Protein 6NKH (pdb70)

B-factor: mean 32.53, std 14.28, range [8.98, 106.98]

Organism: Malbranchea aurantiaca (NCBI:txid78605)

InterPro domains:
  IPR002347 Short-chain dehydrogenase/reductase SDR [PR00081] (15-32)
  IPR002347 Short-chain dehydrogenase/reductase SDR [PR00081] (171-190)
  IPR002347 Short-chain dehydrogenase/reductase SDR [PR00081] (190-207)
  IPR002347 Short-chain dehydrogenase/reductase SDR [PR00081] (227-247)
  IPR036291 NAD(P)-binding domain superfamily [SSF51735] (11-263)
  IPR051122 SDR DHRS6-like [PTHR43477] (4-263)
  IPR057571 SDR PhqE-like [PF23441] (14-263)

Sequence (1033 aa):
TRRSRDLLRGKNVLIIGGTSGIGFAVAQLVIEHGAMACIAGSNPTKLGKALDALKQHPDRDPIAIVQSATCDLFDVPNLEQNLDNLLKLAAGDSKIHHIVFTAADMVQPPPLASVTIEQIQRVGTIRFTAPMLVAKLLPKYMELCPENSYTLTSGSHAKQPDPGWSLVTGYCGGVEGLMRGLAVDMMPLRVNVVSPGAVLTPVLRDILGDSLEIALDAARKKSTTGRIARPEDVAEAYLYIMKDQNITGTVLETSAGMLLRTRRSRDLLRGKNVLIIGGTSGIGFAVAQLVIEHGAMACIAGSNPTKLGKALDALKQHPDRDPIAIVQSATCDLFDVPNLEQNLDNLLKLAAGDSKIHHIVFTAADMVQPPPLASVTIEQIQRVGTIRFTAPMLVAKLLPKYMELCPENSYTLTSGSHAKQPDPGWSLVTGYCGGVEGLMRGLAVDMMPLRVNVVSPGAVLTPVLRGDSLEIALDAARKKSTTGRIARPEDVAEAYLYIMKDQNITGTVLETSAGMLLRRSRDLLRGKNVLIIGGTSGIGFAVAQLVIEHGAMACIAGSNPTKLGKALDALKQHPDRDPIAIVQSATCDLFDVPNLEQNLDNLLKLAAGDSKIHHIVFTAADMVQPPPLASVTIEQIQRVGTIRFTAPMLVAKLLPKYMELCPENSYTLTSGSHAKQPDPGWSLVTGYCGGVEGLMRGLAVDMMPLRVNVVSPGAVLTPVLRDILGDSLEIALDAARKKSTTGRIARPEDVAEAYLYIMKDQNITGTVLETSAGMLLRPTRRSRDLLRGKNVLIIGGTSGIGFAVAQLVIEHGAMACIAGSNPTKLGKALDALKQHPDRDPIAIVQSATCDLFDVPNLEQNLDNLLKLAAGDSKIHHIVFTAADMVQPPPLASVTIEQIQRVGTIRFTAPMLVAKLLPKYMELCPENSYTLTSGSHAKQPDPGWSLVTGYCGGVEGLMRGLAVDMMPLRVNVVSPGAVLTPVLREIALDAARKKSTTGRIARPEDVAEAYLYIMKDQNITGTVLETSAGMLLR

Nearest PDB structures (foldseek):
  6nkh-assembly1_C  TM=9.990E-01  e=1.284E-48  Malbranchea aurantiaca
  6nkh-assembly1_B  TM=9.994E-01  e=1.441E-46  Malbranchea aurantiaca
  6nkh-assembly1_D  TM=9.987E-01  e=3.546E-45  Malbranchea aurantiaca
  6nkm-assembly2_E  TM=9.600E-01  e=2.060E-32  Penicillium fellutanum
  6nkk-assembly1_C  TM=9.544E-01  e=2.060E-32  Penicillium fellutanum

Secondary structure (DSSP, 8-state):
-HHHHHHHTT-EEEEET-SSHHHHHHHHHHHHTT-EEEEEES-HHHHHHHHHHHHT-TTS-TT--EEEEE--SS-HHHHHHHHHHHHHHHHTTS-B-EEEE------PPPPGGG--HHHHHHHHIIIIIHHHHHHHHGGGTB--STTSEEEEE--GGGTSPPTT-HHHHHHHHHHHHHHHHHHHHTTTSEEEEEEE--B--HHHHHHHGGGHHHHHHHHHHH-SS-SPBPHHHHHHHHHHHHH-TT--S-EEEESTTGGG-/-HHHHHHHTT-EEEEETTTSTHHHHHHHHHHHTT-EEEEEES-HHHHHHHHHHHHT-TT--TT--EEEEE--SS-HHHHHHHHHHHHHHHHTTS-B-EEEE----------GGG--HHHHHHHHIIIIIHHHHHHHHGGGTB--STT-EEEEE--GGGTSPPTT-HHHHHHHHHHHHHHHHHHHHTTTSEEEEEEE-SB--TTT---SHHHHHHHHHHHSSS-SPBPHHHHHHHHHHHHH-TT--S-EEEESTTGGG-/-GGGSSTT-EEEEET-SSHHHHHHHHHHHHTT-EEEEEES-HHHHHHHHHHHHT-TTS-TT--EEEEE--SS-HHHHHHHHHHHHHHHHTTS-B-EEEE----PPPPPPGGG--HHHHHHHHIIIIIHHHHHHHHGGGTB--STT-EEEEE--GGGTSPPTT-HHHHHHHHHHHHHHHHHHHHTTTSEEEEEEE--B--HHHHHHHGGGHHHHHHHHHHHSSS-SPBPHHHHHHHHHHHHH-TT--S-EEEESTTGGG-/--HHHHHHHTT-EEEEETTTSHHHHHHHHHHHHTT-EEEEEBS-HHHHHHHHHHHHT-TT--TT--EE--B--SS-STTHHHHHHHHHHHHHTTS-B-EEEEPPP-------GGG--HHHHHHHHIIIIIHHHHHHHHGGGTB--STT-EEEEE--GGGTSPPTT-HHHHHHHHHHHHHHHHHHHHTTTSEEEEEEE-SB--TTT--HHHHHHHHHSSS-SPBPHHHHHHHHHHHHH-TT--S-EEEESTTGGG-

Structure (mmCIF, N/CA/C/O backbone):
data_6NKH
#
_entry.id   6NKH
#
_cell.length_a   79.368
_cell.length_b   79.368
_cell.length_c   133.586
_cell.angle_alpha   90.000
_cell.angle_beta   90.000
_cell.angle_gamma   90.000
#
_symmetry.space_group_name_H-M   'P 42'
#
loop_
_entity.id
_entity.type
_entity.pdbx_description
1 polymer 'Short chain dehydrogenase'
2 water water
#
loop_
_atom_site.group_PDB
_atom_site.id
_atom_site.type_symbol
_atom_site.label_atom_id
_atom_site.label_alt_id
_atom_site.label_comp_id
_atom_site.label_asym_id
_atom_site.label_entity_id
_atom_site.label_seq_id
_atom_site.pdbx_PDB_ins_code
_atom_site.Cartn_x
_atom_site.Cartn_y
_atom_site.Cartn_z
_atom_site.occupancy
_atom_site.B_iso_or_equiv
_atom_site.auth_seq_id
_atom_site.auth_comp_id
_atom_site.auth_asym_id
_atom_site.auth_atom_id
_atom_site.pdbx_PDB_model_num
ATOM 1 N N . THR A 1 4 ? 21.79200 60.48300 34.74300 1.000 48.48319 4 THR A N 1
ATOM 2 C CA . THR A 1 4 ? 22.69700 61.48600 35.27900 1.000 55.82319 4 THR A CA 1
ATOM 3 C C . THR A 1 4 ? 21.90700 62.77900 35.42300 1.000 58.01319 4 THR A C 1
ATOM 4 O O . THR A 1 4 ? 20.80700 62.88800 34.88900 1.000 55.62319 4 THR A O 1
ATOM 14 N N . ARG A 1 5 ? 22.46600 63.77000 36.12500 1.000 60.22319 5 ARG A N 1
ATOM 15 C CA . ARG A 1 5 ? 21.66800 64.94200 36.46000 1.000 57.37319 5 ARG A CA 1
ATOM 16 C C . ARG A 1 5 ? 21.35400 65.78500 35.22500 1.000 57.14319 5 ARG A C 1
ATOM 17 O O . ARG A 1 5 ? 20.26400 66.36000 35.13900 1.000 59.82319 5 ARG A O 1
ATOM 38 N N . ARG A 1 6 ? 22.27200 65.88100 34.25100 1.000 55.35319 6 ARG A N 1
ATOM 39 C CA . ARG A 1 6 ? 21.97900 66.75300 33.11300 1.000 56.01319 6 ARG A CA 1
ATOM 40 C C . ARG A 1 6 ? 20.92100 66.14500 32.19500 1.000 55.05319 6 ARG A C 1
ATOM 41 O O . ARG A 1 6 ? 20.02100 66.85700 31.73800 1.000 54.21319 6 ARG A O 1
ATOM 62 N N . SER A 1 7 ? 20.98200 64.83800 31.92600 1.000 54.87319 7 SER A N 1
ATOM 63 C CA . SER A 1 7 ? 19.85200 64.19600 31.25600 1.000 49.92319 7 SER A CA 1
ATOM 64 C C . SER A 1 7 ? 18.57400 64.40500 32.05800 1.000 51.37319 7 SER A C 1
ATOM 65 O O . SER A 1 7 ? 17.50400 64.66700 31.49300 1.000 42.23319 7 SER A O 1
ATOM 73 N N . ARG A 1 8 ? 18.68800 64.31900 33.39100 1.000 58.08319 8 ARG A N 1
ATOM 74 C CA . ARG A 1 8 ? 17.54600 64.46400 34.28800 1.000 51.88319 8 ARG A CA 1
ATOM 75 C C . ARG A 1 8 ? 16.98200 65.87400 34.20000 1.000 50.15319 8 ARG A C 1
ATOM 76 O O . ARG A 1 8 ? 15.76200 66.06700 34.18500 1.000 46.79319 8 ARG A O 1
ATOM 97 N N . ASP A 1 9 ? 17.86700 66.87100 34.09800 1.000 50.92319 9 ASP A N 1
ATOM 98 C CA . ASP A 1 9 ? 17.45500 68.26500 34.00400 1.000 51.70319 9 ASP A CA 1
ATOM 99 C C . ASP A 1 9 ? 16.95300 68.60500 32.61000 1.000 49.79319 9 ASP A C 1
ATOM 100 O O . ASP A 1 9 ? 16.07500 69.46100 32.46700 1.000 52.92319 9 ASP A O 1
ATOM 109 N N . LEU A 1 10 ? 17.47900 67.94500 31.57500 1.000 47.55319 10 LEU A N 1
ATOM 110 C CA . LEU A 1 10 ? 16.90600 68.09900 30.24200 1.000 44.64319 10 LEU A CA 1
ATOM 111 C C . LEU A 1 10 ? 15.42400 67.72900 30.23800 1.000 42.08319 10 LEU A C 1
ATOM 112 O O . LEU A 1 10 ? 14.61700 68.40000 29.58500 1.000 39.73319 10 LEU A O 1
ATOM 128 N N . LEU A 1 11 ? 15.02900 66.71300 31.01800 1.000 40.67319 11 LEU A N 1
ATOM 129 C CA . LEU A 1 11 ? 13.67800 66.18000 30.91800 1.000 34.41319 11 LEU A CA 1
ATOM 130 C C . LEU A 1 11 ? 12.85600 66.14000 32.20500 1.000 36.34319 11 LEU A C 1
ATOM 131 O O . LEU A 1 11 ? 11.67600 65.79100 32.11800 1.000 34.02319 11 LEU A O 1
ATOM 147 N N . ARG A 1 12 ? 13.40400 66.47900 33.38500 1.000 38.94319 12 ARG A N 1
ATOM 148 C CA . ARG A 1 12 ? 12.56200 66.48500 34.58700 1.000 39.73319 12 ARG A CA 1
ATOM 149 C C . ARG A 1 12 ? 11.44800 67.51400 34.44800 1.000 40.38319 12 ARG A C 1
ATOM 150 O O . ARG A 1 12 ? 11.67500 68.63300 33.98100 1.000 40.19319 12 ARG A O 1
ATOM 171 N N . GLY A 1 13 ? 10.24200 67.12500 34.86800 1.000 36.79319 13 GLY A N 1
ATOM 172 C CA . GLY A 1 13 ? 9.07700 67.98300 34.85000 1.000 37.77319 13 GLY A CA 1
ATOM 173 C C . GLY A 1 13 ? 8.48800 68.24900 33.48700 1.000 37.73319 13 GLY A C 1
ATOM 174 O O . GLY A 1 13 ? 7.44000 68.90100 33.40100 1.000 40.90319 13 GLY A O 1
ATOM 178 N N . LYS A 1 14 ? 9.11200 67.75600 32.42400 1.000 34.04319 14 LYS A N 1
ATOM 179 C CA . LYS A 1 14 ? 8.63800 67.99100 31.06900 1.000 33.56319 14 LYS A CA 1
ATOM 180 C C . LYS A 1 14 ? 7.52100 67.01800 30.71300 1.000 32.79319 14 LYS A C 1
ATOM 181 O O . LYS A 1 14 ? 7.58500 65.83600 31.05400 1.000 33.45319 14 LYS A O 1
ATOM 200 N N . ASN A 1 15 ? 6.47900 67.52700 30.04200 1.000 31.44319 15 ASN A N 1
ATOM 201 C CA . ASN A 1 15 ? 5.39300 66.67500 29.57300 1.000 30.23319 15 ASN A CA 1
ATOM 202 C C . ASN A 1 15 ? 5.77700 65.96000 28.28500 1.000 29.14319 15 ASN A C 1
ATOM 203 O O . ASN A 1 15 ? 6.25200 66.58900 27.33400 1.000 29.34319 15 ASN A O 1
ATOM 214 N N . VAL A 1 16 ? 5.51300 64.65600 28.23800 1.000 30.58319 16 VAL A N 1
ATOM 215 C CA . VAL A 1 16 ? 5.75600 63.83000 27.06100 1.000 23.00319 16 VAL A CA 1
ATOM 216 C C . VAL A 1 16 ? 4.47000 63.08700 26.73200 1.000 23.00319 16 VAL A C 1
ATOM 217 O O . VAL A 1 16 ? 3.94900 62.34200 27.56700 1.000 26.96319 16 VAL A O 1
ATOM 230 N N . LEU A 1 17 ? 3.96100 63.29300 25.52900 1.000 22.05319 17 LEU A N 1
ATOM 231 C CA . LEU A 1 17 ? 2.86000 62.50500 24.99800 1.000 21.65319 17 LEU A CA 1
ATOM 232 C C . LEU A 1 17 ? 3.42800 61.40800 24.11200 1.000 23.65319 17 LEU A C 1
ATOM 233 O O . LEU A 1 17 ? 4.27800 61.67500 23.25700 1.000 22.23319 17 LEU A O 1
ATOM 249 N N . ILE A 1 18 ? 2.96500 60.18000 24.32200 1.000 23.08319 18 ILE A N 1
ATOM 250 C CA . ILE A 1 18 ? 3.42500 59.02400 23.55900 1.000 24.44319 18 ILE A CA 1
ATOM 251 C C . ILE A 1 18 ? 2.18800 58.37800 22.95200 1.000 22.68319 18 ILE A C 1
ATOM 252 O O . ILE A 1 18 ? 1.48200 57.62400 23.62800 1.000 24.69319 18 ILE A O 1
ATOM 268 N N . ILE A 1 19 ? 1.91300 58.67000 21.68300 1.000 22.30319 19 ILE A N 1
ATOM 269 C CA . ILE A 1 19 ? 0.82000 58.02100 20.96500 1.000 23.74319 19 ILE A CA 1
ATOM 270 C C . ILE A 1 19 ? 1.29400 56.64100 20.52600 1.000 24.44319 19 ILE A C 1
ATOM 271 O O . ILE A 1 19 ? 2.23100 56.52400 19.72900 1.000 24.03319 19 ILE A O 1
ATOM 287 N N . GLY A 1 20 ? 0.64600 55.59600 21.03600 1.000 26.41319 20 GLY A N 1
ATOM 288 C CA . GLY A 1 20 ? 1.11300 54.24600 20.81600 1.000 27.70319 20 GLY A CA 1
ATOM 289 C C . GLY A 1 20 ? 2.02600 53.73800 21.90100 1.000 28.25319 20 GLY A C 1
ATOM 290 O O . GLY A 1 20 ? 2.94700 52.96400 21.61300 1.000 31.46319 20 GLY A O 1
ATOM 294 N N . GLY A 1 21 ? 1.80200 54.15100 23.14500 1.000 30.01319 21 GLY A N 1
ATOM 295 C CA . GLY A 1 21 ? 2.63700 53.79000 24.26700 1.000 31.80319 21 GLY A CA 1
ATOM 296 C C . GLY A 1 21 ? 2.20900 52.55100 25.01400 1.000 34.67319 21 GLY A C 1
ATOM 297 O O . GLY A 1 21 ? 2.80300 52.24000 26.05200 1.000 33.39319 21 GLY A O 1
ATOM 301 N N . THR A 1 22 ? 1.20300 51.82400 24.51600 1.000 36.86319 22 THR A N 1
ATOM 302 C CA . THR A 1 22 ? 0.69100 50.67000 25.24800 1.000 42.02319 22 THR A CA 1
ATOM 303 C C . THR A 1 22 ? 1.72700 49.55600 25.33900 1.000 45.25319 22 THR A C 1
ATOM 304 O O . THR A 1 22 ? 1.88800 48.93600 26.40000 1.000 44.60319 22 THR A O 1
ATOM 315 N N . SER A 1 23 ? 2.43200 49.28000 24.24700 1.000 42.44319 23 SER A N 1
ATOM 316 C CA . SER A 1 23 ? 3.44500 48.23400 24.26400 1.000 44.84319 23 SER A CA 1
ATOM 317 C C . SER A 1 23 ? 4.46600 48.51000 23.16600 1.000 39.45319 23 SER A C 1
ATOM 318 O O . SER A 1 23 ? 4.41200 49.53600 22.47600 1.000 34.72319 23 SER A O 1
ATOM 326 N N . GLY A 1 24 ? 5.39300 47.57500 22.99900 1.000 36.85319 24 GLY A N 1
ATOM 327 C CA . GLY A 1 24 ? 6.39600 47.71600 21.96900 1.000 33.85319 24 GLY A CA 1
ATOM 328 C C . GLY A 1 24 ? 7.27500 48.91800 22.22700 1.000 26.78319 24 GLY A C 1
ATOM 329 O O . GLY A 1 24 ? 7.66200 49.21500 23.36400 1.000 26.38319 24 GLY A O 1
ATOM 333 N N . ILE A 1 25 ? 7.58400 49.63500 21.15200 1.000 28.41319 25 ILE A N 1
ATOM 334 C CA . ILE A 1 25 ? 8.53900 50.73400 21.24800 1.000 28.33319 25 ILE A CA 1
ATOM 335 C C . ILE A 1 25 ? 7.98000 51.85200 22.12200 1.000 25.77319 25 ILE A C 1
ATOM 336 O O . ILE A 1 25 ? 8.68300 52.39000 22.98600 1.000 22.77319 25 ILE A O 1
ATOM 352 N N . GLY A 1 26 ? 6.70300 52.19400 21.94300 1.000 23.56319 26 GLY A N 1
ATOM 353 C CA . GLY A 1 26 ? 6.13100 53.28800 22.70400 1.000 24.01319 26 GLY A CA 1
ATOM 354 C C . GLY A 1 26 ? 6.22000 53.07000 24.20200 1.000 25.32319 26 GLY A C 1
ATOM 355 O O . GLY A 1 26 ? 6.57800 53.97600 24.95800 1.000 24.37319 26 GLY A O 1
ATOM 359 N N . PHE A 1 27 ? 5.88200 51.86400 24.65200 1.000 25.38319 27 PHE A N 1
ATOM 360 C CA . PHE A 1 27 ? 5.94200 51.56500 26.07600 1.000 26.84319 27 PHE A CA 1
ATOM 361 C C . PHE A 1 27 ? 7.35400 51.74600 26.62100 1.000 25.94319 27 PHE A C 1
ATOM 362 O O . PHE A 1 27 ? 7.54100 52.30400 27.70900 1.000 24.60319 27 PHE A O 1
ATOM 379 N N . ALA A 1 28 ? 8.36200 51.28000 25.88000 1.000 23.68319 28 ALA A N 1
ATOM 380 C CA . ALA A 1 28 ? 9.74000 51.41000 26.34200 1.000 25.92319 28 ALA A CA 1
ATOM 381 C C . ALA A 1 28 ? 10.16800 52.86900 26.38300 1.000 23.05319 28 ALA A C 1
ATOM 382 O O . ALA A 1 28 ? 10.91900 53.27800 27.27300 1.000 25.32319 28 ALA A O 1
ATOM 389 N N . VAL A 1 29 ? 9.72700 53.66200 25.40600 1.000 25.86319 29 VAL A N 1
ATOM 390 C CA . VAL A 1 29 ? 9.93500 55.10500 25.47200 1.000 26.78319 29 VAL A CA 1
ATOM 391 C C . VAL A 1 29 ? 9.33400 55.64900 26.75900 1.000 24.20319 29 VAL A C 1
ATOM 392 O O . VAL A 1 29 ? 9.96500 56.42700 27.48300 1.000 22.62319 29 VAL A O 1
ATOM 405 N N . ALA A 1 30 ? 8.10300 55.23400 27.06500 1.000 24.74319 30 ALA A N 1
ATOM 406 C CA . ALA A 1 30 ? 7.44900 55.68400 28.28900 1.000 26.42319 30 ALA A CA 1
ATOM 407 C C . ALA A 1 30 ? 8.27200 55.32100 29.51900 1.000 26.31319 30 ALA A C 1
ATOM 408 O O . ALA A 1 30 ? 8.41600 56.13700 30.43600 1.000 26.92319 30 ALA A O 1
ATOM 415 N N . GLN A 1 31 ? 8.83200 54.10700 29.55500 1.000 28.80319 31 GLN A N 1
ATOM 416 C CA . GLN A 1 31 ? 9.72100 53.72500 30.65200 1.000 27.55319 31 GLN A CA 1
ATOM 417 C C . GLN A 1 31 ? 10.91700 54.66400 30.76300 1.000 27.21319 31 GLN A C 1
ATOM 418 O O . GLN A 1 31 ? 11.24000 55.13900 31.85600 1.000 27.19319 31 GLN A O 1
ATOM 432 N N . LEU A 1 32 ? 11.61800 54.91400 29.64900 1.000 26.81319 32 LEU A N 1
ATOM 433 C CA . LEU A 1 32 ? 12.78700 55.78900 29.71500 1.000 27.38319 32 LEU A CA 1
ATOM 434 C C . LEU A 1 32 ? 12.39500 57.19300 30.14400 1.000 25.33319 32 LEU A C 1
ATOM 435 O O . LEU A 1 32 ? 13.11200 57.84200 30.91100 1.000 25.92319 32 LEU A O 1
ATOM 451 N N . VAL A 1 33 ? 11.25800 57.67600 29.65300 1.000 27.66319 33 VAL A N 1
ATOM 452 C CA . VAL A 1 33 ? 10.81900 59.03200 29.96200 1.000 27.59319 33 VAL A CA 1
ATOM 453 C C . VAL A 1 33 ? 10.68000 59.21700 31.46900 1.000 28.75319 33 VAL A C 1
ATOM 454 O O . VAL A 1 33 ? 11.20900 60.17600 32.04500 1.000 29.48319 33 VAL A O 1
ATOM 467 N N . ILE A 1 34 ? 9.99600 58.29000 32.13700 1.000 28.15319 34 ILE A N 1
ATOM 468 C CA . ILE A 1 34 ? 9.78300 58.42600 33.57400 1.000 27.89319 34 ILE A CA 1
ATOM 469 C C . ILE A 1 34 ? 11.03600 58.11300 34.38200 1.000 28.15319 34 ILE A C 1
ATOM 470 O O . ILE A 1 34 ? 11.17700 58.61300 35.50400 1.000 29.34319 34 ILE A O 1
ATOM 486 N N . GLU A 1 35 ? 11.96600 57.32000 33.84500 1.000 28.20319 35 GLU A N 1
ATOM 487 C CA . GLU A 1 35 ? 13.25600 57.14200 34.50600 1.000 26.99319 35 GLU A CA 1
ATOM 488 C C . GLU A 1 35 ? 14.05700 58.43700 34.55800 1.000 30.20319 35 GLU A C 1
ATOM 489 O O . GLU A 1 35 ? 14.90900 58.59200 35.44000 1.000 30.63319 35 GLU A O 1
ATOM 501 N N . HIS A 1 36 ? 13.80000 59.36800 33.63500 1.000 34.26319 36 HIS A N 1
ATOM 502 C CA . HIS A 1 36 ? 14.47800 60.65900 33.57700 1.000 36.20319 36 HIS A CA 1
ATOM 503 C C . HIS A 1 36 ? 13.71000 61.77000 34.28400 1.000 33.62319 36 HIS A C 1
ATOM 504 O O . HIS A 1 36 ? 14.09600 62.93800 34.17700 1.000 34.34319 36 HIS A O 1
ATOM 518 N N . GLY A 1 37 ? 12.63200 61.43700 34.99300 1.000 33.40319 37 GLY A N 1
ATOM 519 C CA . GLY A 1 37 ? 11.90100 62.42300 35.76200 1.000 35.31319 37 GLY A CA 1
ATOM 520 C C . GLY A 1 37 ? 10.87200 63.19300 34.97700 1.000 33.75319 37 GLY A C 1
ATOM 521 O O . GLY A 1 37 ? 10.41400 64.24300 35.43700 1.000 32.81319 37 GLY A O 1
ATOM 525 N N . ALA A 1 38 ? 10.48900 62.70000 33.80800 1.000 31.94319 38 ALA A N 1
ATOM 526 C CA . ALA A 1 38 ? 9.51800 63.37300 32.96300 1.000 31.95319 38 ALA A CA 1
ATOM 527 C C . ALA A 1 38 ? 8.11900 62.83000 33.20800 1.000 31.03319 38 ALA A C 1
ATOM 528 O O . ALA A 1 38 ? 7.93100 61.69900 33.65800 1.000 34.12319 38 ALA A O 1
ATOM 535 N N . MET A 1 39 ? 7.12800 63.66300 32.91100 1.000 32.56319 39 MET A N 1
ATOM 536 C CA . MET A 1 39 ? 5.73200 63.26400 32.97700 1.000 34.76319 39 MET A CA 1
ATOM 537 C C . MET A 1 39 ? 5.35500 62.61200 31.65200 1.000 34.93319 39 MET A C 1
ATOM 538 O O . MET A 1 39 ? 5.67300 63.14300 30.58700 1.000 32.76319 39 MET A O 1
ATOM 552 N N . ALA A 1 40 ? 4.69400 61.46200 31.71600 1.000 33.65319 40 ALA A N 1
ATOM 553 C CA . ALA A 1 40 ? 4.42400 60.66000 30.53100 1.000 30.24319 40 ALA A CA 1
ATOM 554 C C . ALA A 1 40 ? 2.92900 60.42800 30.38900 1.000 31.04319 40 ALA A C 1
ATOM 555 O O . ALA A 1 40 ? 2.27700 59.95200 31.32500 1.000 34.98319 40 ALA A O 1
ATOM 562 N N . CYS A 1 41 ? 2.39400 60.76100 29.22000 1.000 27.32319 41 CYS A N 1
ATOM 563 C CA . CYS A 1 41 ? 1.00700 60.48500 28.87600 1.000 28.33319 41 CYS A CA 1
ATOM 564 C C . CYS A 1 41 ? 1.00200 59.51400 27.70800 1.000 27.01319 41 CYS A C 1
ATOM 565 O O . CYS A 1 41 ? 1.47000 59.85400 26.61800 1.000 25.75319 41 CYS A O 1
ATOM 573 N N . ILE A 1 42 ? 0.49100 58.31100 27.93500 1.000 26.74319 42 ILE A N 1
ATOM 574 C CA . ILE A 1 42 ? 0.42800 57.29600 26.89200 1.000 28.48319 42 ILE A CA 1
ATOM 575 C C . ILE A 1 42 ? -0.98500 57.24500 26.33200 1.000 27.70319 42 ILE A C 1
ATOM 576 O O . ILE A 1 42 ? -1.97300 57.47600 27.03800 1.000 31.96319 42 ILE A O 1
ATOM 592 N N . ALA A 1 43 ? -1.07500 56.94600 25.04200 1.000 26.50319 43 ALA A N 1
ATOM 593 C CA . ALA A 1 43 ? -2.34000 56.89300 24.33300 1.000 28.33319 43 ALA A CA 1
ATOM 594 C C . ALA A 1 43 ? -2.37300 55.64500 23.46500 1.000 31.43319 43 ALA A C 1
ATOM 595 O O . ALA A 1 43 ? -1.34900 55.20800 22.93700 1.000 30.20319 43 ALA A O 1
ATOM 602 N N . GLY A 1 44 ? -3.56400 55.07400 23.32000 1.000 34.60319 44 GLY A N 1
ATOM 603 C CA . GLY A 1 44 ? -3.70300 53.85500 22.55200 1.000 33.83319 44 GLY A CA 1
ATOM 604 C C . GLY A 1 44 ? -5.14100 53.61400 22.14900 1.000 38.53319 44 GLY A C 1
ATOM 605 O O . GLY A 1 44 ? -6.05200 54.35900 22.51500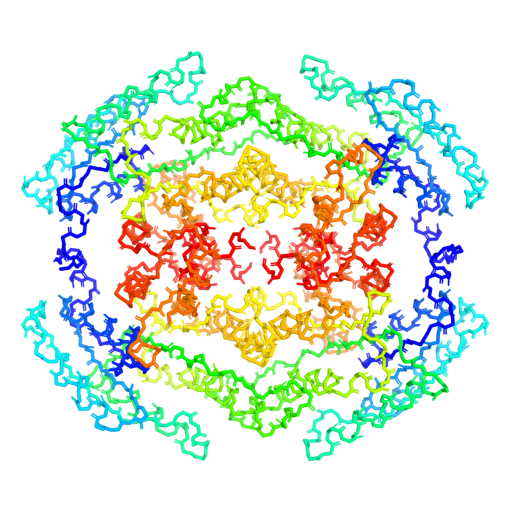 1.000 38.77319 44 GLY A O 1
ATOM 609 N N . SER A 1 45 ? -5.33000 52.53900 21.38500 1.000 39.30319 45 SER A N 1
ATOM 610 C CA . SER A 1 45 ? -6.64100 52.15800 20.88300 1.000 37.32319 45 SER A CA 1
ATOM 611 C C . SER A 1 45 ? -7.37100 51.17600 21.78700 1.000 38.76319 45 SER A C 1
ATOM 612 O O . SER A 1 45 ? -8.58900 51.01800 21.64600 1.000 44.86319 45 SER A O 1
ATOM 620 N N . ASN A 1 46 ? -6.67100 50.51800 22.69900 1.000 38.98319 46 ASN A N 1
ATOM 621 C CA . ASN A 1 46 ? -7.25500 49.45600 23.52000 1.000 40.09319 46 ASN A CA 1
ATOM 622 C C . ASN A 1 46 ? -7.26000 49.82300 24.99300 1.000 37.03319 46 ASN A C 1
ATOM 623 O O . ASN A 1 46 ? -6.18300 49.90400 25.61300 1.000 40.74319 46 ASN A O 1
ATOM 634 N N . PRO A 1 47 ? -8.42700 50.01400 25.61100 1.000 39.08319 47 PRO A N 1
ATOM 635 C CA . PRO A 1 47 ? -8.43200 50.41900 27.02500 1.000 40.66319 47 PRO A CA 1
ATOM 636 C C . PRO A 1 47 ? -7.93100 49.33100 27.94800 1.000 39.16319 47 PRO A C 1
ATOM 637 O O . PRO A 1 47 ? -7.32300 49.64000 28.98100 1.000 40.70319 47 PRO A O 1
ATOM 648 N N . THR A 1 48 ? -8.17100 48.06500 27.61000 1.000 40.02319 48 THR A N 1
ATOM 649 C CA . THR A 1 48 ? -7.63200 46.97400 28.41000 1.000 41.37319 48 THR A CA 1
ATOM 650 C C . THR A 1 48 ? -6.11500 46.98600 28.37100 1.000 38.60319 48 THR A C 1
ATOM 651 O O . THR A 1 48 ? -5.44600 46.93300 29.40900 1.000 35.84319 48 THR A O 1
ATOM 662 N N . LYS A 1 49 ? -5.55400 47.05000 27.16800 1.000 40.65319 49 LYS A N 1
ATOM 663 C CA . LYS A 1 49 ? -4.11000 47.14500 27.03700 1.000 39.59319 49 LYS A CA 1
ATOM 664 C C . LYS A 1 49 ? -3.59000 48.39400 27.72900 1.000 36.42319 49 LYS A C 1
ATOM 665 O O . LYS A 1 49 ? -2.55400 48.36100 28.39900 1.000 38.38319 49 LYS A O 1
ATOM 684 N N . LEU A 1 50 ? -4.30400 49.50900 27.57200 1.000 36.76319 50 LEU A N 1
ATOM 685 C CA . LEU A 1 50 ? -3.85900 50.77400 28.13800 1.000 35.11319 50 LEU A CA 1
ATOM 686 C C . LEU A 1 50 ? -3.83000 50.71100 29.65600 1.000 34.77319 50 LEU A C 1
ATOM 687 O O . LEU A 1 50 ? -2.92900 51.27000 30.29300 1.000 31.31319 50 LEU A O 1
ATOM 703 N N . GLY A 1 51 ? -4.80800 50.03100 30.25600 1.000 40.73319 51 GLY A N 1
ATOM 704 C CA . GLY A 1 51 ? -4.85600 49.94700 31.70300 1.000 37.95319 51 GLY A CA 1
ATOM 705 C C . GLY A 1 51 ? -3.70500 49.14600 32.27200 1.000 37.75319 51 GLY A C 1
ATOM 706 O O . GLY A 1 51 ? -3.14500 49.49800 33.31200 1.000 39.76319 51 GLY A O 1
ATOM 710 N N . LYS A 1 52 ? -3.33400 48.05800 31.59700 1.000 39.94319 52 LYS A N 1
ATOM 711 C CA . LYS A 1 52 ? -2.24800 47.22900 32.09900 1.000 40.01319 52 LYS A CA 1
ATOM 712 C C . LYS A 1 52 ? -0.90700 47.90900 31.89600 1.000 40.55319 52 LYS A C 1
ATOM 713 O O . LYS A 1 52 ? -0.04200 47.86000 32.77600 1.000 44.49319 52 LYS A O 1
ATOM 732 N N . ALA A 1 53 ? -0.72700 48.58700 30.76400 1.000 37.16319 53 ALA A N 1
ATOM 733 C CA . ALA A 1 53 ? 0.49400 49.35300 30.57600 1.000 38.24319 53 ALA A CA 1
ATOM 734 C C . ALA A 1 53 ? 0.61000 50.44700 31.62200 1.000 37.02319 53 ALA A C 1
ATOM 735 O O . ALA A 1 53 ? 1.71100 50.74200 32.09000 1.000 38.14319 53 ALA A O 1
ATOM 742 N N . LEU A 1 54 ? -0.51200 51.03800 32.02900 1.000 39.34319 54 LEU A N 1
ATOM 743 C CA . LEU A 1 54 ? -0.44400 52.18700 32.92400 1.000 40.47319 54 LEU A CA 1
ATOM 744 C C . LEU A 1 54 ? 0.02600 51.78500 34.31700 1.000 40.02319 54 LEU A C 1
ATOM 745 O O . LEU A 1 54 ? 0.85000 52.48100 34.91800 1.000 40.52319 54 LEU A O 1
ATOM 761 N N . ASP A 1 55 ? -0.48700 50.67400 34.85600 1.000 41.07319 55 ASP A N 1
ATOM 762 C CA . ASP A 1 55 ? 0.01600 50.18900 36.14000 1.000 47.90319 55 ASP A CA 1
ATOM 763 C C . ASP A 1 55 ? 1.46900 49.74300 36.03400 1.000 42.99319 55 ASP A C 1
ATOM 764 O O . ASP A 1 55 ? 2.26200 49.97500 36.95600 1.000 40.19319 55 ASP A O 1
ATOM 773 N N . ALA A 1 56 ? 1.83700 49.10200 34.92200 1.000 42.37319 56 ALA A N 1
ATOM 774 C CA . ALA A 1 56 ? 3.22200 48.68100 34.73000 1.000 40.71319 56 ALA A CA 1
ATOM 775 C C . ALA A 1 56 ? 4.17700 49.85700 34.88200 1.000 41.59319 56 ALA A C 1
ATOM 776 O O . ALA A 1 56 ? 5.28300 49.71100 35.42000 1.000 42.09319 56 ALA A O 1
ATOM 783 N N . LEU A 1 57 ? 3.76100 51.03700 34.42000 1.000 41.95319 57 LEU A N 1
ATOM 784 C CA . LEU A 1 57 ? 4.61000 52.22000 34.49600 1.000 38.36319 57 LEU A CA 1
ATOM 785 C C . LEU A 1 57 ? 4.59500 52.83200 35.89200 1.000 36.95319 57 LEU A C 1
ATOM 786 O O . LEU A 1 57 ? 5.62700 53.31900 36.36500 1.000 40.47319 57 LEU A O 1
ATOM 802 N N . LYS A 1 58 ? 3.44500 52.79500 36.57400 1.000 41.38319 58 LYS A N 1
ATOM 803 C CA . LYS A 1 58 ? 3.32900 53.42900 37.88800 1.000 44.09319 58 LYS A CA 1
ATOM 804 C C . LYS A 1 58 ? 4.26100 52.77800 38.90800 1.000 40.43319 58 LYS A C 1
ATOM 805 O O . LYS A 1 58 ? 4.80600 53.45800 39.78400 1.000 39.04319 58 LYS A O 1
ATOM 824 N N . GLN A 1 59 ? 4.45800 51.46100 38.80900 1.000 42.01319 59 GLN A N 1
ATOM 825 C CA . GLN A 1 59 ? 5.35000 50.72900 39.70200 1.000 48.01319 59 GLN A CA 1
ATOM 826 C C . GLN A 1 59 ? 6.59800 50.20200 39.00000 1.000 45.70319 59 GLN A C 1
ATOM 827 O O . GLN A 1 59 ? 7.19000 49.21000 39.43000 1.000 47.14319 59 GLN A O 1
ATOM 841 N N . HIS A 1 60 ? 7.00900 50.84800 37.92900 1.000 43.65319 60 HIS A N 1
ATOM 842 C CA . HIS A 1 60 ? 8.34900 50.62300 37.42900 1.000 39.31319 60 HIS A CA 1
ATOM 843 C C . HIS A 1 60 ? 9.30500 51.02500 38.54700 1.000 40.20319 60 HIS A C 1
ATOM 844 O O . HIS A 1 60 ? 9.20800 52.15400 39.05400 1.000 38.42319 60 HIS A O 1
ATOM 858 N N . PRO A 1 61 ? 10.19500 50.14000 39.00300 1.000 38.39319 61 PRO A N 1
ATOM 859 C CA . PRO A 1 61 ? 11.01300 50.49600 40.17100 1.000 36.04319 61 PRO A CA 1
ATOM 860 C C . PRO A 1 61 ? 12.00600 51.61000 39.89000 1.000 36.63319 61 PRO A C 1
ATOM 861 O O . PRO A 1 61 ? 12.36000 52.35500 40.81300 1.000 34.52319 61 PRO A O 1
ATOM 872 N N . ASP A 1 62 ? 12.45500 51.75900 38.64600 1.000 37.28319 62 ASP A N 1
ATOM 873 C CA . ASP A 1 62 ? 13.37800 52.82300 38.27600 1.000 35.30319 62 ASP A CA 1
ATOM 874 C C . ASP A 1 62 ? 12.67600 54.12300 37.92800 1.000 32.54319 62 ASP A C 1
ATOM 875 O O . ASP A 1 62 ? 13.34300 55.08200 37.53400 1.000 31.95319 62 ASP A O 1
ATOM 884 N N . ARG A 1 63 ? 11.35700 54.18300 38.05900 1.000 34.85319 63 ARG A N 1
ATOM 885 C CA . ARG A 1 63 ? 10.65500 55.44500 37.88100 1.000 34.48319 63 ARG A CA 1
ATOM 886 C C . ARG A 1 63 ? 11.14300 56.46900 38.89900 1.000 39.58319 63 ARG A C 1
ATOM 887 O O . ARG A 1 63 ? 11.18900 56.19900 40.10400 1.000 38.95319 63 ARG A O 1
ATOM 908 N N . ASP A 1 64 ? 11.52100 57.63900 38.41200 1.000 36.34319 64 ASP A N 1
ATOM 909 C CA . ASP A 1 64 ? 11.72400 58.77900 39.28900 1.000 37.93319 64 ASP A CA 1
ATOM 910 C C . ASP A 1 64 ? 10.42400 59.06400 40.02800 1.000 36.98319 64 ASP A C 1
ATOM 911 O O . ASP A 1 64 ? 9.38800 59.27600 39.38000 1.000 39.22319 64 ASP A O 1
ATOM 920 N N . PRO A 1 65 ? 10.42000 59.06200 41.36300 1.000 40.33319 65 PRO A N 1
ATOM 921 C CA . PRO A 1 65 ? 9.16800 59.33600 42.09200 1.000 44.90319 65 PRO A CA 1
ATOM 922 C C . PRO A 1 65 ? 8.40100 60.52400 41.55600 1.000 40.77319 65 PRO A C 1
ATOM 923 O O . PRO A 1 65 ? 7.16500 60.54500 41.62300 1.000 43.13319 65 PRO A O 1
ATOM 934 N N . ILE A 1 66 ? 9.11000 61.51800 41.01700 1.000 40.52319 66 ILE A N 1
ATOM 935 C CA . ILE A 1 66 ? 8.47100 62.72600 40.52400 1.000 42.49319 66 ILE A CA 1
ATOM 936 C C . ILE A 1 66 ? 7.58100 62.44900 39.32600 1.000 42.37319 66 ILE A C 1
ATOM 937 O O . ILE A 1 66 ? 6.65500 63.22000 39.05700 1.000 44.61319 66 ILE A O 1
ATOM 953 N N . ALA A 1 67 ? 7.83800 61.37200 38.59400 1.000 39.64319 67 ALA A N 1
ATOM 954 C CA . ALA A 1 67 ? 7.16000 61.14900 37.32600 1.000 39.34319 67 ALA A CA 1
ATOM 955 C C . ALA A 1 67 ? 5.72100 60.70300 37.56000 1.000 41.36319 67 ALA A C 1
ATOM 956 O O . ALA A 1 67 ? 5.47500 59.68800 38.22200 1.000 42.75319 67 ALA A O 1
ATOM 963 N N . ILE A 1 68 ? 4.77100 61.46800 37.01900 1.000 40.17319 68 ILE A N 1
ATOM 964 C CA . ILE A 1 68 ? 3.36700 61.07900 36.98800 1.000 39.54319 68 ILE A CA 1
ATOM 965 C C . ILE A 1 68 ? 3.09300 60.41800 35.65000 1.000 38.45319 68 ILE A C 1
ATOM 966 O O . ILE A 1 68 ? 3.56200 60.88000 34.60400 1.000 37.69319 68 ILE A O 1
ATOM 982 N N . VAL A 1 69 ? 2.32600 59.33600 35.67800 1.000 42.18319 69 VAL A N 1
ATOM 983 C CA . VAL A 1 69 ? 1.93600 58.61800 34.47500 1.000 38.83319 69 VAL A CA 1
ATOM 984 C C . VAL A 1 69 ? 0.43100 58.75600 34.32800 1.000 38.15319 69 VAL A C 1
ATOM 985 O O . VAL A 1 69 ? -0.30700 58.64400 35.31200 1.000 43.72319 69 VAL A O 1
ATOM 998 N N . GLN A 1 70 ? -0.02100 59.00800 33.10700 1.000 37.31319 70 GLN A N 1
ATOM 999 C CA . GLN A 1 70 ? -1.44400 59.06000 32.82000 1.000 36.85319 70 GLN A CA 1
ATOM 1000 C C . GLN A 1 70 ? -1.69000 58.43000 31.46500 1.000 34.30319 70 GLN A C 1
ATOM 1001 O O . GLN A 1 70 ? -0.75800 58.14300 30.71000 1.000 36.49319 70 GLN A O 1
ATOM 1015 N N . SER A 1 71 ? -2.96500 58.21200 31.16100 1.000 33.95319 71 SER A N 1
ATOM 1016 C CA . SER A 1 71 ? -3.34800 57.51900 29.94600 1.000 33.68319 71 SER A CA 1
ATOM 1017 C C . SER A 1 71 ? -4.58000 58.17400 29.35300 1.000 31.35319 71 SER A C 1
ATOM 1018 O O . SER A 1 71 ? -5.31500 58.90100 30.02300 1.000 36.11319 71 SER A O 1
ATOM 1026 N N . ALA A 1 72 ? -4.79000 57.90000 28.07400 1.000 31.20319 72 ALA A N 1
ATOM 1027 C CA . ALA A 1 72 ? -5.99100 58.32900 27.38200 1.000 33.39319 72 ALA A CA 1
ATOM 1028 C C . ALA A 1 72 ? -6.21300 57.38100 26.21900 1.000 34.94319 72 ALA A C 1
ATOM 1029 O O . ALA A 1 72 ? -5.26500 56.79800 25.68800 1.000 33.12319 72 ALA A O 1
ATOM 1036 N N . THR A 1 73 ? -7.47400 57.22100 25.84200 1.000 37.88319 73 THR A N 1
ATOM 1037 C CA . THR A 1 73 ? -7.85300 56.38600 24.71100 1.000 36.24319 73 THR A CA 1
ATOM 1038 C C . THR A 1 73 ? -8.21000 57.29500 23.54100 1.000 36.16319 73 THR A C 1
ATOM 1039 O O . THR A 1 73 ? -8.98400 58.24400 23.69900 1.000 39.04319 73 THR A O 1
ATOM 1050 N N . CYS A 1 74 ? -7.63300 57.01500 22.37600 1.000 34.82319 74 CYS A N 1
ATOM 1051 C CA . CYS A 1 74 ? -7.82800 57.84600 21.19700 1.000 39.61319 74 CYS A CA 1
ATOM 1052 C C . CYS A 1 74 ? -7.94100 56.95700 19.96800 1.000 37.06319 74 CYS A C 1
ATOM 1053 O O . CYS A 1 74 ? -7.06100 56.13300 19.71300 1.000 37.29319 74 CYS A O 1
ATOM 1061 N N . ASP A 1 75 ? -9.02100 57.13200 19.20700 1.000 39.87319 75 ASP A N 1
ATOM 1062 C CA . ASP A 1 75 ? -9.30300 56.30200 18.03900 1.000 42.27319 75 ASP A CA 1
ATOM 1063 C C . ASP A 1 75 ? -8.82100 57.05000 16.80100 1.000 40.62319 75 ASP A C 1
ATOM 1064 O O . ASP A 1 75 ? -9.35700 58.10900 16.46100 1.000 40.37319 75 ASP A O 1
ATOM 1073 N N . LEU A 1 76 ? -7.81500 56.49700 16.13000 1.000 38.95319 76 LEU A N 1
ATOM 1074 C CA . LEU A 1 76 ? -7.13100 57.17700 15.04000 1.000 37.93319 76 LEU A CA 1
ATOM 1075 C C . LEU A 1 76 ? -7.66700 56.81500 13.65800 1.000 39.43319 76 LEU A C 1
ATOM 1076 O O . LEU A 1 76 ? -7.16300 57.34300 12.66200 1.000 38.59319 76 LEU A O 1
ATOM 1092 N N . PHE A 1 77 ? -8.66900 55.93800 13.56300 1.000 39.97319 77 PHE A N 1
ATOM 1093 C CA . PHE A 1 77 ? -9.29600 55.61500 12.28600 1.000 38.98319 77 PHE A CA 1
ATOM 1094 C C . PHE A 1 77 ? -10.67000 56.24400 12.08800 1.000 38.18319 77 PHE A C 1
ATOM 1095 O O . PHE A 1 77 ? -11.26300 56.06700 11.01800 1.000 37.59319 77 PHE A O 1
ATOM 1112 N N . ASP A 1 78 ? -11.18600 56.97200 13.07200 1.000 36.71319 78 ASP A N 1
ATOM 1113 C CA . ASP A 1 78 ? -12.52800 57.55100 12.98900 1.000 33.83319 78 ASP A CA 1
ATOM 1114 C C . ASP A 1 78 ? -12.41000 58.94200 12.38000 1.000 33.11319 78 ASP A C 1
ATOM 1115 O O . ASP A 1 78 ? -12.23700 59.94100 13.08300 1.000 35.32319 78 ASP A O 1
ATOM 1124 N N . VAL A 1 79 ? -12.53400 59.01200 11.04900 1.000 33.59319 79 VAL A N 1
ATOM 1125 C CA . VAL A 1 79 ? -12.23800 60.25200 10.31800 1.000 31.46319 79 VAL A CA 1
ATOM 1126 C C . VAL A 1 79 ? -13.11600 61.41000 10.81000 1.000 31.53319 79 VAL A C 1
ATOM 1127 O O . VAL A 1 79 ? -12.57000 62.48700 11.10500 1.000 29.77319 79 VAL A O 1
ATOM 1140 N N . PRO A 1 80 ? -14.43900 61.26700 10.91900 1.000 33.99319 80 PRO A N 1
ATOM 1141 C CA . PRO A 1 80 ? -15.26800 62.43400 11.27300 1.000 33.79319 80 PRO A CA 1
ATOM 1142 C C . PRO A 1 80 ? -14.89900 63.08600 12.59500 1.000 29.49319 80 PRO A C 1
ATOM 1143 O O . PRO A 1 80 ? -15.11000 64.29200 12.75300 1.000 30.57319 80 PRO A O 1
ATOM 1154 N N . ASN A 1 81 ? -14.37000 62.32500 13.55500 1.000 30.74319 81 ASN A N 1
ATOM 1155 C CA . ASN A 1 81 ? -14.08300 62.81500 14.89900 1.000 33.30319 81 ASN A CA 1
ATOM 1156 C C . ASN A 1 81 ? -12.58800 62.85500 15.18900 1.000 30.98319 81 ASN A C 1
ATOM 1157 O O . ASN A 1 81 ? -12.18700 63.06500 16.34000 1.000 28.69319 81 ASN A O 1
ATOM 1168 N N . LEU A 1 82 ? -11.75700 62.68300 14.15700 1.000 32.80319 82 LEU A N 1
ATOM 1169 C CA . LEU A 1 82 ? -10.31900 62.53700 14.35400 1.000 30.59319 82 LEU A CA 1
ATOM 1170 C C . LEU A 1 82 ? -9.69500 63.82400 14.86400 1.000 27.66319 82 LEU A C 1
ATOM 1171 O O . LEU A 1 82 ? -8.86600 63.80500 15.78400 1.000 27.04319 82 LEU A O 1
ATOM 1187 N N . GLU A 1 83 ? -10.07500 64.95200 14.27900 1.000 28.46319 83 GLU A N 1
ATOM 1188 C CA . GLU A 1 83 ? -9.46900 66.21300 14.67700 1.000 27.25319 83 GLU A CA 1
ATOM 1189 C C . GLU A 1 83 ? -9.83600 66.56900 16.10900 1.000 26.67319 83 GLU A C 1
ATOM 1190 O O . GLU A 1 83 ? -8.98400 67.03300 16.87800 1.000 23.88319 83 GLU A O 1
ATOM 1202 N N . GLN A 1 84 ? -11.08900 66.32300 16.50100 1.000 27.08319 84 GLN A N 1
ATOM 1203 C CA . GLN A 1 84 ? -11.50300 66.65900 17.85700 1.000 31.39319 84 GLN A CA 1
ATOM 1204 C C . GLN A 1 84 ? -10.98100 65.65000 18.86900 1.000 27.20319 84 GLN A C 1
ATOM 1205 O O . GLN A 1 84 ? -10.62600 66.02800 19.98800 1.000 31.74319 84 GLN A O 1
ATOM 1219 N N . ASN A 1 85 ? -10.91600 64.37000 18.50000 1.000 27.63319 85 ASN A N 1
ATOM 1220 C CA . ASN A 1 85 ? -10.28000 63.39400 19.37900 1.000 29.33319 85 ASN A CA 1
ATOM 1221 C C . ASN A 1 85 ? -8.82100 63.76300 19.61700 1.000 27.34319 85 ASN A C 1
ATOM 1222 O O . ASN A 1 85 ? -8.34600 63.78300 20.75700 1.000 26.77319 85 ASN A O 1
ATOM 1233 N N . LEU A 1 86 ? -8.09700 64.07700 18.54300 1.000 27.22319 86 LEU A N 1
ATOM 1234 C CA . LEU A 1 86 ? -6.71300 64.50800 18.68900 1.000 27.71319 86 LEU A CA 1
ATOM 1235 C C . LEU A 1 86 ? -6.61900 65.80900 19.47500 1.000 25.93319 86 LEU A C 1
ATOM 1236 O O . LEU A 1 86 ? -5.70700 65.99100 20.28600 1.000 24.59319 86 LEU A O 1
ATOM 1252 N N . ASP A 1 87 ? -7.55300 66.72900 19.25700 1.000 27.59319 87 ASP A N 1
ATOM 1253 C CA . ASP A 1 87 ? -7.52400 67.95900 20.03700 1.000 27.95319 87 ASP A CA 1
ATOM 1254 C C . ASP A 1 87 ? -7.71400 67.66200 21.52100 1.000 27.07319 87 ASP A C 1
ATOM 1255 O O . ASP A 1 87 ? -7.02300 68.23600 22.37100 1.000 27.76319 87 ASP A O 1
ATOM 1264 N N . ASN A 1 88 ? -8.62500 66.74400 21.85000 1.000 26.84319 88 ASN A N 1
ATOM 1265 C CA . ASN A 1 88 ? -8.85100 66.39600 23.24700 1.000 27.18319 88 ASN A CA 1
ATOM 1266 C C . ASN A 1 88 ? -7.63000 65.72400 23.86000 1.000 27.78319 88 ASN A C 1
ATOM 1267 O O . ASN A 1 88 ? -7.27400 66.00200 25.01100 1.000 26.73319 88 ASN A O 1
ATOM 1278 N N . LEU A 1 89 ? -6.99000 64.81700 23.11500 1.000 31.23319 89 LEU A N 1
ATOM 1279 C CA . LEU A 1 89 ? -5.78600 64.16000 23.61800 1.000 26.86319 89 LEU A CA 1
ATOM 1280 C C . LEU A 1 89 ? -4.71000 65.17600 23.98000 1.000 26.66319 89 LEU A C 1
ATOM 1281 O O . LEU A 1 89 ? -4.06500 65.06300 25.03000 1.000 28.02319 89 LEU A O 1
ATOM 1297 N N . LEU A 1 90 ? -4.49900 66.17500 23.11800 1.000 27.40319 90 LEU A N 1
ATOM 1298 C CA . LEU A 1 90 ? -3.45800 67.16100 23.37300 1.000 25.99319 90 LEU A CA 1
ATOM 1299 C C . LEU A 1 90 ? -3.81600 68.03800 24.56600 1.000 28.19319 90 LEU A C 1
ATOM 1300 O O . LEU A 1 90 ? -2.95400 68.34800 25.39900 1.000 29.41319 90 LEU A O 1
ATOM 1316 N N . LYS A 1 91 ? -5.08200 68.44300 24.67200 1.000 28.48319 91 LYS A N 1
ATOM 1317 C CA . LYS A 1 91 ? -5.54100 69.12300 25.87700 1.000 30.62319 91 LYS A CA 1
ATOM 1318 C C . LYS A 1 91 ? -5.15500 68.33900 27.11800 1.000 26.45319 91 LYS A C 1
ATOM 1319 O O . LYS A 1 91 ? -4.52700 68.86200 28.04400 1.000 31.84319 91 LYS A O 1
ATOM 1338 N N . LEU A 1 92 ? -5.57500 67.07800 27.15800 1.000 29.80319 92 LEU A N 1
ATOM 1339 C CA . LEU A 1 92 ? -5.26500 66.20700 28.28100 1.000 27.27319 92 LEU A CA 1
ATOM 1340 C C . LEU A 1 92 ? -3.76500 66.16300 28.52600 1.000 29.96319 92 LEU A C 1
ATOM 1341 O O . LEU A 1 92 ? -3.29800 66.33800 29.65700 1.000 32.49319 92 LEU A O 1
ATOM 1357 N N . ALA A 1 93 ? -2.98700 65.95800 27.46200 1.000 28.32319 93 ALA A N 1
ATOM 1358 C CA . ALA A 1 93 ? -1.54200 65.85400 27.60800 1.000 28.69319 93 ALA A CA 1
ATOM 1359 C C . ALA A 1 93 ? -0.93800 67.15100 28.13200 1.000 29.56319 93 ALA A C 1
ATOM 1360 O O . ALA A 1 93 ? -0.01800 67.12900 28.95700 1.000 29.91319 93 ALA A O 1
ATOM 1367 N N . ALA A 1 94 ? -1.43400 68.29400 27.65600 1.000 31.53319 94 ALA A N 1
ATOM 1368 C CA . ALA A 1 94 ? -0.93800 69.57500 28.14800 1.000 30.80319 94 ALA A CA 1
ATOM 1369 C C . ALA A 1 94 ? -1.28300 69.75700 29.61600 1.000 34.28319 94 ALA A C 1
ATOM 1370 O O . ALA A 1 94 ? -0.48800 70.31000 30.38400 1.000 34.53319 94 ALA A O 1
ATOM 1377 N N . GLY A 1 95 ? -2.45700 69.29400 30.02000 1.000 33.23319 95 GLY A N 1
ATOM 1378 C CA . GLY A 1 95 ? -2.82900 69.35100 31.42000 1.000 38.76319 95 GLY A CA 1
ATOM 1379 C C . GLY A 1 95 ? -2.84200 70.78100 31.90600 1.000 46.38319 95 GLY A C 1
ATOM 1380 O O . GLY A 1 95 ? -3.58200 71.63200 31.38900 1.000 44.86319 95 GLY A O 1
ATOM 1384 N N . ASP A 1 96 ? -1.99700 71.06000 32.89900 1.000 52.56319 96 ASP A N 1
ATOM 1385 C CA . ASP A 1 96 ? -1.95900 72.36200 33.55000 1.000 56.33319 96 ASP A CA 1
ATOM 1386 C C . ASP A 1 96 ? -1.00400 73.33700 32.87200 1.000 53.31319 96 ASP A C 1
ATOM 1387 O O . ASP A 1 96 ? -1.08000 74.53900 33.14300 1.000 59.64319 96 ASP A O 1
ATOM 1396 N N . SER A 1 97 ? -0.11200 72.85700 32.00100 1.000 48.95319 97 SER A N 1
ATOM 1397 C CA . SER A 1 97 ? 0.79600 73.74400 31.28300 1.000 44.59319 97 SER A CA 1
ATOM 1398 C C . SER A 1 97 ? 0.80500 73.41600 29.79600 1.000 39.01319 97 SER A C 1
ATOM 1399 O O . SER A 1 97 ? -0.22600 73.52000 29.11900 1.000 36.83319 97 SER A O 1
ATOM 1407 N N . LYS A 1 98 ? 1.96500 73.01500 29.28600 1.000 35.82319 98 LYS A N 1
ATOM 1408 C CA . LYS A 1 98 ? 2.13300 72.74100 27.87200 1.000 31.72319 98 LYS A CA 1
ATOM 1409 C C . LYS A 1 98 ? 2.79600 71.38700 27.69600 1.000 28.76319 98 LYS A C 1
ATOM 1410 O O . LYS A 1 98 ? 3.43800 70.85700 28.60600 1.000 27.17319 98 LYS A O 1
ATOM 1429 N N . ILE A 1 99 ? 2.61000 70.83200 26.51500 1.000 28.31319 99 ILE A N 1
ATOM 1430 C CA . ILE A 1 99 ? 3.35400 69.65100 26.11600 1.000 27.28319 99 ILE A CA 1
ATOM 1431 C C . ILE A 1 99 ? 4.75700 70.10000 25.74000 1.000 24.44319 99 ILE A C 1
ATOM 1432 O O . ILE A 1 99 ? 4.96000 71.21600 25.25500 1.000 24.02319 99 ILE A O 1
ATOM 1448 N N . HIS A 1 100 ? 5.73400 69.23900 25.97700 1.000 24.60319 100 HIS A N 1
ATOM 1449 C CA . HIS A 1 100 ? 7.11000 69.52800 25.60400 1.000 24.26319 100 HIS A CA 1
ATOM 1450 C C . HIS A 1 100 ? 7.65600 68.59300 24.54700 1.000 21.17319 100 HIS A C 1
ATOM 1451 O O . HIS A 1 100 ? 8.48600 69.01600 23.74300 1.000 22.72319 100 HIS A O 1
ATOM 1465 N N . HIS A 1 101 ? 7.20200 67.34500 24.51200 1.000 23.02319 101 HIS A N 1
ATOM 1466 C CA . HIS A 1 101 ? 7.69500 66.37400 23.55200 1.000 18.71319 101 HIS A CA 1
ATOM 1467 C C . HIS A 1 101 ? 6.55100 65.46000 23.16100 1.000 18.03319 101 HIS A C 1
ATOM 1468 O O . HIS A 1 101 ? 5.85300 64.94000 24.03200 1.000 19.87319 101 HIS A O 1
ATOM 1482 N N . ILE A 1 102 ? 6.36600 65.26700 21.86100 1.000 18.97319 102 ILE A N 1
ATOM 1483 C CA . ILE A 1 102 ? 5.42300 64.28900 21.34100 1.000 19.72319 102 ILE A CA 1
ATOM 1484 C C . ILE A 1 102 ? 6.20000 63.21000 20.61100 1.000 19.84319 10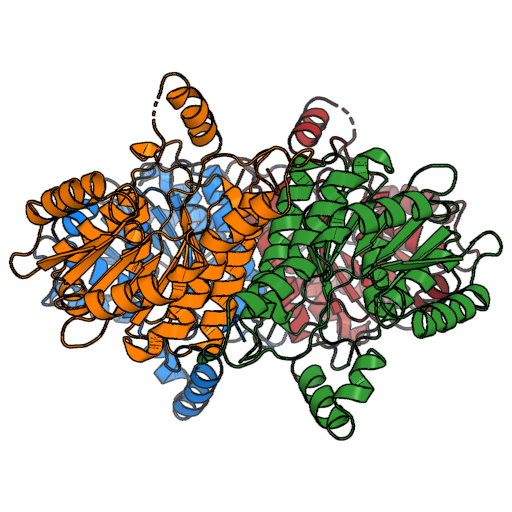2 ILE A C 1
ATOM 1485 O O . ILE A 1 102 ? 7.12400 63.50500 19.84100 1.000 16.14319 102 ILE A O 1
ATOM 1501 N N . VAL A 1 103 ? 5.82500 61.95900 20.87100 1.000 19.04319 103 VAL A N 1
ATOM 1502 C CA . VAL A 1 103 ? 6.28300 60.80000 20.12000 1.000 20.39319 103 VAL A CA 1
ATOM 1503 C C . VAL A 1 103 ? 5.06300 60.17200 19.46400 1.000 21.43319 103 VAL A C 1
ATOM 1504 O O . VAL A 1 103 ? 4.06100 59.91100 20.13500 1.000 21.28319 103 VAL A O 1
ATOM 1517 N N . PHE A 1 104 ? 5.14300 59.94500 18.16600 1.000 18.65319 104 PHE A N 1
ATOM 1518 C CA . PHE A 1 104 ? 4.08800 59.26700 17.42800 1.000 18.99319 104 PHE A CA 1
ATOM 1519 C C . PHE A 1 104 ? 4.70700 57.93200 17.00500 1.000 21.14319 104 PHE A C 1
ATOM 1520 O O . PHE A 1 104 ? 5.46100 57.87900 16.03100 1.000 19.22319 104 PHE A O 1
ATOM 1537 N N . THR A 1 105 ? 4.42500 56.86400 17.74500 1.000 23.10319 105 THR A N 1
ATOM 1538 C CA . THR A 1 105 ? 4.96500 55.56600 17.37700 1.000 22.15319 105 THR A CA 1
ATOM 1539 C C . THR A 1 105 ? 4.08500 54.90300 16.33100 1.000 26.64319 105 THR A C 1
ATOM 1540 O O . THR A 1 105 ? 2.87100 55.11100 16.27600 1.000 29.98319 105 THR A O 1
ATOM 1551 N N . ALA A 1 106 ? 4.71700 54.09100 15.49700 1.000 30.31319 106 ALA A N 1
ATOM 1552 C CA . ALA A 1 106 ? 4.03500 53.24800 14.52000 1.000 37.03319 106 ALA A CA 1
ATOM 1553 C C . ALA A 1 106 ? 4.64400 51.85800 14.69300 1.000 47.03319 106 ALA A C 1
ATOM 1554 O O . ALA A 1 106 ? 5.78400 51.61600 14.28500 1.000 43.16319 106 ALA A O 1
ATOM 1561 N N . ALA A 1 107 ? 3.91000 50.96000 15.34200 1.000 56.55319 107 ALA A N 1
ATOM 1562 C CA . ALA A 1 107 ? 4.38100 49.60100 15.56500 1.000 64.33319 107 ALA A CA 1
ATOM 1563 C C . ALA A 1 107 ? 3.64400 48.58900 14.69900 1.000 66.29319 107 ALA A C 1
ATOM 1564 O O . ALA A 1 107 ? 3.80200 47.37900 14.90300 1.000 69.77319 107 ALA A O 1
ATOM 1571 N N . ASP A 1 108 ? 2.87500 49.05600 13.71800 1.000 62.69319 108 ASP A N 1
ATOM 1572 C CA . ASP A 1 108 ? 1.96700 48.18900 12.98900 1.000 67.04319 108 ASP A CA 1
ATOM 1573 C C . ASP A 1 108 ? 2.61600 47.67500 11.70900 1.000 63.55319 108 ASP A C 1
ATOM 1574 O O . ASP A 1 108 ? 3.17100 48.45300 10.92600 1.000 56.64319 108 ASP A O 1
ATOM 1583 N N . MET A 1 109 ? 2.53900 46.35700 11.50500 1.000 57.84319 109 MET A N 1
ATOM 1584 C CA . MET A 1 109 ? 2.79100 45.76500 10.19400 1.000 48.73319 109 MET A CA 1
ATOM 1585 C C . MET A 1 109 ? 1.84100 44.57100 10.07200 1.000 45.37319 109 MET A C 1
ATOM 1586 O O . MET A 1 109 ? 2.09200 43.50800 10.64100 1.000 40.61319 109 MET A O 1
ATOM 1600 N N . VAL A 1 110 ? 0.71900 44.79900 9.39300 1.000 44.28319 110 VAL A N 1
ATOM 1601 C CA . VAL A 1 110 ? -0.17000 43.75900 8.88700 1.000 38.05319 110 VAL A CA 1
ATOM 1602 C C . VAL A 1 110 ? -0.14800 43.90800 7.37700 1.000 29.20319 110 VAL A C 1
ATOM 1603 O O . VAL A 1 110 ? -0.48700 44.97700 6.85600 1.000 28.48319 110 VAL A O 1
ATOM 1616 N N . GLN A 1 111 ? 0.27800 42.86000 6.68200 1.000 27.83319 111 GLN A N 1
ATOM 1617 C CA . GLN A 1 111 ? 0.43700 42.94600 5.24400 1.000 24.94319 111 GLN A CA 1
ATOM 1618 C C . GLN A 1 111 ? -0.87400 43.38200 4.61000 1.000 26.49319 111 GLN A C 1
ATOM 1619 O O . GLN A 1 111 ? -1.93500 42.85500 4.96400 1.000 28.39319 111 GLN A O 1
ATOM 1633 N N . PRO A 1 112 ? -0.85200 44.34600 3.70200 1.000 27.05319 112 PRO A N 1
ATOM 1634 C CA . PRO A 1 112 ? -2.07900 44.77200 3.05300 1.000 31.02319 112 PRO A CA 1
ATOM 1635 C C . PRO A 1 112 ? -2.47800 43.79800 1.96200 1.000 29.58319 112 PRO A C 1
ATOM 1636 O O . PRO A 1 112 ? -1.70300 42.89600 1.60600 1.000 30.17319 112 PRO A O 1
ATOM 1647 N N . PRO A 1 113 ? -3.67100 43.94900 1.40000 1.000 32.01319 113 PRO A N 1
ATOM 1648 C CA . PRO A 1 113 ? -4.13600 43.00800 0.38000 1.000 30.06319 113 PRO A CA 1
ATOM 1649 C C . PRO A 1 113 ? -3.21300 43.01700 -0.82300 1.000 29.49319 113 PRO A C 1
ATOM 1650 O O . PRO A 1 113 ? -2.38300 43.92800 -0.97400 1.000 32.33319 113 PRO A O 1
ATOM 1661 N N . PRO A 1 114 ? -3.32800 42.03700 -1.71200 1.000 27.30319 114 PRO A N 1
ATOM 1662 C CA . PRO A 1 114 ? -2.50400 42.06600 -2.92000 1.000 28.57319 114 PRO A CA 1
ATOM 1663 C C . PRO A 1 114 ? -2.78400 43.32200 -3.72500 1.000 29.13319 114 PRO A C 1
ATOM 1664 O O . PRO A 1 114 ? -3.91000 43.82500 -3.77300 1.000 28.26319 114 PRO A O 1
ATOM 1675 N N . LEU A 1 115 ? -1.72700 43.83000 -4.35600 1.000 28.81319 115 LEU A N 1
ATOM 1676 C CA . LEU A 1 115 ? -1.84200 45.03800 -5.15800 1.000 24.27319 115 LEU A CA 1
ATOM 1677 C C . LEU A 1 115 ? -3.01500 44.95500 -6.11300 1.000 22.37319 115 LEU A C 1
ATOM 1678 O O . LEU A 1 115 ? -3.72100 45.94300 -6.33200 1.000 22.90319 115 LEU A O 1
ATOM 1694 N N . ALA A 1 116 ? -3.25500 43.77400 -6.67800 1.000 27.97319 116 ALA A N 1
ATOM 1695 C CA . ALA A 1 116 ? -4.30200 43.62600 -7.67900 1.000 24.67319 116 ALA A CA 1
ATOM 1696 C C . ALA A 1 116 ? -5.69600 43.79900 -7.09700 1.000 23.71319 116 ALA A C 1
ATOM 1697 O O . ALA A 1 116 ? -6.64000 44.01600 -7.86000 1.000 25.29319 116 ALA A O 1
ATOM 1704 N N . SER A 1 117 ? -5.84500 43.71800 -5.77700 1.000 23.23319 117 SER A N 1
ATOM 1705 C CA . SER A 1 117 ? -7.14900 43.81200 -5.14100 1.000 26.17319 117 SER A CA 1
ATOM 1706 C C . SER A 1 117 ? -7.30700 45.03100 -4.25000 1.000 27.38319 117 SER A C 1
ATOM 1707 O O . SER A 1 117 ? -8.37300 45.21100 -3.65100 1.000 27.74319 117 SER A O 1
ATOM 1715 N N . VAL A 1 118 ? -6.27600 45.86300 -4.12200 1.000 27.47319 118 VAL A N 1
ATOM 1716 C CA . VAL A 1 118 ? -6.36600 47.00800 -3.23300 1.000 25.51319 118 VAL A CA 1
ATOM 1717 C C . VAL A 1 118 ? -7.50700 47.92000 -3.67400 1.000 21.49319 118 VAL A C 1
ATOM 1718 O O . VAL A 1 118 ? -7.83100 48.01900 -4.85900 1.000 23.29319 118 VAL A O 1
ATOM 1731 N N . THR A 1 119 ? -8.12200 48.59800 -2.70500 1.000 23.50319 119 THR A N 1
ATOM 1732 C CA . THR A 1 119 ? -9.25600 49.47300 -2.96100 1.000 26.13319 119 THR A CA 1
ATOM 1733 C C . THR A 1 119 ? -8.96700 50.86800 -2.42900 1.000 21.94319 119 THR A C 1
ATOM 1734 O O . THR A 1 119 ? -8.17100 51.04300 -1.50800 1.000 22.86319 119 THR A O 1
ATOM 1745 N N . ILE A 1 120 ? -9.65400 51.86400 -3.00000 1.000 23.89319 120 ILE A N 1
ATOM 1746 C CA . ILE A 1 120 ? -9.47200 53.24200 -2.54900 1.000 23.47319 120 ILE A CA 1
ATOM 1747 C C . ILE A 1 120 ? -9.72800 53.35100 -1.05000 1.000 24.32319 120 ILE A C 1
ATOM 1748 O O . ILE A 1 120 ? -8.98800 54.02500 -0.32300 1.000 24.40319 120 ILE A O 1
ATOM 1764 N N . GLU A 1 121 ? -10.78500 52.70400 -0.56600 1.000 24.55319 121 GLU A N 1
ATOM 1765 C CA . GLU A 1 121 ? -11.07800 52.70500 0.86200 1.000 24.62319 121 GLU A CA 1
ATOM 1766 C C . GLU A 1 121 ? -9.88100 52.21700 1.66500 1.000 23.34319 121 GLU A C 1
ATOM 1767 O O . GLU A 1 121 ? -9.50700 52.82300 2.67200 1.000 23.34319 121 GLU A O 1
ATOM 1779 N N . GLN A 1 122 ? -9.23800 51.14400 1.20500 1.000 24.58319 122 GLN A N 1
ATOM 1780 C CA . GLN A 1 122 ? -8.07600 50.59600 1.90100 1.000 24.58319 122 GLN A CA 1
ATOM 1781 C C . GLN A 1 122 ? -6.91900 51.57800 1.90100 1.000 20.22319 122 GLN A C 1
ATOM 1782 O O . GLN A 1 122 ? -6.27400 51.78900 2.92800 1.000 23.36319 122 GLN A O 1
ATOM 1796 N N . ILE A 1 123 ? -6.65700 52.19400 0.75700 1.000 21.12319 123 ILE A N 1
ATOM 1797 C CA . ILE A 1 123 ? -5.57700 53.16600 0.66300 1.000 21.65319 123 ILE A CA 1
ATOM 1798 C C . ILE A 1 123 ? -5.78900 54.28200 1.67300 1.000 20.87319 123 ILE A C 1
ATOM 1799 O O . ILE A 1 123 ? -4.88600 54.62900 2.44000 1.000 21.22319 123 ILE A O 1
ATOM 1815 N N . GLN A 1 124 ? -6.99800 54.83400 1.71900 1.000 20.41319 124 GLN A N 1
ATOM 1816 C CA . GLN A 1 124 ? -7.22000 56.00100 2.55700 1.000 22.69319 124 GLN A CA 1
ATOM 1817 C C . GLN A 1 124 ? -7.17900 55.65100 4.03300 1.000 22.14319 124 GLN A C 1
ATOM 1818 O O . GLN A 1 124 ? -6.87600 56.51200 4.86400 1.000 23.91319 124 GLN A O 1
ATOM 1832 N N . ARG A 1 125 ? -7.47000 54.40300 4.38400 1.000 21.71319 125 ARG A N 1
ATOM 1833 C CA . ARG A 1 125 ? -7.39700 54.01000 5.78600 1.000 25.05319 125 ARG A CA 1
ATOM 1834 C C . ARG A 1 125 ? -5.96600 54.05800 6.28300 1.000 25.57319 125 ARG A C 1
ATOM 1835 O O . ARG A 1 125 ? -5.69500 54.59200 7.36500 1.000 25.98319 125 ARG A O 1
ATOM 1856 N N . VAL A 1 126 ? -5.03000 53.52000 5.49800 1.000 23.62319 126 VAL A N 1
ATOM 1857 C CA . VAL A 1 126 ? -3.62800 53.57000 5.88900 1.000 24.30319 126 VAL A CA 1
ATOM 1858 C C . VAL A 1 126 ? -3.16100 55.01300 5.96000 1.000 21.34319 126 VAL A C 1
ATOM 1859 O O . VAL A 1 126 ? -2.43800 55.40500 6.88000 1.000 21.31319 126 VAL A O 1
ATOM 1872 N N . GLY A 1 127 ? -3.58300 55.83000 4.99700 1.000 22.05319 127 GLY A N 1
ATOM 1873 C CA . GLY A 1 127 ? -3.21900 57.23200 5.02600 1.000 23.42319 127 GLY A CA 1
ATOM 1874 C C . GLY A 1 127 ? -3.78900 57.96100 6.22600 1.000 23.17319 127 GLY A C 1
ATOM 1875 O O . GLY A 1 127 ? -3.10800 58.77700 6.85000 1.000 22.83319 127 GLY A O 1
ATOM 1879 N N . THR A 1 128 ? -5.04800 57.68300 6.56000 1.000 22.61319 128 THR A N 1
ATOM 1880 C CA . THR A 1 128 ? -5.65300 58.31000 7.72800 1.000 21.37319 128 THR A CA 1
ATOM 1881 C C . THR A 1 128 ? -4.78900 58.09300 8.96500 1.000 22.77319 128 THR A C 1
ATOM 1882 O O . THR A 1 128 ? -4.48400 59.03700 9.70400 1.000 21.33319 128 THR A O 1
ATOM 1893 N N . ILE A 1 129 ? -4.36200 56.85200 9.18800 1.000 22.08319 129 ILE A N 1
ATOM 1894 C CA . ILE A 1 129 ? -3.55100 56.53700 10.35600 1.000 27.97319 129 ILE A CA 1
ATOM 1895 C C . ILE A 1 129 ? -2.11200 57.00500 10.17200 1.000 23.37319 129 ILE A C 1
ATOM 1896 O O . ILE A 1 129 ? -1.49900 57.52700 11.11000 1.000 25.28319 129 ILE A O 1
ATOM 1912 N N . ARG A 1 130 ? -1.54100 56.81900 8.98400 1.000 23.16319 130 ARG A N 1
ATOM 1913 C CA . ARG A 1 130 ? -0.12200 57.09600 8.83000 1.000 23.23319 130 ARG A CA 1
ATOM 1914 C C . ARG A 1 130 ? 0.16300 58.55300 8.50200 1.000 23.37319 130 ARG A C 1
ATOM 1915 O O . ARG A 1 130 ? 1.19900 59.07300 8.92700 1.000 25.08319 130 ARG A O 1
ATOM 1936 N N . PHE A 1 131 ? -0.72200 59.22900 7.76800 1.000 21.67319 131 PHE A N 1
ATOM 1937 C CA . PHE A 1 131 ? -0.44800 60.56400 7.26100 1.000 21.25319 131 PHE A CA 1
ATOM 1938 C C . PHE A 1 131 ? -1.35700 61.61700 7.87300 1.000 22.56319 131 PHE A C 1
ATOM 1939 O O . PHE A 1 131 ? -0.87600 62.60500 8.43300 1.000 21.01319 131 PHE A O 1
ATOM 1956 N N . THR A 1 132 ? -2.67800 61.42200 7.77900 1.000 23.09319 132 THR A N 1
ATOM 1957 C CA . THR A 1 132 ? -3.62700 62.45000 8.20000 1.000 21.50319 132 THR A CA 1
ATOM 1958 C C . THR A 1 132 ? -3.49500 62.75400 9.68500 1.000 19.99319 132 THR A C 1
ATOM 1959 O O . THR A 1 132 ? -3.45100 63.92000 10.09000 1.000 22.50319 132 THR A O 1
ATOM 1970 N N . ALA A 1 133 ? -3.42900 61.72300 10.51500 1.000 19.85319 133 ALA A N 1
ATOM 1971 C CA . ALA A 1 133 ? -3.34700 61.95400 11.95400 1.000 21.94319 133 ALA A CA 1
ATOM 1972 C C . ALA A 1 133 ? -2.10000 62.73300 12.35400 1.000 22.36319 133 ALA A C 1
ATOM 1973 O O . ALA A 1 133 ? -2.22500 63.70700 13.11700 1.000 21.50319 133 ALA A O 1
ATOM 1980 N N . PRO A 1 134 ? -0.89100 62.37800 11.90400 1.000 23.72319 134 PRO A N 1
ATOM 1981 C CA . PRO A 1 134 ? 0.27800 63.19800 12.27400 1.000 22.52319 134 PRO A CA 1
ATOM 1982 C C . PRO A 1 134 ? 0.19800 64.62500 11.77100 1.000 19.78319 134 PRO A C 1
ATOM 1983 O O . PRO A 1 134 ? 0.65200 65.54400 12.46100 1.000 20.26319 134 PRO A O 1
ATOM 1994 N N . MET A 1 135 ? -0.34000 64.82700 10.56900 1.000 17.34319 135 MET A N 1
ATOM 1995 C CA . MET A 1 135 ? -0.59800 66.17400 10.07500 1.000 19.04319 135 MET A CA 1
ATOM 1996 C C . MET A 1 135 ? -1.49400 66.94600 11.03800 1.000 22.91319 135 MET A C 1
ATOM 1997 O O . MET A 1 135 ? -1.22300 68.10500 11.37000 1.000 23.29319 135 MET A O 1
ATOM 2011 N N . LEU A 1 136 ? -2.58200 66.32200 11.48700 1.000 21.68319 136 LEU A N 1
ATOM 2012 C CA . LEU A 1 136 ? -3.53000 67.03400 12.33600 1.000 21.81319 136 LEU A CA 1
ATOM 2013 C C . LEU A 1 136 ? -2.93500 67.34100 13.70200 1.000 19.84319 136 LEU A C 1
ATOM 2014 O O . LEU A 1 136 ? -3.17300 68.41800 14.25200 1.000 23.04319 136 LEU A O 1
ATOM 2030 N N . VAL A 1 137 ? -2.15700 66.42200 14.27400 1.000 21.05319 137 VAL A N 1
ATOM 2031 C CA . VAL A 1 137 ? -1.47000 66.74100 15.52000 1.000 18.91319 137 VAL A CA 1
ATOM 2032 C C . VAL A 1 137 ? -0.60400 67.97700 15.33600 1.000 22.50319 137 VAL A C 1
ATOM 2033 O O . VAL A 1 137 ? -0.50300 68.82500 16.23000 1.000 22.68319 137 VAL A O 1
ATOM 2046 N N . ALA A 1 138 ? 0.03200 68.09900 14.17100 1.000 22.34319 138 ALA A N 1
ATOM 2047 C CA . ALA A 1 138 ? 0.83600 69.28000 13.87800 1.000 23.85319 138 ALA A CA 1
ATOM 2048 C C . ALA A 1 138 ? -0.03000 70.53300 13.82000 1.000 26.36319 138 ALA A C 1
ATOM 2049 O O . ALA A 1 138 ? 0.33000 71.57800 14.37500 1.000 25.77319 138 ALA A O 1
ATOM 2056 N N . LYS A 1 139 ? -1.17200 70.44500 13.13600 1.000 23.46319 139 LYS A N 1
ATOM 2057 C CA . LYS A 1 139 ? -2.11100 71.56000 13.06200 1.000 23.79319 139 LYS A CA 1
ATOM 2058 C C . LYS A 1 139 ? -2.50900 72.07900 14.44300 1.000 25.10319 139 LYS A C 1
ATOM 2059 O O . LYS A 1 139 ? -2.50800 73.29000 14.69000 1.000 27.62319 139 LYS A O 1
ATOM 2078 N N . LEU A 1 140 ? -2.88400 71.17200 15.34600 1.000 22.80319 140 LEU A N 1
ATOM 2079 C CA . LEU A 1 140 ? -3.39900 71.53400 16.65800 1.000 23.15319 140 LEU A CA 1
ATOM 2080 C C . LEU A 1 140 ? -2.29100 71.84200 17.65100 1.000 25.50319 140 LEU A C 1
ATOM 2081 O O . LEU A 1 140 ? -2.53200 72.50800 18.66300 1.000 28.40319 140 LEU A O 1
ATOM 2097 N N . LEU A 1 141 ? -1.08800 71.36400 17.37000 1.000 25.53319 141 LEU A N 1
ATOM 2098 C CA . LEU A 1 141 ? 0.00000 71.40000 18.33800 1.000 28.47319 141 LEU A CA 1
ATOM 2099 C C . LEU A 1 141 ? 0.33800 72.78300 18.88000 1.000 28.29319 141 LEU A C 1
ATOM 2100 O O . LEU A 1 141 ? 0.69700 72.87600 20.06800 1.000 27.01319 141 LEU A O 1
ATOM 2116 N N . PRO A 1 142 ? 0.28500 73.86300 18.10400 1.000 27.63319 142 PRO A N 1
ATOM 2117 C CA . PRO A 1 142 ? 0.69900 75.16900 18.64600 1.000 31.59319 142 PRO A CA 1
ATOM 2118 C C . PRO A 1 142 ? -0.16100 75.64800 19.79900 1.000 31.61319 142 PRO A C 1
ATOM 2119 O O . PRO A 1 142 ? 0.28600 76.50300 20.57600 1.000 30.76319 142 PRO A O 1
ATOM 2130 N N . LYS A 1 143 ? -1.38600 75.13300 19.92900 1.000 31.83319 143 LYS A N 1
ATOM 2131 C CA . LYS A 1 143 ? -2.22900 75.49600 21.05700 1.000 30.89319 143 LYS A CA 1
ATOM 2132 C C . LYS A 1 143 ? -1.68600 74.95100 22.36700 1.000 31.68319 143 LYS A C 1
ATOM 2133 O O . LYS A 1 143 ? -1.89300 75.55800 23.42400 1.000 34.82319 143 LYS A O 1
ATOM 2152 N N . TYR A 1 144 ? -0.99100 73.81900 22.32400 1.000 30.68319 144 TYR A N 1
ATOM 2153 C CA . TYR A 1 144 ? -0.63800 73.09100 23.53100 1.000 29.70319 144 TYR A CA 1
ATOM 2154 C C . TYR A 1 144 ? 0.85900 72.91700 23.69900 1.000 28.47319 144 TYR A C 1
ATOM 2155 O O . TYR A 1 144 ? 1.29300 72.33700 24.70200 1.000 28.20319 144 TYR A O 1
ATOM 2173 N N . MET A 1 145 ? 1.65500 73.40000 22.75000 1.000 30.01319 145 MET A N 1
ATOM 2174 C CA . MET A 1 145 ? 3.10000 73.26300 22.78300 1.000 27.12319 145 MET A CA 1
ATOM 2175 C C . MET A 1 145 ? 3.74200 74.50900 22.21000 1.000 24.71319 145 MET A C 1
ATOM 2176 O O . MET A 1 145 ? 3.28500 75.04900 21.19800 1.000 26.81319 145 MET A O 1
ATOM 2190 N N . GLU A 1 146 ? 4.80900 74.95200 22.85800 1.000 23.97319 146 GLU A N 1
ATOM 2191 C CA . GLU A 1 146 ? 5.59100 76.07200 22.36500 1.000 28.02319 146 GLU A CA 1
ATOM 2192 C C . GLU A 1 146 ? 6.48900 75.60000 21.22900 1.000 26.26319 146 GLU A C 1
ATOM 2193 O O . GLU A 1 146 ? 7.13900 74.55500 21.33100 1.000 24.65319 146 GLU A O 1
ATOM 2205 N N . LEU A 1 147 ? 6.50900 76.36500 20.14200 1.000 25.15319 147 LEU A N 1
ATOM 2206 C CA . LEU A 1 147 ? 7.33500 76.04000 18.98300 1.000 21.92319 147 LEU A CA 1
ATOM 2207 C C . LEU A 1 147 ? 8.73600 76.56300 19.25400 1.000 23.09319 147 LEU A C 1
ATOM 2208 O O . LEU A 1 147 ? 9.07800 77.69700 18.91500 1.000 25.85319 147 LEU A O 1
ATOM 2224 N N . CYS A 1 148 ? 9.55600 75.73800 19.88100 1.000 22.40319 148 CYS A N 1
ATOM 2225 C CA . CYS A 1 148 ? 10.91700 76.11900 20.21100 1.000 22.82319 148 CYS A CA 1
ATOM 2226 C C . CYS A 1 148 ? 11.80200 74.89100 20.08300 1.000 24.47319 148 CYS A C 1
ATOM 2227 O O . CYS A 1 148 ? 11.30600 73.76300 20.09200 1.000 23.65319 148 CYS A O 1
ATOM 2235 N N . PRO A 1 149 ? 13.12200 75.08400 19.94300 1.000 23.48319 149 PRO A N 1
ATOM 2236 C CA . PRO A 1 149 ? 14.01700 73.92800 19.75900 1.000 22.29319 149 PRO A CA 1
ATOM 2237 C C . PRO A 1 149 ? 14.27100 73.11700 21.01700 1.000 22.59319 149 PRO A C 1
ATOM 2238 O O . PRO A 1 149 ? 14.89400 72.05500 20.91600 1.000 21.82319 149 PRO A O 1
ATOM 2249 N N . GLU A 1 150 ? 13.84500 73.58400 22.19500 1.000 25.21319 150 GLU A N 1
ATOM 2250 C CA . GLU A 1 150 ? 13.86600 72.73600 23.37900 1.000 24.05319 150 GLU A CA 1
ATOM 2251 C C . GLU A 1 150 ? 12.80200 71.65000 23.31500 1.000 24.34319 150 GLU A C 1
ATOM 2252 O O . GLU A 1 150 ? 12.90900 70.65400 24.03800 1.000 24.77319 150 GLU A O 1
ATOM 2264 N N . ASN A 1 151 ? 11.78600 71.82200 22.47600 1.000 21.35319 151 ASN A N 1
ATOM 2265 C CA . ASN A 1 151 ? 10.71600 70.85200 22.31400 1.000 19.89319 151 ASN A CA 1
ATOM 2266 C C . ASN A 1 151 ? 10.92400 70.06100 21.02400 1.000 20.55319 151 ASN A C 1
ATOM 2267 O O . ASN A 1 151 ? 11.70300 70.45100 20.15300 1.000 20.75319 151 ASN A O 1
ATOM 2278 N N . SER A 1 152 ? 10.21700 68.93300 20.91000 1.000 19.25319 152 SER A N 1
ATOM 2279 C CA . SER A 1 152 ? 10.38100 68.06100 19.75500 1.000 17.33319 152 SER A CA 1
ATOM 2280 C C . SER A 1 152 ? 9.09100 67.30900 19.47400 1.000 17.52319 152 SER A C 1
ATOM 2281 O O . SER A 1 152 ? 8.29900 67.03000 20.37500 1.000 18.90319 152 SER A O 1
ATOM 2289 N N . TYR A 1 153 ? 8.89900 66.98800 18.20400 1.000 16.39319 153 TYR A N 1
ATOM 2290 C CA . TYR A 1 153 ? 7.80400 66.14300 17.73700 1.000 17.35319 153 TYR A CA 1
ATOM 2291 C C . TYR A 1 153 ? 8.40500 65.09600 16.81500 1.000 15.92319 153 TYR A C 1
ATOM 2292 O O . TYR A 1 153 ? 9.03500 65.43400 15.81200 1.000 16.77319 153 TYR A O 1
ATOM 2310 N N . THR A 1 154 ? 8.26500 63.83100 17.19400 1.000 17.42319 154 THR A N 1
ATOM 2311 C CA . THR A 1 154 ? 8.97100 62.74100 16.54100 1.000 17.76319 154 THR A CA 1
ATOM 2312 C C . THR A 1 154 ? 7.97200 61.73100 15.99700 1.000 17.26319 154 THR A C 1
ATOM 2313 O O . THR A 1 154 ? 7.07100 61.29100 16.71700 1.000 19.04319 154 THR A O 1
ATOM 2324 N N . LEU A 1 155 ? 8.13900 61.37900 14.72800 1.000 17.44319 155 LEU A N 1
ATOM 2325 C CA . LEU A 1 155 ? 7.30900 60.41800 14.02400 1.000 17.30319 155 LEU A CA 1
ATOM 2326 C C . LEU A 1 155 ? 8.08300 59.11500 13.84100 1.000 17.03319 155 LEU A C 1
ATOM 2327 O O . LEU A 1 155 ? 9.26000 59.01300 14.18300 1.000 18.45319 155 LEU A O 1
ATOM 2343 N N . THR A 1 156 ? 7.41700 58.11700 13.27100 1.000 18.60319 156 THR A N 1
ATOM 2344 C CA . THR A 1 156 ? 8.01600 56.79500 13.11700 1.000 20.27319 156 THR A CA 1
ATOM 2345 C C . THR A 1 156 ? 7.73100 56.27100 11.71800 1.000 18.94319 156 THR A C 1
ATOM 2346 O O . THR A 1 156 ? 6.58300 56.27800 11.26900 1.000 18.96319 156 THR A O 1
ATOM 2357 N N . SER A 1 157 ? 8.78500 55.83200 11.02400 1.000 17.52319 157 SER A N 1
ATOM 2358 C CA . SER A 1 157 ? 8.63600 55.20700 9.71400 1.000 19.38319 157 SER A CA 1
ATOM 2359 C C . SER A 1 157 ? 9.06000 53.74200 9.78800 1.000 20.71319 157 SER A C 1
ATOM 2360 O O . SER A 1 157 ? 8.36000 52.92000 10.38200 1.000 21.96319 157 SER A O 1
ATOM 2368 N N . GLY A 1 158 ? 10.19100 53.39900 9.19400 1.000 20.20319 158 GLY A N 1
ATOM 2369 C CA . GLY A 1 158 ? 10.65900 52.03200 9.23500 1.000 19.62319 158 GLY A CA 1
ATOM 2370 C C . GLY A 1 158 ? 11.66000 51.75100 8.14400 1.000 18.48319 158 GLY A C 1
ATOM 2371 O O . GLY A 1 158 ? 11.61100 52.36500 7.07800 1.000 20.03319 158 GLY A O 1
ATOM 2375 N N . SER A 1 159 ? 12.58200 50.82400 8.40100 1.000 19.56319 159 SER A N 1
ATOM 2376 C CA . SER A 1 159 ? 13.57600 50.48600 7.39500 1.000 18.75319 159 SER A CA 1
ATOM 2377 C C . SER A 1 159 ? 12.92400 49.95600 6.13200 1.000 20.04319 159 SER A C 1
ATOM 2378 O O . SER A 1 159 ? 13.50100 50.05800 5.04900 1.000 21.35319 159 SER A O 1
ATOM 2386 N N . HIS A 1 160 ? 11.72600 49.38200 6.24500 1.000 19.18319 160 HIS A N 1
ATOM 2387 C CA . HIS A 1 160 ? 11.03700 48.87000 5.07300 1.000 20.72319 160 HIS A CA 1
ATOM 2388 C C . HIS A 1 160 ? 10.59000 49.96500 4.11600 1.000 18.46319 160 HIS A C 1
ATOM 2389 O O . HIS A 1 160 ? 10.18700 49.65100 2.99900 1.000 21.44319 160 HIS A O 1
ATOM 2403 N N . ALA A 1 161 ? 10.67900 51.23600 4.50100 1.000 20.30319 161 ALA A N 1
ATOM 2404 C CA . ALA A 1 161 ? 10.47100 52.31200 3.54000 1.000 20.93319 161 ALA A CA 1
ATOM 2405 C C . ALA A 1 161 ? 11.53900 52.29700 2.45300 1.000 22.18319 161 ALA A C 1
ATOM 2406 O O . ALA A 1 161 ? 11.27000 52.68300 1.30800 1.000 18.46319 161 ALA A O 1
ATOM 2413 N N . LYS A 1 162 ? 12.75700 51.88400 2.80800 1.000 19.50319 162 LYS A N 1
ATOM 2414 C CA . LYS A 1 162 ? 13.90900 51.81100 1.92100 1.000 20.36319 162 LYS A CA 1
ATOM 2415 C C . LYS A 1 162 ? 14.11400 50.42800 1.32700 1.000 17.03319 162 LYS A C 1
ATOM 2416 O O . LYS A 1 162 ? 14.50700 50.31400 0.16200 1.000 18.32319 162 LYS A O 1
ATOM 2435 N N . GLN A 1 163 ? 13.83500 49.37900 2.10800 1.000 17.23319 163 GLN A N 1
ATOM 2436 C CA . GLN A 1 163 ? 13.96400 47.98900 1.69000 1.000 19.50319 163 GLN A CA 1
ATOM 2437 C C . GLN A 1 163 ? 12.60500 47.31200 1.77000 1.000 18.37319 163 GLN A C 1
ATOM 2438 O O . GLN A 1 163 ? 12.31000 46.62300 2.75600 1.000 18.09319 163 GLN A O 1
ATOM 2452 N N . PRO A 1 164 ? 11.77400 47.45100 0.74100 1.000 17.39319 164 PRO A N 1
ATOM 2453 C CA . PRO A 1 164 ? 10.41300 46.92800 0.82900 1.000 20.97319 164 PRO A CA 1
ATOM 2454 C C . PRO A 1 164 ? 10.39100 45.41500 0.74100 1.000 23.23319 164 PRO A C 1
ATOM 2455 O O . PRO A 1 164 ? 11.17200 44.80100 0.01800 1.000 21.24319 164 PRO A O 1
ATOM 2466 N N . ASP A 1 165 ? 9.46500 44.82600 1.46800 1.000 24.71319 165 ASP A N 1
ATOM 2467 C CA . ASP A 1 165 ? 9.08900 43.43500 1.29500 1.000 26.12319 165 ASP A CA 1
ATOM 2468 C C . ASP A 1 165 ? 8.02300 43.32200 0.21000 1.000 24.05319 165 ASP A C 1
ATOM 2469 O O . ASP A 1 165 ? 7.16400 44.20400 0.09000 1.000 24.41319 165 ASP A O 1
ATOM 2478 N N . PRO A 1 166 ? 8.02900 42.26300 -0.59100 1.000 23.62319 166 PRO A N 1
ATOM 2479 C CA . PRO A 1 166 ? 6.96600 42.11100 -1.58500 1.000 24.75319 166 PRO A CA 1
ATOM 2480 C C . PRO A 1 166 ? 5.60800 41.96900 -0.91200 1.000 21.88319 166 PRO A C 1
ATOM 2481 O O . PRO A 1 166 ? 5.46300 41.28900 0.10600 1.000 21.21319 166 PRO A O 1
ATOM 2492 N N . GLY A 1 167 ? 4.61800 42.64400 -1.48500 1.000 21.66319 167 GLY A N 1
ATOM 2493 C CA . GLY A 1 167 ? 3.28400 42.67800 -0.94400 1.000 21.88319 167 GLY A CA 1
ATOM 2494 C C . GLY A 1 167 ? 2.97800 43.85100 -0.04300 1.000 23.08319 167 GLY A C 1
ATOM 2495 O O . GLY A 1 167 ? 1.84700 43.95700 0.43600 1.000 24.92319 167 GLY A O 1
ATOM 2499 N N . TRP A 1 168 ? 3.93600 44.75000 0.18900 1.000 20.98319 168 TRP A N 1
ATOM 2500 C CA . TRP A 1 168 ? 3.78600 45.79400 1.19300 1.000 22.98319 168 TRP A CA 1
ATOM 2501 C C . TRP A 1 168 ? 3.80500 47.19500 0.59200 1.000 23.52319 168 TRP A C 1
ATOM 2502 O O . TRP A 1 168 ? 4.07600 48.15900 1.30800 1.000 24.02319 168 TRP A O 1
ATOM 2523 N N . SER A 1 169 ? 3.51400 47.34200 -0.69900 1.000 22.09319 169 SER A N 1
ATOM 2524 C CA . SER A 1 169 ? 3.74000 48.62800 -1.35100 1.000 23.63319 169 SER A CA 1
ATOM 2525 C C . SER A 1 169 ? 2.89700 49.74900 -0.74100 1.000 24.85319 169 SER A C 1
ATOM 2526 O O . SER A 1 169 ? 3.38600 50.87100 -0.58600 1.000 20.22319 169 SER A O 1
ATOM 2534 N N . LEU A 1 170 ? 1.64700 49.47700 -0.36600 1.000 25.86319 170 LEU A N 1
ATOM 2535 C CA . LEU A 1 170 ? 0.84400 50.51900 0.27300 1.000 22.96319 170 LEU A CA 1
ATOM 2536 C C . LEU A 1 170 ? 1.51200 51.03500 1.54100 1.000 20.99319 170 LEU A C 1
ATOM 2537 O O . LEU A 1 170 ? 1.59900 52.24800 1.75900 1.000 19.99319 170 LEU A O 1
ATOM 2553 N N . VAL A 1 171 ? 1.99200 50.12500 2.38900 1.000 22.04319 171 VAL A N 1
ATOM 2554 C CA . VAL A 1 171 ? 2.63000 50.52000 3.64000 1.000 19.57319 171 VAL A CA 1
ATOM 2555 C C . VAL A 1 171 ? 3.97000 51.19900 3.37100 1.000 20.19319 171 VAL A C 1
ATOM 2556 O O . VAL A 1 171 ? 4.28700 52.23400 3.96400 1.000 20.27319 171 VAL A O 1
ATOM 2569 N N . THR A 1 172 ? 4.78300 50.61600 2.48700 1.000 19.45319 172 THR A N 1
ATOM 2570 C CA . THR A 1 172 ? 6.02400 51.26300 2.08000 1.000 20.91319 172 THR A CA 1
ATOM 2571 C C . THR A 1 172 ? 5.76000 52.67600 1.58800 1.000 19.84319 172 THR A C 1
ATOM 2572 O O . THR A 1 172 ? 6.52800 53.60200 1.87900 1.000 18.74319 172 THR A O 1
ATOM 2583 N N . GLY A 1 173 ? 4.72500 52.86700 0.79700 1.000 17.40319 173 GLY A N 1
ATOM 2584 C CA . GLY A 1 173 ? 4.39700 54.20000 0.27400 1.000 19.32319 173 GLY A CA 1
ATOM 2585 C C . GLY A 1 173 ? 4.10300 55.19800 1.38300 1.000 18.20319 173 GLY A C 1
ATOM 2586 O O . GLY A 1 173 ? 4.74300 56.20800 1.42600 1.000 17.14319 173 GLY A O 1
ATOM 2590 N N . TYR A 1 174 ? 3.25100 54.86000 2.33300 1.000 17.95319 174 TYR A N 1
ATOM 2591 C CA . TYR A 1 174 ? 2.92300 55.79300 3.44100 1.000 17.62319 174 TYR A CA 1
ATOM 2592 C C . TYR A 1 174 ? 4.11800 55.97800 4.37500 1.000 18.49319 174 TYR A C 1
ATOM 2593 O O . TYR A 1 174 ? 4.17500 56.98000 5.02100 1.000 19.67319 174 TYR A O 1
ATOM 2611 N N . CYS A 1 175 ? 5.01200 55.00700 4.47900 1.000 19.25319 175 CYS A N 1
ATOM 2612 C CA . CYS A 1 175 ? 6.24500 55.16400 5.27200 1.000 22.31319 175 CYS A CA 1
ATOM 2613 C C . CYS A 1 175 ? 7.10600 56.25800 4.65300 1.000 18.42319 175 CYS A C 1
ATOM 2614 O O . CYS A 1 175 ? 7.60500 57.03900 5.36900 1.000 20.53319 175 CYS A O 1
ATOM 2622 N N . GLY A 1 176 ? 7.21100 56.29300 3.34300 1.000 17.79319 176 GLY A N 1
ATOM 2623 C CA . GLY A 1 176 ? 7.94000 57.35900 2.65200 1.000 17.98319 176 GLY A CA 1
ATOM 2624 C C . GLY A 1 176 ? 7.26700 58.70300 2.89000 1.000 19.04319 176 GLY A C 1
ATOM 2625 O O . GLY A 1 176 ? 7.93800 59.67100 3.07500 1.000 18.77319 176 GLY A O 1
ATOM 2629 N N . GLY A 1 177 ? 5.94000 58.69700 2.90000 1.000 20.15319 177 GLY A N 1
ATOM 2630 C CA . GLY A 1 177 ? 5.09600 59.85800 3.19700 1.000 18.05319 177 GLY A CA 1
ATOM 2631 C C . GLY A 1 177 ? 5.34800 60.38600 4.58900 1.000 15.89319 177 GLY A C 1
ATOM 2632 O O . GLY A 1 177 ? 5.34200 61.54900 4.74300 1.000 18.80319 177 GLY A O 1
ATOM 2636 N N . VAL A 1 178 ? 5.55800 59.52900 5.57200 1.000 18.31319 178 VAL A N 1
ATOM 2637 C CA . VAL A 1 178 ? 5.84400 59.99100 6.92700 1.000 16.78319 178 VAL A CA 1
ATOM 2638 C C . VAL A 1 178 ? 7.16500 60.74500 6.95700 1.000 18.91319 178 VAL A C 1
ATOM 2639 O O . VAL A 1 178 ? 7.29500 61.77700 7.62100 1.000 18.61319 178 VAL A O 1
ATOM 2652 N N . GLU A 1 179 ? 8.16600 60.23700 6.23900 1.000 18.65319 179 GLU A N 1
ATOM 2653 C CA . GLU A 1 179 ? 9.46200 60.89500 6.20700 1.000 18.51319 179 GLU A CA 1
ATOM 2654 C C . GLU A 1 179 ? 9.38600 62.20700 5.43500 1.000 16.47319 179 GLU A C 1
ATOM 2655 O O . GLU A 1 179 ? 9.99900 63.20000 5.83500 1.000 20.63319 179 GLU A O 1
ATOM 2667 N N . GLY A 1 180 ? 8.62700 62.23900 4.34000 1.000 18.17319 180 GLY A N 1
ATOM 2668 C CA . GLY A 1 180 ? 8.40200 63.50000 3.65100 1.000 19.30319 180 GLY A CA 1
ATOM 2669 C C . GLY A 1 180 ? 7.62800 64.49500 4.49400 1.000 18.49319 180 GLY A C 1
ATOM 2670 O O . GLY A 1 180 ? 7.96100 65.68100 4.53900 1.000 19.66319 180 GLY A O 1
ATOM 2674 N N . LEU A 1 181 ? 6.58900 64.02500 5.18100 1.000 16.40319 181 LEU A N 1
ATOM 2675 C CA . LEU A 1 181 ? 5.80900 64.89800 6.04700 1.000 18.19319 181 LEU A CA 1
ATOM 2676 C C . LEU A 1 181 ? 6.68900 65.53200 7.11600 1.000 17.57319 181 LEU A C 1
ATOM 2677 O O . LEU A 1 181 ? 6.61800 66.74000 7.36000 1.000 16.73319 181 LEU A O 1
ATOM 2693 N N . MET A 1 182 ? 7.53000 64.72300 7.75700 1.000 15.22319 182 MET A N 1
ATOM 2694 C CA . MET A 1 182 ? 8.47200 65.22600 8.74500 1.000 16.39319 182 MET A CA 1
ATOM 2695 C C . MET A 1 182 ? 9.26900 66.40400 8.20400 1.000 16.56319 182 MET A C 1
ATOM 2696 O O . MET A 1 182 ? 9.43000 67.42700 8.88100 1.000 17.74319 182 MET A O 1
ATOM 2710 N N . ARG A 1 183 ? 9.78200 66.27700 6.98900 1.000 15.92319 183 ARG A N 1
ATOM 2711 C CA . ARG A 1 183 ? 10.59700 67.35100 6.44100 1.000 18.97319 183 ARG A CA 1
ATOM 2712 C C . ARG A 1 183 ? 9.77000 68.60900 6.22000 1.000 18.43319 183 ARG A C 1
ATOM 2713 O O . ARG A 1 183 ? 10.21500 69.71500 6.55400 1.000 18.49319 183 ARG A O 1
ATOM 2734 N N . GLY A 1 184 ? 8.56200 68.46300 5.67600 1.000 18.21319 184 GLY A N 1
ATOM 2735 C CA . GLY A 1 184 ? 7.69300 69.61900 5.51000 1.000 18.98319 184 GLY A CA 1
ATOM 2736 C C . GLY A 1 184 ? 7.35100 70.27800 6.83100 1.000 18.99319 184 GLY A C 1
ATOM 2737 O O . GLY A 1 184 ? 7.33300 71.50500 6.93900 1.000 17.99319 184 GLY A O 1
ATOM 2741 N N . LEU A 1 185 ? 7.09100 69.47200 7.85900 1.000 16.35319 185 LEU A N 1
ATOM 2742 C CA . LEU A 1 185 ? 6.72900 70.02200 9.15500 1.000 17.99319 185 LEU A CA 1
ATOM 2743 C C . LEU A 1 185 ? 7.92300 70.65800 9.84700 1.000 18.43319 185 LEU A C 1
ATOM 2744 O O . LEU A 1 185 ? 7.75600 71.61600 10.60700 1.000 19.26319 185 LEU A O 1
ATOM 2760 N N . ALA A 1 186 ? 9.13000 70.14000 9.62100 1.000 15.90319 186 ALA A N 1
ATOM 2761 C CA . ALA A 1 186 ? 10.30800 70.75200 10.22300 1.000 18.72319 186 ALA A CA 1
ATOM 2762 C C . ALA A 1 186 ? 10.46400 72.19200 9.77200 1.000 17.20319 186 ALA A C 1
ATOM 2763 O O . ALA A 1 186 ? 11.02600 73.01400 10.50100 1.000 20.01319 186 ALA A O 1
ATOM 2770 N N . VAL A 1 187 ? 9.96900 72.50900 8.58700 1.000 16.69319 187 VAL A N 1
ATOM 2771 C CA . VAL A 1 187 ? 9.99300 73.87400 8.08900 1.000 20.37319 187 VAL A CA 1
ATOM 2772 C C . VAL A 1 187 ? 8.76100 74.64900 8.53300 1.000 20.12319 187 VAL A C 1
ATOM 2773 O O . VAL A 1 187 ? 8.87100 75.77500 9.01800 1.000 20.71319 187 VAL A O 1
ATOM 2786 N N . ASP A 1 188 ? 7.56700 74.07100 8.39200 1.000 20.17319 188 ASP A N 1
ATOM 2787 C CA . ASP A 1 188 ? 6.36700 74.82600 8.71800 1.000 20.30319 188 ASP A CA 1
ATOM 2788 C C . ASP A 1 188 ? 6.17900 75.05000 10.21300 1.000 19.68319 188 ASP A C 1
ATOM 2789 O O . ASP A 1 188 ? 5.41800 75.94400 10.59200 1.000 22.66319 188 ASP A O 1
ATOM 2798 N N . MET A 1 189 ? 6.82000 74.26600 11.07000 1.000 17.04319 189 MET A N 1
ATOM 2799 C CA . MET A 1 189 ? 6.65500 74.43300 12.50600 1.000 19.28319 189 MET A CA 1
ATOM 2800 C C . MET A 1 189 ? 7.91000 74.96500 13.18100 1.000 19.81319 189 MET A C 1
ATOM 2801 O O . MET A 1 189 ? 8.00300 74.93200 14.41200 1.000 20.77319 189 MET A O 1
ATOM 2815 N N . MET A 1 190 ? 8.88100 75.44100 12.41400 1.000 18.18319 190 MET A N 1
ATOM 2816 C CA . MET A 1 190 ? 10.10400 75.92900 13.02400 1.000 21.98319 190 MET A CA 1
ATOM 2817 C C . MET A 1 190 ? 9.76300 77.07100 13.98200 1.000 24.36319 190 MET A C 1
ATOM 2818 O O . MET A 1 190 ? 8.79900 77.81300 13.75500 1.000 21.75319 190 MET A O 1
ATOM 2832 N N . PRO A 1 191 ? 10.54100 77.24600 15.06500 1.000 22.13319 191 PRO A N 1
ATOM 2833 C CA . PRO A 1 191 ? 11.76300 76.50900 15.40000 1.000 20.77319 191 PRO A CA 1
ATOM 2834 C C . PRO A 1 191 ? 11.54100 75.25700 16.24900 1.000 16.47319 191 PRO A C 1
ATOM 2835 O O . PRO A 1 191 ? 12.47300 74.80200 16.90100 1.000 18.92319 191 PRO A O 1
ATOM 2846 N N . LEU A 1 192 ? 10.32900 74.71800 16.25400 1.000 18.92319 192 LEU A N 1
ATOM 2847 C CA . LEU A 1 192 ? 10.12700 73.37600 16.78100 1.000 18.90319 192 LEU A CA 1
ATOM 2848 C C . LEU A 1 192 ? 10.94400 72.37900 15.96700 1.000 19.65319 192 LEU A C 1
ATOM 2849 O O . LEU A 1 192 ? 11.13200 72.53700 14.75700 1.000 20.61319 192 LEU A O 1
ATOM 2865 N N . ARG A 1 193 ? 11.42300 71.34000 16.64400 1.000 20.09319 193 ARG A N 1
ATOM 2866 C CA . ARG A 1 193 ? 12.22300 70.29000 16.02000 1.000 18.48319 193 ARG A CA 1
ATOM 2867 C C . ARG A 1 193 ? 11.32500 69.10300 15.70400 1.000 16.31319 193 ARG A C 1
ATOM 2868 O O . ARG A 1 193 ? 10.57400 68.64500 16.56700 1.000 18.76319 193 ARG A O 1
ATOM 2889 N N . VAL A 1 194 ? 11.40700 68.61700 14.46900 1.000 14.28319 194 VAL A N 1
ATOM 2890 C CA . VAL A 1 194 ? 10.58600 67.51900 13.98100 1.000 16.65319 194 VAL A CA 1
ATOM 2891 C C . VAL A 1 194 ? 11.50500 66.50600 13.30400 1.000 19.77319 194 VAL A C 1
ATOM 2892 O O . VAL A 1 194 ? 12.33200 66.87800 12.46700 1.000 17.34319 194 VAL A O 1
ATOM 2905 N N . ASN A 1 195 ? 11.35600 65.23100 13.66700 1.000 18.13319 195 ASN A N 1
ATOM 2906 C CA . ASN A 1 195 ? 12.25900 64.17600 13.22700 1.000 15.85319 195 ASN A CA 1
ATOM 2907 C C . ASN A 1 195 ? 11.47100 62.88500 13.04000 1.000 16.73319 195 ASN A C 1
ATOM 2908 O O . ASN A 1 195 ? 10.29700 62.79000 13.40300 1.000 14.78319 195 ASN A O 1
ATOM 2919 N N . VAL A 1 196 ? 12.14500 61.88100 12.47000 1.000 17.00319 196 VAL A N 1
ATOM 2920 C CA . VAL A 1 196 ? 11.60600 60.53300 12.30400 1.000 16.14319 196 VAL A CA 1
ATOM 2921 C C . VAL A 1 196 ? 12.61000 59.52900 12.84300 1.000 16.70319 196 VAL A C 1
ATOM 2922 O O . VAL A 1 196 ? 13.81700 59.66700 12.61500 1.000 16.97319 196 VAL A O 1
ATOM 2935 N N . VAL A 1 197 ? 12.11400 58.53100 13.57100 1.000 15.25319 197 VAL A N 1
ATOM 2936 C CA . VAL A 1 197 ? 12.88000 57.33300 13.89200 1.000 16.93319 197 VAL A CA 1
ATOM 2937 C C . VAL A 1 197 ? 12.43200 56.23300 12.94600 1.000 16.23319 197 VAL A C 1
ATOM 2938 O O . VAL A 1 197 ? 11.23000 56.02900 12.74700 1.000 14.40319 197 VAL A O 1
ATOM 2951 N N . SER A 1 198 ? 13.39900 55.53400 12.35400 1.000 16.62319 198 SER A N 1
ATOM 2952 C CA . SER A 1 198 ? 13.13500 54.48800 11.37100 1.000 16.04319 198 SER A CA 1
ATOM 2953 C C . SER A 1 198 ? 13.70700 53.18700 11.91900 1.000 16.02319 198 SER A C 1
ATOM 2954 O O . SER A 1 198 ? 14.89000 52.88300 11.71500 1.000 16.44319 198 SER A O 1
ATOM 2962 N N . PRO A 1 199 ? 12.91100 52.40500 12.63900 1.000 17.01319 199 PRO A N 1
ATOM 2963 C CA . PRO A 1 199 ? 13.42300 51.16600 13.23200 1.000 18.92319 199 PRO A CA 1
ATOM 2964 C C . PRO A 1 199 ? 13.39200 49.99100 12.26700 1.000 18.43319 199 PRO A C 1
ATOM 2965 O O . PRO A 1 199 ? 12.64600 49.96800 11.28400 1.000 16.34319 199 PRO A O 1
ATOM 2976 N N . GLY A 1 200 ? 14.22500 49.00600 12.57200 1.000 22.96319 200 GLY A N 1
ATOM 2977 C CA . GLY A 1 200 ? 14.28000 47.76300 11.81200 1.000 26.39319 200 GLY A CA 1
ATOM 2978 C C . GLY A 1 200 ? 13.44100 46.70000 12.48100 1.000 37.10319 200 GLY A C 1
ATOM 2979 O O . GLY A 1 200 ? 12.36900 46.97900 13.00600 1.000 40.39319 200 GLY A O 1
ATOM 2983 N N . ALA A 1 201 ? 13.93500 45.44700 12.44700 1.000 32.04319 201 ALA A N 1
ATOM 2984 C CA . ALA A 1 201 ? 13.26300 44.35500 13.15000 1.000 36.33319 201 ALA A CA 1
ATOM 2985 C C . ALA A 1 201 ? 13.44300 44.53300 14.64900 1.000 33.16319 201 ALA A C 1
ATOM 2986 O O . ALA A 1 201 ? 14.57500 44.58000 15.13600 1.000 34.42319 201 ALA A O 1
ATOM 2993 N N . VAL A 1 202 ? 12.33500 44.64000 15.37400 1.000 35.06319 202 VAL A N 1
ATOM 2994 C CA . VAL A 1 202 ? 12.34200 44.77400 16.82300 1.000 31.04319 202 VAL A CA 1
ATOM 2995 C C . VAL A 1 202 ? 11.53700 43.62100 17.38800 1.000 32.70319 202 VAL A C 1
ATOM 2996 O O . VAL A 1 202 ? 10.44800 43.32500 16.88500 1.000 37.51319 202 VAL A O 1
ATOM 3009 N N . LEU A 1 203 ? 12.06100 42.97300 18.42500 1.000 31.07319 203 LEU A N 1
ATOM 3010 C CA . LEU A 1 203 ? 11.40100 41.79200 18.98200 1.000 38.15319 203 LEU A CA 1
ATOM 3011 C C . LEU A 1 203 ? 10.41400 42.30000 20.02500 1.000 34.06319 203 LEU A C 1
ATOM 3012 O O . LEU A 1 203 ? 10.76000 42.48200 21.18700 1.000 33.83319 203 LEU A O 1
ATOM 3028 N N . THR A 1 204 ? 9.18900 42.58400 19.59500 1.000 37.83319 204 THR A N 1
ATOM 3029 C CA . THR A 1 204 ? 8.12500 43.02700 20.48000 1.000 40.27319 204 THR A CA 1
ATOM 3030 C C . THR A 1 204 ? 7.25300 41.84400 20.85500 1.000 42.46319 204 THR A C 1
ATOM 3031 O O . THR A 1 204 ? 7.28300 40.80600 20.18700 1.000 42.08319 204 THR A O 1
ATOM 3042 N N . PRO A 1 205 ? 6.45700 41.95800 21.92300 1.000 47.11319 205 PRO A N 1
ATOM 3043 C CA . PRO A 1 205 ? 5.59200 40.82500 22.29200 1.000 49.00319 205 PRO A CA 1
ATOM 3044 C C . PRO A 1 205 ? 4.60000 40.47100 21.20600 1.000 45.01319 205 PRO A C 1
ATOM 3045 O O . PRO A 1 205 ? 4.35300 39.28100 20.96900 1.000 42.92319 205 PRO A O 1
ATOM 3056 N N . VAL A 1 206 ? 4.02100 41.47000 20.53100 1.000 45.35319 206 VAL A N 1
ATOM 3057 C CA . VAL A 1 206 ? 3.07500 41.15900 19.46600 1.000 46.38319 206 VAL A CA 1
ATOM 3058 C C . VAL A 1 206 ? 3.78900 40.50100 18.29000 1.000 48.09319 206 VAL A C 1
ATOM 3059 O O . VAL A 1 206 ? 3.23500 39.61000 17.64500 1.000 48.26319 206 VAL A O 1
ATOM 3072 N N . LEU A 1 207 ? 5.01800 40.92600 17.97800 1.000 46.00319 207 LEU A N 1
ATOM 3073 C CA . LEU A 1 207 ? 5.75000 40.25600 16.90900 1.000 45.33319 207 LEU A CA 1
ATOM 3074 C C . LEU A 1 207 ? 5.88100 38.77000 17.21000 1.000 47.83319 207 LEU A C 1
ATOM 3075 O O . LEU A 1 207 ? 5.60200 37.91900 16.35900 1.000 49.94319 207 LEU A O 1
ATOM 3091 N N . ARG A 1 208 ? 6.30600 38.44700 18.43100 1.000 44.91319 208 ARG A N 1
ATOM 3092 C CA . ARG A 1 208 ? 6.31800 37.07100 18.90500 1.000 47.77319 208 ARG A CA 1
ATOM 3093 C C . ARG A 1 208 ? 5.00100 36.36900 18.60800 1.000 49.41319 208 ARG A C 1
ATOM 3094 O O . ARG A 1 208 ? 4.97800 35.27600 18.02700 1.000 46.27319 208 ARG A O 1
ATOM 3115 N N . ASP A 1 209 ? 3.89000 36.99400 19.02300 1.000 50.47319 209 ASP A N 1
ATOM 3116 C CA . ASP A 1 209 ? 2.58000 36.35500 18.96900 1.000 50.09319 209 ASP A CA 1
ATOM 3117 C C . ASP A 1 209 ? 2.14400 36.12500 17.53000 1.000 49.66319 209 ASP A C 1
ATOM 3118 O O . ASP A 1 209 ? 1.62000 35.05700 17.20100 1.000 55.14319 209 ASP A O 1
ATOM 3127 N N . ILE A 1 210 ? 2.36700 37.10400 16.65800 1.000 48.67319 210 ILE A N 1
ATOM 3128 C CA . ILE A 1 210 ? 2.02000 36.94400 15.25000 1.000 49.23319 210 ILE A CA 1
ATOM 3129 C C . ILE A 1 210 ? 2.71000 35.72200 14.66200 1.000 48.07319 210 ILE A C 1
ATOM 3130 O O . ILE A 1 210 ? 2.06800 34.82400 14.10400 1.000 49.68319 210 ILE A O 1
ATOM 3146 N N . LEU A 1 211 ? 4.03500 35.67200 14.80100 1.000 46.48319 211 LEU A N 1
ATOM 3147 C CA . LEU A 1 211 ? 4.86200 34.66000 14.15000 1.000 47.57319 211 LEU A CA 1
ATOM 3148 C C . LEU A 1 211 ? 4.59300 33.27200 14.70700 1.000 45.69319 211 LEU A C 1
ATOM 3149 O O . LEU A 1 211 ? 4.69400 32.28100 13.97300 1.000 46.97319 211 LEU A O 1
ATOM 3165 N N . GLY A 1 212 ? 4.24700 33.18600 15.98800 1.000 43.64319 212 GLY A N 1
ATOM 3166 C CA . GLY A 1 212 ? 3.96800 31.90300 16.60400 1.000 42.29319 212 GLY A CA 1
ATOM 3167 C C . GLY A 1 212 ? 5.09200 30.93300 16.35000 1.000 44.82319 212 GLY A C 1
ATOM 3168 O O . GLY A 1 212 ? 6.26700 31.22400 16.60000 1.000 45.09319 212 GLY A O 1
ATOM 3172 N N . ASP A 1 213 ? 4.73600 29.76800 15.81300 1.000 45.34319 213 ASP A N 1
ATOM 3173 C CA . ASP A 1 213 ? 5.73700 28.76600 15.47600 1.000 48.52319 213 ASP A CA 1
ATOM 3174 C C . ASP A 1 213 ? 6.73500 29.30100 14.45900 1.000 46.89319 213 ASP A C 1
ATOM 3175 O O . ASP A 1 213 ? 7.87300 28.82200 14.39200 1.000 44.25319 213 ASP A O 1
ATOM 3184 N N . SER A 1 214 ? 6.33100 30.28900 13.66300 1.000 44.41319 214 SER A N 1
ATOM 3185 C CA . SER A 1 214 ? 7.18300 30.83600 12.61900 1.000 44.55319 214 SER A CA 1
ATOM 3186 C C . SER A 1 214 ? 8.17400 31.86300 13.14200 1.000 46.50319 214 SER A C 1
ATOM 3187 O O . SER A 1 214 ? 8.90100 32.45900 12.34300 1.000 46.33319 214 SER A O 1
ATOM 3195 N N . LEU A 1 215 ? 8.21600 32.09000 14.45300 1.000 44.18319 215 LEU A N 1
ATOM 3196 C CA . LEU A 1 215 ? 9.08800 33.11800 15.00200 1.000 44.00319 215 LEU A CA 1
ATOM 3197 C C . LEU A 1 215 ? 10.54300 32.88300 14.61200 1.000 48.24319 215 LEU A C 1
ATOM 3198 O O . LEU A 1 215 ? 11.15900 33.71600 13.93800 1.000 51.39319 215 LEU A O 1
ATOM 3214 N N . GLU A 1 216 ? 11.11300 31.75400 15.03700 1.000 45.01319 216 GLU A N 1
ATOM 3215 C CA . GLU A 1 216 ? 12.56600 31.60800 15.00700 1.000 46.52319 216 GLU A CA 1
ATOM 3216 C C . GLU A 1 216 ? 13.10900 31.58000 13.58400 1.000 46.23319 216 GLU A C 1
ATOM 3217 O O . GLU A 1 216 ? 14.26900 31.94100 13.35700 1.000 45.69319 216 GLU A O 1
ATOM 3229 N N . ILE A 1 217 ? 12.30100 31.14300 12.61800 1.000 45.68319 217 ILE A N 1
ATOM 3230 C CA . ILE A 1 217 ? 12.68300 31.27800 11.21400 1.000 49.14319 217 ILE A CA 1
ATOM 3231 C C . ILE A 1 217 ? 12.86800 32.75000 10.85800 1.000 45.55319 217 ILE A C 1
ATOM 3232 O O . ILE A 1 217 ? 13.91200 33.15700 10.33300 1.000 41.87319 217 ILE A O 1
ATOM 3248 N N . ALA A 1 218 ? 11.84800 33.57100 11.13900 1.000 44.61319 218 ALA A N 1
ATOM 3249 C CA . ALA A 1 218 ? 11.90100 34.99200 10.81200 1.000 44.16319 218 ALA A CA 1
ATOM 3250 C C . ALA A 1 218 ? 13.07200 35.69100 11.49200 1.000 41.98319 218 ALA A C 1
ATOM 3251 O O . ALA A 1 218 ? 13.63800 36.63800 10.93300 1.000 36.62319 218 ALA A O 1
ATOM 3258 N N . LEU A 1 219 ? 13.44400 35.24700 12.69600 1.000 43.70319 219 LEU A N 1
ATOM 3259 C CA . LEU A 1 219 ? 14.53700 35.88900 13.41300 1.000 40.76319 219 LEU A CA 1
ATOM 3260 C C . LEU A 1 219 ? 15.89100 35.46700 12.85600 1.000 40.62319 219 LEU A C 1
ATOM 3261 O O . LEU A 1 219 ? 16.83700 36.25900 12.88000 1.000 40.80319 219 LEU A O 1
ATOM 3277 N N . ASP A 1 220 ? 16.00800 34.23800 12.34200 1.000 40.93319 220 ASP A N 1
ATOM 3278 C CA . ASP A 1 220 ? 17.22300 33.85600 11.62800 1.000 38.01319 220 ASP A CA 1
ATOM 3279 C C . ASP A 1 220 ? 17.38600 34.67900 10.36300 1.000 35.92319 220 ASP A C 1
ATOM 3280 O O . ASP A 1 220 ? 18.51200 34.99900 9.96500 1.000 34.92319 220 ASP A O 1
ATOM 3289 N N . ALA A 1 221 ? 16.27300 35.01700 9.71400 1.000 34.72319 221 ALA A N 1
ATOM 3290 C CA . ALA A 1 221 ? 16.31800 35.89300 8.55200 1.000 33.86319 221 ALA A CA 1
ATOM 3291 C C . ALA A 1 221 ? 16.82300 37.27200 8.94200 1.000 33.38319 221 ALA A C 1
ATOM 3292 O O . ALA A 1 221 ? 17.72300 37.82500 8.30200 1.000 34.33319 221 ALA A O 1
ATOM 3299 N N . ALA A 1 222 ? 16.25800 37.83800 10.00600 1.000 37.00319 222 ALA A N 1
ATOM 3300 C CA . ALA A 1 222 ? 16.62400 39.18600 10.41200 1.000 33.72319 222 ALA A CA 1
ATOM 3301 C C . ALA A 1 222 ? 18.07000 39.25000 10.88200 1.000 31.40319 222 ALA A C 1
ATOM 3302 O O . ALA A 1 222 ? 18.75000 40.25700 10.65700 1.000 33.81319 222 ALA A O 1
ATOM 3309 N N . ARG A 1 223 ? 18.55700 38.19500 11.52900 1.000 28.29319 223 ARG A N 1
ATOM 3310 C CA . ARG A 1 223 ? 19.94900 38.18200 11.96200 1.000 28.32319 223 ARG A CA 1
ATOM 3311 C C . ARG A 1 223 ? 20.89100 38.03200 10.77600 1.000 29.77319 223 ARG A C 1
ATOM 3312 O O . ARG A 1 223 ? 21.93100 38.70100 10.70200 1.000 26.72319 223 ARG A O 1
ATOM 3333 N N . LYS A 1 224 ? 20.56500 37.11700 9.86900 1.000 29.87319 224 LYS A N 1
ATOM 3334 C CA . LYS A 1 224 ? 21.27500 36.99700 8.60200 1.000 31.73319 224 LYS A CA 1
ATOM 3335 C C . LYS A 1 224 ? 21.31100 38.31700 7.84300 1.000 27.65319 224 LYS A C 1
ATOM 3336 O O . LYS A 1 224 ? 22.31400 38.64600 7.20000 1.000 25.70319 224 LYS A O 1
ATOM 3355 N N . LYS A 1 225 ? 20.22700 39.08500 7.90100 1.000 29.30319 225 LYS A N 1
ATOM 3356 C CA . LYS A 1 225 ? 20.15600 40.34200 7.16500 1.000 27.94319 225 LYS A CA 1
ATOM 3357 C C . LYS A 1 225 ? 20.87900 41.48100 7.87400 1.000 24.47319 225 LYS A C 1
ATOM 3358 O O . LYS A 1 225 ? 21.31700 42.43100 7.21800 1.000 26.66319 225 LYS A O 1
ATOM 3377 N N . SER A 1 226 ? 21.01100 41.41300 9.18700 1.000 22.09319 226 SER A N 1
ATOM 3378 C CA . SER A 1 226 ? 21.65400 42.46900 9.94100 1.000 19.48319 226 SER A CA 1
ATOM 3379 C C . SER A 1 226 ? 23.17200 42.33700 9.85800 1.000 19.79319 226 SER A C 1
ATOM 3380 O O . SER A 1 226 ? 23.71400 41.36100 9.33300 1.000 19.66319 226 SER A O 1
ATOM 3388 N N . THR A 1 227 ? 23.86500 43.34200 10.38900 1.000 15.96319 227 THR A N 1
ATOM 3389 C CA . THR A 1 227 ? 25.28300 43.20000 10.69800 1.000 17.07319 227 THR A CA 1
ATOM 3390 C C . THR A 1 227 ? 25.54800 43.04400 12.19100 1.000 15.95319 227 THR A C 1
ATOM 3391 O O . THR A 1 227 ? 26.61800 42.56000 12.56000 1.000 17.09319 227 THR A O 1
ATOM 3402 N N . THR A 1 228 ? 24.60700 43.43100 13.05300 1.000 13.92319 228 THR A N 1
ATOM 3403 C CA . THR A 1 228 ? 24.75900 43.17100 14.47900 1.000 16.54319 228 THR A CA 1
ATOM 3404 C C . THR A 1 228 ? 24.60500 41.69100 14.79700 1.000 19.16319 228 THR A C 1
ATOM 3405 O O . THR A 1 228 ? 25.12800 41.21800 15.81200 1.000 16.70319 228 THR A O 1
ATOM 3416 N N . GLY A 1 229 ? 23.87000 40.96400 13.96000 1.000 19.82319 229 GLY A N 1
ATOM 3417 C CA . GLY A 1 229 ? 23.61200 39.56200 14.18100 1.000 20.05319 229 GLY A CA 1
ATOM 3418 C C . GLY A 1 229 ? 22.59900 39.26900 15.25200 1.000 21.93319 229 GLY A C 1
ATOM 3419 O O . GLY A 1 229 ? 22.51600 38.12400 15.70500 1.000 25.20319 229 GLY A O 1
ATOM 3423 N N . ARG A 1 230 ? 21.82800 40.25700 15.68800 1.000 22.27319 230 ARG A N 1
ATOM 3424 C CA . ARG A 1 230 ? 20.84700 40.00700 16.72600 1.000 25.32319 230 ARG A CA 1
ATOM 3425 C C . ARG A 1 230 ? 19.64200 40.90500 16.52300 1.000 26.53319 230 ARG A C 1
ATOM 3426 O O . ARG A 1 230 ? 19.71700 41.94600 15.86300 1.000 26.58319 230 ARG A O 1
ATOM 3447 N N . ILE A 1 231 ? 18.52000 40.47400 17.09900 1.000 28.48319 231 ILE A N 1
ATOM 3448 C CA . ILE A 1 231 ? 17.25400 41.18500 16.96600 1.000 27.70319 231 ILE A CA 1
ATOM 3449 C C . ILE A 1 231 ? 17.22200 42.32900 17.96400 1.000 24.53319 231 ILE A C 1
ATOM 3450 O O . ILE A 1 231 ? 17.66900 42.19100 19.10600 1.000 27.38319 231 ILE A O 1
ATOM 3466 N N . ALA A 1 232 ? 16.64700 43.44800 17.54100 1.000 26.09319 232 ALA A N 1
ATOM 3467 C CA . ALA A 1 232 ? 16.63100 44.64000 18.36900 1.000 26.12319 232 ALA A CA 1
ATOM 3468 C C . ALA A 1 232 ? 15.67700 44.47000 19.53900 1.000 29.41319 232 ALA A C 1
ATOM 3469 O O . ALA A 1 232 ? 14.57600 43.92600 19.39900 1.000 28.70319 232 ALA A O 1
ATOM 3476 N N . ARG A 1 233 ? 16.11600 44.91900 20.69500 1.000 30.12319 233 ARG A N 1
ATOM 3477 C CA . ARG A 1 233 ? 15.26300 45.10700 21.85500 1.000 27.00319 233 ARG A CA 1
ATOM 3478 C C . ARG A 1 233 ? 14.46800 46.40100 21.69200 1.000 27.76319 233 ARG A C 1
ATOM 3479 O O . ARG A 1 233 ? 14.99600 47.38600 21.17200 1.000 27.45319 233 ARG A O 1
ATOM 3500 N N . PRO A 1 234 ? 13.20700 46.44000 22.12200 1.000 26.99319 234 PRO A N 1
ATOM 3501 C CA . PRO A 1 234 ? 12.50300 47.73100 22.13500 1.000 27.30319 234 PRO A CA 1
ATOM 3502 C C . PRO A 1 234 ? 13.22800 48.78000 22.96600 1.000 26.01319 234 PRO A C 1
ATOM 3503 O O . PRO A 1 234 ? 13.13700 49.97400 22.66400 1.000 24.03319 234 PRO A O 1
ATOM 3514 N N . GLU A 1 235 ? 13.96700 48.36000 23.99200 1.000 27.10319 235 GLU A N 1
ATOM 3515 C CA . GLU A 1 235 ? 14.72100 49.29500 24.81400 1.000 26.14319 235 GLU A CA 1
ATOM 3516 C C . GLU A 1 235 ? 15.83700 49.95800 24.02100 1.000 25.34319 235 GLU A C 1
ATOM 3517 O O . GLU A 1 235 ? 16.16800 51.12500 24.27400 1.000 24.27319 235 GLU A O 1
ATOM 3529 N N . ASP A 1 236 ? 16.43900 49.23200 23.07400 1.000 25.87319 236 ASP A N 1
ATOM 3530 C CA . ASP A 1 236 ? 17.46600 49.81700 22.21500 1.000 24.05319 236 ASP A CA 1
ATOM 3531 C C . ASP A 1 236 ? 16.88800 50.94700 21.37600 1.000 22.29319 236 ASP A C 1
ATOM 3532 O O . ASP A 1 236 ? 17.44900 52.04800 21.31500 1.000 24.00319 236 ASP A O 1
ATOM 3541 N N . VAL A 1 237 ? 15.76300 50.68200 20.71200 1.000 22.20319 237 VAL A N 1
ATOM 3542 C CA . VAL A 1 237 ? 15.15800 51.65600 19.81000 1.000 21.86319 237 VAL A CA 1
ATOM 3543 C C . VAL A 1 237 ? 14.65400 52.86400 20.58400 1.000 20.10319 237 VAL A C 1
ATOM 3544 O O . VAL A 1 237 ? 14.71900 53.99900 20.10000 1.000 20.03319 237 VAL A O 1
ATOM 3557 N N . ALA A 1 238 ? 14.15200 52.64300 21.79800 1.000 20.66319 238 ALA A N 1
ATOM 3558 C CA . ALA A 1 238 ? 13.59800 53.73700 22.58300 1.000 19.80319 238 ALA A CA 1
ATOM 3559 C C . ALA A 1 238 ? 14.64900 54.78600 22.90900 1.000 20.23319 238 ALA A C 1
ATOM 3560 O O . ALA A 1 238 ? 14.31800 55.96700 23.04700 1.000 19.81319 238 ALA A O 1
ATOM 3567 N N . GLU A 1 239 ? 15.91500 54.38200 23.05000 1.000 19.01319 239 GLU A N 1
ATOM 3568 C CA . GLU A 1 239 ? 16.96700 55.36100 23.29500 1.000 20.07319 239 GLU A CA 1
ATOM 3569 C C . GLU A 1 239 ? 17.02100 56.41200 22.19100 1.000 18.80319 239 GLU A C 1
ATOM 3570 O O . GLU A 1 239 ? 17.40600 57.55500 22.44900 1.000 18.86319 239 GLU A O 1
ATOM 3582 N N . ALA A 1 240 ? 16.63800 56.05100 20.96200 1.000 17.15319 240 ALA A N 1
ATOM 3583 C CA . ALA A 1 240 ? 16.69100 56.99900 19.85500 1.000 18.17319 240 ALA A CA 1
ATOM 3584 C C . ALA A 1 240 ? 15.69700 58.14100 20.04100 1.000 17.56319 240 ALA A C 1
ATOM 3585 O O . ALA A 1 240 ? 16.02100 59.30100 19.76300 1.000 18.51319 240 ALA A O 1
ATOM 3592 N N . TYR A 1 241 ? 14.47700 57.82800 20.48600 1.000 19.35319 241 TYR A N 1
ATOM 3593 C CA . TYR A 1 241 ? 13.49000 58.87000 20.76600 1.000 20.06319 241 TYR A CA 1
ATOM 3594 C C . TYR A 1 241 ? 13.95800 59.77800 21.89900 1.000 19.57319 241 TYR A C 1
ATOM 3595 O O . TYR A 1 241 ? 13.75100 60.99600 21.85300 1.000 19.69319 241 TYR A O 1
ATOM 3613 N N . LEU A 1 242 ? 14.58400 59.19800 22.92900 1.000 19.71319 242 LEU A N 1
ATOM 3614 C CA . LEU A 1 242 ? 15.09200 59.98200 24.05400 1.000 20.74319 242 LEU A CA 1
ATOM 3615 C C . LEU A 1 242 ? 16.23600 60.89200 23.63000 1.000 19.16319 242 LEU A C 1
ATOM 3616 O O . LEU A 1 242 ? 16.30200 62.05000 24.05700 1.000 18.47319 242 LEU A O 1
ATOM 3632 N N . TYR A 1 243 ? 17.16700 60.37000 22.83100 1.000 19.27319 243 TYR A N 1
ATOM 3633 C CA . TYR A 1 243 ? 18.21100 61.20500 22.25000 1.000 19.16319 243 TYR A CA 1
ATOM 3634 C C . TYR A 1 243 ? 17.63200 62.44300 21.57100 1.000 19.15319 243 TYR A C 1
ATOM 3635 O O . TYR A 1 243 ? 18.10600 63.56500 21.78200 1.000 18.59319 243 TYR A O 1
ATOM 3653 N N . ILE A 1 244 ? 16.60900 62.25100 20.74100 1.000 19.17319 244 ILE A N 1
ATOM 3654 C CA . ILE A 1 244 ? 16.02500 63.36400 19.99600 1.000 19.58319 244 ILE A CA 1
ATOM 3655 C C . ILE A 1 244 ? 15.47200 64.41800 20.94600 1.000 19.58319 244 ILE A C 1
ATOM 3656 O O . ILE A 1 244 ? 15.54000 65.62200 20.66700 1.000 19.99319 244 ILE A O 1
ATOM 3672 N N . MET A 1 245 ? 14.92100 63.99000 22.08100 1.000 18.24319 245 MET A N 1
ATOM 3673 C CA . MET A 1 245 ? 14.45100 64.94200 23.08200 1.000 19.43319 245 MET A CA 1
ATOM 3674 C C . MET A 1 245 ? 15.60500 65.74400 23.67100 1.000 19.80319 245 MET A C 1
ATOM 3675 O O . MET A 1 245 ? 15.44000 66.92700 23.98400 1.000 20.82319 245 MET A O 1
ATOM 3689 N N . LYS A 1 246 ? 16.77700 65.12400 23.81400 1.000 18.82319 246 LYS A N 1
ATOM 3690 C CA . LYS A 1 246 ? 17.90300 65.74700 24.50100 1.000 21.13319 246 LYS A CA 1
ATOM 3691 C C . LYS A 1 246 ? 18.69600 66.68800 23.59400 1.000 22.67319 246 LYS A C 1
ATOM 3692 O O . LYS A 1 246 ? 19.18100 67.73000 24.05300 1.000 21.12319 246 LYS A O 1
ATOM 3711 N N . ASP A 1 247 ? 18.86600 66.32300 22.32100 1.000 20.85319 247 ASP A N 1
ATOM 3712 C CA . ASP A 1 247 ? 19.67200 67.09200 21.37800 1.000 19.96319 247 ASP A CA 1
ATOM 3713 C C . ASP A 1 247 ? 18.81600 68.20300 20.78800 1.000 21.91319 247 ASP A C 1
ATOM 3714 O O . ASP A 1 247 ? 17.97800 67.96600 19.92100 1.000 20.04319 247 ASP A O 1
ATOM 3723 N N . GLN A 1 248 ? 19.04100 69.43000 21.24600 1.000 22.71319 248 GLN A N 1
ATOM 3724 C CA . GLN A 1 248 ? 18.25900 70.56400 20.78200 1.000 23.38319 248 GLN A CA 1
ATOM 3725 C C . GLN A 1 248 ? 18.74800 71.09800 19.44700 1.000 20.93319 248 GLN A C 1
ATOM 3726 O O . GLN A 1 248 ? 18.26400 72.14200 18.99400 1.000 21.99319 248 GLN A O 1
ATOM 3740 N N . ASN A 1 249 ? 19.67400 70.38500 18.80400 1.000 19.64319 249 ASN A N 1
ATOM 3741 C CA . ASN A 1 249 ? 20.19100 70.75400 17.49800 1.000 18.28319 249 ASN A CA 1
ATOM 3742 C C . ASN A 1 249 ? 19.61500 69.91500 16.36300 1.000 16.31319 249 ASN A C 1
ATOM 3743 O O . ASN A 1 249 ? 19.79800 70.27800 15.20300 1.000 18.65319 249 ASN A O 1
ATOM 3754 N N . ILE A 1 250 ? 18.97800 68.78300 16.66200 1.000 18.86319 250 ILE A N 1
ATOM 3755 C CA . ILE A 1 250 ? 18.61600 67.81100 15.63100 1.000 17.80319 250 ILE A CA 1
ATOM 3756 C C . ILE A 1 250 ? 17.18700 68.05800 15.17600 1.000 16.09319 250 ILE A C 1
ATOM 3757 O O . ILE A 1 250 ? 16.25000 68.00000 15.97700 1.000 17.66319 250 ILE A O 1
ATOM 3773 N N . THR A 1 251 ? 17.02100 68.30400 13.87700 1.000 16.12319 251 THR A N 1
ATOM 3774 C CA . THR A 1 251 ? 15.70100 68.44300 13.28600 1.000 16.56319 251 THR A CA 1
ATOM 3775 C C . THR A 1 251 ? 15.77900 68.13700 11.79800 1.000 17.03319 251 THR A C 1
ATOM 3776 O O . THR A 1 251 ? 16.81100 68.34800 11.15600 1.000 19.50319 251 THR A O 1
ATOM 3787 N N . GLY A 1 252 ? 14.67300 67.62400 11.26500 1.000 14.81319 252 GLY A N 1
ATOM 3788 C CA . GLY A 1 252 ? 14.53800 67.37400 9.85000 1.000 17.91319 252 GLY A CA 1
ATOM 3789 C C . GLY A 1 252 ? 15.16100 66.09300 9.35100 1.000 18.37319 252 GLY A C 1
ATOM 3790 O O . GLY A 1 252 ? 15.28700 65.92100 8.13100 1.000 18.29319 252 GLY A O 1
ATOM 3794 N N . THR A 1 253 ? 15.54900 65.18400 10.23400 1.000 18.17319 253 THR A N 1
ATOM 3795 C CA . THR A 1 253 ? 16.27500 64.00900 9.78500 1.000 19.32319 253 THR A CA 1
ATOM 3796 C C . THR A 1 253 ? 15.55600 62.71700 10.15100 1.000 17.40319 253 THR A C 1
ATOM 3797 O O . THR A 1 253 ? 14.65000 62.67900 10.99000 1.000 16.42319 253 THR A O 1
ATOM 3808 N N . VAL A 1 254 ? 15.96400 61.66200 9.46100 1.000 16.27319 254 VAL A N 1
ATOM 3809 C CA . VAL A 1 254 ? 15.44800 60.31900 9.65400 1.000 14.72319 254 VAL A CA 1
ATOM 3810 C C . VAL A 1 254 ? 16.55200 59.53300 10.34000 1.000 16.76319 254 VAL A C 1
ATOM 3811 O O . VAL A 1 254 ? 17.60700 59.27700 9.74300 1.000 17.89319 254 VAL A O 1
ATOM 3824 N N . LEU A 1 255 ? 16.32700 59.17100 11.59800 1.000 16.72319 255 LEU A N 1
ATOM 3825 C CA . LEU A 1 255 ? 17.30000 58.42600 12.38400 1.000 16.63319 255 LEU A CA 1
ATOM 3826 C C . LEU A 1 255 ? 17.04200 56.93300 12.20300 1.000 15.14319 255 LEU A C 1
ATOM 3827 O O . LEU A 1 255 ? 15.96700 56.43900 12.54900 1.000 16.47319 255 LEU A O 1
ATOM 3843 N N . GLU A 1 256 ? 18.03700 56.22900 11.67000 1.000 17.91319 256 GLU A N 1
ATOM 3844 C CA . GLU A 1 256 ? 17.91500 54.83100 11.26000 1.000 17.25319 256 GLU A CA 1
ATOM 3845 C C . GLU A 1 256 ? 18.57700 53.94100 12.30800 1.000 16.43319 256 GLU A C 1
ATOM 3846 O O . GLU A 1 256 ? 19.80000 53.96800 12.47200 1.000 17.59319 256 GLU A O 1
ATOM 3858 N N . THR A 1 257 ? 17.77400 53.15200 13.01000 1.000 16.56319 257 THR A N 1
ATOM 3859 C CA . THR A 1 257 ? 18.26100 52.17300 13.97700 1.000 15.72319 257 THR A CA 1
ATOM 3860 C C . THR A 1 257 ? 17.68300 50.81400 13.56600 1.000 17.31319 257 THR A C 1
ATOM 3861 O O . THR A 1 257 ? 16.60000 50.41500 13.99800 1.000 15.60319 257 THR A O 1
ATOM 3872 N N . SER A 1 258 ? 18.42100 50.10800 12.69500 1.000 15.85319 258 SER A N 1
ATOM 3873 C CA . SER A 1 258 ? 17.88400 48.93900 12.00500 1.000 18.11319 258 SER A CA 1
ATOM 3874 C C . SER A 1 258 ? 18.92400 47.83900 11.81200 1.000 14.47319 258 SER A C 1
ATOM 3875 O O . SER A 1 258 ? 18.87300 47.10200 10.82600 1.000 16.57319 258 SER A O 1
ATOM 3883 N N . ALA A 1 259 ? 19.88900 47.75300 12.71600 1.000 15.40319 259 ALA A N 1
ATOM 3884 C CA . ALA A 1 259 ? 20.78200 46.60600 12.88300 1.000 12.98319 259 ALA A CA 1
ATOM 3885 C C . ALA A 1 259 ? 21.73800 46.38200 11.72600 1.000 15.23319 259 ALA A C 1
ATOM 3886 O O . ALA A 1 259 ? 22.39200 45.33500 11.67400 1.000 14.46319 259 ALA A O 1
ATOM 3893 N N . GLY A 1 260 ? 21.85200 47.33100 10.80000 1.000 14.62319 260 GLY A N 1
ATOM 3894 C CA . GLY A 1 260 ? 22.70000 47.18400 9.64200 1.000 15.20319 260 GLY A CA 1
ATOM 3895 C C . GLY A 1 260 ? 22.04000 46.52600 8.45900 1.000 13.27319 260 GLY A C 1
ATOM 3896 O O . GLY A 1 260 ? 22.70800 46.30100 7.45200 1.000 15.73319 260 GLY A O 1
ATOM 3900 N N . MET A 1 261 ? 20.74600 46.21200 8.54300 1.000 15.93319 261 MET A N 1
ATOM 3901 C CA . MET A 1 261 ? 20.07400 45.58500 7.41600 1.000 17.94319 261 MET A CA 1
ATOM 3902 C C . MET A 1 261 ? 20.17000 46.43700 6.16500 1.000 17.07319 261 MET A C 1
ATOM 3903 O O . MET A 1 261 ? 20.22000 45.90400 5.05300 1.000 18.17319 261 MET A O 1
ATOM 3917 N N . LEU A 1 262 ? 20.18700 47.75800 6.32000 1.000 16.64319 262 LEU A N 1
ATOM 3918 C CA . LEU A 1 262 ? 20.23500 48.65100 5.17000 1.000 16.55319 262 LEU A CA 1
ATOM 3919 C C . LEU A 1 262 ? 21.56900 48.60100 4.45000 1.000 17.81319 262 LEU A C 1
ATOM 3920 O O . LEU A 1 262 ? 21.66000 49.08900 3.32100 1.000 19.57319 262 LEU A O 1
ATOM 3936 N N . LEU A 1 263 ? 22.59700 48.03500 5.07500 1.000 16.15319 263 LEU A N 1
ATOM 3937 C CA . LEU A 1 263 ? 23.88200 47.80500 4.43500 1.000 19.24319 263 LEU A CA 1
ATOM 3938 C C . LEU A 1 263 ? 23.86200 46.59700 3.51800 1.000 19.36319 263 LEU A C 1
ATOM 3939 O O . LEU A 1 263 ? 24.81300 46.39700 2.75900 1.000 19.84319 263 LEU A O 1
ATOM 3955 N N . ARG A 1 264 ? 22.80900 45.79400 3.57400 1.000 19.45319 264 ARG A N 1
ATOM 3956 C CA . ARG A 1 264 ? 22.76500 44.55600 2.82800 1.000 24.34319 264 ARG A CA 1
ATOM 3957 C C . ARG A 1 264 ? 21.62800 44.54400 1.82700 1.000 26.65319 264 ARG A C 1
ATOM 3958 O O . ARG A 1 264 ? 20.74400 45.39200 1.84800 1.000 27.33319 264 ARG A O 1
ATOM 3980 N N . THR B 1 4 ? 20.58800 58.19500 34.73300 1.000 40.36319 4 THR B N 1
ATOM 3981 C CA . THR B 1 4 ? 19.71400 57.14700 35.23000 1.000 40.11319 4 THR B CA 1
ATOM 3982 C C . THR B 1 4 ? 20.52000 55.86200 35.41400 1.000 39.52319 4 THR B C 1
ATOM 3983 O O . THR B 1 4 ? 21.60400 55.71300 34.84900 1.000 36.59319 4 THR B O 1
ATOM 3993 N N . ARG B 1 5 ? 19.97800 54.93500 36.20800 1.000 39.59319 5 ARG B N 1
ATOM 3994 C CA . ARG B 1 5 ? 20.67500 53.67900 36.47200 1.000 44.20319 5 ARG B CA 1
ATOM 3995 C C . ARG B 1 5 ? 20.90400 52.89500 35.18400 1.000 38.57319 5 ARG B C 1
ATOM 3996 O O . ARG B 1 5 ? 21.97300 52.30600 34.98700 1.000 37.54319 5 ARG B O 1
ATOM 4017 N N . ARG B 1 6 ? 19.91500 52.89000 34.28900 1.000 38.16319 6 ARG B N 1
ATOM 4018 C CA . ARG B 1 6 ? 20.04300 52.17200 33.02400 1.000 38.37319 6 ARG B CA 1
ATOM 4019 C C . ARG B 1 6 ? 21.26400 52.64200 32.24400 1.000 35.36319 6 ARG B C 1
ATOM 4020 O O . ARG B 1 6 ? 22.06800 51.82500 31.79000 1.000 34.36319 6 ARG B O 1
ATOM 4041 N N . SER B 1 7 ? 21.42600 53.96200 32.09700 1.000 36.73319 7 SER B N 1
ATOM 4042 C CA . SER B 1 7 ? 22.52400 54.52000 31.31100 1.000 34.79319 7 SER B CA 1
ATOM 4043 C C . SER B 1 7 ? 23.87100 54.29300 31.99200 1.000 34.61319 7 SER B C 1
ATOM 4044 O O . SER B 1 7 ? 24.86000 53.97600 31.32000 1.000 29.31319 7 SER B O 1
ATOM 4052 N N . ARG B 1 8 ? 23.92900 54.46000 33.32400 1.000 35.01319 8 ARG B N 1
ATOM 4053 C CA . ARG B 1 8 ? 25.15500 54.16300 34.06300 1.000 35.90319 8 ARG B CA 1
ATOM 4054 C C . ARG B 1 8 ? 25.54300 52.70600 33.87900 1.000 35.36319 8 ARG B C 1
ATOM 4055 O O . ARG B 1 8 ? 26.72300 52.38400 33.69600 1.000 34.70319 8 ARG B O 1
ATOM 4076 N N . ASP B 1 9 ? 24.55200 51.81000 33.90300 1.000 35.75319 9 ASP B N 1
ATOM 4077 C CA . ASP B 1 9 ? 24.82600 50.38900 33.75700 1.000 33.05319 9 ASP B CA 1
ATOM 4078 C C . ASP B 1 9 ? 25.42300 50.08300 32.39300 1.000 33.77319 9 ASP B C 1
ATOM 4079 O O . ASP B 1 9 ? 26.28900 49.21400 32.27500 1.000 39.11319 9 ASP B O 1
ATOM 4088 N N . LEU B 1 10 ? 24.99900 50.80300 31.35200 1.000 32.57319 10 LEU B N 1
ATOM 4089 C CA . LEU B 1 10 ? 25.54100 50.55500 30.02100 1.000 32.34319 10 LEU B CA 1
ATOM 4090 C C . LEU B 1 10 ? 27.00100 50.96800 29.92100 1.000 33.87319 10 LEU B C 1
ATOM 4091 O O . LEU B 1 10 ? 27.78500 50.29800 29.24200 1.000 31.92319 10 LEU B O 1
ATOM 4107 N N . LEU B 1 11 ? 27.39700 52.04400 30.60200 1.000 30.19319 11 LEU B N 1
ATOM 4108 C CA . LEU B 1 11 ? 28.70700 52.62400 30.37200 1.000 30.10319 11 LEU B CA 1
ATOM 4109 C C . LEU B 1 11 ? 29.64200 52.61400 31.57200 1.000 27.64319 11 LEU B C 1
ATOM 4110 O O . LEU B 1 11 ? 30.82800 52.92400 31.39900 1.000 26.28319 11 LEU B O 1
ATOM 4126 N N . ARG B 1 12 ? 29.17100 52.26400 32.76800 1.000 27.96319 12 ARG B N 1
ATOM 4127 C CA . ARG B 1 12 ? 30.05100 52.26900 33.93100 1.000 29.44319 12 ARG B CA 1
ATOM 4128 C C . ARG B 1 12 ? 31.22500 51.32900 33.69600 1.000 27.66319 12 ARG B C 1
ATOM 4129 O O . ARG B 1 12 ? 31.03500 50.18000 33.29600 1.000 29.41319 12 ARG B O 1
ATOM 4150 N N . GLY B 1 13 ? 32.43900 51.82500 33.93400 1.000 27.19319 13 GLY B N 1
ATOM 4151 C CA . GLY B 1 13 ? 33.66200 51.05100 33.81200 1.000 28.45319 13 GLY B CA 1
ATOM 4152 C C . GLY B 1 13 ? 34.13800 50.78800 32.39800 1.000 26.58319 13 GLY B C 1
ATOM 4153 O O . GLY B 1 13 ? 35.17300 50.13300 32.22300 1.000 27.70319 13 GLY B O 1
ATOM 4157 N N . LYS B 1 14 ? 33.43600 51.28600 31.38700 1.000 27.58319 14 LYS B N 1
ATOM 4158 C CA . LYS B 1 14 ? 33.82000 51.04300 30.00300 1.000 23.83319 14 LYS B CA 1
ATOM 4159 C C . LYS B 1 14 ? 34.95500 51.97200 29.60400 1.000 21.57319 14 LYS B C 1
ATOM 4160 O O . LYS B 1 14 ? 34.98700 53.12900 30.01500 1.000 22.57319 14 LYS B O 1
ATOM 4179 N N . ASN B 1 15 ? 35.88100 51.46500 28.79600 1.000 23.21319 15 ASN B N 1
ATOM 4180 C CA . ASN B 1 15 ? 36.98400 52.26600 28.27600 1.000 20.67319 15 ASN B CA 1
ATOM 4181 C C . ASN B 1 15 ? 36.53300 52.96700 27.00300 1.000 20.98319 15 ASN B C 1
ATOM 4182 O O . ASN B 1 15 ? 36.11300 52.30500 26.04500 1.000 18.77319 15 ASN B O 1
ATOM 4193 N N . VAL B 1 16 ? 36.62000 54.29600 26.99500 1.000 19.03319 16 VAL B N 1
ATOM 4194 C CA . VAL B 1 16 ? 36.22100 55.11500 25.85500 1.000 14.71319 16 VAL B CA 1
ATOM 4195 C C . VAL B 1 16 ? 37.41900 55.94500 25.41700 1.000 17.41319 16 VAL B C 1
ATOM 4196 O O . VAL B 1 16 ? 38.01400 56.66300 26.22700 1.000 19.75319 16 VAL B O 1
ATOM 4209 N N . LEU B 1 17 ? 37.76700 55.84100 24.14200 1.000 13.97319 17 LEU B N 1
ATOM 4210 C CA . LEU B 1 17 ? 38.81700 56.63500 23.52400 1.000 15.89319 17 LEU B CA 1
ATOM 4211 C C . LEU B 1 17 ? 38.17600 57.72900 22.68200 1.000 16.89319 17 LEU B C 1
ATOM 4212 O O . LEU B 1 17 ? 37.42000 57.43500 21.75400 1.000 16.02319 17 LEU B O 1
ATOM 4228 N N . ILE B 1 18 ? 38.47700 58.98500 23.01100 1.000 20.35319 18 ILE B N 1
ATOM 4229 C CA . ILE B 1 18 ? 38.03600 60.13400 22.22800 1.000 16.46319 18 ILE B CA 1
ATOM 4230 C C . ILE B 1 18 ? 39.26300 60.70200 21.52800 1.000 19.88319 18 ILE B C 1
ATOM 4231 O O . ILE B 1 18 ? 40.13700 61.29900 22.17000 1.000 22.13319 18 ILE B O 1
ATOM 4247 N N . ILE B 1 19 ? 39.33500 60.52800 20.21700 1.000 19.03319 19 ILE B N 1
ATOM 4248 C CA . ILE B 1 19 ? 40.40300 61.10500 19.41300 1.000 19.91319 19 ILE B CA 1
ATOM 4249 C C . ILE B 1 19 ? 39.96800 62.51100 19.01900 1.000 22.57319 19 ILE B C 1
ATOM 4250 O O . ILE B 1 19 ? 39.02600 62.68200 18.24300 1.000 25.13319 19 ILE B O 1
ATOM 4266 N N . GLY B 1 20 ? 40.66100 63.51700 19.54400 1.000 23.49319 20 GLY B N 1
ATOM 4267 C CA . GLY B 1 20 ? 40.18600 64.87900 19.46100 1.000 26.88319 20 GLY B CA 1
ATOM 4268 C C . GLY B 1 20 ? 39.40300 65.31600 20.67500 1.000 25.06319 20 GLY B C 1
ATOM 4269 O O . GLY B 1 20 ? 38.48100 66.12700 20.54700 1.000 29.86319 20 GLY B O 1
ATOM 4273 N N . GLY B 1 21 ? 39.73100 64.79600 21.85200 1.000 23.54319 21 GLY B N 1
ATOM 4274 C CA . GLY B 1 21 ? 39.02200 65.11700 23.06800 1.000 25.76319 21 GLY B CA 1
ATOM 4275 C C . GLY B 1 21 ? 39.52800 66.32500 23.82400 1.000 28.20319 21 GLY B C 1
ATOM 4276 O O . GLY B 1 21 ? 39.03800 66.59500 24.92500 1.000 29.47319 21 GLY B O 1
ATOM 4280 N N . THR B 1 22 ? 40.49300 67.07200 23.27700 1.000 33.16319 22 THR B N 1
ATOM 4281 C CA . THR B 1 22 ? 41.03800 68.21000 24.01100 1.000 37.21319 22 THR B CA 1
ATOM 4282 C C . THR B 1 22 ? 40.09900 69.40700 23.98100 1.000 37.44319 22 THR B C 1
ATOM 4283 O O . THR B 1 22 ? 40.14200 70.24700 24.88600 1.000 41.29319 22 THR B O 1
ATOM 4294 N N . SER B 1 23 ? 39.25100 69.50500 22.96300 1.000 33.96319 23 SER B N 1
ATOM 4295 C CA . SER B 1 23 ? 38.40400 70.67400 22.82500 1.000 34.77319 23 SER B CA 1
ATOM 4296 C C . SER B 1 23 ? 37.21200 70.33000 21.94700 1.000 32.88319 23 SER B C 1
ATOM 4297 O O . SER B 1 23 ? 37.21600 69.33600 21.22200 1.000 32.50319 23 SER B O 1
ATOM 4305 N N . GLY B 1 24 ? 36.20100 71.18400 22.04600 1.000 36.26319 24 GLY B N 1
ATOM 4306 C CA . GLY B 1 24 ? 35.05500 71.12300 21.15300 1.000 31.19319 24 GLY B CA 1
ATOM 4307 C C . GLY B 1 24 ? 34.09100 70.00100 21.46300 1.000 25.86319 24 GLY B C 1
ATOM 4308 O O . GLY B 1 24 ? 33.71100 69.76700 22.61200 1.000 24.77319 24 GLY B O 1
ATOM 4312 N N . ILE B 1 25 ? 33.67300 69.30600 20.41200 1.000 26.92319 25 ILE B N 1
ATOM 4313 C CA . ILE B 1 25 ? 32.71700 68.22300 20.59700 1.000 27.01319 25 ILE B CA 1
ATOM 4314 C C . ILE B 1 25 ? 33.36500 67.07400 21.35600 1.000 22.84319 25 ILE B C 1
ATOM 4315 O O . ILE B 1 25 ? 32.76800 66.50800 22.27800 1.000 21.26319 25 ILE B O 1
ATOM 4331 N N . GLY B 1 26 ? 34.60800 66.73900 21.01100 1.000 24.54319 26 GLY B N 1
ATOM 4332 C CA . GLY B 1 26 ? 35.28200 65.64800 21.69200 1.000 24.47319 26 GLY B CA 1
ATOM 4333 C C . GLY B 1 26 ? 35.39300 65.87200 23.18500 1.000 23.07319 26 GLY B C 1
ATOM 4334 O O . GLY B 1 26 ? 35.27300 64.93400 23.97700 1.000 22.37319 26 GLY B O 1
ATOM 4338 N N . PHE B 1 27 ? 35.62900 67.11800 23.59400 1.000 25.08319 27 PHE B N 1
ATOM 4339 C CA . PHE B 1 27 ? 35.69500 67.43000 25.01500 1.000 24.12319 27 PHE B CA 1
ATOM 4340 C C . PHE B 1 27 ? 34.34000 67.22900 25.69000 1.000 22.90319 27 PHE B C 1
ATOM 4341 O O . PHE B 1 27 ? 34.26300 66.71200 26.80700 1.000 21.67319 27 PHE B O 1
ATOM 4358 N N . ALA B 1 28 ? 33.25600 67.62800 25.02300 1.000 23.56319 28 ALA B N 1
ATOM 4359 C CA . ALA B 1 28 ? 31.93200 67.47200 25.60900 1.000 25.22319 28 ALA B CA 1
ATOM 4360 C C . ALA B 1 28 ? 31.50100 66.01500 25.62200 1.000 22.51319 28 ALA B C 1
ATOM 4361 O O . ALA B 1 28 ? 30.72100 65.60800 26.49100 1.000 23.36319 28 ALA B O 1
ATOM 4368 N N . VAL B 1 29 ? 31.98000 65.22600 24.66000 1.000 21.88319 29 VAL B N 1
ATOM 4369 C CA . VAL B 1 29 ? 31.75700 63.78500 24.70300 1.000 22.19319 29 VAL B CA 1
ATOM 4370 C C . VAL B 1 29 ? 32.47800 63.18000 25.90200 1.000 20.53319 29 VAL B C 1
ATOM 4371 O O . VAL B 1 29 ? 31.91700 62.36800 26.64400 1.000 18.53319 29 VAL B O 1
ATOM 4384 N N . ALA B 1 30 ? 33.73300 63.57700 26.11700 1.000 23.40319 30 ALA B N 1
ATOM 4385 C CA . ALA B 1 30 ? 34.46500 63.09500 27.28300 1.000 22.10319 30 ALA B CA 1
ATOM 4386 C C . ALA B 1 30 ? 33.72700 63.44000 28.56700 1.000 20.61319 30 ALA B C 1
ATOM 4387 O O . ALA B 1 30 ? 33.65800 62.62300 29.48800 1.000 21.24319 30 ALA B O 1
ATOM 4394 N N . GLN B 1 31 ? 33.14300 64.63700 28.64000 1.000 23.48319 31 GLN B N 1
ATOM 4395 C CA . GLN B 1 31 ? 32.37700 65.01400 29.82300 1.000 23.09319 31 GLN B CA 1
ATOM 4396 C C . GLN B 1 31 ? 31.21000 64.06900 30.05700 1.000 24.39319 31 GLN B C 1
ATOM 4397 O O . GLN B 1 31 ? 31.00400 63.58900 31.17400 1.000 24.95319 31 GLN B O 1
ATOM 4411 N N . LEU B 1 32 ? 30.40900 63.81100 29.02200 1.000 24.88319 32 LEU B N 1
ATOM 4412 C CA . LEU B 1 32 ? 29.22400 62.98100 29.21200 1.000 24.40319 32 LEU B CA 1
ATOM 4413 C C . LEU B 1 32 ? 29.59100 61.56100 29.62800 1.000 23.77319 32 LEU B C 1
ATOM 4414 O O . LEU B 1 32 ? 28.89000 60.95200 30.44000 1.000 24.31319 32 LEU B O 1
ATOM 4430 N N . VAL B 1 33 ? 30.68400 61.01300 29.09000 1.000 24.37319 33 VAL B N 1
ATOM 4431 C CA . VAL B 1 33 ? 31.00700 59.62200 29.39300 1.000 23.22319 33 VAL B CA 1
ATOM 4432 C C . VAL B 1 33 ? 31.54700 59.48200 30.81200 1.000 24.66319 33 VAL B C 1
ATOM 4433 O O . VAL B 1 33 ? 31.34900 58.44400 31.45100 1.000 26.03319 33 VAL B O 1
ATOM 4446 N N . ILE B 1 34 ? 32.21600 60.50700 31.34300 1.000 24.01319 34 ILE B N 1
ATOM 4447 C CA . ILE B 1 34 ? 32.69500 60.40000 32.72100 1.000 26.44319 34 ILE B CA 1
ATOM 4448 C C . ILE B 1 34 ? 31.55600 60.62900 33.70600 1.000 25.20319 34 ILE B C 1
ATOM 4449 O O . ILE B 1 34 ? 31.56700 60.07500 34.81000 1.000 26.20319 34 ILE B O 1
ATOM 4465 N N . GLU B 1 35 ? 30.55800 61.42800 33.32900 1.000 26.00319 35 GLU B N 1
ATOM 4466 C CA . GLU B 1 35 ? 29.35700 61.54700 34.14600 1.000 29.88319 35 GLU B CA 1
ATOM 4467 C C . GLU B 1 35 ? 28.69000 60.19200 34.34100 1.000 28.73319 35 GLU B C 1
ATOM 4468 O O . GLU B 1 35 ? 27.98900 59.98000 35.33500 1.000 27.18319 35 GLU B O 1
ATOM 4480 N N . HIS B 1 36 ? 28.90100 59.26900 33.40200 1.000 31.04319 36 HIS B N 1
ATOM 4481 C CA . HIS B 1 36 ? 28.30000 57.94100 33.41100 1.000 33.33319 36 HIS B CA 1
ATOM 4482 C C . HIS B 1 36 ? 29.19000 56.87900 34.04400 1.000 31.58319 36 HIS B C 1
ATOM 4483 O O . HIS B 1 36 ? 28.80000 55.70900 34.08800 1.000 32.19319 36 HIS B O 1
ATOM 4498 N N . GLY B 1 37 ? 30.36600 57.25100 34.53500 1.000 31.07319 37 GLY B N 1
ATOM 4499 C CA . GLY B 1 37 ? 31.26300 56.29300 35.14100 1.000 31.34319 37 GLY B CA 1
ATOM 4500 C C . GLY B 1 37 ? 32.19900 55.59500 34.18700 1.000 28.26319 37 GLY B C 1
ATOM 4501 O O . GLY B 1 37 ? 32.79200 54.57700 34.56000 1.000 30.46319 37 GLY B O 1
ATOM 4505 N N . ALA B 1 38 ? 32.36300 56.10500 32.97500 1.000 27.29319 38 ALA B N 1
ATOM 4506 C CA . ALA B 1 38 ? 33.24100 55.48000 32.00100 1.000 29.77319 38 ALA B CA 1
ATOM 4507 C C . ALA B 1 38 ? 34.66700 56.00600 32.14000 1.000 27.85319 38 ALA B C 1
ATOM 4508 O O . ALA B 1 38 ? 34.90700 57.08700 32.68000 1.000 27.77319 38 ALA B O 1
ATOM 4515 N N . MET B 1 39 ? 35.61800 55.21800 31.63900 1.000 24.59319 39 MET B N 1
ATOM 4516 C CA . MET B 1 39 ? 37.03800 55.54000 31.71600 1.000 26.75319 39 MET B CA 1
ATOM 4517 C C . MET B 1 39 ? 37.43800 56.19900 30.40500 1.000 24.83319 39 MET B C 1
ATOM 4518 O O . MET B 1 39 ? 37.56600 55.52500 29.38100 1.000 26.04319 39 MET B O 1
ATOM 4532 N N . ALA B 1 40 ? 37.64900 57.50500 30.44100 1.000 25.75319 40 ALA B N 1
ATOM 4533 C CA . ALA B 1 40 ? 37.93900 58.26700 29.24200 1.000 22.28319 40 ALA B CA 1
ATOM 4534 C C . ALA B 1 40 ? 39.43400 58.34600 28.99900 1.000 21.07319 40 ALA B C 1
ATOM 4535 O O . ALA B 1 40 ? 40.22500 58.51000 29.92900 1.000 26.20319 40 ALA B O 1
ATOM 4542 N N . CYS B 1 41 ? 39.81400 58.23300 27.73700 1.000 20.65319 41 CYS B N 1
ATOM 4543 C CA . CYS B 1 41 ? 41.16700 58.52600 27.28300 1.000 22.38319 41 CYS B CA 1
ATOM 4544 C C . CYS B 1 41 ? 41.03400 59.51900 26.13800 1.000 21.79319 41 CYS B C 1
ATOM 4545 O O . CYS B 1 41 ? 40.49100 59.18000 25.08400 1.000 19.25319 41 CYS B O 1
ATOM 4553 N N . ILE B 1 42 ? 41.50400 60.73600 26.34000 1.000 21.91319 42 ILE B N 1
ATOM 4554 C CA . ILE B 1 42 ? 41.41600 61.77100 25.31900 1.000 21.88319 42 ILE B CA 1
ATOM 4555 C C . ILE B 1 42 ? 42.74800 61.85100 24.59600 1.000 24.12319 42 ILE B C 1
ATOM 4556 O O . ILE B 1 42 ? 43.81200 61.74500 25.21800 1.000 26.70319 42 ILE B O 1
ATOM 4572 N N . ALA B 1 43 ? 42.69600 62.00200 23.28000 1.000 21.83319 43 ALA B N 1
ATOM 4573 C CA . ALA B 1 43 ? 43.89200 62.12400 22.46400 1.000 23.58319 43 ALA B CA 1
ATOM 4574 C C . ALA B 1 43 ? 43.89700 63.46600 21.74300 1.000 26.48319 43 ALA B C 1
ATOM 4575 O O . ALA B 1 43 ? 42.86300 63.92800 21.25300 1.000 24.78319 43 ALA B O 1
ATOM 4582 N N . GLY B 1 44 ? 45.07200 64.08800 21.68400 1.000 30.10319 44 GLY B N 1
ATOM 4583 C CA . GLY B 1 44 ? 45.23600 65.34500 20.99200 1.000 32.38319 44 GLY B CA 1
ATOM 4584 C C . GLY B 1 44 ? 46.61800 65.43900 20.38600 1.000 34.12319 44 GLY B C 1
ATOM 4585 O O . GLY B 1 44 ? 47.45600 64.55400 20.55700 1.000 35.21319 44 GLY B O 1
ATOM 4589 N N . SER B 1 45 ? 46.84300 66.53000 19.65700 1.000 39.88319 45 SER B N 1
ATOM 4590 C CA . SER B 1 45 ? 48.14100 66.81500 19.06700 1.000 42.72319 45 SER B CA 1
ATOM 4591 C C . SER B 1 45 ? 48.91200 67.88700 19.82800 1.000 44.54319 45 SER B C 1
ATOM 4592 O O . SER B 1 45 ? 50.10300 68.07600 19.55900 1.000 45.92319 45 SER B O 1
ATOM 4600 N N . ASN B 1 46 ? 48.27600 68.57000 20.77400 1.000 46.97319 46 ASN B N 1
ATOM 4601 C CA . ASN B 1 46 ? 48.89000 69.70200 21.47100 1.000 49.40319 46 ASN B CA 1
ATOM 4602 C C . ASN B 1 46 ? 49.02800 69.40400 22.96000 1.000 43.95319 46 ASN B C 1
ATOM 4603 O O . ASN B 1 46 ? 48.01100 69.36200 23.67900 1.000 43.50319 46 ASN B O 1
ATOM 4614 N N . PRO B 1 47 ? 50.25200 69.20800 23.47200 1.000 46.02319 47 PRO B N 1
ATOM 4615 C CA . PRO B 1 47 ? 50.39500 68.73500 24.86100 1.000 44.11319 47 PRO B CA 1
ATOM 4616 C C . PRO B 1 47 ? 49.86200 69.70100 25.89500 1.000 40.81319 47 PRO B C 1
ATOM 4617 O O . PRO B 1 47 ? 49.28800 69.27100 26.90600 1.000 40.77319 47 PRO B O 1
ATOM 4628 N N . THR B 1 48 ? 50.07500 71.00200 25.69400 1.000 42.54319 48 THR B N 1
ATOM 4629 C CA . THR B 1 48 ? 49.50300 71.98700 26.60200 1.000 44.18319 48 THR B CA 1
ATOM 4630 C C . THR B 1 48 ? 47.98500 71.89600 26.59200 1.000 42.59319 48 THR B C 1
ATOM 4631 O O . THR B 1 48 ? 47.34000 71.85200 27.64700 1.000 39.51319 48 THR B O 1
ATOM 4642 N N . LYS B 1 49 ? 47.39900 71.84100 25.39800 1.000 41.72319 49 LYS B N 1
ATOM 4643 C CA . LYS B 1 49 ? 45.95300 71.71800 25.28300 1.000 39.27319 49 LYS B CA 1
ATOM 4644 C C . LYS B 1 49 ? 45.46400 70.45900 25.98800 1.000 39.08319 49 LYS B C 1
ATOM 4645 O O . LYS B 1 49 ? 44.51700 70.50700 26.78200 1.000 36.55319 49 LYS B O 1
ATOM 4664 N N . LEU B 1 50 ? 46.11600 69.32100 25.72900 1.000 40.05319 50 LEU B N 1
ATOM 4665 C CA . LEU B 1 50 ? 45.81800 68.09600 26.46100 1.000 39.53319 50 LEU B CA 1
ATOM 4666 C C . LEU B 1 50 ? 45.81900 68.32200 27.96200 1.000 36.49319 50 LEU B C 1
ATOM 4667 O O . LEU B 1 50 ? 44.77200 68.23900 28.60600 1.000 38.82319 50 LEU B O 1
ATOM 4683 N N . GLY B 1 51 ? 47.00200 68.57300 28.52700 1.000 38.95319 51 GLY B N 1
ATOM 4684 C CA . GLY B 1 51 ? 47.10200 68.73200 29.96500 1.000 38.79319 51 GLY B CA 1
ATOM 4685 C C . GLY B 1 51 ? 46.02300 69.63600 30.51100 1.000 38.64319 51 GLY B C 1
ATOM 4686 O O . GLY B 1 51 ? 45.41100 69.34200 31.53900 1.000 40.61319 51 GLY B O 1
ATOM 4690 N N . LYS B 1 52 ? 45.76000 70.74200 29.81400 1.000 40.77319 52 LYS B N 1
ATOM 4691 C CA . LYS B 1 52 ? 44.68900 71.64100 30.22300 1.000 39.19319 52 LYS B CA 1
ATOM 4692 C C . LYS B 1 52 ? 43.35200 70.91700 30.20900 1.000 38.65319 52 LYS B C 1
ATOM 4693 O O . LYS B 1 52 ? 42.62800 70.90300 31.21000 1.000 38.70319 52 LYS B O 1
ATOM 4712 N N . ALA B 1 53 ? 43.02000 70.28500 29.08300 1.000 35.84319 53 ALA B N 1
ATOM 4713 C CA . ALA B 1 53 ? 41.75900 69.55900 28.98800 1.000 39.11319 53 ALA B CA 1
ATOM 4714 C C . ALA B 1 53 ? 41.71600 68.41400 29.98800 1.000 38.44319 53 ALA B C 1
ATOM 4715 O O . ALA B 1 53 ? 40.75500 68.28000 30.75500 1.000 35.84319 53 ALA B O 1
ATOM 4722 N N . LEU B 1 54 ? 42.75500 67.57200 29.98800 1.000 36.40319 54 LEU B N 1
ATOM 4723 C CA . LEU B 1 54 ? 42.83100 66.47600 30.94700 1.000 39.32319 54 LEU B CA 1
ATOM 4724 C C . LEU B 1 54 ? 42.53100 66.95800 32.35300 1.000 42.14319 54 LEU B C 1
ATOM 4725 O O . LEU B 1 54 ? 41.79300 66.30800 33.10400 1.000 38.02319 54 LEU B O 1
ATOM 4741 N N . ASP B 1 55 ? 43.10200 68.10200 32.72600 1.000 46.53319 55 ASP B N 1
ATOM 4742 C CA . ASP B 1 55 ? 42.86400 68.64800 34.05400 1.000 50.17319 55 ASP B CA 1
ATOM 4743 C C . ASP B 1 55 ? 41.45000 69.20400 34.16000 1.000 44.80319 55 ASP B C 1
ATOM 4744 O O . ASP B 1 55 ? 40.75800 68.97400 35.15800 1.000 44.52319 55 ASP B O 1
ATOM 4753 N N . ALA B 1 56 ? 40.99900 69.92100 33.12900 1.000 41.95319 56 ALA B N 1
ATOM 4754 C CA . ALA B 1 56 ? 39.60700 70.34700 33.07200 1.000 39.37319 56 ALA B CA 1
ATOM 4755 C C . ALA B 1 56 ? 38.67100 69.17400 33.34000 1.000 40.64319 56 ALA B C 1
ATOM 4756 O O . ALA B 1 56 ? 37.75300 69.26600 34.16300 1.000 36.85319 56 ALA B O 1
ATOM 4763 N N . LEU B 1 57 ? 38.90100 68.05000 32.65900 1.000 40.18319 57 LEU B N 1
ATOM 4764 C CA . LEU B 1 57 ? 38.04800 66.88400 32.85800 1.000 42.73319 57 LEU B CA 1
ATOM 4765 C C . LEU B 1 57 ? 38.15300 66.35200 34.28200 1.000 42.19319 57 LEU B C 1
ATOM 4766 O O . LEU B 1 57 ? 37.13500 66.12600 34.94600 1.000 41.37319 57 LEU B O 1
ATOM 4782 N N . LYS B 1 58 ? 39.38200 66.13700 34.76900 1.000 43.70319 58 LYS B N 1
ATOM 4783 C CA . LYS B 1 58 ? 39.55300 65.51600 36.07800 1.000 46.88319 58 LYS B CA 1
ATOM 4784 C C . LYS B 1 58 ? 38.86500 66.30000 37.18800 1.000 48.04319 58 LYS B C 1
ATOM 4785 O O . LYS B 1 58 ? 38.58400 65.73000 38.24800 1.000 49.81319 58 LYS B O 1
ATOM 4804 N N . GLN B 1 59 ? 38.57400 67.57900 36.97000 1.000 48.29319 59 GLN B N 1
ATOM 4805 C CA . GLN B 1 59 ? 37.91100 68.39700 37.97300 1.000 50.56319 59 GLN B CA 1
ATOM 4806 C C . GLN B 1 59 ? 36.41300 68.55100 37.71500 1.000 49.01319 59 GLN B C 1
ATOM 4807 O O . GLN B 1 59 ? 35.73400 69.24600 38.47700 1.000 49.71319 59 GLN B O 1
ATOM 4821 N N . HIS B 1 60 ? 35.88400 67.91000 36.67700 1.000 48.23319 60 HIS B N 1
ATOM 4822 C CA . HIS B 1 60 ? 34.50000 68.13300 36.26800 1.000 47.46319 60 HIS B CA 1
ATOM 4823 C C . HIS B 1 60 ? 33.54800 67.89000 37.43600 1.000 44.28319 60 HIS B C 1
ATOM 4824 O O . HIS B 1 60 ? 33.68000 66.87900 38.14400 1.000 42.70319 60 HIS B O 1
ATOM 4838 N N . PRO B 1 61 ? 32.57400 68.78100 37.67900 1.000 42.93319 61 PRO B N 1
ATOM 4839 C CA . PRO B 1 61 ? 31.70800 68.61400 38.85200 1.000 42.91319 61 PRO B CA 1
ATOM 4840 C C . PRO B 1 61 ? 30.86900 67.33800 38.84400 1.000 42.02319 61 PRO B C 1
ATOM 4841 O O . PRO B 1 61 ? 30.92100 66.56500 39.80400 1.000 40.36319 61 PRO B O 1
ATOM 4852 N N . ASP B 1 62 ? 30.07500 67.11800 37.78800 1.000 44.97319 62 ASP B N 1
ATOM 4853 C CA . ASP B 1 62 ? 29.22000 65.93200 37.69000 1.000 46.47319 62 ASP B CA 1
ATOM 4854 C C . ASP B 1 62 ? 30.00100 64.65500 37.38600 1.000 43.44319 62 ASP B C 1
ATOM 4855 O O . ASP B 1 62 ? 29.38000 63.59400 37.25200 1.000 39.26319 62 ASP B O 1
ATOM 4864 N N . ARG B 1 63 ? 31.33000 64.73000 37.29200 1.000 43.28319 63 ARG B N 1
ATOM 4865 C CA . ARG B 1 63 ? 32.14600 63.54400 37.08600 1.000 38.07319 63 ARG B CA 1
ATOM 4866 C C . ARG B 1 63 ? 31.87000 62.50200 38.15600 1.000 37.40319 63 ARG B C 1
ATOM 4867 O O . ARG B 1 63 ? 31.79500 62.81400 39.34800 1.000 38.00319 63 ARG B O 1
ATOM 4888 N N . ASP B 1 64 ? 31.74600 61.25700 37.72700 1.000 35.76319 64 ASP B N 1
ATOM 4889 C CA . ASP B 1 64 ? 31.57800 60.17400 38.67000 1.000 34.00319 64 ASP B CA 1
ATOM 4890 C C . ASP B 1 64 ? 32.89900 59.93700 39.38900 1.000 34.01319 64 ASP B C 1
ATOM 4891 O O . ASP B 1 64 ? 33.95900 59.96200 38.76000 1.000 33.43319 64 ASP B O 1
ATOM 4900 N N . PRO B 1 65 ? 32.87600 59.71300 40.69900 1.000 35.50319 65 PRO B N 1
ATOM 4901 C CA . PRO B 1 65 ? 34.14800 59.50000 41.40700 1.000 35.63319 65 PRO B CA 1
ATOM 4902 C C . PRO B 1 65 ? 34.99100 58.37600 40.83400 1.000 35.88319 65 PRO B C 1
ATOM 4903 O O . PRO B 1 65 ? 36.22200 58.50500 40.79400 1.000 39.83319 65 PRO B O 1
ATOM 4914 N N . ILE B 1 66 ? 34.37500 57.27700 40.37900 1.000 38.14319 66 ILE B N 1
ATOM 4915 C CA . ILE B 1 66 ? 35.16000 56.14400 39.89300 1.000 37.22319 66 ILE B CA 1
ATOM 4916 C C . ILE B 1 66 ? 35.77000 56.41900 38.52600 1.000 31.58319 66 ILE B C 1
ATOM 4917 O O . ILE B 1 66 ? 36.72200 55.74000 38.13100 1.000 32.24319 66 ILE B O 1
ATOM 4933 N N . ALA B 1 67 ? 35.24700 57.40000 37.79500 1.000 32.77319 67 ALA B N 1
ATOM 4934 C CA . ALA B 1 67 ? 35.73600 57.68500 36.45600 1.000 31.01319 67 ALA B CA 1
ATOM 4935 C C . ALA B 1 67 ? 37.17200 58.18300 36.51500 1.000 31.72319 67 ALA B C 1
ATOM 4936 O O . ALA B 1 67 ? 37.50900 59.04600 37.33000 1.000 36.71319 67 ALA B O 1
ATOM 4943 N N . ILE B 1 68 ? 38.01800 57.63000 35.65100 1.000 30.82319 68 ILE B N 1
ATOM 4944 C CA . ILE B 1 68 ? 39.42500 57.99200 35.57100 1.000 34.24319 68 ILE B CA 1
ATOM 4945 C C . ILE B 1 68 ? 39.71700 58.44500 34.15000 1.000 29.50319 68 ILE B C 1
ATOM 4946 O O . ILE B 1 68 ? 39.27100 57.82000 33.18400 1.000 27.27319 68 ILE B O 1
ATOM 4962 N N . VAL B 1 69 ? 40.46900 59.52900 34.02700 1.000 30.47319 69 VAL B N 1
ATOM 4963 C CA . VAL B 1 69 ? 40.73800 60.15400 32.74300 1.000 29.92319 69 VAL B CA 1
ATOM 4964 C C . VAL B 1 69 ? 42.22000 60.02700 32.43500 1.000 32.21319 69 VAL B C 1
ATOM 4965 O O . VAL B 1 69 ? 43.06800 60.19800 33.31900 1.000 33.36319 69 VAL B O 1
ATOM 4978 N N . GLN B 1 70 ? 42.53200 59.73300 31.18100 1.000 29.20319 70 GLN B N 1
ATOM 4979 C CA . GLN B 1 70 ? 43.90200 59.76700 30.70300 1.000 30.39319 70 GLN B CA 1
ATOM 4980 C C . GLN B 1 70 ? 43.98300 60.54900 29.40400 1.000 28.03319 70 GLN B C 1
ATOM 4981 O O . GLN B 1 70 ? 42.98000 60.80100 28.73400 1.000 28.78319 70 GLN B O 1
ATOM 4995 N N . SER B 1 71 ? 45.20200 60.93000 29.05800 1.000 29.44319 71 SER B N 1
ATOM 4996 C CA . SER B 1 71 ? 45.47000 61.64900 27.83100 1.000 29.87319 71 SER B CA 1
ATOM 4997 C C . SER B 1 71 ? 46.61300 60.96600 27.10500 1.000 29.12319 71 SER B C 1
ATOM 4998 O O . SER B 1 71 ? 47.34900 60.16200 27.68000 1.000 34.12319 71 SER B O 1
ATOM 5006 N N . ALA B 1 72 ? 46.75700 61.29900 25.82600 1.000 29.09319 72 ALA B N 1
AT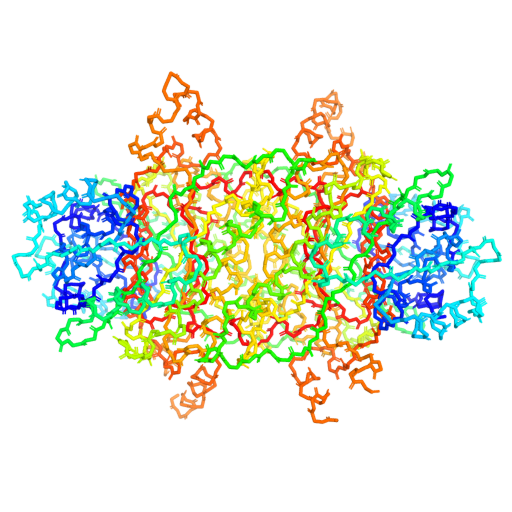OM 5007 C CA . ALA B 1 72 ? 47.82100 60.73200 25.01000 1.000 30.79319 72 ALA B CA 1
ATOM 5008 C C . ALA B 1 72 ? 47.98700 61.58000 23.76200 1.000 29.71319 72 ALA B C 1
ATOM 5009 O O . ALA B 1 72 ? 47.01700 61.81500 23.04000 1.000 30.88319 72 ALA B O 1
ATOM 5016 N N . THR B 1 73 ? 49.20600 62.03600 23.50900 1.000 29.64319 73 THR B N 1
ATOM 5017 C CA . THR B 1 73 ? 49.46500 62.84400 22.32700 1.000 34.86319 73 THR B CA 1
ATOM 5018 C C . THR B 1 73 ? 49.55900 61.94900 21.10400 1.000 33.18319 73 THR B C 1
ATOM 5019 O O . THR B 1 73 ? 50.09100 60.83900 21.17000 1.000 35.74319 73 THR B O 1
ATOM 5030 N N . CYS B 1 74 ? 49.03500 62.43300 19.98200 1.000 35.83319 74 CYS B N 1
ATOM 5031 C CA . CYS B 1 74 ? 49.09100 61.65200 18.75400 1.000 33.35319 74 CYS B CA 1
ATOM 5032 C C . CYS B 1 74 ? 48.96000 62.61100 17.57900 1.000 39.18319 74 CYS B C 1
ATOM 5033 O O . CYS B 1 74 ? 47.90200 63.21700 17.38800 1.000 41.77319 74 CYS B O 1
ATOM 5041 N N . ASP B 1 75 ? 50.04300 62.76300 16.81800 1.000 43.24319 75 ASP B N 1
ATOM 5042 C CA . ASP B 1 75 ? 50.03300 63.55800 15.59600 1.000 46.05319 75 ASP B CA 1
ATOM 5043 C C . ASP B 1 75 ? 49.46800 62.72300 14.45900 1.000 43.63319 75 ASP B C 1
ATOM 5044 O O . ASP B 1 75 ? 50.07600 61.72500 14.05500 1.000 42.99319 75 ASP B O 1
ATOM 5053 N N . LEU B 1 76 ? 48.33000 63.14400 13.92400 1.000 43.28319 76 LEU B N 1
ATOM 5054 C CA . LEU B 1 76 ? 47.65700 62.35200 12.90700 1.000 43.30319 76 LEU B CA 1
ATOM 5055 C C . LEU B 1 76 ? 48.19200 62.60700 11.50200 1.000 38.98319 76 LEU B C 1
ATOM 5056 O O . LEU B 1 76 ? 47.72400 61.96000 10.55900 1.000 34.35319 76 LEU B O 1
ATOM 5072 N N . PHE B 1 77 ? 49.16400 63.50800 11.33600 1.000 41.76319 77 PHE B N 1
ATOM 5073 C CA . PHE B 1 77 ? 49.67900 63.84300 10.01200 1.000 43.81319 77 PHE B CA 1
ATOM 5074 C C . PHE B 1 77 ? 51.04600 63.24000 9.71700 1.000 43.72319 77 PHE B C 1
ATOM 5075 O O . PHE B 1 77 ? 51.41000 63.12100 8.53900 1.000 39.86319 77 PHE B O 1
ATOM 5092 N N . ASP B 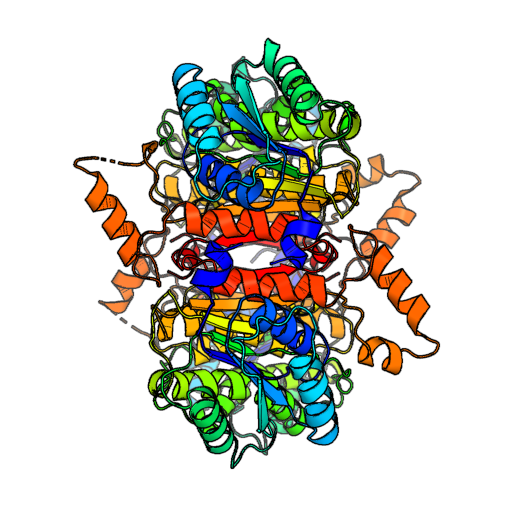1 78 ? 51.80200 62.86100 10.74600 1.000 41.02319 78 ASP B N 1
ATOM 5093 C CA . ASP B 1 78 ? 53.12900 62.26700 10.57400 1.000 43.34319 78 ASP B CA 1
ATOM 5094 C C . ASP B 1 78 ? 52.98400 60.83800 10.05400 1.000 37.73319 78 ASP B C 1
ATOM 5095 O O . ASP B 1 78 ? 52.82400 59.89700 10.83100 1.000 35.36319 78 ASP B O 1
ATOM 5104 N N . VAL B 1 79 ? 53.08000 60.67200 8.73400 1.000 40.22319 79 VAL B N 1
ATOM 5105 C CA . VAL B 1 79 ? 52.72900 59.42600 8.04500 1.000 39.55319 79 VAL B CA 1
ATOM 5106 C C . VAL B 1 79 ? 53.69100 58.29000 8.39700 1.000 37.65319 79 VAL B C 1
ATOM 5107 O O . VAL B 1 79 ? 53.22700 57.17100 8.66700 1.000 34.74319 79 VAL B O 1
ATOM 5120 N N . PRO B 1 80 ? 55.01500 58.49700 8.42600 1.000 40.80319 80 PRO B N 1
ATOM 5121 C CA . PRO B 1 80 ? 55.90400 57.38600 8.81700 1.000 39.42319 80 PRO B CA 1
ATOM 5122 C C . PRO B 1 80 ? 55.62200 56.82300 10.19600 1.000 34.52319 80 PRO B C 1
ATOM 5123 O O . PRO B 1 80 ? 55.83700 55.62700 10.41300 1.000 37.88319 80 PRO B O 1
ATOM 5134 N N . ASN B 1 81 ? 55.16500 57.64300 11.14200 1.000 36.38319 81 ASN B N 1
ATOM 5135 C CA . ASN B 1 81 ? 54.94000 57.20100 12.51300 1.000 35.58319 81 ASN B CA 1
ATOM 5136 C C . ASN B 1 81 ? 53.46200 57.05900 12.85900 1.000 32.00319 81 ASN B C 1
ATOM 5137 O O . ASN B 1 81 ? 53.13400 56.80000 14.02300 1.000 25.98319 81 ASN B O 1
ATOM 5148 N N . LEU B 1 82 ? 52.56700 57.21300 11.87700 1.000 32.25319 82 LEU B N 1
ATOM 5149 C CA . LEU B 1 82 ? 51.13400 57.27300 12.16000 1.000 29.03319 82 LEU B CA 1
ATOM 5150 C C . LEU B 1 82 ? 50.61700 55.95900 12.72500 1.000 22.98319 82 LEU B C 1
ATOM 5151 O O . LEU B 1 82 ? 49.92000 55.93600 13.74700 1.000 22.04319 82 LEU B O 1
ATOM 5167 N N . GLU B 1 83 ? 50.92600 54.85100 12.05900 1.000 23.82319 83 GLU B N 1
ATOM 5168 C CA . GLU B 1 83 ? 50.41800 53.56400 12.51500 1.000 24.07319 83 GLU B CA 1
ATOM 5169 C C . GLU B 1 83 ? 50.91800 53.24800 13.91800 1.000 25.59319 83 GLU B C 1
ATOM 5170 O O . GLU B 1 83 ? 50.16100 52.75400 14.76500 1.000 21.75319 83 GLU B O 1
ATOM 5182 N N . GLN B 1 84 ? 52.18500 53.56900 14.20100 1.000 29.13319 84 GLN B N 1
ATOM 5183 C CA . GLN B 1 84 ? 52.74500 53.28600 15.51500 1.000 24.66319 84 GLN B CA 1
ATOM 5184 C C . GLN B 1 84 ? 52.08000 54.12700 16.59400 1.000 22.19319 84 GLN B C 1
ATOM 5185 O O . GLN B 1 84 ? 51.73500 53.62000 17.66400 1.000 22.59319 84 GLN B O 1
ATOM 5199 N N . ASN B 1 85 ? 51.89700 55.42300 16.34000 1.000 23.84319 85 ASN B N 1
ATOM 5200 C CA . ASN B 1 85 ? 51.27400 56.27600 17.34500 1.000 24.78319 85 ASN B CA 1
ATOM 5201 C C . ASN B 1 85 ? 49.84600 55.83000 17.63400 1.000 21.36319 85 ASN B C 1
ATOM 5202 O O . ASN B 1 85 ? 49.41300 55.81700 18.79000 1.000 20.81319 85 ASN B O 1
ATOM 5213 N N . LEU B 1 86 ? 49.10200 55.45100 16.59200 1.000 23.61319 86 LEU B N 1
ATOM 5214 C CA . LEU B 1 86 ? 47.74400 54.96000 16.79900 1.000 22.66319 86 LEU B CA 1
ATOM 5215 C C . LEU B 1 86 ? 47.75000 53.63800 17.55900 1.000 21.16319 86 LEU B C 1
ATOM 5216 O O . LEU B 1 86 ? 46.90600 53.41100 18.43300 1.000 17.39319 86 LEU B O 1
ATOM 5232 N N . ASP B 1 87 ? 48.69600 52.75700 17.24900 1.000 19.32319 87 ASP B N 1
ATOM 5233 C CA . ASP B 1 87 ? 48.79300 51.50800 17.98700 1.000 21.45319 87 ASP B CA 1
ATOM 5234 C C . ASP B 1 87 ? 49.06600 51.76600 19.46700 1.000 21.06319 87 ASP B C 1
ATOM 5235 O O . ASP B 1 87 ? 48.43500 51.16400 20.33900 1.000 19.71319 87 ASP B O 1
ATOM 5244 N N . ASN B 1 88 ? 50.00500 52.67200 19.76700 1.000 23.85319 88 ASN B N 1
ATOM 5245 C CA . ASN B 1 88 ? 50.27600 53.03000 21.15600 1.000 23.01319 88 ASN B CA 1
ATOM 5246 C C . ASN B 1 88 ? 49.05000 53.64600 21.81700 1.000 20.36319 88 ASN B C 1
ATOM 5247 O O . ASN B 1 88 ? 48.75200 53.36500 22.98400 1.000 18.48319 88 ASN B O 1
ATOM 5258 N N . LEU B 1 89 ? 48.35600 54.52900 21.09700 1.000 20.93319 89 LEU B N 1
ATOM 5259 C CA . LEU B 1 89 ? 47.15600 55.15300 21.63700 1.000 19.35319 89 LEU B CA 1
ATOM 5260 C C . LEU B 1 89 ? 46.10100 54.11100 21.97100 1.000 18.37319 89 LEU B C 1
ATOM 5261 O O . LEU B 1 89 ? 45.50000 54.14400 23.05100 1.000 19.07319 89 LEU B O 1
ATOM 5277 N N . LEU B 1 90 ? 45.85800 53.17800 21.05000 1.000 18.94319 90 LEU B N 1
ATOM 5278 C CA . LEU B 1 90 ? 44.89800 52.11400 21.31300 1.000 18.26319 90 LEU B CA 1
ATOM 5279 C C . LEU B 1 90 ? 45.31900 51.29000 22.51900 1.000 18.91319 90 LEU B C 1
ATOM 5280 O O . LEU B 1 90 ? 44.49500 50.97400 23.38600 1.000 20.77319 90 LEU B O 1
ATOM 5296 N N . LYS B 1 91 ? 46.60200 50.94700 22.60400 1.000 19.39319 91 LYS B N 1
ATOM 5297 C CA . LYS B 1 91 ? 47.07500 50.16200 23.73800 1.000 20.63319 91 LYS B CA 1
ATOM 5298 C C . LYS B 1 91 ? 46.79300 50.87300 25.05600 1.000 20.23319 91 LYS B C 1
ATOM 5299 O O . LYS B 1 91 ? 46.38400 50.24200 26.03800 1.000 21.83319 91 LYS B O 1
ATOM 5318 N N . LEU B 1 92 ? 46.97800 52.19400 25.09100 1.000 21.87319 92 LEU B N 1
ATOM 5319 C CA . LEU B 1 92 ? 46.73100 52.94700 26.31600 1.000 20.57319 92 LEU B CA 1
ATOM 5320 C C . LEU B 1 92 ? 45.24900 52.96000 26.68200 1.000 20.33319 92 LEU B C 1
ATOM 5321 O O . LEU B 1 92 ? 44.88300 52.72600 27.84000 1.000 18.83319 92 LEU B O 1
ATOM 5337 N N . ALA B 1 93 ? 44.38000 53.24800 25.71200 1.000 19.48319 93 ALA B N 1
ATOM 5338 C CA . ALA B 1 93 ? 42.95300 53.35100 26.00100 1.000 19.42319 93 ALA B CA 1
ATOM 5339 C C . ALA B 1 93 ? 42.38300 52.03900 26.51600 1.000 20.30319 93 ALA B C 1
ATOM 5340 O O . ALA B 1 93 ? 41.47100 52.04700 27.35500 1.000 21.49319 93 ALA B O 1
ATOM 5347 N N . ALA B 1 94 ? 42.90000 50.90500 26.02800 1.000 21.27319 94 ALA B N 1
ATOM 5348 C CA . ALA B 1 94 ? 42.46200 49.60700 26.53700 1.000 22.12319 94 ALA B CA 1
ATOM 5349 C C . ALA B 1 94 ? 42.89800 49.39800 27.97900 1.000 25.08319 94 ALA B C 1
ATOM 5350 O O . ALA B 1 94 ? 42.18200 48.76400 28.76300 1.000 23.16319 94 ALA B O 1
ATOM 5357 N N . GLY B 1 95 ? 44.06800 49.91000 28.34200 1.000 25.11319 95 GLY B N 1
ATOM 5358 C CA . GLY B 1 95 ? 44.55400 49.70000 29.69100 1.000 28.78319 95 GLY B CA 1
ATOM 5359 C C . GLY B 1 95 ? 44.82600 48.23100 29.93000 1.000 26.03319 95 GLY B C 1
ATOM 5360 O O . GLY B 1 95 ? 45.55400 47.57100 29.17800 1.000 28.19319 95 GLY B O 1
ATOM 5364 N N . ASP B 1 96 ? 44.22600 47.70300 30.98400 1.000 27.86319 96 ASP B N 1
ATOM 5365 C CA . ASP B 1 96 ? 44.43400 46.32000 31.37100 1.000 31.62319 96 ASP B CA 1
ATOM 5366 C C . ASP B 1 96 ? 43.35300 45.38200 30.85400 1.000 32.66319 96 ASP B C 1
ATOM 5367 O O . ASP B 1 96 ? 43.41400 44.18100 31.13200 1.000 34.64319 96 ASP B O 1
ATOM 5376 N N . SER B 1 97 ? 42.38000 45.88900 30.09300 1.000 29.36319 97 SER B N 1
ATOM 5377 C CA . SER B 1 97 ? 41.40000 45.02100 29.45400 1.000 24.84319 97 SER B CA 1
ATOM 5378 C C . SER B 1 97 ? 41.24700 45.38900 27.98500 1.000 25.02319 97 SER B C 1
ATOM 5379 O O . SER B 1 97 ? 42.15900 45.15000 27.18600 1.000 22.74319 97 SER B O 1
ATOM 5387 N N . LYS B 1 98 ? 40.10800 45.98300 27.63000 1.000 23.08319 98 LYS B N 1
ATOM 5388 C CA . LYS B 1 98 ? 39.75700 46.24100 26.24400 1.000 20.50319 98 LYS B CA 1
ATOM 5389 C C . LYS B 1 98 ? 39.11500 47.61100 26.13500 1.000 16.79319 98 LYS B C 1
ATOM 5390 O O . LYS B 1 98 ? 38.56500 48.14200 27.09900 1.000 19.61319 98 LYS B O 1
ATOM 5409 N N . ILE B 1 99 ? 39.17900 48.17000 24.94200 1.000 18.84319 99 ILE B N 1
ATOM 5410 C CA . ILE B 1 99 ? 38.40500 49.36300 24.63200 1.000 18.34319 99 ILE B CA 1
ATOM 5411 C C . ILE B 1 99 ? 36.99000 48.91100 24.32800 1.000 16.11319 99 ILE B C 1
ATOM 5412 O O . ILE B 1 99 ? 36.78200 47.85200 23.73000 1.000 17.91319 99 ILE B O 1
ATOM 5428 N N . HIS B 1 100 ? 36.01100 49.71400 24.71900 1.000 18.38319 100 HIS B N 1
ATOM 5429 C CA . HIS B 1 100 ? 34.62100 49.41600 24.40700 1.000 16.92319 100 HIS B CA 1
ATOM 5430 C C . HIS B 1 100 ? 34.00000 50.39100 23.41500 1.000 15.99319 100 HIS B C 1
ATOM 5431 O O . HIS B 1 100 ? 33.14800 49.98500 22.62700 1.000 15.48319 100 HIS B O 1
ATOM 5445 N N . HIS B 1 101 ? 34.44300 51.64500 23.38800 1.000 16.77319 101 HIS B N 1
ATOM 5446 C CA . HIS B 1 101 ? 33.90500 52.63600 22.47100 1.000 15.44319 101 HIS B CA 1
ATOM 5447 C C . HIS B 1 101 ? 35.02500 53.53900 21.98400 1.000 15.32319 101 HIS B C 1
ATOM 5448 O O . HIS B 1 101 ? 35.85900 53.98000 22.77300 1.000 17.06319 101 HIS B O 1
ATOM 5462 N N . ILE B 1 102 ? 35.03100 53.81700 20.68800 1.000 15.20319 102 ILE B N 1
ATOM 5463 C CA . ILE B 1 102 ? 35.98000 54.73600 20.08200 1.000 13.63319 102 ILE B CA 1
ATOM 5464 C C . ILE B 1 102 ? 35.19100 55.82700 19.38400 1.000 15.01319 102 ILE B C 1
ATOM 5465 O O . ILE B 1 102 ? 34.28900 55.54100 18.59000 1.000 13.02319 102 ILE B O 1
ATOM 5481 N N . VAL B 1 103 ? 35.54300 57.07300 19.67800 1.000 16.08319 103 VAL B N 1
ATOM 5482 C CA . VAL B 1 103 ? 34.98300 58.24300 19.02500 1.000 15.85319 103 VAL B CA 1
ATOM 5483 C C . VAL B 1 103 ? 36.11900 58.95800 18.31500 1.000 16.85319 103 VAL B C 1
ATOM 5484 O O . VAL B 1 103 ? 37.15100 59.24800 18.92700 1.000 16.77319 103 VAL B O 1
ATOM 5497 N N . PHE B 1 104 ? 35.93300 59.23900 17.04200 1.000 16.76319 104 PHE B N 1
ATOM 5498 C CA . PHE B 1 104 ? 36.92600 59.94300 16.24500 1.000 19.81319 104 PHE B CA 1
ATOM 5499 C C . PHE B 1 104 ? 36.25700 61.26900 15.88200 1.000 23.45319 104 PHE B C 1
ATOM 5500 O O . PHE B 1 104 ? 35.45700 61.32400 14.94100 1.000 20.66319 104 PHE B O 1
ATOM 5517 N N . THR B 1 105 ? 36.53200 62.31500 16.65300 1.000 25.30319 105 THR B N 1
ATOM 5518 C CA . THR B 1 105 ? 35.98700 63.63900 16.38900 1.000 26.23319 105 THR B CA 1
ATOM 5519 C C . THR B 1 105 ? 37.00000 64.47000 15.60300 1.000 33.70319 105 THR B C 1
ATOM 5520 O O . THR B 1 105 ? 38.14400 64.06800 15.38600 1.000 34.15319 105 THR B O 1
ATOM 5531 N N . ALA B 1 106 ? 36.55000 65.63100 15.14000 1.000 42.89319 106 ALA B N 1
ATOM 5532 C CA . ALA B 1 106 ? 37.42300 66.54800 14.42100 1.000 55.51319 106 ALA B CA 1
ATOM 5533 C C . ALA B 1 106 ? 36.86600 67.96000 14.51600 1.000 59.26319 106 ALA B C 1
ATOM 5534 O O . ALA B 1 106 ? 35.65800 68.16000 14.38000 1.000 59.74319 106 ALA B O 1
ATOM 5541 N N . ALA B 1 107 ? 37.75100 68.92100 14.77900 1.000 59.29319 107 ALA B N 1
ATOM 5542 C CA . ALA B 1 107 ? 37.51500 70.33100 14.46000 1.000 60.76319 107 ALA B CA 1
ATOM 5543 C C . ALA B 1 107 ? 38.04800 70.49800 13.04100 1.000 63.40319 107 ALA B C 1
ATOM 5544 O O . ALA B 1 107 ? 39.22400 70.80800 12.83500 1.000 64.11319 107 ALA B O 1
ATOM 5551 N N . ASP B 1 108 ? 37.19400 70.22300 12.04600 1.000 57.94319 108 ASP B N 1
ATOM 5552 C CA . ASP B 1 108 ? 37.64500 69.98200 10.68000 1.000 59.81319 108 ASP B CA 1
ATOM 5553 C C . ASP B 1 108 ? 37.42500 71.16800 9.74500 1.000 56.49319 108 ASP B C 1
ATOM 5554 O O . ASP B 1 108 ? 37.50200 70.99700 8.52200 1.000 49.94319 108 ASP B O 1
ATOM 5563 N N . MET B 1 109 ? 37.15600 72.35600 10.27300 1.000 53.58319 109 MET B N 1
ATOM 5564 C CA . MET B 1 109 ? 36.75200 73.47500 9.42600 1.000 48.86319 109 MET B CA 1
ATOM 5565 C C . MET B 1 109 ? 37.80700 74.57600 9.46900 1.000 43.88319 109 MET B C 1
ATOM 5566 O O . MET B 1 109 ? 37.61700 75.64200 10.06900 1.000 41.63319 109 MET B O 1
ATOM 5580 N N . VAL B 1 110 ? 38.93100 74.28800 8.81800 1.000 40.72319 110 VAL B N 1
ATOM 5581 C CA . VAL B 1 110 ? 39.82300 75.29100 8.25000 1.000 36.26319 110 VAL B CA 1
ATOM 5582 C C . VAL B 1 110 ? 39.73900 75.11200 6.73900 1.000 31.55319 110 VAL B C 1
ATOM 5583 O O . VAL B 1 110 ? 39.96000 74.00700 6.22900 1.000 27.61319 110 VAL B O 1
ATOM 5596 N N . GLN B 1 111 ? 39.39900 76.18500 6.03200 1.000 31.10319 111 GLN B N 1
ATOM 5597 C CA . GLN B 1 111 ? 39.17000 76.09100 4.60000 1.000 25.78319 111 GLN B CA 1
ATOM 5598 C C . GLN B 1 111 ? 40.45600 75.69600 3.88800 1.000 26.29319 111 GLN B C 1
ATOM 5599 O O . GLN B 1 111 ? 41.53500 76.19000 4.23900 1.000 23.55319 111 GLN B O 1
ATOM 5613 N N . PRO B 1 112 ? 40.39000 74.79200 2.91600 1.000 25.33319 112 PRO B N 1
ATOM 5614 C CA . PRO B 1 112 ? 41.59000 74.39200 2.18400 1.000 25.21319 112 PRO B CA 1
ATOM 5615 C C . PRO B 1 112 ? 41.93000 75.38600 1.09000 1.000 26.38319 112 PRO B C 1
ATOM 5616 O O . PRO B 1 112 ? 41.20700 76.37500 0.88200 1.000 24.22319 112 PRO B O 1
ATOM 5627 N N . PRO B 1 113 ? 43.02400 75.16300 0.37200 1.000 25.50319 113 PRO B N 1
ATOM 5628 C CA . PRO B 1 113 ? 43.38500 76.05600 -0.73200 1.000 27.03319 113 PRO B CA 1
ATOM 5629 C C . PRO B 1 113 ? 42.33100 76.03000 -1.82000 1.000 26.70319 113 PRO B C 1
ATOM 5630 O O . PRO B 1 113 ? 41.55200 75.06900 -1.92200 1.000 25.08319 113 PRO B O 1
ATOM 5641 N N . PRO B 1 114 ? 42.28100 77.05700 -2.66400 1.000 25.65319 114 PRO B N 1
ATOM 5642 C CA . PRO B 1 114 ? 41.34400 77.02500 -3.78500 1.000 24.93319 114 PRO B CA 1
ATOM 5643 C C . PRO B 1 114 ? 41.61200 75.82900 -4.68200 1.000 24.19319 114 PRO B C 1
ATOM 5644 O O . PRO B 1 114 ? 42.75100 75.39400 -4.85300 1.000 24.28319 114 PRO B O 1
ATOM 5655 N N . LEU B 1 115 ? 40.53300 75.30200 -5.25800 1.000 21.69319 115 LEU B N 1
ATOM 5656 C CA . LEU B 1 115 ? 40.66200 74.26300 -6.27100 1.000 24.04319 115 LEU B CA 1
ATOM 5657 C C . LEU B 1 115 ? 41.73600 74.62300 -7.28300 1.000 23.76319 115 LEU B C 1
ATOM 5658 O O . LEU B 1 115 ? 42.58800 73.79800 -7.63200 1.000 23.98319 115 LEU B O 1
ATOM 5674 N N . ALA B 1 116 ? 41.72000 75.86800 -7.75600 1.000 23.35319 116 ALA B N 1
ATOM 5675 C CA . ALA B 1 116 ? 42.62600 76.26900 -8.81800 1.000 23.29319 116 ALA B CA 1
ATOM 5676 C C . ALA B 1 116 ? 44.08500 76.11100 -8.42700 1.000 21.38319 116 ALA B C 1
ATOM 5677 O O . ALA B 1 116 ? 44.93900 76.00800 -9.31300 1.000 24.36319 116 ALA B O 1
ATOM 5684 N N . SER B 1 117 ? 44.38800 76.07400 -7.13100 1.000 21.90319 117 SER B N 1
ATOM 5685 C CA . SER B 1 117 ? 45.76200 76.03900 -6.65700 1.000 23.10319 117 SER B CA 1
ATOM 5686 C C . SER B 1 117 ? 46.14000 74.78000 -5.89600 1.000 20.87319 117 SER B C 1
ATOM 5687 O O . SER B 1 117 ? 47.32000 74.59600 -5.59400 1.000 21.88319 117 SER B O 1
ATOM 5695 N N . VAL B 1 118 ? 45.17900 73.92000 -5.56300 1.000 24.68319 118 VAL B N 1
ATOM 5696 C CA . VAL B 1 118 ? 45.45400 72.82100 -4.64800 1.000 23.78319 118 VAL B CA 1
ATOM 5697 C C . VAL B 1 118 ? 46.45600 71.85500 -5.27000 1.000 21.49319 118 VAL B C 1
ATOM 5698 O O . VAL B 1 118 ? 46.43800 71.59600 -6.48000 1.000 19.62319 118 VAL B O 1
ATOM 5711 N N . THR B 1 119 ? 47.32800 71.30300 -4.43000 1.000 20.42319 119 THR B N 1
ATOM 5712 C CA . THR B 1 119 ? 48.39800 70.41900 -4.86700 1.000 20.32319 119 THR B CA 1
ATOM 5713 C C . THR B 1 119 ? 48.15200 68.99800 -4.37300 1.000 19.64319 119 THR B C 1
ATOM 5714 O O . THR B 1 119 ? 47.30100 68.75200 -3.52100 1.000 18.31319 119 THR B O 1
ATOM 5725 N N . ILE B 1 120 ? 48.94100 68.06100 -4.90400 1.000 20.28319 120 ILE B N 1
ATOM 5726 C CA . ILE B 1 120 ? 48.77200 66.65300 -4.55200 1.000 20.51319 120 ILE B CA 1
ATOM 5727 C C . ILE B 1 120 ? 49.09800 66.41200 -3.08100 1.000 18.77319 120 ILE B C 1
ATOM 5728 O O . ILE B 1 120 ? 48.41000 65.64100 -2.40700 1.000 18.96319 120 ILE B O 1
ATOM 5744 N N . GLU B 1 121 ? 50.14000 67.05400 -2.54800 1.000 19.77319 121 GLU B N 1
ATOM 5745 C CA . GLU B 1 121 ? 50.42300 66.81700 -1.13700 1.000 21.18319 121 GLU B CA 1
ATOM 5746 C C . GLU B 1 121 ? 49.34700 67.43000 -0.25400 1.000 17.84319 121 GLU B C 1
ATOM 5747 O O . GLU B 1 121 ? 49.09000 66.93500 0.84500 1.000 19.20319 121 GLU B O 1
ATOM 5759 N N . GLN B 1 122 ? 48.72600 68.52200 -0.71200 1.000 17.29319 122 GLN B N 1
ATOM 5760 C CA . GLN B 1 122 ? 47.62200 69.12400 0.03600 1.000 20.28319 122 GLN B CA 1
ATOM 5761 C C . GLN B 1 122 ? 46.40300 68.20400 0.05300 1.000 16.31319 122 GLN B C 1
ATOM 5762 O O . GLN B 1 122 ? 45.78100 68.00700 1.10200 1.000 19.33319 122 GLN B O 1
ATOM 5776 N N . ILE B 1 123 ? 46.06400 67.61900 -1.09500 1.000 15.36319 123 ILE B N 1
ATOM 5777 C CA . ILE B 1 123 ? 45.00000 66.61900 -1.13600 1.000 16.29319 123 ILE B CA 1
ATOM 5778 C C . ILE B 1 123 ? 45.33000 65.47200 -0.19100 1.000 17.77319 123 ILE B C 1
ATOM 5779 O O . ILE B 1 123 ? 44.51600 65.07600 0.65000 1.000 19.57319 123 ILE B O 1
ATOM 5795 N N . GLN B 1 124 ? 46.54000 64.92400 -0.30900 1.000 19.93319 124 GLN B N 1
ATOM 5796 C CA . GLN B 1 124 ? 46.89500 63.77000 0.50300 1.000 20.51319 124 GLN B CA 1
ATOM 5797 C C . GLN B 1 124 ? 46.92900 64.10800 1.98300 1.000 18.96319 124 GLN B C 1
ATOM 5798 O O . GLN B 1 124 ? 46.69600 63.23700 2.82300 1.000 20.00319 124 GLN B O 1
ATOM 5812 N N . ARG B 1 125 ? 47.21600 65.35500 2.34000 1.000 18.50319 125 ARG B N 1
ATOM 5813 C CA . ARG B 1 125 ? 47.30600 65.65500 3.76000 1.000 21.71319 125 ARG B CA 1
ATOM 5814 C C . ARG B 1 125 ? 45.92700 65.59300 4.40600 1.000 20.48319 125 ARG B C 1
ATOM 5815 O O . ARG B 1 125 ? 45.77500 65.07600 5.51600 1.000 18.51319 125 ARG B O 1
ATOM 5836 N N . VAL B 1 126 ? 44.90500 66.10400 3.71900 1.000 20.42319 126 VAL B N 1
ATOM 5837 C CA . VAL B 1 126 ? 43.54300 65.93100 4.20700 1.000 18.16319 126 VAL B CA 1
ATOM 5838 C C . VAL B 1 126 ? 43.15800 64.45800 4.16500 1.000 17.18319 126 VAL B C 1
ATOM 5839 O O . VAL B 1 126 ? 42.53100 63.94200 5.09400 1.000 19.10319 126 VAL B O 1
ATOM 5852 N N . GLY B 1 127 ? 43.55500 63.75600 3.10700 1.000 16.69319 127 GLY B N 1
ATOM 5853 C CA . GLY B 1 127 ? 43.30700 62.32800 3.04000 1.000 18.01319 127 GLY B CA 1
ATOM 5854 C C . GLY B 1 127 ? 43.92800 61.56200 4.19100 1.000 18.70319 127 GLY B C 1
ATOM 5855 O O . GLY B 1 127 ? 43.36000 60.58100 4.67300 1.000 18.58319 127 GLY B O 1
ATOM 5859 N N . THR B 1 128 ? 45.10000 61.98900 4.64900 1.000 19.02319 128 THR B N 1
ATOM 5860 C CA . THR B 1 128 ? 45.75800 61.27400 5.73600 1.000 17.80319 128 THR B CA 1
ATOM 5861 C C . THR B 1 128 ? 44.97600 61.41200 7.03200 1.000 18.32319 128 THR B C 1
ATOM 5862 O O . THR B 1 128 ? 44.70800 60.41800 7.71600 1.000 17.81319 128 THR B O 1
ATOM 5873 N N . ILE B 1 129 ? 44.59100 62.63800 7.38700 1.000 18.29319 129 ILE B N 1
ATOM 5874 C CA . ILE B 1 129 ? 43.89900 62.84200 8.65300 1.000 20.71319 129 ILE B CA 1
ATOM 5875 C C . ILE B 1 129 ? 42.46300 62.34000 8.58400 1.000 20.73319 129 ILE B C 1
ATOM 5876 O O . ILE B 1 129 ? 41.95500 61.75500 9.54800 1.000 20.22319 129 ILE B O 1
ATOM 5892 N N . ARG B 1 130 ? 41.77400 62.57900 7.46600 1.000 18.89319 130 ARG B N 1
ATOM 5893 C CA . ARG B 1 130 ? 40.35300 62.26800 7.43900 1.000 20.74319 130 ARG B CA 1
ATOM 5894 C C . ARG B 1 130 ? 40.08400 60.79800 7.13900 1.000 18.54319 130 ARG B C 1
ATOM 5895 O O . ARG B 1 130 ? 39.12000 60.23900 7.67000 1.000 21.10319 130 ARG B O 1
ATOM 5916 N N . PHE B 1 131 ? 40.91300 60.15800 6.31500 1.000 16.54319 131 PHE B N 1
ATOM 5917 C CA . PHE B 1 131 ? 40.62700 58.81800 5.81400 1.000 17.87319 131 PHE B CA 1
ATOM 5918 C C . PHE B 1 131 ? 41.65000 57.78300 6.26100 1.000 17.21319 131 PHE B C 1
ATOM 5919 O O . PHE B 1 131 ? 41.27000 56.73700 6.79500 1.000 16.09319 131 PHE B O 1
ATOM 5936 N N . THR B 1 132 ? 42.94500 58.03700 6.04300 1.000 17.48319 132 THR B N 1
ATOM 5937 C CA . THR B 1 132 ? 43.95900 57.04200 6.38100 1.000 15.27319 132 THR B CA 1
ATOM 5938 C C . THR B 1 132 ? 43.95800 56.73500 7.87400 1.000 15.51319 132 THR B C 1
ATOM 5939 O O . THR B 1 132 ? 44.08100 55.57400 8.27500 1.000 15.22319 132 THR B O 1
ATOM 5950 N N . ALA B 1 133 ? 43.81500 57.76000 8.71500 1.000 15.16319 133 ALA B N 1
ATOM 5951 C CA . ALA B 1 133 ? 43.89300 57.52600 10.15600 1.000 16.48319 133 ALA B CA 1
ATOM 5952 C C . ALA B 1 133 ? 42.71600 56.70600 10.67400 1.000 16.18319 133 ALA B C 1
ATOM 5953 O O . ALA B 1 133 ? 42.94100 55.75900 11.44300 1.000 15.43319 133 ALA B O 1
ATOM 5960 N N . PRO B 1 134 ? 41.45900 57.00300 10.32200 1.000 16.71319 134 PRO B N 1
ATOM 5961 C CA . PRO B 1 134 ? 40.36800 56.11500 10.75400 1.000 16.30319 134 PRO B CA 1
ATOM 5962 C C . PRO B 1 134 ? 40.50200 54.70100 10.22600 1.000 14.21319 134 PRO B C 1
ATOM 5963 O O . PRO B 1 134 ? 40.07700 53.75200 10.89400 1.000 15.44319 134 PRO B O 1
ATOM 5974 N N . MET B 1 135 ? 41.04100 54.54300 9.01700 1.000 16.41319 135 MET B N 1
ATOM 5975 C CA . MET B 1 135 ? 41.29500 53.21700 8.47700 1.000 15.91319 135 MET B CA 1
ATOM 5976 C C . MET B 1 135 ? 42.33000 52.47800 9.30700 1.000 15.84319 135 MET B C 1
ATOM 5977 O O . MET B 1 135 ? 42.17600 51.28300 9.58100 1.000 16.43319 135 MET B O 1
ATOM 5991 N N . LEU B 1 136 ? 43.40000 53.16700 9.71600 1.000 15.46319 136 LEU B N 1
ATOM 5992 C CA . LEU B 1 136 ? 44.42800 52.50200 10.51800 1.000 18.45319 136 LEU B CA 1
ATOM 5993 C C . LEU B 1 136 ? 43.91400 52.16100 11.91200 1.000 15.07319 136 LEU B C 1
ATOM 5994 O O . LEU B 1 136 ? 44.27800 51.12800 12.47500 1.000 15.99319 136 LEU B O 1
ATOM 6010 N N . VAL B 1 137 ? 43.06300 53.00400 12.49100 1.000 16.35319 137 VAL B N 1
ATOM 6011 C CA . VAL B 1 137 ? 42.40800 52.61700 13.73600 1.000 13.83319 137 VAL B CA 1
ATOM 6012 C C . VAL B 1 137 ? 41.62000 51.33300 13.52700 1.000 14.44319 137 VAL B C 1
ATOM 6013 O O . VAL B 1 137 ? 41.65000 50.42600 14.35900 1.000 14.75319 137 VAL B O 1
ATOM 6026 N N . ALA B 1 138 ? 40.92000 51.22500 12.39600 1.000 15.13319 138 ALA B N 1
ATOM 6027 C CA . ALA B 1 138 ? 40.14700 50.02000 12.11700 1.000 17.20319 138 ALA B CA 1
ATOM 6028 C C . ALA B 1 138 ? 41.05600 48.80900 11.93500 1.000 17.97319 138 ALA B C 1
ATOM 6029 O O . ALA B 1 138 ? 40.72800 47.70500 12.39000 1.000 18.11319 138 ALA B O 1
ATOM 6036 N N . LYS B 1 139 ? 42.19000 48.99700 11.25300 1.000 18.16319 139 LYS B N 1
ATOM 6037 C CA . LYS B 1 139 ? 43.15200 47.91300 11.05200 1.000 17.45319 139 LYS B CA 1
ATOM 6038 C C . LYS B 1 139 ? 43.60700 47.31800 12.38000 1.000 16.91319 139 LYS B C 1
ATOM 6039 O O . LYS B 1 139 ? 43.67700 46.09200 12.53000 1.000 17.88319 139 LYS B O 1
ATOM 6058 N N . LEU B 1 140 ? 43.90400 48.17400 13.35500 1.000 16.89319 140 LEU B N 1
ATOM 6059 C CA . LEU B 1 140 ? 44.53000 47.78500 14.60900 1.000 18.82319 140 LEU B CA 1
ATOM 6060 C C . LEU B 1 140 ? 43.52300 47.47800 15.70200 1.000 17.95319 140 LEU B C 1
ATOM 6061 O O . LEU B 1 140 ? 43.87200 46.83400 16.69400 1.000 17.77319 140 LEU B O 1
ATOM 6077 N N . LEU B 1 141 ? 42.29400 47.93500 15.52500 1.000 16.95319 141 LEU B N 1
ATOM 6078 C CA . LEU B 1 141 ? 41.26600 47.87100 16.55800 1.000 17.89319 141 LEU B CA 1
ATOM 6079 C C . LEU B 1 141 ? 40.99900 46.48300 17.12500 1.000 17.79319 141 LEU B C 1
ATOM 6080 O O . LEU B 1 141 ? 40.79800 46.37900 18.34900 1.000 17.16319 141 LEU B O 1
ATOM 6096 N N . PRO B 1 142 ? 40.94700 45.40800 16.33700 1.000 16.48319 142 PRO B N 1
ATOM 6097 C CA . PRO B 1 142 ? 40.57400 44.10600 16.91600 1.000 17.91319 142 PRO B CA 1
ATOM 6098 C C . PRO B 1 142 ? 41.55800 43.60100 17.94800 1.000 18.45319 142 PRO B C 1
ATOM 6099 O O . PRO B 1 142 ? 41.19200 42.75900 18.77900 1.000 19.27319 142 PRO B O 1
ATOM 6110 N N . LYS B 1 143 ? 42.79500 44.08700 17.92200 1.000 17.95319 143 LYS B N 1
ATOM 6111 C CA . LYS B 1 143 ? 43.77400 43.69700 18.92200 1.000 19.07319 143 LYS B CA 1
ATOM 6112 C C . LYS B 1 143 ? 43.38600 44.20400 20.30100 1.000 20.02319 143 LYS B C 1
ATOM 6113 O O . LYS B 1 143 ? 43.73300 43.58500 21.31300 1.000 18.90319 143 LYS B O 1
ATOM 6132 N N . TYR B 1 144 ? 42.64700 45.30500 20.36400 1.000 17.79319 144 TYR B N 1
ATOM 6133 C CA . TYR B 1 144 ? 42.38000 45.97100 21.62200 1.000 17.94319 144 TYR B CA 1
ATOM 6134 C C . TYR B 1 144 ? 40.89900 46.06400 21.91300 1.000 18.39319 144 TYR B C 1
ATOM 6135 O O . TYR B 1 144 ? 40.51700 46.60100 22.95500 1.000 17.99319 144 TYR B O 1
ATOM 6153 N N . MET B 1 145 ? 40.06000 45.53200 21.03400 1.000 19.15319 145 MET B N 1
ATOM 6154 C CA . MET B 1 145 ? 38.63300 45.77500 21.09000 1.000 17.80319 145 MET B CA 1
ATOM 6155 C C . MET B 1 145 ? 37.91400 44.60200 20.45700 1.000 17.37319 145 MET B C 1
ATOM 6156 O O . MET B 1 145 ? 38.28800 44.15900 19.37000 1.000 17.95319 145 MET B O 1
ATOM 6170 N N . GLU B 1 146 ? 36.88300 44.11500 21.13400 1.000 18.16319 146 GLU B N 1
ATOM 6171 C CA . GLU B 1 146 ? 36.12300 42.98000 20.63900 1.000 20.46319 146 GLU B CA 1
ATOM 6172 C C . GLU B 1 146 ? 35.08700 43.44800 19.62800 1.000 19.22319 146 GLU B C 1
ATOM 6173 O O . GLU B 1 146 ? 34.53900 44.54800 19.73100 1.000 17.81319 146 GLU B O 1
ATOM 6185 N N . LEU B 1 147 ? 34.84800 42.60700 18.62400 1.000 17.26319 147 LEU B N 1
ATOM 6186 C CA . LEU B 1 147 ? 33.91200 42.92200 17.55000 1.000 15.75319 147 LEU B CA 1
ATOM 6187 C C . LEU B 1 147 ? 32.54200 42.42000 17.97500 1.000 17.14319 147 LEU B C 1
ATOM 6188 O O . LEU B 1 147 ? 32.14700 41.29700 17.66700 1.000 18.82319 147 LEU B O 1
ATOM 6204 N N . CYS B 1 148 ? 31.81100 43.25900 18.69600 1.000 17.39319 148 CYS B N 1
ATOM 6205 C CA . CYS B 1 148 ? 30.52000 42.87700 19.23200 1.000 18.72319 148 CYS B CA 1
ATOM 6206 C C . CYS B 1 148 ? 29.61200 44.09300 19.21600 1.000 19.88319 148 CYS B C 1
ATOM 6207 O O . CYS B 1 148 ? 30.09800 45.22800 19.26200 1.000 19.17319 148 CYS B O 1
ATOM 6215 N N . PRO B 1 149 ? 28.29300 43.89100 19.15000 1.000 20.38319 149 PRO B N 1
ATOM 6216 C CA . PRO B 1 149 ? 27.37700 45.03700 19.05400 1.000 18.80319 149 PRO B CA 1
ATOM 6217 C C . PRO B 1 149 ? 27.23200 45.81000 20.34800 1.000 19.55319 149 PRO B C 1
ATOM 6218 O O . PRO B 1 149 ? 26.55100 46.84300 20.35200 1.000 18.25319 149 PRO B O 1
ATOM 6229 N N . GLU B 1 150 ? 27.82700 45.34200 21.44700 1.000 19.08319 150 GLU B N 1
ATOM 6230 C CA . GLU B 1 150 ? 27.93200 46.18400 22.62500 1.000 19.62319 150 GLU B CA 1
ATOM 6231 C C . GLU B 1 150 ? 28.87100 47.35000 22.36800 1.000 16.29319 150 GLU B C 1
ATOM 6232 O O . GLU B 1 150 ? 28.71700 48.41000 22.97300 1.000 20.26319 150 GLU B O 1
ATOM 6244 N N . ASN B 1 151 ? 29.85100 47.16200 21.49800 1.000 17.80319 151 ASN B N 1
ATOM 6245 C CA . ASN B 1 151 ? 30.88700 48.15200 21.26900 1.000 17.82319 151 ASN B CA 1
ATOM 6246 C C . ASN B 1 151 ? 30.52600 49.00800 20.06000 1.000 16.07319 151 ASN B C 1
ATOM 6247 O O . ASN B 1 151 ? 29.71100 48.62700 19.22400 1.000 15.59319 151 ASN B O 1
ATOM 6258 N N . SER B 1 152 ? 31.15100 50.18100 19.97500 1.000 13.74319 152 SER B N 1
ATOM 6259 C CA . SER B 1 152 ? 30.89500 51.06900 18.85600 1.000 13.65319 152 SER B CA 1
ATOM 6260 C C . SER B 1 152 ? 32.16400 51.82600 18.49700 1.000 12.70319 152 SER B C 1
ATOM 6261 O O . SER B 1 152 ? 33.02200 52.08500 19.34500 1.000 12.94319 152 SER B O 1
ATOM 6269 N N . TYR B 1 153 ? 32.26400 52.17400 17.22400 1.000 12.96319 153 TYR B N 1
ATOM 6270 C CA . TYR B 1 153 ? 33.32000 53.02900 16.69300 1.000 13.16319 153 TYR B CA 1
ATOM 6271 C C . TYR B 1 153 ? 32.62600 54.06300 15.82200 1.000 13.27319 153 TYR B C 1
ATOM 6272 O O . TYR B 1 153 ? 31.95100 53.71100 14.85200 1.000 11.74319 153 TYR B O 1
ATOM 6290 N N . THR B 1 154 ? 32.73700 55.33100 16.21700 1.000 13.34319 154 THR B N 1
ATOM 6291 C CA . THR B 1 154 ? 31.97000 56.41700 15.62000 1.000 13.32319 154 THR B CA 1
ATOM 6292 C C . THR B 1 154 ? 32.90200 57.45700 15.02600 1.000 15.16319 154 THR B C 1
ATOM 6293 O O . THR B 1 154 ? 33.75900 58.00600 15.72900 1.000 16.32319 154 THR B O 1
ATOM 6304 N N . LEU B 1 155 ? 32.70900 57.74500 13.74500 1.000 13.57319 155 LEU B N 1
ATOM 6305 C CA . LEU B 1 155 ? 33.47600 58.74200 13.02800 1.000 15.69319 155 LEU B CA 1
ATOM 6306 C C . LEU B 1 155 ? 32.67600 60.03700 12.97400 1.000 15.22319 155 LEU B C 1
ATOM 6307 O O . LEU B 1 155 ? 31.53300 60.11300 13.42700 1.000 15.32319 155 LEU B O 1
ATOM 6323 N N . THR B 1 156 ? 33.28300 61.07000 12.40000 1.000 15.24319 156 THR B N 1
ATOM 6324 C CA . THR B 1 156 ? 32.65400 62.38100 12.29700 1.000 15.61319 156 THR B CA 1
ATOM 6325 C C . THR B 1 156 ? 32.84100 62.91700 10.89000 1.000 15.40319 156 THR B C 1
ATOM 6326 O O . THR B 1 156 ? 33.95600 62.91200 10.36400 1.000 19.34319 156 THR B O 1
ATOM 6337 N N . SER B 1 157 ? 31.74500 63.35200 10.27000 1.000 17.68319 157 SER B N 1
ATOM 6338 C CA . SER B 1 157 ? 31.80600 64.04300 8.98600 1.000 19.25319 157 SER B CA 1
ATOM 6339 C C . SER B 1 157 ? 31.32500 65.48500 9.17000 1.000 20.06319 157 SER B C 1
ATOM 6340 O O . SER B 1 157 ? 31.97700 66.26600 9.86400 1.000 25.52319 157 SER B O 1
ATOM 6348 N N . GLY B 1 158 ? 30.20000 65.85600 8.58200 1.000 18.92319 158 GLY B N 1
ATOM 6349 C CA . GLY B 1 158 ? 29.73200 67.22000 8.71700 1.000 21.17319 158 GLY B CA 1
ATOM 6350 C C . GLY B 1 158 ? 28.70800 67.58700 7.67100 1.000 20.38319 158 GLY B C 1
ATOM 6351 O O . GLY B 1 158 ? 28.73500 67.05500 6.56300 1.000 18.68319 158 GLY B O 1
ATOM 6355 N N . SER B 1 159 ? 27.79900 68.50500 8.01500 1.000 22.99319 159 SER B N 1
ATOM 6356 C CA . SER B 1 159 ? 26.69700 68.83000 7.11400 1.000 23.45319 159 SER B CA 1
ATOM 6357 C C . SER B 1 159 ? 27.19900 69.38700 5.79200 1.000 22.62319 159 SER B C 1
ATOM 6358 O O . SER B 1 159 ? 26.51000 69.28300 4.77300 1.000 24.34319 159 SER B O 1
ATOM 6366 N N . HIS B 1 160 ? 28.38700 69.98900 5.78400 1.000 24.28319 160 HIS B N 1
ATOM 6367 C CA . HIS B 1 160 ? 29.02000 70.40300 4.53800 1.000 26.92319 160 HIS B CA 1
ATOM 6368 C C . HIS B 1 160 ? 29.35300 69.22800 3.62300 1.000 23.45319 160 HIS B C 1
ATOM 6369 O O . HIS B 1 160 ? 29.68100 69.44900 2.45400 1.000 22.50319 160 HIS B O 1
ATOM 6383 N N . ALA B 1 161 ? 29.26500 67.98900 4.11000 1.000 23.08319 161 ALA B N 1
ATOM 6384 C CA . ALA B 1 161 ? 29.32700 66.84200 3.21200 1.000 21.82319 161 ALA B CA 1
ATOM 6385 C C . ALA B 1 161 ? 28.20000 66.89700 2.18500 1.000 20.59319 161 ALA B C 1
ATOM 6386 O O . ALA B 1 161 ? 28.38800 66.52300 1.02400 1.000 19.95319 161 ALA B O 1
ATOM 6393 N N . LYS B 1 162 ? 27.02600 67.37400 2.60100 1.000 21.15319 162 LYS B N 1
ATOM 6394 C CA . LYS B 1 162 ? 25.83300 67.48100 1.76600 1.000 21.80319 162 LYS B CA 1
ATOM 6395 C C . LYS B 1 162 ? 25.61800 68.88800 1.22100 1.000 20.95319 162 LYS B C 1
ATOM 6396 O O . LYS B 1 162 ? 25.17800 69.03700 0.07500 1.000 23.35319 162 LYS B O 1
ATOM 6415 N N . GLN B 1 163 ? 25.89000 69.91900 2.03100 1.000 20.71319 163 GLN B N 1
ATOM 6416 C CA . GLN B 1 163 ? 25.79900 71.32300 1.63000 1.000 22.11319 163 GLN B CA 1
ATOM 6417 C C . GLN B 1 163 ? 27.18600 71.93700 1.53900 1.000 21.27319 163 GLN B C 1
ATOM 6418 O O . GLN B 1 163 ? 27.64800 72.57400 2.49700 1.000 20.72319 163 GLN B O 1
ATOM 6432 N N . PRO B 1 164 ? 27.86800 71.82600 0.40300 1.000 20.18319 164 PRO B N 1
ATOM 6433 C CA . PRO B 1 164 ? 29.20900 72.41200 0.29900 1.000 21.92319 164 PRO B CA 1
ATOM 6434 C C . PRO B 1 164 ? 29.14300 73.93100 0.22600 1.000 21.88319 164 PRO B C 1
ATOM 6435 O O . PRO B 1 164 ? 28.24800 74.50100 -0.40000 1.000 23.39319 164 PRO B O 1
ATOM 6446 N N . ASP B 1 165 ? 30.10300 74.59000 0.89000 1.000 27.09319 165 ASP B N 1
ATOM 6447 C CA . ASP B 1 165 ? 30.33500 76.00200 0.62000 1.000 24.65319 165 ASP B CA 1
ATOM 6448 C C . ASP B 1 165 ? 31.42400 76.15700 -0.43700 1.000 21.68319 165 ASP B C 1
ATOM 6449 O O . ASP B 1 165 ? 32.30100 75.29800 -0.56600 1.000 21.87319 165 ASP B O 1
ATOM 6458 N N . PRO B 1 166 ? 31.40900 77.24100 -1.20700 1.000 23.31319 166 PRO B N 1
ATOM 6459 C CA . PRO B 1 166 ? 32.45800 77.43000 -2.21800 1.000 24.48319 166 PRO B CA 1
ATOM 6460 C C . PRO B 1 166 ? 33.83300 77.47400 -1.57100 1.000 18.65319 166 PRO B C 1
ATOM 6461 O O . PRO B 1 166 ? 34.03300 78.12600 -0.55100 1.000 20.18319 166 PRO B O 1
ATOM 6472 N N . GLY B 1 167 ? 34.77300 76.75600 -2.16700 1.000 22.16319 167 GLY B N 1
ATOM 6473 C CA . GLY B 1 167 ? 36.12700 76.68200 -1.66600 1.000 21.95319 167 GLY B CA 1
ATOM 6474 C C . GLY B 1 167 ? 36.45300 75.43200 -0.87700 1.000 20.29319 167 GLY B C 1
ATOM 6475 O O . GLY B 1 167 ? 37.62700 75.20400 -0.57900 1.000 21.35319 167 GLY B O 1
ATOM 6479 N N . TRP B 1 168 ? 35.45700 74.61000 -0.55000 1.000 22.01319 168 TRP B N 1
ATOM 6480 C CA . TRP B 1 168 ? 35.62300 73.50800 0.38500 1.000 20.91319 168 TRP B CA 1
ATOM 6481 C C . TRP B 1 168 ? 35.56900 72.13700 -0.28600 1.000 20.51319 168 TRP B C 1
ATOM 6482 O O . TRP B 1 168 ? 35.46700 71.12700 0.41500 1.000 20.04319 168 TRP B O 1
ATOM 6503 N N . SER B 1 169 ? 35.65500 72.07000 -1.61800 1.000 20.64319 169 SER B N 1
ATOM 6504 C CA . SER B 1 169 ? 35.40500 70.80300 -2.30500 1.000 21.58319 169 SER B CA 1
ATOM 6505 C C . SER B 1 169 ? 36.31700 69.68300 -1.80800 1.000 20.00319 169 SER B C 1
ATOM 6506 O O . SER B 1 169 ? 35.90300 68.51900 -1.78900 1.000 20.18319 169 SER B O 1
ATOM 6514 N N . LEU B 1 170 ? 37.53700 70.00600 -1.37800 1.000 17.44319 170 LEU B N 1
ATOM 6515 C CA . LEU B 1 170 ? 38.44000 68.96400 -0.89100 1.000 20.03319 170 LEU B CA 1
ATOM 6516 C C . LEU B 1 170 ? 37.97500 68.38600 0.43900 1.000 19.26319 170 LEU B C 1
ATOM 6517 O O . LEU B 1 170 ? 38.12900 67.18400 0.68200 1.000 19.83319 170 LEU B O 1
ATOM 6533 N N . VAL B 1 171 ? 37.42900 69.22500 1.32200 1.000 18.08319 171 VAL B N 1
ATOM 6534 C CA . VAL B 1 171 ? 36.92300 68.74400 2.60400 1.000 20.92319 171 VAL B CA 1
ATOM 6535 C C . VAL B 1 171 ? 35.57100 68.05800 2.42500 1.000 19.18319 171 VAL B C 1
ATOM 6536 O O . VAL B 1 171 ? 35.28200 67.05400 3.08400 1.000 17.58319 171 VAL B O 1
ATOM 6549 N N . THR B 1 172 ? 34.73500 68.58200 1.52300 1.000 17.31319 172 THR B N 1
ATOM 6550 C CA . THR B 1 172 ? 33.48800 67.91000 1.17300 1.000 19.24319 172 THR B CA 1
ATOM 6551 C C . THR B 1 172 ? 33.75800 66.49400 0.68900 1.000 19.52319 172 THR B C 1
ATOM 6552 O O . THR B 1 172 ? 33.12700 65.53300 1.15200 1.000 17.25319 172 THR B O 1
ATOM 6563 N N . GLY B 1 173 ? 34.69800 66.35000 -0.24900 1.000 17.96319 173 GLY B N 1
ATOM 6564 C CA . GLY B 1 173 ? 35.03100 65.03600 -0.76300 1.000 18.63319 173 GLY B CA 1
ATOM 6565 C C . GLY B 1 173 ? 35.40400 64.06200 0.33100 1.000 15.46319 173 GLY B C 1
ATOM 6566 O O . GLY B 1 173 ? 34.84000 62.97400 0.42900 1.000 16.60319 173 GLY B O 1
ATOM 6570 N N . TYR B 1 174 ? 36.36000 64.43600 1.18200 1.000 17.33319 174 TYR B N 1
ATOM 6571 C CA . TYR B 1 174 ? 36.78900 63.49400 2.20900 1.000 17.26319 174 TYR B CA 1
ATOM 6572 C C . TYR B 1 174 ? 35.75700 63.30700 3.31300 1.000 19.17319 174 TYR B C 1
ATOM 6573 O O . TYR B 1 174 ? 35.80000 62.28800 4.00700 1.000 17.37319 174 TYR B O 1
ATOM 6591 N N . CYS B 1 175 ? 34.80300 64.22700 3.47100 1.000 19.21319 175 CYS B N 1
ATOM 6592 C CA . CYS B 1 175 ? 33.63300 63.90800 4.28200 1.000 20.94319 175 CYS B CA 1
ATOM 6593 C C . CYS B 1 175 ? 32.84600 62.76300 3.65800 1.000 18.69319 175 CYS B C 1
ATOM 6594 O O . CYS B 1 175 ? 32.45600 61.81400 4.34200 1.000 19.20319 175 CYS B O 1
ATOM 6602 N N . GLY B 1 176 ? 32.60700 62.83700 2.35200 1.000 15.77319 176 GLY B N 1
ATOM 6603 C CA . GLY B 1 176 ? 31.98200 61.72600 1.67000 1.000 18.00319 176 GLY B CA 1
ATOM 6604 C C . GLY B 1 176 ? 32.76500 60.44000 1.81700 1.000 17.24319 176 GLY B C 1
ATOM 6605 O O . GLY B 1 176 ? 32.18300 59.35400 1.84000 1.000 19.68319 176 GLY B O 1
ATOM 6609 N N . GLY B 1 177 ? 34.09100 60.54100 1.91300 1.000 15.96319 177 GLY B N 1
ATOM 6610 C CA . GLY B 1 177 ? 34.90200 59.35500 2.13400 1.000 16.80319 177 GLY B CA 1
ATOM 6611 C C . GLY B 1 177 ? 34.74500 58.79900 3.53400 1.000 14.21319 177 GLY B C 1
ATOM 6612 O O . GLY B 1 177 ? 34.72900 57.58200 3.72900 1.000 16.05319 177 GLY B O 1
ATOM 6616 N N . VAL B 1 178 ? 34.61700 59.67900 4.52900 1.000 16.02319 178 VAL B N 1
ATOM 6617 C CA . VAL B 1 178 ? 34.38300 59.21800 5.89500 1.000 17.13319 178 VAL B CA 1
ATOM 6618 C C . VAL B 1 178 ? 33.09700 58.41100 5.96200 1.000 16.37319 178 VAL B C 1
ATOM 6619 O O . VAL B 1 178 ? 33.04700 57.34500 6.58300 1.000 17.55319 178 VAL B O 1
ATOM 6632 N N . GLU B 1 179 ? 32.03900 58.90500 5.31800 1.000 15.84319 179 GLU B N 1
ATOM 6633 C CA . GLU B 1 179 ? 30.75100 58.22800 5.36700 1.000 15.65319 179 GLU B CA 1
ATOM 6634 C C . GLU B 1 179 ? 30.80200 56.91700 4.60500 1.000 14.57319 179 GLU B C 1
ATOM 6635 O O . GLU B 1 179 ? 30.23500 55.91300 5.04600 1.000 14.73319 179 GLU B O 1
ATOM 6647 N N . GLY B 1 180 ? 31.49900 56.89600 3.47400 1.000 15.83319 180 GLY B N 1
ATOM 6648 C CA . GLY B 1 180 ? 31.69000 55.64600 2.76100 1.000 14.43319 180 GLY B CA 1
ATOM 6649 C C . GLY B 1 180 ? 32.49600 54.64800 3.56700 1.000 15.48319 180 GLY B C 1
ATOM 6650 O O . GLY B 1 180 ? 32.14000 53.47300 3.66400 1.000 14.98319 180 GLY B O 1
ATOM 6654 N N . LEU B 1 181 ? 33.59900 55.10700 4.16000 1.000 14.77319 181 LEU B N 1
ATOM 6655 C CA . LEU B 1 181 ? 34.42800 54.23100 4.98100 1.000 16.12319 181 LEU B CA 1
ATOM 6656 C C . LEU B 1 181 ? 33.62000 53.60200 6.10800 1.000 14.55319 181 LEU B C 1
ATOM 6657 O O . LEU B 1 181 ? 33.73900 52.40400 6.37800 1.000 15.04319 181 LEU B O 1
ATOM 6673 N N . MET B 1 182 ? 32.80200 54.40200 6.78600 1.000 13.53319 182 MET B N 1
ATOM 6674 C CA . MET B 1 182 ? 31.95900 53.88200 7.85300 1.000 13.88319 182 MET B CA 1
ATOM 6675 C C . MET B 1 182 ? 31.09600 52.72200 7.38200 1.000 12.52319 182 MET B C 1
ATOM 6676 O O . MET B 1 182 ? 30.96000 51.71600 8.08400 1.000 14.47319 182 MET B O 1
ATOM 6690 N N . ARG B 1 183 ? 30.48800 52.84900 6.20800 1.000 13.15319 183 ARG B N 1
ATOM 6691 C CA . ARG B 1 183 ? 29.61700 51.78300 5.72800 1.000 14.70319 183 ARG B CA 1
ATOM 6692 C C . ARG B 1 183 ? 30.41900 50.53100 5.39600 1.000 14.64319 183 ARG B C 1
ATOM 6693 O O . ARG B 1 183 ? 30.00500 49.41800 5.73800 1.000 17.77319 183 ARG B O 1
ATOM 6714 N N . GLY B 1 184 ? 31.57700 50.69300 4.75300 1.000 14.70319 184 GLY B N 1
ATOM 6715 C CA . GLY B 1 184 ? 32.42500 49.54300 4.48800 1.000 15.95319 184 GLY B CA 1
ATOM 6716 C C . GLY B 1 184 ? 32.89400 48.86600 5.76200 1.000 15.76319 184 GLY B C 1
ATOM 6717 O O . GLY B 1 184 ? 32.94700 47.63700 5.84500 1.000 15.78319 184 GLY B O 1
ATOM 6721 N N . LEU B 1 185 ? 33.23100 49.65800 6.77900 1.000 13.53319 185 LEU B N 1
ATOM 6722 C CA . LEU B 1 185 ? 33.70400 49.08900 8.02900 1.000 14.43319 185 LEU B CA 1
ATOM 6723 C C . LEU B 1 185 ? 32.56700 48.46200 8.81200 1.000 14.46319 185 LEU B C 1
ATOM 6724 O O . LEU B 1 185 ? 32.76100 47.44000 9.47300 1.000 16.39319 185 LEU B O 1
ATOM 6740 N N . ALA B 1 186 ? 31.36900 49.05500 8.74900 1.000 14.31319 186 ALA B N 1
ATOM 6741 C CA . ALA B 1 186 ? 30.21900 48.45400 9.40700 1.000 12.70319 186 ALA B CA 1
ATOM 6742 C C . ALA B 1 186 ? 29.99300 47.02800 8.93000 1.000 13.77319 186 ALA B C 1
ATOM 6743 O O . ALA B 1 186 ? 29.49600 46.19100 9.68900 1.000 16.25319 186 ALA B O 1
ATOM 6750 N N . VAL B 1 187 ? 30.35800 46.73800 7.68900 1.000 14.32319 187 VAL B N 1
ATOM 6751 C CA . VAL B 1 187 ? 30.31100 45.37900 7.16300 1.000 16.20319 187 VAL B CA 1
ATOM 6752 C C . VAL B 1 187 ? 31.57800 44.60300 7.50200 1.000 14.97319 187 VAL B C 1
ATOM 6753 O O . VAL B 1 187 ? 31.51100 43.51000 8.06100 1.000 16.20319 187 VAL B O 1
ATOM 6766 N N . ASP B 1 188 ? 32.75700 45.14700 7.18100 1.000 16.65319 188 ASP B N 1
ATOM 6767 C CA . ASP B 1 188 ? 33.97100 44.35600 7.32700 1.000 19.20319 188 ASP B CA 1
ATOM 6768 C C . ASP B 1 188 ? 34.27200 44.01800 8.77900 1.000 17.43319 188 ASP B C 1
ATOM 6769 O O . ASP B 1 188 ? 34.96900 43.02900 9.04700 1.000 24.08319 188 ASP B O 1
ATOM 6778 N N . MET B 1 189 ? 33.79300 44.82100 9.72300 1.000 14.91319 189 MET B N 1
ATOM 6779 C CA . MET B 1 189 ? 34.10700 44.62700 11.13100 1.000 16.24319 189 MET B CA 1
ATOM 6780 C C . MET B 1 189 ? 32.91200 44.14200 11.93600 1.000 13.78319 189 MET B C 1
ATOM 6781 O O . MET B 1 189 ? 32.94500 44.17000 13.16700 1.000 14.56319 189 MET B O 1
ATOM 6795 N N . MET B 1 190 ? 31.86800 43.67700 11.27200 1.000 17.06319 190 MET B N 1
ATOM 6796 C CA . MET B 1 190 ? 30.68400 43.23100 11.98600 1.000 16.33319 190 MET B CA 1
ATOM 6797 C C . MET B 1 190 ? 31.04600 42.06700 12.91100 1.000 17.84319 190 MET B C 1
ATOM 6798 O O . MET B 1 190 ? 31.95600 41.29200 12.60700 1.000 16.61319 190 MET B O 1
ATOM 6812 N N . PRO B 1 191 ? 30.34600 41.91000 14.05200 1.000 16.65319 191 PRO B N 1
ATOM 6813 C CA . PRO B 1 191 ? 29.18000 42.67800 14.50300 1.000 15.20319 191 PRO B CA 1
ATOM 6814 C C . PRO B 1 191 ? 29.50200 43.92700 15.32800 1.000 16.21319 191 PRO B C 1
ATOM 6815 O O . PRO B 1 191 ? 28.64500 44.41700 16.05400 1.000 14.14319 191 PRO B O 1
ATOM 6826 N N . LEU B 1 192 ? 30.72700 44.43100 15.24300 1.000 16.59319 192 LEU B N 1
ATOM 6827 C CA . LEU B 1 192 ? 30.99000 45.76000 15.77000 1.000 16.54319 192 LEU B CA 1
ATOM 6828 C C . LEU B 1 192 ? 30.10500 46.76100 15.04500 1.000 13.76319 192 LEU B C 1
ATOM 6829 O O . LEU B 1 192 ? 29.85200 46.63100 13.84500 1.000 15.45319 192 LEU B O 1
ATOM 6845 N N . ARG B 1 193 ? 29.64800 47.77400 15.77000 1.000 14.25319 193 ARG B N 1
ATOM 6846 C CA . ARG B 1 193 ? 28.81000 48.82100 15.19800 1.000 13.84319 193 ARG B CA 1
ATOM 6847 C C . ARG B 1 193 ? 29.68200 50.01000 14.82600 1.000 13.33319 193 ARG B C 1
ATOM 6848 O O . ARG B 1 193 ? 30.50700 50.45000 15.63200 1.000 13.99319 193 ARG B O 1
ATOM 6869 N N . VAL B 1 194 ? 29.50400 50.51700 13.60900 1.000 13.84319 194 VAL B N 1
ATOM 6870 C CA . VAL B 1 194 ? 30.27100 51.64400 13.10200 1.000 13.78319 194 VAL B CA 1
ATOM 6871 C C . VAL B 1 194 ? 29.28700 52.64800 12.51600 1.000 15.39319 194 VAL B C 1
ATOM 6872 O O . VAL B 1 194 ? 28.45000 52.28700 11.68600 1.000 14.13319 194 VAL B O 1
ATOM 6885 N N . ASN B 1 195 ? 29.40000 53.90900 12.94100 1.000 15.22319 195 ASN B N 1
ATOM 6886 C CA . ASN B 1 195 ? 28.46500 54.96300 12.56700 1.000 15.51319 195 ASN B CA 1
ATOM 6887 C C . ASN B 1 195 ? 29.23500 56.25400 12.31200 1.000 15.21319 195 ASN B C 1
ATOM 6888 O O . ASN B 1 195 ? 30.43900 56.34600 12.55800 1.000 14.27319 195 ASN B O 1
ATOM 6899 N N . VAL B 1 196 ? 28.51700 57.25700 11.80700 1.000 15.28319 196 VAL B N 1
ATOM 6900 C CA . VAL B 1 196 ? 29.04200 58.60700 11.61900 1.000 14.26319 196 VAL B CA 1
ATOM 6901 C C . VAL B 1 196 ? 28.07400 59.58600 12.26200 1.000 14.57319 196 VAL B C 1
ATOM 6902 O O . VAL B 1 196 ? 26.85800 59.44800 12.11500 1.000 14.53319 196 VAL B O 1
ATOM 6915 N N . VAL B 1 197 ? 28.61500 60.56700 12.98200 1.000 13.52319 197 VAL B N 1
ATOM 6916 C CA . VAL B 1 197 ? 27.85000 61.72400 13.42500 1.000 15.62319 197 VAL B CA 1
ATOM 6917 C C . VAL B 1 197 ? 28.23100 62.88900 12.53100 1.000 14.96319 197 VAL B C 1
ATOM 6918 O O . VAL B 1 197 ? 29.42000 63.15100 12.32000 1.000 14.88319 197 VAL B O 1
ATOM 6931 N N . SER B 1 198 ? 27.22300 63.57400 11.99400 1.000 16.76319 198 SER B N 1
ATOM 6932 C CA . SER B 1 198 ? 27.41300 64.64500 11.02100 1.000 16.22319 198 SER B CA 1
ATOM 6933 C C . SER B 1 198 ? 26.87600 65.93500 11.62800 1.000 17.30319 198 SER B C 1
ATOM 6934 O O . SER B 1 198 ? 25.69100 66.26100 11.47500 1.000 16.01319 198 SER B O 1
ATOM 6942 N N . PRO B 1 199 ? 27.71400 66.69300 12.32900 1.000 18.81319 199 PRO B N 1
ATOM 6943 C CA . PRO B 1 199 ? 27.24300 67.92000 12.97300 1.000 19.24319 199 PRO B CA 1
ATOM 6944 C C . PRO B 1 199 ? 27.24500 69.11700 12.03500 1.000 21.01319 199 PRO B C 1
ATOM 6945 O O . PRO B 1 199 ? 27.92800 69.15500 11.00600 1.000 19.29319 199 PRO B O 1
ATOM 6956 N N . GLY B 1 200 ? 26.45400 70.10900 12.43300 1.000 22.94319 200 GLY B N 1
ATOM 6957 C CA . GLY B 1 200 ? 26.41600 71.39000 11.76000 1.000 22.55319 200 GLY B CA 1
ATOM 6958 C C . GLY B 1 200 ? 25.90500 72.44600 12.71100 1.000 28.66319 200 GLY B C 1
ATOM 6959 O O . GLY B 1 200 ? 25.09700 72.15900 13.60000 1.000 22.83319 200 GLY B O 1
ATOM 6963 N N . ALA B 1 201 ? 26.38600 73.67900 12.52700 1.000 31.61319 201 ALA B N 1
ATOM 6964 C CA . ALA B 1 201 ? 25.95000 74.83300 13.32100 1.000 36.86319 201 ALA B CA 1
ATOM 6965 C C . ALA B 1 201 ? 26.24200 74.65200 14.81300 1.000 33.48319 201 ALA B C 1
ATOM 6966 O O . ALA B 1 201 ? 25.39600 74.91900 15.66700 1.000 36.05319 201 ALA B O 1
ATOM 6973 N N . VAL B 1 202 ? 27.45500 74.19200 15.12200 1.000 33.41319 202 VAL B N 1
ATOM 6974 C CA . VAL B 1 202 ? 27.93600 74.08600 16.49700 1.000 32.13319 202 VAL B CA 1
ATOM 6975 C C . VAL B 1 202 ? 29.07900 75.07400 16.68100 1.000 36.80319 202 VAL B C 1
ATOM 6976 O O . VAL B 1 202 ? 29.96300 75.18100 15.82200 1.000 37.29319 202 VAL B O 1
ATOM 6989 N N . LEU B 1 203 ? 29.06500 75.78800 17.80300 1.000 34.61319 203 LEU B N 1
ATOM 6990 C CA . LEU B 1 203 ? 30.02900 76.84700 18.07900 1.000 43.15319 203 LEU B CA 1
ATOM 6991 C C . LEU B 1 203 ? 31.03100 76.33900 19.10900 1.000 42.88319 203 LEU B C 1
ATOM 6992 O O . LEU B 1 203 ? 30.68400 76.12000 20.27300 1.000 37.33319 203 LEU B O 1
ATOM 7008 N N . THR B 1 204 ? 32.26700 76.16000 18.68200 1.000 49.26319 204 THR B N 1
ATOM 7009 C CA . THR B 1 204 ? 33.32800 75.69000 19.55200 1.000 50.40319 204 THR B CA 1
ATOM 7010 C C . THR B 1 204 ? 34.34900 76.79100 19.79700 1.000 56.94319 204 THR B C 1
ATOM 7011 O O . THR B 1 204 ? 34.40200 77.78100 19.06000 1.000 56.90319 204 THR B O 1
ATOM 7022 N N . PRO B 1 205 ? 35.16600 76.65700 20.84700 1.000 62.63319 205 PRO B N 1
ATOM 7023 C CA . PRO B 1 205 ? 36.19200 77.68900 21.11400 1.000 61.29319 205 PRO B CA 1
ATOM 7024 C C . PRO B 1 205 ? 37.11600 77.95100 19.93400 1.000 59.08319 205 PRO B C 1
ATOM 7025 O O . PRO B 1 205 ? 37.31100 79.11000 19.53900 1.000 58.81319 205 PRO B O 1
ATOM 7036 N N . VAL B 1 206 ? 37.70600 76.89700 19.36900 1.000 58.13319 206 VAL B N 1
ATOM 7037 C CA . VAL B 1 206 ? 38.58000 77.04900 18.20900 1.000 56.35319 206 VAL B CA 1
ATOM 7038 C C . VAL B 1 206 ? 37.85700 77.74600 17.06900 1.000 55.73319 206 VAL B C 1
ATOM 7039 O O . VAL B 1 206 ? 38.44800 78.55700 16.34500 1.000 55.65319 206 VAL B O 1
ATOM 7052 N N . LEU B 1 207 ? 36.58100 77.42900 16.87100 1.000 56.56319 207 LEU B N 1
ATOM 7053 C CA . LEU B 1 207 ? 35.85300 78.04600 15.77200 1.000 54.18319 207 LEU B CA 1
ATOM 7054 C C . LEU B 1 207 ? 35.74900 79.55400 15.97100 1.000 54.64319 207 LEU B C 1
ATOM 7055 O O . LEU B 1 207 ? 35.96800 80.32600 15.02900 1.000 54.78319 207 LEU B O 1
ATOM 7071 N N . ARG B 1 208 ? 35.42700 79.99600 17.18500 1.000 53.52319 208 ARG B N 1
ATOM 7072 C CA . ARG B 1 208 ? 35.27900 81.42500 17.42600 1.000 56.64319 208 ARG B CA 1
ATOM 7073 C C . ARG B 1 208 ? 36.67400 82.01400 17.51600 1.000 58.41319 208 ARG B C 1
ATOM 7074 O O . ARG B 1 208 ? 37.60100 81.50300 16.89500 1.000 60.39319 208 ARG B O 1
ATOM 7095 N N . GLY B 1 212 ? 36.75900 85.85300 15.15100 1.000 52.05319 212 GLY B N 1
ATOM 7096 C CA . GLY B 1 212 ? 36.27400 86.55100 16.32800 1.000 54.94319 212 GLY B CA 1
ATOM 7097 C C . GLY B 1 212 ? 35.44400 87.76600 15.96500 1.000 54.88319 212 GLY B C 1
ATOM 7098 O O . GLY B 1 212 ? 34.29600 87.90100 16.38800 1.000 52.60319 212 GLY B O 1
ATOM 7101 N N . ASP B 1 213 ? 36.05100 88.66700 15.19000 1.000 63.10319 213 ASP B N 1
ATOM 7102 C CA . ASP B 1 213 ? 35.31700 89.80600 14.65100 1.000 60.32319 213 ASP B CA 1
ATOM 7103 C C . ASP B 1 213 ? 34.33800 89.34700 13.58000 1.000 57.25319 213 ASP B C 1
ATOM 7104 O O . ASP B 1 213 ? 33.18200 89.78600 13.56100 1.000 60.17319 213 ASP B O 1
ATOM 7113 N N . SER B 1 214 ? 34.77500 88.43800 12.70200 1.000 52.04319 214 SER B N 1
ATOM 7114 C CA . SER B 1 214 ? 33.89600 87.84100 11.70300 1.000 50.03319 214 SER B CA 1
ATOM 7115 C C . SER B 1 214 ? 33.02500 86.73800 12.28500 1.000 56.47319 214 SER B C 1
ATOM 7116 O O . SER B 1 214 ? 32.13400 86.23500 11.59100 1.000 54.74319 214 SER B O 1
ATOM 7124 N N . LEU B 1 215 ? 33.26500 86.37400 13.54700 1.000 55.65319 215 LEU B N 1
ATOM 7125 C CA . LEU B 1 215 ? 32.58400 85.25200 14.17700 1.000 54.82319 215 LEU B CA 1
ATOM 7126 C C . LEU B 1 215 ? 31.08200 85.35100 13.97900 1.000 56.21319 215 LEU B C 1
ATOM 7127 O O . LEU B 1 215 ? 30.45300 84.41400 13.48200 1.000 53.01319 215 LEU B O 1
ATOM 7143 N N . GLU B 1 216 ? 30.50200 86.51600 14.28800 1.000 59.34319 216 GLU B N 1
ATOM 7144 C CA . GLU B 1 216 ? 29.05000 86.68000 14.29800 1.000 65.56319 216 GLU B CA 1
ATOM 7145 C C . GLU B 1 216 ? 28.43100 86.93900 12.92300 1.000 63.67319 216 GLU B C 1
ATOM 7146 O O . GLU B 1 216 ? 27.19700 86.92900 12.82100 1.000 60.42319 216 GLU B O 1
ATOM 7158 N N . ILE B 1 217 ? 29.22400 87.15700 11.86700 1.000 63.04319 217 ILE B N 1
ATOM 7159 C CA . ILE B 1 217 ? 28.66800 87.09300 10.51300 1.000 65.97319 217 ILE B CA 1
ATOM 7160 C C . ILE B 1 217 ? 28.24400 85.66300 10.19700 1.000 62.22319 217 ILE B C 1
ATOM 7161 O O . ILE B 1 217 ? 27.06600 85.39100 9.93800 1.000 59.10319 217 ILE B O 1
ATOM 7177 N N . ALA B 1 218 ? 29.20300 84.72400 10.27000 1.000 64.62319 218 ALA B N 1
ATOM 7178 C CA . ALA B 1 218 ? 28.95200 83.33300 9.90100 1.000 63.60319 218 ALA B CA 1
ATOM 7179 C C . ALA B 1 218 ? 27.84800 82.72500 10.75900 1.000 58.24319 218 ALA B C 1
ATOM 7180 O O . ALA B 1 218 ? 26.99700 81.98600 10.25100 1.000 50.45319 218 ALA B O 1
ATOM 7187 N N . LEU B 1 219 ? 27.81500 83.06400 12.05400 1.000 60.89319 219 LEU B N 1
ATOM 7188 C CA . LEU B 1 219 ? 26.75400 82.56300 12.92200 1.000 61.13319 219 LEU B CA 1
ATOM 7189 C C . LEU B 1 219 ? 25.38900 82.94400 12.36100 1.000 59.68319 219 LEU B C 1
ATOM 7190 O O . LEU B 1 219 ? 24.48100 82.11100 12.28000 1.000 55.72319 219 LEU B O 1
ATOM 7206 N N . ASP B 1 220 ? 25.24000 84.20700 11.94000 1.000 66.08319 220 ASP B N 1
ATOM 7207 C CA . ASP B 1 220 ? 23.97900 84.67000 11.36000 1.000 62.81319 220 ASP B CA 1
ATOM 7208 C C . ASP B 1 220 ? 23.65100 83.95200 10.06200 1.000 50.85319 220 ASP B C 1
ATOM 7209 O O . ASP B 1 220 ? 22.47300 83.75500 9.75100 1.000 49.09319 220 ASP B O 1
ATOM 7218 N N . ALA B 1 221 ? 24.67000 83.56000 9.29300 1.000 50.48319 221 ALA B N 1
ATOM 7219 C CA . ALA B 1 221 ? 24.43200 82.73600 8.11500 1.000 49.36319 221 ALA B CA 1
ATOM 7220 C C . ALA B 1 221 ? 23.92200 81.35900 8.51200 1.000 46.79319 221 ALA B C 1
ATOM 7221 O O . ALA B 1 221 ? 23.07200 80.78200 7.82300 1.000 42.65319 221 ALA B O 1
ATOM 7228 N N . ALA B 1 222 ? 24.42300 80.83000 9.63500 1.000 53.25319 222 ALA B N 1
ATOM 7229 C CA . ALA B 1 222 ? 23.97400 79.53900 10.14800 1.000 47.45319 222 ALA B CA 1
ATOM 7230 C C . ALA B 1 222 ? 22.58500 79.65100 10.75900 1.000 41.07319 222 ALA B C 1
ATOM 7231 O O . ALA B 1 222 ? 21.70400 78.84300 10.45200 1.000 40.28319 222 ALA B O 1
ATOM 7238 N N . ARG B 1 223 ? 22.35800 80.68100 11.58700 1.000 38.86319 223 ARG B N 1
ATOM 7239 C CA . ARG B 1 223 ? 21.04500 80.87800 12.19400 1.000 39.54319 223 ARG B CA 1
ATOM 7240 C C . ARG B 1 223 ? 19.96300 81.06000 11.14100 1.000 38.51319 223 ARG B C 1
ATOM 7241 O O . ARG B 1 223 ? 18.85400 80.53900 11.29400 1.000 35.73319 223 ARG B O 1
ATOM 7262 N N . LYS B 1 224 ? 20.26000 81.78700 10.06000 1.000 42.89319 224 LYS B N 1
ATOM 7263 C CA . LYS B 1 224 ? 19.25900 81.98400 9.01300 1.000 42.08319 224 LYS B CA 1
ATOM 7264 C C . LYS B 1 224 ? 19.04800 80.72200 8.17900 1.000 36.90319 224 LYS B C 1
ATOM 7265 O O . LYS B 1 224 ? 17.94100 80.47600 7.68300 1.000 36.98319 224 LYS B O 1
ATOM 7284 N N . LYS B 1 225 ? 20.11200 79.94100 7.99100 1.000 37.27319 225 LYS B N 1
ATOM 7285 C CA . LYS B 1 225 ? 20.05200 78.69800 7.23000 1.000 33.05319 225 LYS B CA 1
ATOM 7286 C C . LYS B 1 225 ? 19.33800 77.59900 8.00700 1.000 27.49319 225 LYS B C 1
ATOM 7287 O O . LYS B 1 225 ? 18.72400 76.71400 7.40900 1.000 26.65319 225 LYS B O 1
ATOM 7306 N N . SER B 1 226 ? 19.37900 77.66100 9.32800 1.000 27.20319 226 SER B N 1
ATOM 7307 C CA . SER B 1 226 ? 18.79600 76.64400 10.17900 1.000 23.68319 226 SER B CA 1
ATOM 7308 C C . SER B 1 226 ? 17.29200 76.84300 10.31400 1.000 25.29319 226 SER B C 1
ATOM 7309 O O . SER B 1 226 ? 16.73500 77.88000 9.94800 1.000 25.29319 226 SER B O 1
ATOM 7317 N N . THR B 1 227 ? 16.63100 75.82600 10.86000 1.000 21.76319 227 THR B N 1
ATOM 7318 C CA . THR B 1 227 ? 15.25100 75.95500 11.28800 1.000 20.21319 227 THR B CA 1
ATOM 7319 C C . THR B 1 227 ? 15.11300 76.12400 12.79300 1.000 21.76319 227 THR B C 1
ATOM 7320 O O . THR B 1 227 ? 14.05500 76.56100 13.24700 1.000 24.50319 227 THR B O 1
ATOM 7331 N N . THR B 1 228 ? 16.14300 75.77700 13.57700 1.000 23.65319 228 THR B N 1
ATOM 7332 C CA . THR B 1 228 ? 16.13300 76.08800 15.00700 1.000 23.36319 228 THR B CA 1
ATOM 7333 C C . THR B 1 228 ? 16.39200 77.56700 15.27400 1.000 22.40319 228 THR B C 1
ATOM 7334 O O . THR B 1 228 ? 16.13300 78.03500 16.38600 1.000 20.52319 228 THR B O 1
ATOM 7345 N N . GLY B 1 229 ? 16.89300 78.29800 14.28200 1.000 25.52319 229 GLY B N 1
ATOM 7346 C CA . GLY B 1 229 ? 17.22500 79.69600 14.46000 1.000 26.69319 229 GLY B CA 1
ATOM 7347 C C . GLY B 1 229 ? 18.25000 79.92700 15.54000 1.000 31.26319 229 GLY B C 1
ATOM 7348 O O . GLY B 1 229 ? 18.27300 81.00200 16.15100 1.000 29.67319 229 GLY B O 1
ATOM 7352 N N . ARG B 1 230 ? 19.11600 78.94800 15.78600 1.000 28.72319 230 ARG B N 1
ATOM 7353 C CA . ARG B 1 230 ? 19.95200 78.98800 16.97400 1.000 28.65319 230 ARG B CA 1
ATOM 7354 C C . ARG B 1 230 ? 21.23700 78.22000 16.72500 1.000 27.65319 230 ARG B C 1
ATOM 7355 O O . ARG B 1 230 ? 21.20700 77.11000 16.19100 1.000 30.56319 230 ARG B O 1
ATOM 7376 N N . ILE B 1 231 ? 22.36700 78.81900 17.09400 1.000 28.96319 231 ILE B N 1
ATOM 7377 C CA . ILE B 1 231 ? 23.62300 78.09100 17.05600 1.000 27.36319 231 ILE B CA 1
ATOM 7378 C C . ILE B 1 231 ? 23.62200 77.06500 18.17400 1.000 30.65319 231 ILE B C 1
ATOM 7379 O O . ILE B 1 231 ? 23.12600 77.32400 19.28100 1.000 32.32319 231 ILE B O 1
ATOM 7395 N N . ALA B 1 232 ? 24.18200 75.89700 17.89200 1.000 31.47319 232 ALA B N 1
ATOM 7396 C CA . ALA B 1 232 ? 24.14800 74.78300 18.82200 1.000 31.70319 232 ALA B CA 1
ATOM 7397 C C . ALA B 1 232 ? 25.41200 74.74200 19.67100 1.000 30.17319 232 ALA B C 1
ATOM 7398 O O . ALA B 1 232 ? 26.49000 75.16100 19.23900 1.000 27.95319 232 ALA B O 1
ATOM 7405 N N . ARG B 1 233 ? 25.25700 74.21600 20.93400 1.000 30.06319 233 ARG B N 1
ATOM 7406 C CA . ARG B 1 233 ? 26.40200 74.05800 21.81300 1.000 30.56319 233 ARG B CA 1
ATOM 7407 C C . ARG B 1 233 ? 27.04400 72.69900 21.57300 1.000 30.53319 233 ARG B C 1
ATOM 7408 O O . ARG B 1 233 ? 26.36500 71.74700 21.17700 1.000 29.12319 233 ARG B O 1
ATOM 7429 N N . PRO B 1 234 ? 28.34100 72.55900 21.80600 1.000 29.48319 234 PRO B N 1
ATOM 7430 C CA . PRO B 1 234 ? 28.95300 71.23300 21.64900 1.000 29.18319 234 PRO B CA 1
ATOM 7431 C C . PRO B 1 234 ? 28.24000 70.17500 22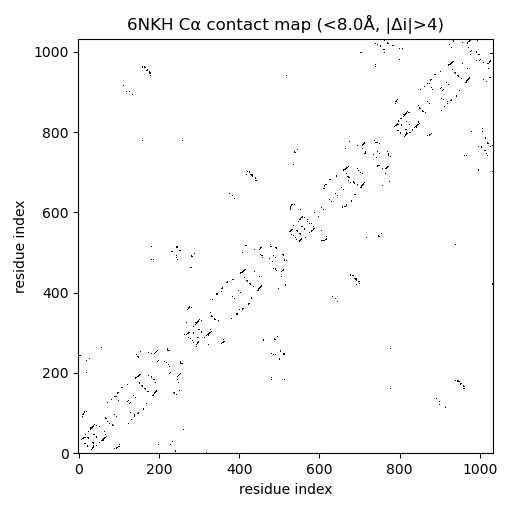.46200 1.000 27.26319 234 PRO B C 1
ATOM 7432 O O . PRO B 1 234 ? 28.19500 69.00800 22.05400 1.000 25.23319 234 PRO B O 1
ATOM 7443 N N . GLU B 1 235 ? 27.65200 70.56600 23.59700 1.000 30.17319 235 GLU B N 1
ATOM 7444 C CA . GLU B 1 235 ? 26.98900 69.61700 24.48200 1.000 29.09319 235 GLU B CA 1
ATOM 7445 C C . GLU B 1 235 ? 25.75000 69.00600 23.84300 1.000 26.93319 235 GLU B C 1
ATOM 7446 O O . GLU B 1 235 ? 25.38600 67.87500 24.17700 1.000 28.19319 235 GLU B O 1
ATOM 7458 N N . ASP B 1 236 ? 25.08100 69.74000 22.94900 1.000 28.00319 236 ASP B N 1
ATOM 7459 C CA . ASP B 1 236 ? 23.96200 69.17400 22.19800 1.000 27.20319 236 ASP B CA 1
ATOM 7460 C C . ASP B 1 236 ? 24.42800 68.02100 21.31600 1.000 23.41319 236 ASP B C 1
ATOM 7461 O O . ASP B 1 236 ? 23.89300 66.91000 21.38100 1.000 22.77319 236 ASP B O 1
ATOM 7470 N N . VAL B 1 237 ? 25.42500 68.28200 20.46900 1.000 24.73319 237 VAL B N 1
ATOM 7471 C CA . VAL B 1 237 ? 25.92000 67.28100 19.53400 1.000 21.16319 237 VAL B CA 1
ATOM 7472 C C . VAL B 1 237 ? 26.53000 66.10500 20.27400 1.000 21.95319 237 VAL B C 1
ATOM 7473 O O . VAL B 1 237 ? 26.44500 64.96000 19.81100 1.000 19.61319 237 VAL B O 1
ATOM 7486 N N . ALA B 1 238 ? 27.15000 66.35600 21.43000 1.000 22.05319 238 ALA B N 1
ATOM 7487 C CA . ALA B 1 238 ? 27.76000 65.27300 22.18900 1.000 21.44319 238 ALA B CA 1
ATOM 7488 C C . ALA B 1 238 ? 26.74200 64.19700 22.53600 1.000 18.85319 238 ALA B C 1
ATOM 7489 O O . ALA B 1 238 ? 27.09400 63.01800 22.60500 1.000 19.02319 238 ALA B O 1
ATOM 7496 N N . GLU B 1 239 ? 25.47900 64.57500 22.73600 1.000 19.03319 239 GLU B N 1
ATOM 7497 C CA . GLU B 1 239 ? 24.45700 63.59100 23.06300 1.000 20.49319 239 GLU B CA 1
ATOM 7498 C C . GLU B 1 239 ? 24.28300 62.55000 21.95900 1.000 19.69319 239 GLU B C 1
ATOM 7499 O O . GLU B 1 239 ? 23.78500 61.45100 22.23100 1.000 19.82319 239 GLU B O 1
ATOM 7511 N N . ALA B 1 240 ? 24.67200 62.87100 20.72300 1.000 18.08319 240 ALA B N 1
ATOM 7512 C CA . ALA B 1 240 ? 24.54500 61.92300 19.61900 1.000 17.57319 240 ALA B CA 1
ATOM 7513 C C . ALA B 1 240 ? 25.56600 60.80100 19.72400 1.000 16.51319 240 ALA B C 1
ATOM 7514 O O . ALA B 1 240 ? 25.25800 59.63900 19.44200 1.000 16.35319 240 ALA B O 1
ATOM 7521 N N . TYR B 1 241 ? 26.80000 61.14400 20.08300 1.000 17.94319 241 TYR B N 1
ATOM 7522 C CA . TYR B 1 241 ? 27.82400 60.12900 20.29200 1.000 17.79319 241 TYR B CA 1
ATOM 7523 C C . TYR B 1 241 ? 27.45200 59.20500 21.44100 1.000 14.55319 241 TYR B C 1
ATOM 7524 O O . TYR B 1 241 ? 27.60900 57.98500 21.34000 1.000 16.60319 241 TYR B O 1
ATOM 7542 N N . LEU B 1 242 ? 26.96200 59.77600 22.53900 1.000 14.99319 242 LEU B N 1
ATOM 7543 C CA . LEU B 1 242 ? 26.55600 58.98800 23.69800 1.000 20.49319 242 LEU B CA 1
ATOM 7544 C C . LEU B 1 242 ? 25.39900 58.05600 23.34800 1.000 20.07319 242 LEU B C 1
ATOM 7545 O O . LEU B 1 242 ? 25.39500 56.88400 23.74300 1.000 19.30319 242 LEU B O 1
ATOM 7561 N N . TYR B 1 243 ? 24.39400 58.57600 22.63100 1.000 19.25319 243 TYR B N 1
ATOM 7562 C CA . TYR B 1 243 ? 23.28700 57.75000 22.15700 1.000 17.58319 243 TYR B CA 1
ATOM 7563 C C . TYR B 1 243 ? 23.77700 56.53200 21.37400 1.000 16.24319 243 TYR B C 1
ATOM 7564 O O . TYR B 1 243 ? 23.32000 55.41000 21.60200 1.000 16.35319 243 TYR B O 1
ATOM 7582 N N . ILE B 1 244 ? 24.70700 56.73600 20.44200 1.000 16.96319 244 ILE B N 1
ATOM 7583 C CA . ILE B 1 244 ? 25.19300 55.62500 19.62800 1.000 15.14319 244 ILE B CA 1
ATOM 7584 C C . ILE B 1 244 ? 25.83100 54.55200 20.50500 1.000 16.03319 244 ILE B C 1
ATOM 7585 O O . ILE B 1 244 ? 25.68900 53.35200 20.24200 1.000 15.31319 244 ILE B O 1
ATOM 7601 N N . MET B 1 245 ? 26.53700 54.96100 21.56100 1.000 16.15319 245 MET B N 1
ATOM 7602 C CA . MET B 1 245 ? 27.10700 53.99700 22.49900 1.000 15.53319 245 MET B CA 1
ATOM 7603 C C . MET B 1 245 ? 26.02200 53.16300 23.16300 1.000 17.23319 245 MET B C 1
ATOM 7604 O O . MET B 1 245 ? 26.24700 51.98700 23.47000 1.000 18.09319 245 MET B O 1
ATOM 7618 N N . LYS B 1 246 ? 24.84400 53.74400 23.38700 1.000 16.65319 246 LYS B N 1
ATOM 7619 C CA . LYS B 1 246 ? 23.79600 53.08500 24.15100 1.000 16.08319 246 LYS B CA 1
ATOM 7620 C C . LYS B 1 246 ? 22.92900 52.16400 23.30100 1.000 18.95319 246 LYS B C 1
ATOM 7621 O O . LYS B 1 246 ? 22.54900 51.07600 23.75700 1.000 20.25319 246 LYS B O 1
ATOM 7640 N N . ASP B 1 247 ? 22.60700 52.57500 22.07300 1.000 18.01319 247 ASP B N 1
ATOM 7641 C CA . ASP B 1 247 ? 21.69600 51.83500 21.19600 1.000 16.72319 247 ASP B CA 1
ATOM 7642 C C . ASP B 1 247 ? 22.47200 50.73900 20.48700 1.000 14.92319 247 ASP B C 1
ATOM 7643 O O . ASP B 1 247 ? 23.12200 50.97400 19.46900 1.000 15.05319 247 ASP B O 1
ATOM 7652 N N . GLN B 1 248 ? 22.38100 49.52300 21.00800 1.000 15.60319 248 GLN B N 1
ATOM 7653 C CA . GLN B 1 248 ? 23.12200 48.40500 20.43300 1.000 18.69319 248 GLN B CA 1
ATOM 7654 C C . GLN B 1 248 ? 22.50800 47.90600 19.13200 1.000 15.80319 248 GLN B C 1
ATOM 7655 O O . GLN B 1 248 ? 22.90200 46.84400 18.64000 1.000 16.95319 248 GLN B O 1
ATOM 7669 N N . ASN B 1 249 ? 21.57200 48.66900 18.56200 1.000 14.68319 249 ASN B N 1
ATOM 7670 C CA . ASN B 1 249 ? 20.90600 48.33600 17.31700 1.000 14.68319 249 ASN B CA 1
ATOM 7671 C C . ASN B 1 249 ? 21.36200 49.20200 16.15200 1.000 13.59319 249 ASN B C 1
ATOM 7672 O O . ASN B 1 249 ? 21.06200 48.86900 15.00600 1.000 16.01319 249 ASN B O 1
ATOM 7683 N N . ILE B 1 250 ? 22.05700 50.30900 16.40700 1.000 13.62319 250 ILE B N 1
ATOM 7684 C CA . ILE B 1 250 ? 22.32900 51.30800 15.37700 1.000 13.69319 250 ILE B CA 1
ATOM 7685 C C . ILE B 1 250 ? 23.71800 51.07800 14.79600 1.000 12.11319 250 ILE B C 1
ATOM 7686 O O . ILE B 1 250 ? 24.72300 51.12200 15.51500 1.000 12.21319 250 ILE B O 1
ATOM 7702 N N . THR B 1 251 ? 23.77600 50.84900 13.48800 1.000 12.55319 251 THR B N 1
ATOM 7703 C CA . THR B 1 251 ? 25.04800 50.68300 12.80000 1.000 14.53319 251 THR B CA 1
ATOM 7704 C C . THR B 1 251 ? 24.86100 50.98100 11.32100 1.000 13.93319 251 THR B C 1
ATOM 7705 O O . THR B 1 251 ? 23.78400 50.76300 10.75700 1.000 16.14319 251 THR B O 1
ATOM 7716 N N . GLY B 1 252 ? 25.91600 51.51300 10.71500 1.000 12.75319 252 GLY B N 1
ATOM 7717 C CA . GLY B 1 252 ? 25.95600 51.78500 9.29700 1.000 14.18319 252 GLY B CA 1
ATOM 7718 C C . GLY B 1 252 ? 25.31400 53.07600 8.84800 1.000 15.69319 252 GLY B C 1
ATOM 7719 O O . GLY B 1 252 ? 25.13200 53.26500 7.63900 1.000 14.19319 252 GLY B O 1
ATOM 7723 N N . THR B 1 253 ? 24.97000 53.97600 9.76100 1.000 15.20319 253 THR B N 1
ATOM 7724 C CA . THR B 1 253 ? 24.22100 55.15600 9.36700 1.000 19.00319 253 THR B CA 1
ATOM 7725 C C . THR B 1 253 ? 24.94800 56.44400 9.72300 1.000 16.17319 253 THR B C 1
ATOM 7726 O O . THR B 1 253 ? 25.87700 56.47100 10.53500 1.000 14.34319 253 THR B O 1
ATOM 7737 N N . VAL B 1 254 ? 24.47900 57.51400 9.09400 1.000 16.14319 254 VAL B N 1
ATOM 7738 C CA . VAL B 1 254 ? 24.97900 58.86400 9.30100 1.000 15.85319 254 VAL B CA 1
ATOM 7739 C C . VAL B 1 254 ? 23.91400 59.61000 10.09500 1.000 15.44319 254 VAL B C 1
ATOM 7740 O O . VAL B 1 254 ? 22.80200 59.82400 9.60400 1.000 18.09319 254 VAL B O 1
ATOM 7753 N N . LEU B 1 255 ? 24.25100 59.99100 11.32400 1.000 16.35319 255 LEU B N 1
ATOM 7754 C CA . LEU B 1 255 ? 23.34100 60.69800 12.21600 1.000 15.87319 255 LEU B CA 1
ATOM 7755 C C . LEU B 1 255 ? 23.54900 62.19900 12.02200 1.000 15.95319 255 LEU B C 1
ATOM 7756 O O . LEU B 1 255 ? 24.62400 62.72200 12.32300 1.000 15.28319 255 LEU B O 1
ATOM 7772 N N . GLU B 1 256 ? 22.52100 62.88200 11.51900 1.000 17.25319 256 GLU B N 1
ATOM 7773 C CA . GLU B 1 256 ? 22.61100 64.28000 11.10500 1.000 17.27319 256 GLU B CA 1
ATOM 7774 C C . GLU B 1 256 ? 22.04700 65.16400 12.20700 1.000 16.78319 256 GLU B C 1
ATOM 7775 O O . GLU B 1 256 ? 20.84400 65.15200 12.46400 1.000 17.06319 256 GLU B O 1
ATOM 7787 N N . THR B 1 257 ? 22.91400 65.93700 12.85100 1.000 17.39319 257 THR B N 1
ATOM 7788 C CA . THR B 1 257 ? 22.50200 66.89700 13.87600 1.000 17.23319 257 THR B CA 1
ATOM 7789 C C . THR B 1 257 ? 23.05700 68.25400 13.44000 1.000 16.51319 257 THR B C 1
ATOM 7790 O O . THR B 1 257 ? 24.18400 68.61600 13.77300 1.000 17.72319 257 THR B O 1
ATOM 7801 N N . SER B 1 258 ? 22.27200 68.98700 12.64600 1.000 18.71319 258 SER B N 1
ATOM 7802 C CA . SER B 1 258 ? 22.76700 70.19300 11.98600 1.000 18.87319 258 SER B CA 1
ATOM 7803 C C . SER B 1 258 ? 21.70200 71.28500 11.87500 1.000 18.75319 258 SER B C 1
ATOM 7804 O O . SER B 1 258 ? 21.71400 72.07000 10.92400 1.000 19.35319 258 SER B O 1
ATOM 7812 N N . ALA B 1 259 ? 20.76800 71.32800 12.82800 1.000 18.91319 259 ALA B N 1
ATOM 7813 C CA . ALA B 1 259 ? 19.86400 72.44900 13.09500 1.000 17.72319 259 ALA B CA 1
ATOM 7814 C C . ALA B 1 259 ? 18.83200 72.69400 12.01300 1.000 19.36319 259 ALA B C 1
ATOM 7815 O O . ALA B 1 259 ? 18.16900 73.74000 12.02700 1.000 18.06319 259 ALA B O 1
ATOM 7822 N N . GLY B 1 260 ? 18.66600 71.76700 11.07700 1.000 20.59319 260 GLY B N 1
ATOM 7823 C CA . GLY B 1 260 ? 17.73300 71.93300 9.99500 1.000 17.80319 260 GLY B CA 1
ATOM 7824 C C . GLY B 1 260 ? 18.29900 72.61800 8.77500 1.000 16.84319 260 GLY B C 1
ATOM 7825 O O . GLY B 1 260 ? 17.55500 72.86100 7.82400 1.000 16.29319 260 GLY B O 1
ATOM 7829 N N . MET B 1 261 ? 19.59300 72.93000 8.76500 1.000 18.34319 261 MET B N 1
ATOM 7830 C CA . MET B 1 261 ? 20.17000 73.59200 7.60600 1.000 20.29319 261 MET B CA 1
ATOM 7831 C C . MET B 1 261 ? 20.03700 72.75000 6.35500 1.000 17.80319 261 MET B C 1
ATOM 7832 O O . MET B 1 261 ? 19.94400 73.28900 5.25100 1.000 21.50319 261 MET B O 1
ATOM 7846 N N . LEU B 1 262 ? 20.05000 71.42700 6.49900 1.000 18.11319 262 LEU B N 1
ATOM 7847 C CA . LEU B 1 262 ? 19.93500 70.55100 5.33900 1.000 19.95319 262 LEU B CA 1
ATOM 7848 C C . LEU B 1 262 ? 18.57400 70.64500 4.66700 1.000 17.94319 262 LEU B C 1
ATOM 7849 O O . LEU B 1 262 ? 18.43900 70.23300 3.51600 1.000 18.22319 262 LEU B O 1
ATOM 7865 N N . LEU B 1 263 ? 17.57000 71.17500 5.35100 1.000 20.05319 263 LEU B N 1
ATOM 7866 C CA . LEU B 1 263 ? 16.25300 71.35300 4.76100 1.000 19.50319 263 LEU B CA 1
ATOM 7867 C C . LEU B 1 263 ? 16.18200 72.55500 3.83300 1.000 22.64319 263 LEU B C 1
ATOM 7868 O O . LEU B 1 263 ? 15.20600 72.68900 3.08800 1.000 22.36319 263 LEU B O 1
ATOM 7884 N N . ARG B 1 264 ? 17.18600 73.42900 3.85900 1.000 22.74319 264 ARG B N 1
ATOM 7885 C CA . ARG B 1 264 ? 17.08400 74.72600 3.20200 1.000 26.86319 264 ARG B CA 1
ATOM 7886 C C . ARG B 1 264 ? 18.25900 74.89200 2.24900 1.000 30.63319 264 ARG B C 1
ATOM 7887 O O . ARG B 1 264 ? 19.31100 74.27600 2.40800 1.000 31.52319 264 ARG B O 1
ATOM 7909 N N . ARG C 1 6 ? 16.69700 69.92800 -32.12900 1.000 67.75319 6 ARG C N 1
ATOM 7910 C CA . ARG C 1 6 ? 16.93200 70.19000 -30.71000 1.000 69.14319 6 ARG C CA 1
ATOM 7911 C C . ARG C 1 6 ? 17.78100 69.07700 -30.08200 1.000 62.25319 6 ARG C C 1
ATOM 7912 O O . ARG C 1 6 ? 19.00400 69.17400 -30.09300 1.000 57.97319 6 ARG C O 1
ATOM 7932 N N . SER C 1 7 ? 17.15400 68.01600 -29.55900 1.000 57.59319 7 SER C N 1
ATOM 7933 C CA . SER C 1 7 ? 17.91800 66.95600 -28.90000 1.000 54.55319 7 SER C CA 1
ATOM 7934 C C . SER C 1 7 ? 18.85700 66.23700 -29.86100 1.000 54.27319 7 SER C C 1
ATOM 7935 O O . SER C 1 7 ? 19.86800 65.67500 -29.41500 1.000 50.23319 7 SER C O 1
ATOM 7943 N N . ARG C 1 8 ? 18.57500 66.27300 -31.17100 1.000 56.71319 8 ARG C N 1
ATOM 7944 C CA . ARG C 1 8 ? 19.44200 65.59800 -32.13800 1.000 58.47319 8 ARG C CA 1
ATOM 7945 C C . ARG C 1 8 ? 20.81300 66.27400 -32.24000 1.000 59.23319 8 ARG C C 1
ATOM 7946 O O . ARG C 1 8 ? 21.80900 65.60800 -32.54900 1.000 57.35319 8 ARG C O 1
ATOM 7967 N N . ASP C 1 9 ? 20.89100 67.58200 -31.98000 1.000 53.42319 9 ASP C N 1
ATOM 7968 C CA . ASP C 1 9 ? 22.12400 68.33500 -32.17900 1.000 45.22319 9 ASP C CA 1
ATOM 7969 C C . ASP C 1 9 ? 22.80100 68.72500 -30.86900 1.000 45.10319 9 ASP C C 1
ATOM 7970 O O . ASP C 1 9 ? 23.79900 69.45400 -30.89200 1.000 45.09319 9 ASP C O 1
ATOM 7979 N N . LEU C 1 10 ? 22.29000 68.25500 -29.72500 1.000 45.26319 10 LEU C N 1
ATOM 7980 C CA . LEU C 1 10 ? 22.92500 68.57200 -28.44800 1.000 38.48319 10 LEU C CA 1
ATOM 7981 C C . LEU C 1 10 ? 24.38600 68.14200 -28.41900 1.000 33.60319 10 LEU C C 1
ATOM 7982 O O . LEU C 1 10 ? 25.20400 68.76300 -27.73100 1.000 31.09319 10 LEU C O 1
ATOM 7998 N N . LEU C 1 11 ? 24.72600 67.08100 -29.14100 1.000 29.67319 11 LEU C N 1
ATOM 7999 C CA . LEU C 1 11 ? 26.05500 66.50800 -29.09100 1.000 27.67319 11 LEU C CA 1
ATOM 8000 C C . LEU C 1 11 ? 26.80400 66.54200 -30.40900 1.000 25.51319 11 LEU C C 1
ATOM 8001 O O . LEU C 1 11 ? 28.02400 66.35700 -30.40000 1.000 26.48319 11 LEU C O 1
ATOM 8017 N N . ARG C 1 12 ? 26.12800 66.79300 -31.53000 1.000 30.51319 12 ARG C N 1
ATOM 8018 C CA . ARG C 1 12 ? 26.78400 66.75700 -32.83300 1.000 32.73319 12 ARG C CA 1
ATOM 8019 C C . ARG C 1 12 ? 27.89300 67.80300 -32.87100 1.000 29.27319 12 ARG C C 1
ATOM 8020 O O . ARG C 1 12 ? 27.63200 68.99200 -32.68300 1.000 29.91319 12 ARG C O 1
ATOM 8041 N N . GLY C 1 13 ? 29.13700 67.35500 -33.06800 1.000 27.12319 13 GLY C N 1
ATOM 8042 C CA . GLY C 1 13 ? 30.28200 68.23900 -33.17000 1.000 27.99319 13 GLY C CA 1
ATOM 8043 C C . GLY C 1 13 ? 30.99600 68.53300 -31.86700 1.000 25.28319 13 GLY C C 1
ATOM 8044 O O . GLY C 1 13 ? 32.08400 69.12500 -31.89600 1.000 25.61319 13 GLY C O 1
ATOM 8048 N N . LYS C 1 14 ? 30.43900 68.11300 -30.73400 1.000 25.94319 14 LYS C N 1
ATOM 8049 C CA . LYS C 1 14 ? 31.01200 68.39800 -29.42500 1.000 22.48319 14 LYS C CA 1
ATOM 8050 C C . LYS C 1 14 ? 32.20100 67.48400 -29.14600 1.000 24.34319 14 LYS C C 1
ATOM 8051 O O . LYS C 1 14 ? 32.29800 66.38200 -29.68400 1.000 25.48319 14 LYS C O 1
ATOM 8070 N N . ASN C 1 15 ? 33.11400 67.96500 -28.29800 1.000 23.33319 15 ASN C N 1
ATOM 8071 C CA . ASN C 1 15 ? 34.33200 67.25600 -27.92800 1.000 22.04319 15 ASN C CA 1
ATOM 8072 C C . ASN C 1 15 ? 34.09900 66.56100 -26.59300 1.000 19.40319 15 ASN C C 1
ATOM 8073 O O . ASN C 1 15 ? 33.81200 67.22800 -25.59800 1.000 17.97319 15 ASN C O 1
ATOM 8084 N N . VAL C 1 16 ? 34.23300 65.23400 -26.57300 1.000 21.74319 16 VAL C N 1
ATOM 8085 C CA . VAL C 1 16 ? 34.03200 64.42600 -25.37300 1.000 19.25319 16 VAL C CA 1
ATOM 8086 C C . VAL C 1 16 ? 35.33300 63.71600 -25.03100 1.000 17.50319 16 VAL C C 1
ATOM 8087 O O . VAL C 1 16 ? 36.02600 63.20600 -25.91900 1.000 19.64319 16 VAL C O 1
ATOM 8100 N N . LEU C 1 17 ? 35.64800 63.67500 -23.74400 1.000 15.83319 17 LEU C N 1
ATOM 8101 C CA . LEU C 1 17 ? 36.76800 62.91900 -23.20600 1.000 17.18319 17 LEU C CA 1
ATOM 8102 C C . LEU C 1 17 ? 36.23900 61.79200 -22.33300 1.000 16.65319 17 LEU C C 1
ATOM 8103 O O . LEU C 1 17 ? 35.44700 62.03200 -21.41800 1.000 16.31319 17 LEU C O 1
ATOM 8119 N N . ILE C 1 18 ? 36.68200 60.57100 -22.61600 1.000 17.29319 18 ILE C N 1
ATOM 8120 C CA . ILE C 1 18 ? 36.31200 59.39400 -21.84000 1.000 16.41319 18 ILE C CA 1
ATOM 8121 C C . ILE C 1 18 ? 37.59200 58.83100 -21.23900 1.000 15.98319 18 ILE C C 1
ATOM 8122 O O . ILE C 1 18 ? 38.39100 58.21200 -21.95000 1.000 15.64319 18 ILE C O 1
ATOM 8138 N N . ILE C 1 19 ? 37.78900 59.03600 -19.93700 1.000 17.82319 19 ILE C N 1
ATOM 8139 C CA . ILE C 1 19 ? 38.94200 58.48000 -19.23200 1.000 17.24319 19 ILE C CA 1
ATOM 8140 C C . ILE C 1 19 ? 38.57300 57.06900 -18.78900 1.000 17.07319 19 ILE C C 1
ATOM 8141 O O . ILE C 1 19 ? 37.74200 56.88500 -17.90000 1.000 18.27319 19 ILE C O 1
ATOM 8157 N N . GLY C 1 20 ? 39.21400 56.07500 -19.39300 1.000 19.20319 20 GLY C N 1
ATOM 8158 C CA . GLY C 1 20 ? 38.86300 54.68900 -19.17900 1.000 18.77319 20 GLY C CA 1
ATOM 8159 C C . GLY C 1 20 ? 37.97600 54.17900 -20.29200 1.000 20.80319 20 GLY C C 1
ATOM 8160 O O . GLY C 1 20 ? 37.05600 53.39100 -20.05900 1.000 21.35319 20 GLY C O 1
ATOM 8164 N N . GLY C 1 21 ? 38.24400 54.62200 -21.51400 1.000 19.74319 21 GLY C N 1
ATOM 8165 C CA . GLY C 1 21 ? 37.39400 54.31800 -22.64000 1.000 19.80319 21 GLY C CA 1
ATOM 8166 C C . GLY C 1 21 ? 37.76400 53.08300 -23.42900 1.000 21.39319 21 GLY C C 1
ATOM 8167 O O . GLY C 1 21 ? 37.21100 52.88100 -24.51300 1.000 22.83319 21 GLY C O 1
ATOM 8171 N N . THR C 1 22 ? 38.66500 52.23600 -22.92600 1.000 24.38319 22 THR C N 1
ATOM 8172 C CA . THR C 1 22 ? 39.14700 51.13100 -23.74500 1.000 27.78319 22 THR C CA 1
ATOM 8173 C C . THR C 1 22 ? 38.23400 49.91800 -23.68900 1.000 30.45319 22 THR C C 1
ATOM 8174 O O . THR C 1 22 ? 38.21400 49.12600 -24.64000 1.000 30.77319 22 THR C O 1
ATOM 8185 N N . SER C 1 23 ? 37.48600 49.73700 -22.60600 1.000 28.02319 23 SER C N 1
ATOM 8186 C CA . SER C 1 23 ? 36.60900 48.57800 -22.52800 1.000 33.22319 23 SER C CA 1
ATOM 8187 C C . SER C 1 23 ? 35.48800 48.85200 -21.53600 1.000 31.58319 23 SER C C 1
ATOM 8188 O O . SER C 1 23 ? 35.49100 49.85000 -20.81100 1.000 26.47319 23 SER C O 1
ATOM 8196 N N . GLY C 1 24 ? 34.51700 47.94800 -21.53500 1.000 32.76319 24 GLY C N 1
ATOM 8197 C CA . GLY C 1 24 ? 33.45800 48.01000 -20.55400 1.000 27.57319 24 GLY C CA 1
ATOM 8198 C C . GLY C 1 24 ? 32.60000 49.23700 -20.75600 1.000 21.93319 24 GLY C C 1
ATOM 8199 O O . GLY C 1 24 ? 32.21000 49.58300 -21.87800 1.000 19.19319 24 GLY C O 1
ATOM 8203 N N . ILE C 1 25 ? 32.30600 49.90900 -19.64600 1.000 22.04319 25 ILE C N 1
ATOM 8204 C CA . ILE C 1 25 ? 31.38700 51.04200 -19.67700 1.000 20.50319 25 ILE C CA 1
ATOM 8205 C C . ILE C 1 25 ? 31.97200 52.16900 -20.51300 1.000 17.15319 25 ILE C C 1
ATOM 8206 O O . ILE C 1 25 ? 31.29800 52.74000 -21.37800 1.000 17.53319 25 ILE C O 1
ATOM 8222 N N . GLY C 1 26 ? 33.24100 52.49300 -20.28300 1.000 19.03319 26 GLY C N 1
ATOM 8223 C CA . GLY C 1 26 ? 33.84800 53.58300 -21.02000 1.000 18.21319 26 GLY C CA 1
ATOM 8224 C C . GLY C 1 26 ? 33.77000 53.37900 -22.51700 1.000 17.70319 26 GLY C C 1
ATOM 8225 O O . GLY C 1 26 ? 33.44300 54.30200 -23.26600 1.000 18.44319 26 GLY C O 1
ATOM 8229 N N . PHE C 1 27 ? 34.05900 52.16300 -22.97500 1.000 18.22319 27 PHE C N 1
ATOM 8230 C CA . PHE C 1 27 ? 34.01500 51.89200 -24.40000 1.000 17.94319 27 PHE C CA 1
ATOM 8231 C C . PHE C 1 27 ? 32.60700 52.07800 -24.94400 1.000 18.16319 27 PHE C C 1
ATOM 8232 O O . PHE C 1 27 ? 32.42100 52.64100 -26.02500 1.000 16.85319 27 PHE C O 1
ATOM 8249 N N . ALA C 1 28 ? 31.59900 51.61400 -24.19900 1.000 18.72319 28 ALA C N 1
ATOM 8250 C CA . ALA C 1 28 ? 30.22100 51.75400 -24.65000 1.000 16.92319 28 ALA C CA 1
ATOM 8251 C C . ALA C 1 28 ? 29.78800 53.21100 -24.67100 1.000 15.42319 28 ALA C C 1
ATOM 8252 O O . ALA C 1 28 ? 28.99400 53.61000 -25.53200 1.000 16.63319 28 ALA C O 1
ATOM 8259 N N . VAL C 1 29 ? 30.28600 54.01700 -23.73500 1.000 16.79319 29 VAL C N 1
ATOM 8260 C CA . VAL C 1 29 ? 30.02100 55.45400 -23.78400 1.000 19.80319 29 VAL C CA 1
ATOM 8261 C C . VAL C 1 29 ? 30.58200 56.03900 -25.07400 1.000 16.67319 29 VAL C C 1
ATOM 8262 O O . VAL C 1 29 ? 29.88100 56.72900 -25.82300 1.000 16.84319 29 VAL C O 1
ATOM 8275 N N . ALA C 1 30 ? 31.85200 55.75000 -25.36200 1.000 17.52319 30 ALA C N 1
ATOM 8276 C CA . ALA C 1 30 ? 32.47000 56.21700 -26.59700 1.000 15.95319 30 ALA C CA 1
ATOM 8277 C C . ALA C 1 30 ? 31.64100 55.83100 -27.81400 1.000 17.01319 30 ALA C C 1
ATOM 8278 O O . ALA C 1 30 ? 31.45900 56.63400 -28.73600 1.000 17.84319 30 ALA C O 1
ATOM 8285 N N . GLN C 1 31 ? 31.12700 54.60100 -27.84100 1.000 17.71319 31 GLN C N 1
ATOM 8286 C CA . GLN C 1 31 ? 30.24900 54.19400 -28.93200 1.000 18.51319 31 GLN C CA 1
ATOM 8287 C C . GLN C 1 31 ? 29.03900 55.11200 -29.04300 1.000 17.51319 31 GLN C C 1
ATOM 8288 O O . GLN C 1 31 ? 28.77900 55.68500 -30.10400 1.000 18.88319 31 GLN C O 1
ATOM 8302 N N . LEU C 1 32 ? 28.27900 55.26300 -27.95600 1.000 17.91319 32 LEU C N 1
ATOM 8303 C CA . LEU C 1 32 ? 27.09000 56.10800 -28.02600 1.000 20.76319 32 LEU C CA 1
ATOM 8304 C C . LEU C 1 32 ? 27.44900 57.52200 -28.44700 1.000 19.02319 32 LEU C C 1
ATOM 8305 O O . LEU C 1 32 ? 26.71100 58.16200 -29.19900 1.000 19.07319 32 LEU C O 1
ATOM 8321 N N . VAL C 1 33 ? 28.58900 58.01900 -27.97100 1.000 19.39319 33 VAL C N 1
ATOM 8322 C CA . VAL C 1 33 ? 28.98100 59.40100 -28.22200 1.000 20.52319 33 VAL C CA 1
ATOM 8323 C C . VAL C 1 33 ? 29.16600 59.65100 -29.71500 1.000 20.77319 33 VAL C C 1
ATOM 8324 O O . VAL C 1 33 ? 28.62700 60.61600 -30.26800 1.000 20.56319 33 VAL C O 1
ATOM 8337 N N . ILE C 1 34 ? 29.91400 58.78000 -30.39900 1.000 19.90319 34 ILE C N 1
ATOM 8338 C CA . ILE C 1 34 ? 30.14600 58.98300 -31.82600 1.000 21.07319 34 ILE C CA 1
ATOM 8339 C C . ILE C 1 34 ? 28.91500 58.65500 -32.66600 1.000 20.38319 34 ILE C C 1
ATOM 8340 O O . ILE C 1 34 ? 28.78200 59.16400 -33.78200 1.000 21.11319 34 ILE C O 1
ATOM 8356 N N . GLU C 1 35 ? 28.01100 57.81000 -32.16600 1.000 21.56319 35 GLU C N 1
ATOM 8357 C CA . GLU C 1 35 ? 26.72700 57.61900 -32.83400 1.000 20.81319 35 GLU C CA 1
ATOM 8358 C C . GLU C 1 35 ? 25.94000 58.92200 -32.90300 1.000 23.60319 35 GLU C C 1
ATOM 8359 O O . GLU C 1 35 ? 25.21100 59.16200 -33.87500 1.000 23.17319 35 GLU C O 1
ATOM 8371 N N . HIS C 1 36 ? 26.07800 59.77300 -31.88600 1.000 25.08319 36 HIS C N 1
ATOM 8372 C CA . HIS C 1 36 ? 25.44300 61.08800 -31.83700 1.000 26.31319 36 HIS C CA 1
ATOM 8373 C C . HIS C 1 36 ? 26.24100 62.16500 -32.56300 1.000 23.91319 36 HIS C C 1
ATOM 8374 O O . HIS C 1 36 ? 25.83100 63.32800 -32.55000 1.000 24.96319 36 HIS C O 1
ATOM 8388 N N . GLY C 1 37 ? 27.36700 61.81000 -33.17900 1.000 25.62319 37 GLY C N 1
ATOM 8389 C CA . GLY C 1 37 ? 28.13600 62.73000 -33.98300 1.000 25.62319 37 GLY C CA 1
ATOM 8390 C C . GLY C 1 37 ? 29.20500 63.49600 -33.24800 1.000 26.58319 37 GLY C C 1
ATOM 8391 O O . GLY C 1 37 ? 29.72100 64.47900 -33.79300 1.000 32.34319 37 GLY C O 1
ATOM 8395 N N . ALA C 1 38 ? 29.55700 63.09000 -32.03700 1.000 23.42319 38 ALA C N 1
ATOM 8396 C CA . ALA C 1 38 ? 30.52000 63.83400 -31.24600 1.000 24.24319 38 ALA C CA 1
ATOM 8397 C C . ALA C 1 38 ? 31.94300 63.34400 -31.49900 1.000 22.09319 38 ALA C C 1
ATOM 8398 O O . ALA C 1 38 ? 32.17600 62.28800 -32.08200 1.000 23.62319 38 ALA C O 1
ATOM 8405 N N . MET C 1 39 ? 32.90200 64.14600 -31.05200 1.000 24.17319 39 MET C N 1
ATOM 8406 C CA . MET C 1 39 ? 34.32200 63.85900 -31.20300 1.000 25.24319 39 MET C CA 1
ATOM 8407 C C . MET C 1 39 ? 34.82400 63.24100 -29.90500 1.000 24.30319 39 MET C C 1
ATOM 8408 O O . MET C 1 39 ? 34.77800 63.88800 -28.85600 1.000 26.84319 39 MET C O 1
ATOM 8422 N N . ALA C 1 40 ? 35.31400 62.00900 -29.96900 1.000 24.26319 40 ALA C N 1
ATOM 8423 C CA . ALA C 1 40 ? 35.64400 61.25400 -28.77100 1.000 21.05319 40 ALA C CA 1
ATOM 8424 C C . ALA C 1 40 ? 37.14700 61.09300 -28.62900 1.000 22.59319 40 ALA C C 1
ATOM 8425 O O . ALA C 1 40 ? 37.82500 60.66000 -29.56700 1.000 24.72319 40 ALA C O 1
ATOM 8432 N N . CYS C 1 41 ? 37.65900 61.44000 -27.45500 1.000 21.42319 41 CYS C N 1
ATOM 8433 C CA . CYS C 1 41 ? 39.03200 61.15400 -27.06500 1.000 19.54319 41 CYS C CA 1
ATOM 8434 C C . CYS C 1 41 ? 38.99300 60.15400 -25.92100 1.000 19.50319 41 CYS C C 1
ATOM 8435 O O . CYS C 1 41 ? 38.51400 60.47400 -24.83200 1.000 21.45319 41 CYS C O 1
ATOM 8443 N N . ILE C 1 42 ? 39.49200 58.95400 -26.16000 1.000 21.20319 42 ILE C N 1
ATOM 8444 C CA . ILE C 1 42 ? 39.53000 57.92100 -25.13600 1.000 19.33319 42 ILE C CA 1
ATOM 8445 C C . ILE C 1 42 ? 40.92100 57.88600 -24.52900 1.000 19.09319 42 ILE C C 1
ATOM 8446 O O . ILE C 1 42 ? 41.92500 58.07400 -25.22500 1.000 21.87319 42 ILE C O 1
ATOM 8462 N N . ALA C 1 43 ? 40.97400 57.66700 -23.22400 1.000 15.93319 43 ALA C N 1
ATOM 8463 C CA . ALA C 1 43 ? 42.21600 57.54400 -22.49200 1.000 18.27319 43 ALA C CA 1
ATOM 8464 C C . ALA C 1 43 ? 42.25300 56.19000 -21.81300 1.000 21.22319 43 ALA C C 1
ATOM 8465 O O . ALA C 1 43 ? 41.21600 55.62000 -21.46700 1.000 19.85319 43 ALA C O 1
ATOM 8472 N N . GLY C 1 44 ? 43.46300 55.68100 -21.62800 1.000 24.17319 44 GLY C N 1
ATOM 8473 C CA . GLY C 1 44 ? 43.65000 54.38400 -21.00700 1.000 27.56319 44 GLY C CA 1
ATOM 8474 C C . GLY C 1 44 ? 45.10500 54.18000 -20.64500 1.000 29.04319 44 GLY C C 1
ATOM 8475 O O . GLY C 1 44 ? 45.96200 55.02500 -20.90700 1.000 26.71319 44 GLY C O 1
ATOM 8479 N N . SER C 1 45 ? 45.37600 53.02500 -20.04300 1.000 31.82319 45 SER C N 1
ATOM 8480 C CA . SER C 1 45 ? 46.70100 52.72100 -19.52700 1.000 30.20319 45 SER C CA 1
ATOM 8481 C C . SER C 1 45 ? 47.48900 51.76000 -20.40700 1.000 31.83319 45 SER C C 1
ATOM 8482 O O . SER C 1 45 ? 48.69900 51.61800 -20.20500 1.000 36.06319 45 SER C O 1
ATOM 8490 N N . ASN C 1 46 ? 46.85100 51.11000 -21.37200 1.000 30.04319 46 ASN C N 1
ATOM 8491 C CA . ASN C 1 46 ? 47.51600 50.10600 -22.20200 1.000 28.10319 46 ASN C CA 1
ATOM 8492 C C . ASN C 1 46 ? 47.47400 50.50000 -23.66700 1.000 28.45319 46 ASN C C 1
ATOM 8493 O O . ASN C 1 46 ? 46.38600 50.50100 -24.27400 1.000 28.63319 46 ASN C O 1
ATOM 8504 N N . PRO C 1 47 ? 48.61800 50.81900 -24.28500 1.000 31.20319 47 PRO C N 1
ATOM 8505 C CA . PRO C 1 47 ? 48.58700 51.27100 -25.68300 1.000 28.46319 47 PRO C CA 1
ATOM 8506 C C . PRO C 1 47 ? 48.03400 50.23300 -26.63200 1.000 27.47319 47 PRO C C 1
ATOM 8507 O O . PRO C 1 47 ? 47.39500 50.59400 -27.62400 1.000 29.36319 47 PRO C O 1
ATOM 8518 N N . THR C 1 48 ? 48.26500 48.95000 -26.36500 1.000 28.03319 48 THR C N 1
ATOM 8519 C CA . THR C 1 48 ? 47.72900 47.92400 -27.24900 1.000 32.06319 48 THR C CA 1
ATOM 8520 C C . THR C 1 48 ? 46.21300 47.84900 -27.13900 1.000 29.34319 48 THR C C 1
ATOM 8521 O O . THR C 1 48 ? 45.51600 47.76800 -28.15500 1.000 31.78319 48 THR C O 1
ATOM 8532 N N . LYS C 1 49 ? 45.68200 47.87600 -25.91900 1.000 28.78319 49 LYS C N 1
ATOM 8533 C CA . LYS C 1 49 ? 44.23400 47.86400 -25.76600 1.000 27.56319 49 LYS C CA 1
ATOM 8534 C C . LYS C 1 49 ? 43.61800 49.15400 -26.28700 1.000 26.68319 49 LYS C C 1
ATOM 8535 O O . LYS C 1 49 ? 42.54700 49.12800 -26.89800 1.000 26.90319 49 LYS C O 1
ATOM 8554 N N . LEU C 1 50 ? 44.27700 50.29200 -26.05100 1.000 27.39319 50 LEU C N 1
ATOM 8555 C CA . LEU C 1 50 ? 43.85000 51.54400 -26.66600 1.000 25.78319 50 LEU C CA 1
ATOM 8556 C C . LEU C 1 50 ? 43.81700 51.43300 -28.18200 1.000 25.47319 50 LEU C C 1
ATOM 8557 O O . LEU C 1 50 ? 42.85900 51.87200 -28.82900 1.000 24.85319 50 LEU C O 1
ATOM 8573 N N . GLY C 1 51 ? 44.86400 50.85500 -28.77000 1.000 26.51319 51 GLY C N 1
ATOM 8574 C CA . GLY C 1 51 ? 44.89600 50.70100 -30.21200 1.000 27.08319 51 GLY C CA 1
ATOM 8575 C C . GLY C 1 51 ? 43.73100 49.88000 -30.72500 1.000 28.43319 51 GLY C C 1
ATOM 8576 O O . GLY C 1 51 ? 43.08100 50.24300 -31.70700 1.000 28.45319 51 GLY C O 1
ATOM 8580 N N . LYS C 1 52 ? 43.45200 48.75800 -30.06500 1.000 27.24319 52 LYS C N 1
ATOM 8581 C CA . LYS C 1 52 ? 42.32400 47.92900 -30.46400 1.000 29.61319 52 LYS C CA 1
ATOM 8582 C C . LYS C 1 52 ? 41.01600 48.69500 -30.31400 1.000 27.42319 52 LYS C C 1
ATOM 8583 O O . LYS C 1 52 ? 40.17800 48.70500 -31.22200 1.000 25.78319 52 LYS C O 1
ATOM 8602 N N . ALA C 1 53 ? 40.83000 49.35400 -29.16900 1.000 25.51319 53 ALA C N 1
ATOM 8603 C CA . ALA C 1 53 ? 39.62000 50.13100 -28.95200 1.000 22.89319 53 ALA C CA 1
ATOM 8604 C C . ALA C 1 53 ? 39.48400 51.23200 -29.99100 1.000 24.73319 53 ALA C C 1
ATOM 8605 O O . ALA C 1 53 ? 38.39100 51.47100 -30.51500 1.000 23.15319 53 ALA C O 1
ATOM 8612 N N . LEU C 1 54 ? 40.59000 51.90000 -30.31900 1.000 25.84319 54 LEU C N 1
ATOM 8613 C CA . LEU C 1 54 ? 40.53100 53.01400 -31.25800 1.000 24.39319 54 LEU C CA 1
ATOM 8614 C C . LEU C 1 54 ? 40.08600 52.54800 -32.63700 1.000 24.99319 54 LEU C C 1
ATOM 8615 O O . LEU C 1 54 ? 39.23600 53.17900 -33.27400 1.000 24.28319 54 LEU C O 1
ATOM 8631 N N . ASP C 1 55 ? 40.64900 51.43900 -33.11900 1.000 27.75319 55 ASP C N 1
ATOM 8632 C CA . ASP C 1 55 ? 40.23300 50.90300 -34.41000 1.000 29.69319 55 ASP C CA 1
ATOM 8633 C C . ASP C 1 55 ? 38.77300 50.46700 -34.38400 1.000 26.71319 55 ASP C C 1
ATOM 8634 O O . ASP C 1 55 ? 38.02800 50.71900 -35.33400 1.000 25.82319 55 ASP C O 1
ATOM 8643 N N . ALA C 1 56 ? 38.34800 49.80400 -33.30900 1.000 26.09319 56 ALA C N 1
ATOM 8644 C CA . ALA C 1 56 ? 36.97500 49.32000 -33.23700 1.000 24.10319 56 ALA C CA 1
ATOM 8645 C C . ALA C 1 56 ? 35.97300 50.46700 -33.26100 1.000 27.08319 56 ALA C C 1
ATOM 8646 O O . ALA C 1 56 ? 34.85200 50.30100 -33.75500 1.000 28.30319 56 ALA C O 1
ATOM 8653 N N . LEU C 1 57 ? 36.35000 51.63400 -32.73400 1.000 24.44319 57 LEU C N 1
ATOM 8654 C CA . LEU C 1 57 ? 35.45600 52.78600 -32.76700 1.000 23.22319 57 LEU C CA 1
ATOM 8655 C C . LEU C 1 57 ? 35.44600 53.44800 -34.13900 1.000 24.65319 57 LEU C C 1
ATOM 8656 O O . LEU C 1 57 ? 34.38300 53.82500 -34.63800 1.000 24.01319 57 LEU C O 1
ATOM 8672 N N . LYS C 1 58 ? 36.61400 53.60100 -34.76600 1.000 27.02319 58 LYS C N 1
ATOM 8673 C CA . LYS C 1 58 ? 36.64800 54.11500 -36.13100 1.000 26.81319 58 LYS C CA 1
ATOM 8674 C C . LYS C 1 58 ? 35.85100 53.22900 -37.08300 1.000 26.67319 58 LYS C C 1
ATOM 8675 O O . LYS C 1 58 ? 35.22900 53.73100 -38.02300 1.000 29.09319 58 LYS C O 1
ATOM 8694 N N . GLN C 1 59 ? 35.85500 51.91600 -36.84700 1.000 29.35319 59 GLN C N 1
ATOM 8695 C CA . GLN C 1 59 ? 35.17300 50.94500 -37.69500 1.000 33.80319 59 GLN C CA 1
ATOM 8696 C C . GLN C 1 59 ? 33.71200 50.73400 -37.31500 1.000 33.28319 59 GLN C C 1
ATOM 8697 O O . GLN C 1 59 ? 32.99400 50.03200 -38.03700 1.000 31.18319 59 GLN C O 1
ATOM 8711 N N . HIS C 1 60 ? 33.26500 51.31300 -36.21100 1.000 25.44319 60 HIS C N 1
ATOM 8712 C CA . HIS C 1 60 ? 31.90100 51.17200 -35.74600 1.000 25.37319 60 HIS C CA 1
ATOM 8713 C C . HIS C 1 60 ? 30.93200 51.54700 -36.86500 1.000 24.61319 60 HIS C C 1
ATOM 8714 O O . HIS C 1 60 ? 31.01000 52.66400 -37.39300 1.000 26.68319 60 HIS C O 1
ATOM 8728 N N . PRO C 1 61 ? 30.04000 50.64000 -37.28200 1.000 26.86319 61 PRO C N 1
ATOM 8729 C CA . PRO C 1 61 ? 29.15600 50.97100 -38.41300 1.000 26.12319 61 PRO C CA 1
ATOM 8730 C C . PRO C 1 61 ? 28.24900 52.16300 -38.16500 1.000 25.64319 61 PRO C C 1
ATOM 8731 O O . PRO C 1 61 ? 28.00800 52.94800 -39.08700 1.000 26.39319 61 PRO C O 1
ATOM 8742 N N . ASP C 1 62 ? 27.72600 52.32000 -36.95200 1.000 26.13319 62 ASP C N 1
ATOM 8743 C CA . ASP C 1 62 ? 26.80900 53.40800 -36.64600 1.000 27.50319 62 ASP C CA 1
ATOM 8744 C C . ASP C 1 62 ? 27.52400 54.68500 -36.23100 1.000 26.72319 62 ASP C C 1
ATOM 8745 O O . ASP C 1 62 ? 26.86600 55.63300 -35.79700 1.000 24.85319 62 ASP C O 1
ATOM 8754 N N . ARG C 1 63 ? 28.84700 54.73200 -36.34700 1.000 25.89319 63 ARG C N 1
ATOM 8755 C CA . ARG C 1 63 ? 29.57700 55.97300 -36.12700 1.000 26.75319 63 ARG C CA 1
ATOM 8756 C C . ARG C 1 63 ? 29.11700 57.02700 -37.11900 1.000 28.73319 63 ARG C C 1
ATOM 8757 O O . ARG C 1 63 ? 29.06300 56.76800 -38.32300 1.000 26.19319 63 ARG C O 1
ATOM 8778 N N . ASP C 1 64 ? 28.77400 58.20900 -36.61700 1.000 24.82319 64 ASP C N 1
ATOM 8779 C CA . ASP C 1 64 ? 28.42200 59.30900 -37.50500 1.000 29.14319 64 ASP C CA 1
ATOM 8780 C C . ASP C 1 64 ? 29.65300 59.64800 -38.34200 1.000 26.59319 64 ASP C C 1
ATOM 8781 O O . ASP C 1 64 ? 30.76300 59.70600 -37.80400 1.000 27.11319 64 ASP C O 1
ATOM 8790 N N . PRO C 1 65 ? 29.50300 59.87800 -39.65200 1.000 30.84319 65 PRO C N 1
ATOM 8791 C CA . PRO C 1 65 ? 30.69400 60.12200 -40.48800 1.000 28.04319 65 PRO C CA 1
ATOM 8792 C C . PRO C 1 65 ? 31.58000 61.24900 -39.99000 1.000 26.32319 65 PRO C C 1
ATOM 8793 O O . PRO C 1 65 ? 32.81000 61.13400 -40.07000 1.000 29.50319 65 PRO C O 1
ATOM 8804 N N . ILE C 1 66 ? 30.99500 62.34100 -39.48300 1.000 27.01319 66 ILE C N 1
ATOM 8805 C CA . ILE C 1 66 ? 31.80100 63.46500 -39.02700 1.000 25.35319 66 ILE C CA 1
ATOM 8806 C C . ILE C 1 66 ? 32.57200 63.11800 -37.76100 1.000 27.16319 66 ILE C C 1
ATOM 8807 O O . ILE C 1 66 ? 33.56600 63.77600 -37.45000 1.000 29.81319 66 ILE C O 1
ATOM 8823 N N . ALA C 1 67 ? 32.14800 62.09600 -37.02300 1.000 27.97319 67 ALA C N 1
ATOM 8824 C CA . ALA C 1 67 ? 32.74100 61.81800 -35.72200 1.000 27.21319 67 ALA C CA 1
ATOM 8825 C C . ALA C 1 67 ? 34.17400 61.31900 -35.88800 1.000 25.63319 67 ALA C C 1
ATOM 8826 O O . ALA C 1 67 ? 34.42900 60.34500 -36.60000 1.000 27.59319 67 ALA C O 1
ATOM 8833 N N . ILE C 1 68 ? 35.10900 62.00900 -35.24700 1.000 26.99319 68 ILE C N 1
ATOM 8834 C CA . ILE C 1 68 ? 36.52000 61.65200 -35.27200 1.000 27.81319 68 ILE C CA 1
ATOM 8835 C C . ILE C 1 68 ? 36.89900 61.12800 -33.89500 1.000 27.09319 68 ILE C C 1
ATOM 8836 O O . ILE C 1 68 ? 36.50100 61.69600 -32.87300 1.000 26.27319 68 ILE C O 1
ATOM 8852 N N . VAL C 1 69 ? 37.67300 60.05000 -33.86800 1.000 28.21319 69 VAL C N 1
ATOM 8853 C CA . VAL C 1 69 ? 38.04200 59.37700 -32.63100 1.000 23.59319 69 VAL C CA 1
ATOM 8854 C C . VAL C 1 69 ? 39.54600 59.47100 -32.46300 1.000 25.11319 69 VAL C C 1
ATOM 8855 O O . VAL C 1 69 ? 40.28900 59.30100 -33.43300 1.000 27.84319 69 VAL C O 1
ATOM 8868 N N . GLN C 1 70 ? 40.00000 59.73400 -31.24000 1.000 26.58319 70 GLN C N 1
ATOM 8869 C CA . GLN C 1 70 ? 41.42300 59.68000 -30.94700 1.000 26.20319 70 GLN C CA 1
ATOM 8870 C C . GLN C 1 70 ? 41.63300 59.06800 -29.57400 1.000 23.83319 70 GLN C C 1
ATOM 8871 O O . GLN C 1 70 ? 40.69300 58.88400 -28.80000 1.000 23.69319 70 GLN C O 1
ATOM 8885 N N . SER C 1 71 ? 42.89200 58.75500 -29.29100 1.000 24.63319 71 SER C N 1
ATOM 8886 C CA . SER C 1 71 ? 43.27600 58.01400 -28.10800 1.000 24.53319 71 SER C CA 1
ATOM 8887 C C . SER C 1 71 ? 44.48000 58.67500 -27.46400 1.000 24.62319 71 SER C C 1
ATOM 8888 O O . SER C 1 71 ? 45.20200 59.44800 -28.09300 1.000 28.22319 71 SER C O 1
ATOM 8896 N N . ALA C 1 72 ? 44.69700 58.33700 -26.20300 1.000 22.88319 72 ALA C N 1
ATOM 8897 C CA . ALA C 1 72 ? 45.82800 58.85500 -25.45900 1.000 24.60319 72 ALA C CA 1
ATOM 8898 C C . ALA C 1 72 ? 46.07500 57.94600 -24.27200 1.000 24.93319 72 ALA C C 1
ATOM 8899 O O . ALA C 1 72 ? 45.13500 57.51200 -23.61000 1.000 23.32319 72 ALA C O 1
ATOM 8906 N N . THR C 1 73 ? 47.34100 57.65300 -24.02200 1.000 28.61319 73 THR C N 1
ATOM 8907 C CA . THR C 1 73 ? 47.73200 56.82300 -22.89900 1.000 26.86319 73 THR C CA 1
ATOM 8908 C C . THR C 1 73 ? 48.03200 57.71400 -21.70100 1.000 28.93319 73 THR C C 1
ATOM 8909 O O . THR C 1 73 ? 48.61100 58.79200 -21.84600 1.000 31.24319 73 THR C O 1
ATOM 8920 N N . CYS C 1 74 ? 47.62000 57.26600 -20.51500 1.000 31.09319 74 CYS C N 1
ATOM 8921 C CA . CYS C 1 74 ? 47.74800 58.08300 -19.31000 1.000 31.62319 74 CYS C CA 1
ATOM 8922 C C . CYS C 1 74 ? 47.78900 57.15800 -18.09800 1.000 30.12319 74 CYS C C 1
ATOM 8923 O O . CYS C 1 74 ? 46.78900 56.51100 -17.78100 1.000 31.53319 74 CYS C O 1
ATOM 8931 N N . ASP C 1 75 ? 48.94000 57.09400 -17.43400 1.000 31.06319 75 ASP C N 1
ATOM 8932 C CA . ASP C 1 75 ? 49.07000 56.35000 -16.18500 1.000 32.72319 75 ASP C CA 1
ATOM 8933 C C . ASP C 1 75 ? 48.51300 57.21500 -15.06700 1.000 31.69319 75 ASP C C 1
ATOM 8934 O O . ASP C 1 75 ? 49.06500 58.27500 -14.75900 1.000 34.37319 75 ASP C O 1
ATOM 8943 N N . LEU C 1 76 ? 47.41500 56.77700 -14.46900 1.000 28.53319 76 LEU C N 1
ATOM 8944 C CA . LEU C 1 76 ? 46.79200 57.51600 -13.38300 1.000 28.20319 76 LEU C CA 1
ATOM 8945 C C . LEU C 1 76 ? 47.40200 57.19600 -12.02500 1.000 26.16319 76 LEU C C 1
ATOM 8946 O O . LEU C 1 76 ? 46.96400 57.76300 -11.02300 1.000 25.42319 76 LEU C O 1
ATOM 8962 N N . PHE C 1 77 ? 48.40200 56.31200 -11.96900 1.000 31.17319 77 PHE C N 1
ATOM 8963 C CA . PHE C 1 77 ? 49.07900 55.97200 -10.72100 1.000 31.14319 77 PHE C CA 1
ATOM 8964 C C . PHE C 1 77 ? 50.45200 56.61300 -10.58000 1.000 27.80319 77 PHE C C 1
ATOM 8965 O O . PHE C 1 77 ? 51.01100 56.59800 -9.48000 1.000 27.13319 77 PHE C O 1
ATOM 8982 N N . ASP C 1 78 ? 51.00500 57.16000 -11.66000 1.000 27.79319 78 ASP C N 1
ATOM 8983 C CA . ASP C 1 78 ? 52.29600 57.84300 -11.63900 1.000 29.44319 78 ASP C CA 1
ATOM 8984 C C . ASP C 1 78 ? 52.10200 59.23700 -11.04800 1.000 28.12319 78 ASP C C 1
ATOM 8985 O O . ASP C 1 78 ? 51.79700 60.20100 -11.75300 1.000 27.13319 78 ASP C O 1
ATOM 8994 N N . VAL C 1 79 ? 52.29300 59.35400 -9.73400 1.000 26.48319 79 VAL C N 1
ATOM 8995 C CA . VAL C 1 79 ? 52.00300 60.60800 -9.03400 1.000 25.76319 79 VAL C CA 1
ATOM 8996 C C . VAL C 1 79 ? 52.90400 61.75100 -9.54000 1.000 26.98319 79 VAL C C 1
ATOM 8997 O O . VAL C 1 79 ? 52.37500 62.80600 -9.90700 1.000 24.44319 79 VAL C O 1
ATOM 9010 N N . PRO C 1 80 ? 54.23500 61.59200 -9.57700 1.000 29.01319 80 PRO C N 1
ATOM 9011 C CA . PRO C 1 80 ? 55.08500 62.72000 -10.01200 1.000 28.37319 80 PRO C CA 1
ATOM 9012 C C . PRO C 1 80 ? 54.71900 63.30100 -11.37000 1.000 25.60319 80 PRO C C 1
ATOM 9013 O O . PRO C 1 80 ? 55.00200 64.47800 -11.62300 1.000 25.75319 80 PRO C O 1
ATOM 9024 N N . ASN C 1 81 ? 54.10700 62.51700 -12.25300 1.000 24.89319 81 ASN C N 1
ATOM 9025 C CA . ASN C 1 81 ? 53.74400 62.98100 -13.58500 1.000 26.59319 81 ASN C CA 1
ATOM 9026 C C . ASN C 1 81 ? 52.23900 63.13300 -13.77000 1.000 25.63319 81 ASN C C 1
ATOM 9027 O O . ASN C 1 81 ? 51.78900 63.48000 -14.87100 1.000 20.87319 81 ASN C O 1
ATOM 9038 N N . LEU C 1 82 ? 51.45500 62.92300 -12.70900 1.000 25.97319 82 LEU C N 1
ATOM 9039 C CA . LEU C 1 82 ? 50.00400 62.84800 -12.85100 1.000 24.46319 82 LEU C CA 1
ATOM 9040 C C . LEU C 1 82 ? 49.43200 64.15400 -13.37900 1.000 19.51319 82 LEU C C 1
ATOM 9041 O O . LEU C 1 82 ? 48.67800 64.16500 -14.35900 1.000 20.69319 82 LEU C O 1
ATOM 9057 N N . GLU C 1 83 ? 49.77600 65.26900 -12.74400 1.000 20.82319 83 GLU C N 1
ATOM 9058 C CA . GLU C 1 83 ? 49.16100 66.52800 -13.13600 1.000 21.18319 83 GLU C CA 1
ATOM 9059 C C . GLU C 1 83 ? 49.52700 66.89600 -14.56400 1.000 20.66319 83 GLU C C 1
ATOM 9060 O O . GLU C 1 83 ? 48.68800 67.39500 -15.32100 1.000 18.40319 83 GLU C O 1
ATOM 9072 N N . GLN C 1 84 ? 50.77100 66.63600 -14.96200 1.000 23.59319 84 GLN C N 1
ATOM 9073 C CA . GLN C 1 84 ? 51.18100 66.97200 -16.31800 1.000 23.40319 84 GLN C CA 1
ATOM 9074 C C . GLN C 1 84 ? 50.53400 66.04900 -17.33900 1.000 21.21319 84 GLN C C 1
ATOM 9075 O O . GLN C 1 84 ? 50.16000 66.49000 -18.43200 1.000 21.65319 84 GLN C O 1
ATOM 9089 N N . ASN C 1 85 ? 50.40200 64.76200 -17.00800 1.000 22.62319 85 ASN C N 1
ATOM 9090 C CA . ASN C 1 85 ? 49.76700 63.83100 -17.93100 1.000 22.97319 85 ASN C CA 1
ATOM 9091 C C . ASN C 1 85 ? 48.30400 64.18800 -18.14500 1.000 20.99319 85 ASN C C 1
ATOM 9092 O O . ASN C 1 85 ? 47.79400 64.12400 -19.27100 1.000 20.59319 85 ASN C O 1
ATOM 9103 N N . LEU C 1 86 ? 47.61300 64.57100 -17.07200 1.000 21.67319 86 LEU C N 1
ATOM 9104 C CA . LEU C 1 86 ? 46.22300 64.99200 -17.19600 1.000 20.77319 86 LEU C CA 1
ATOM 9105 C C . LEU C 1 86 ? 46.11500 66.27900 -17.99400 1.000 18.71319 86 LEU C C 1
ATOM 9106 O O . LEU C 1 86 ? 45.21800 66.42300 -18.83200 1.000 18.98319 86 LEU C O 1
ATOM 9122 N N . ASP C 1 87 ? 47.02600 67.21800 -17.76100 1.000 19.93319 87 ASP C N 1
ATOM 9123 C CA . ASP C 1 87 ? 47.04200 68.43800 -18.55900 1.000 23.02319 87 ASP C CA 1
ATOM 9124 C C . ASP C 1 87 ? 47.18100 68.11400 -20.04300 1.000 20.83319 87 ASP C C 1
ATOM 9125 O O . ASP C 1 87 ? 46.43600 68.64200 -20.87700 1.000 21.21319 87 ASP C O 1
ATOM 9134 N N . ASN C 1 88 ? 48.10900 67.21500 -20.38800 1.000 21.35319 88 ASN C N 1
ATOM 9135 C CA . ASN C 1 88 ? 48.30800 66.84600 -21.78700 1.000 23.67319 88 ASN C CA 1
ATOM 9136 C C . ASN C 1 88 ? 47.09000 66.13700 -22.36400 1.000 22.57319 88 ASN C C 1
ATOM 9137 O O . ASN C 1 88 ? 46.74200 66.33300 -23.53400 1.000 22.85319 88 ASN C O 1
ATOM 9148 N N . LEU C 1 89 ? 46.44600 65.28200 -21.57400 1.000 22.26319 89 LEU C N 1
ATOM 9149 C CA . LEU C 1 89 ? 45.23300 64.62600 -22.04800 1.000 22.91319 89 LEU C CA 1
ATOM 9150 C C . LEU C 1 89 ? 44.14200 65.64700 -22.36100 1.000 21.95319 89 LEU C C 1
ATOM 9151 O O . LEU C 1 89 ? 43.47300 65.56000 -23.40000 1.000 21.14319 89 LEU C O 1
ATOM 9167 N N . LEU C 1 90 ? 43.96300 66.63600 -21.48600 1.000 20.19319 90 LEU C N 1
ATOM 9168 C CA . LEU C 1 90 ? 42.91900 67.63100 -21.69300 1.000 20.10319 90 LEU C CA 1
ATOM 9169 C C . LEU C 1 90 ? 43.21600 68.50500 -22.90600 1.000 22.92319 90 LEU C C 1
ATOM 9170 O O . LEU C 1 90 ? 42.30000 68.87600 -23.64900 1.000 22.24319 90 LEU C O 1
ATOM 9186 N N . LYS C 1 91 ? 44.48800 68.85500 -23.11300 1.000 23.84319 91 LYS C N 1
ATOM 9187 C CA . LYS C 1 91 ? 44.87600 69.59900 -24.30900 1.000 25.04319 91 LYS C CA 1
ATOM 9188 C C . LYS C 1 91 ? 44.44200 68.86100 -25.56200 1.000 24.33319 91 LYS C C 1
ATOM 9189 O O . LYS C 1 91 ? 43.85600 69.44500 -26.48200 1.000 23.50319 91 LYS C O 1
ATOM 9208 N N . LEU C 1 92 ? 44.73400 67.56500 -25.61100 1.000 22.56319 92 LEU C N 1
ATOM 9209 C CA . LEU C 1 92 ? 44.37900 66.75300 -26.76200 1.000 20.99319 92 LEU C CA 1
ATOM 9210 C C . LEU C 1 92 ? 42.87400 66.74800 -26.97900 1.000 24.26319 92 LEU C C 1
ATOM 9211 O O . LEU C 1 92 ? 42.38700 67.02700 -28.08100 1.000 22.64319 92 LEU C O 1
ATOM 9227 N N . ALA C 1 93 ? 42.11600 66.43500 -25.92700 1.000 24.21319 93 ALA C N 1
ATOM 9228 C CA . ALA C 1 93 ? 40.67200 66.31200 -26.06300 1.000 21.86319 93 ALA C CA 1
ATOM 9229 C C . ALA C 1 93 ? 40.03600 67.62000 -26.50500 1.000 21.66319 93 ALA C C 1
ATOM 9230 O O . ALA C 1 93 ? 38.97500 67.60800 -27.14200 1.000 21.38319 93 ALA C O 1
ATOM 9237 N N . ALA C 1 94 ? 40.66200 68.75500 -26.17400 1.000 21.74319 94 ALA C N 1
ATOM 9238 C CA . ALA C 1 94 ? 40.13500 70.05400 -26.57600 1.000 21.43319 94 ALA C CA 1
ATOM 9239 C C . ALA C 1 94 ? 40.28900 70.28300 -28.07000 1.000 26.51319 94 ALA C C 1
ATOM 9240 O O . ALA C 1 94 ? 39.57700 71.11800 -28.63400 1.000 26.86319 94 ALA C O 1
ATOM 9247 N N . GLY C 1 95 ? 41.18700 69.55100 -28.71900 1.000 28.49319 95 GLY C N 1
ATOM 9248 C CA . GLY C 1 95 ? 41.32600 69.67000 -30.16000 1.000 32.34319 95 GLY C CA 1
ATOM 9249 C C . GLY C 1 95 ? 41.67200 71.09100 -30.54200 1.000 31.94319 95 GLY C C 1
ATOM 9250 O O . GLY C 1 95 ? 42.59500 71.70200 -29.98600 1.000 32.55319 95 GLY C O 1
ATOM 9254 N N . ASP C 1 96 ? 40.92000 71.63200 -31.50300 1.000 37.06319 96 ASP C N 1
ATOM 9255 C CA . ASP C 1 96 ? 41.08800 73.01000 -31.94500 1.000 36.96319 96 ASP C CA 1
ATOM 9256 C C . ASP C 1 96 ? 40.02300 73.93500 -31.37100 1.000 37.28319 96 ASP C C 1
ATOM 9257 O O . ASP C 1 96 ? 39.84100 75.04700 -31.87700 1.000 36.76319 96 ASP C O 1
ATOM 9266 N N . SER C 1 97 ? 39.30700 73.49400 -30.33700 1.000 33.36319 97 SER C N 1
ATOM 9267 C CA . SER C 1 97 ? 38.37900 74.36600 -29.63300 1.000 25.89319 97 SER C CA 1
ATOM 9268 C C . SER C 1 97 ? 38.44200 74.07400 -28.14300 1.000 21.82319 97 SER C C 1
ATOM 9269 O O . SER C 1 97 ? 39.49400 74.24500 -27.52200 1.000 22.34319 97 SER C O 1
ATOM 9277 N N . LYS C 1 98 ? 37.33000 73.62800 -27.56400 1.000 22.26319 98 LYS C N 1
ATOM 9278 C CA . LYS C 1 98 ? 37.26500 73.33100 -26.14300 1.000 24.27319 98 LYS C CA 1
ATOM 9279 C C . LYS C 1 98 ? 36.59800 71.97800 -25.92600 1.000 21.81319 98 LYS C C 1
ATOM 9280 O O . LYS C 1 98 ? 35.88100 71.46600 -26.78700 1.000 20.32319 98 LYS C O 1
ATOM 9299 N N . ILE C 1 99 ? 36.85700 71.39700 -24.75200 1.000 19.87319 99 ILE C N 1
ATOM 9300 C CA . ILE C 1 99 ? 36.10700 70.22700 -24.32800 1.000 18.87319 99 ILE C CA 1
ATOM 9301 C C . ILE C 1 99 ? 34.70000 70.65500 -23.94500 1.000 19.26319 99 ILE C C 1
ATOM 9302 O O . ILE C 1 99 ? 34.47500 71.76700 -23.45300 1.000 18.70319 99 ILE C O 1
ATOM 9318 N N . HIS C 1 100 ? 33.74400 69.76700 -24.15400 1.000 16.76319 100 HIS C N 1
ATOM 9319 C CA . HIS C 1 100 ? 32.37900 70.04400 -23.74200 1.000 17.58319 100 HIS C CA 1
ATOM 9320 C C . HIS C 1 100 ? 31.84600 69.06300 -22.71300 1.000 17.37319 100 HIS C C 1
ATOM 9321 O O . HIS C 1 100 ? 31.03500 69.45900 -21.87800 1.000 16.35319 100 HIS C O 1
ATOM 9335 N N . HIS C 1 101 ? 32.29400 67.80900 -22.73100 1.000 17.07319 101 HIS C N 1
ATOM 9336 C CA . HIS C 1 101 ? 31.83700 66.81200 -21.77900 1.000 15.43319 101 HIS C CA 1
ATOM 9337 C C . HIS C 1 101 ? 33.00800 65.92100 -21.41200 1.000 14.20319 101 HIS C C 1
ATOM 9338 O O . HIS C 1 101 ? 33.79300 65.54500 -22.28200 1.000 16.44319 101 HIS C O 1
ATOM 9352 N N . ILE C 1 102 ? 33.12100 65.58400 -20.12900 1.000 13.85319 102 ILE C N 1
ATOM 9353 C CA . ILE C 1 102 ? 34.15800 64.67600 -19.64700 1.000 14.81319 102 ILE C CA 1
ATOM 9354 C C . ILE C 1 102 ? 33.49900 63.55600 -18.86500 1.000 14.70319 102 ILE C C 1
ATOM 9355 O O . ILE C 1 102 ? 32.66500 63.81300 -17.99700 1.000 13.24319 102 ILE C O 1
ATOM 9371 N N . VAL C 1 103 ? 33.90300 62.32100 -19.15100 1.000 17.08319 103 VAL C N 1
ATOM 9372 C CA . VAL C 1 103 ? 33.44300 61.13900 -18.43300 1.000 16.39319 103 VAL C CA 1
ATOM 9373 C C . VAL C 1 103 ? 34.65500 60.49100 -17.79000 1.000 16.50319 103 VAL C C 1
ATOM 9374 O O . VAL C 1 103 ? 35.69300 60.33700 -18.43700 1.000 16.45319 103 VAL C O 1
ATOM 9387 N N . PHE C 1 104 ? 34.52700 60.11200 -16.52800 1.000 16.46319 104 PHE C N 1
ATOM 9388 C CA . PHE C 1 104 ? 35.63000 59.51400 -15.77500 1.000 17.73319 104 PHE C CA 1
ATOM 9389 C C . PHE C 1 104 ? 35.07600 58.23700 -15.14200 1.000 17.96319 104 PHE C C 1
ATOM 9390 O O . PHE C 1 104 ? 34.36400 58.27400 -14.13800 1.000 17.39319 104 PHE C O 1
ATOM 9407 N N . THR C 1 105 ? 35.35000 57.10900 -15.80500 1.000 18.93319 105 THR C N 1
ATOM 9408 C CA . THR C 1 105 ? 34.85100 55.80000 -15.41700 1.000 21.94319 105 THR C CA 1
ATOM 9409 C C . THR C 1 105 ? 35.68500 55.24900 -14.26700 1.000 26.72319 105 THR C C 1
ATOM 9410 O O . THR C 1 105 ? 36.83800 55.63000 -14.06900 1.000 25.22319 105 THR C O 1
ATOM 9421 N N . ALA C 1 106 ? 35.09300 54.32700 -13.51600 1.000 27.67319 106 ALA C N 1
ATOM 9422 C CA . ALA C 1 106 ? 35.66800 53.93400 -12.24200 1.000 30.32319 106 ALA C CA 1
ATOM 9423 C C . ALA C 1 106 ? 36.81400 52.95300 -12.44600 1.000 37.95319 106 ALA C C 1
ATOM 9424 O O . ALA C 1 106 ? 36.93100 52.29500 -13.48400 1.000 41.02319 106 ALA C O 1
ATOM 9431 N N . ALA C 1 107 ? 37.66200 52.85600 -11.42000 1.000 41.86319 107 ALA C N 1
ATOM 9432 C CA . ALA C 1 107 ? 38.83300 51.99300 -11.49200 1.000 47.16319 107 ALA C CA 1
ATOM 9433 C C . ALA C 1 107 ? 38.43300 50.53300 -11.68200 1.000 52.16319 107 ALA C C 1
ATOM 9434 O O . ALA C 1 107 ? 39.10100 49.79400 -12.41500 1.000 56.09319 107 ALA C O 1
ATOM 9441 N N . ASP C 1 108 ? 37.31800 50.11300 -11.07500 1.000 52.27319 108 ASP C N 1
ATOM 9442 C CA . ASP C 1 108 ? 36.83300 48.72500 -11.16600 1.000 57.19319 108 ASP C CA 1
ATOM 9443 C C . ASP C 1 108 ? 37.94200 47.74500 -10.77100 1.000 64.09319 108 ASP C C 1
ATOM 9444 O O . ASP C 1 108 ? 38.17000 46.71400 -11.41100 1.000 60.38319 108 ASP C O 1
ATOM 9453 N N . MET C 1 109 ? 38.62500 48.09800 -9.68300 1.000 59.75319 109 MET C N 1
ATOM 9454 C CA . MET C 1 109 ? 39.66900 47.33700 -9.00900 1.000 48.83319 109 MET C CA 1
ATOM 9455 C C . MET C 1 109 ? 39.15400 45.97800 -8.51700 1.000 50.36319 109 MET C C 1
ATOM 9456 O O . MET C 1 109 ? 37.95400 45.73000 -8.44800 1.000 46.25319 109 MET C O 1
ATOM 9470 N N . VAL C 1 110 ? 40.10500 45.06800 -8.21400 1.000 51.05319 110 VAL C N 1
ATOM 9471 C CA . VAL C 1 110 ? 39.83400 43.75400 -7.62100 1.000 41.33319 110 VAL C CA 1
ATOM 9472 C C . VAL C 1 110 ? 39.88400 43.89000 -6.10000 1.000 33.22319 110 VAL C C 1
ATOM 9473 O O . VAL C 1 110 ? 40.39300 44.87000 -5.56800 1.000 31.64319 110 VAL C O 1
ATOM 9486 N N . GLN C 1 111 ? 39.36600 42.88300 -5.38800 1.000 33.25319 111 GLN C N 1
ATOM 9487 C CA . GLN C 1 111 ? 39.26700 42.96400 -3.93600 1.000 26.71319 111 GLN C CA 1
ATOM 9488 C C . GLN C 1 111 ? 40.61900 43.31100 -3.31200 1.000 26.40319 111 GLN C C 1
ATOM 9489 O O . GLN C 1 111 ? 41.64300 42.72600 -3.68900 1.000 27.52319 111 GLN C O 1
ATOM 9503 N N . PRO C 1 112 ? 40.66800 44.25400 -2.37900 1.000 24.68319 112 PRO C N 1
ATOM 9504 C CA . PRO C 1 112 ? 41.92700 44.56400 -1.70400 1.000 29.80319 112 PRO C CA 1
ATOM 9505 C C . PRO C 1 112 ? 42.22600 43.57400 -0.59200 1.000 27.72319 112 PRO C C 1
ATOM 9506 O O . PRO C 1 112 ? 41.36300 42.77500 -0.19700 1.000 25.03319 112 PRO C O 1
ATOM 9517 N N . PRO C 1 113 ? 43.44600 43.59300 -0.06400 1.000 28.78319 113 PRO C N 1
ATOM 9518 C CA . PRO C 1 113 ? 43.80400 42.67200 1.01300 1.000 25.72319 113 PRO C CA 1
ATOM 9519 C C . PRO C 1 113 ? 42.94200 42.89200 2.24200 1.000 25.36319 113 PRO C C 1
ATOM 9520 O O . PRO C 1 113 ? 42.24900 43.91300 2.35700 1.000 25.21319 113 PRO C O 1
ATOM 9531 N N . PRO C 1 114 ? 42.96400 41.95800 3.18700 1.000 24.08319 114 PRO C N 1
ATOM 9532 C CA . PRO C 1 114 ? 42.12900 42.11300 4.37600 1.000 25.23319 114 PRO C CA 1
ATOM 9533 C C . PRO C 1 114 ? 42.43800 43.41700 5.08700 1.000 25.48319 114 PRO C C 1
ATOM 9534 O O . PRO C 1 114 ? 43.54300 43.96100 4.99900 1.000 23.29319 114 PRO C O 1
ATOM 9545 N N . LEU C 1 115 ? 41.42800 43.91600 5.79400 1.000 23.88319 115 LEU C N 1
ATOM 9546 C CA . LEU C 1 115 ? 41.59500 45.12100 6.59100 1.000 20.98319 115 LEU C CA 1
ATOM 9547 C C . LEU C 1 115 ? 42.80800 45.01800 7.49600 1.000 22.15319 115 LEU C C 1
ATOM 9548 O O . LEU C 1 115 ? 43.58300 45.97200 7.62700 1.000 21.05319 115 LEU C O 1
ATOM 9564 N N . ALA C 1 116 ? 43.00300 43.86300 8.12600 1.000 22.90319 116 ALA C N 1
ATOM 9565 C CA . ALA C 1 116 ? 44.11400 43.72600 9.05500 1.000 22.10319 116 ALA C CA 1
ATOM 9566 C C . ALA C 1 116 ? 45.46500 43.81600 8.36100 1.000 21.53319 116 ALA C C 1
ATOM 9567 O O . ALA C 1 116 ? 46.47900 43.97300 9.04500 1.000 22.91319 116 ALA C O 1
ATOM 9574 N N . SER C 1 117 ? 45.49600 43.74800 7.03300 1.000 22.15319 117 SER C N 1
ATOM 9575 C CA . SER C 1 117 ? 46.73600 43.76900 6.27200 1.000 24.62319 117 SER C CA 1
ATOM 9576 C C . SER C 1 117 ? 47.00600 45.09500 5.58100 1.000 24.24319 117 SER C C 1
ATOM 9577 O O . SER C 1 117 ? 48.10300 45.28300 5.04300 1.000 24.02319 117 SER C O 1
ATOM 9585 N N . VAL C 1 118 ? 46.03500 46.00600 5.56700 1.000 24.01319 118 VAL C N 1
ATOM 9586 C CA . VAL C 1 118 ? 46.13200 47.18300 4.71800 1.000 22.95319 118 VAL C CA 1
ATOM 9587 C C . VAL C 1 118 ? 47.31400 48.05600 5.13700 1.000 19.16319 118 VAL C C 1
ATOM 9588 O O . VAL C 1 118 ? 47.70000 48.10500 6.30800 1.000 20.89319 118 VAL C O 1
ATOM 9601 N N . THR C 1 119 ? 47.89900 48.74700 4.16300 1.000 21.20319 119 THR C N 1
ATOM 9602 C CA . THR C 1 119 ? 49.02300 49.63600 4.41200 1.000 21.30319 119 THR C CA 1
ATOM 9603 C C . THR C 1 119 ? 48.71700 51.02000 3.86500 1.000 19.59319 119 THR C C 1
ATOM 9604 O O . THR C 1 119 ? 47.89500 51.18500 2.96700 1.000 21.41319 119 THR C O 1
ATOM 9615 N N . ILE C 1 120 ? 49.42500 52.01100 4.40100 1.000 20.36319 120 ILE C N 1
ATOM 9616 C CA . ILE C 1 120 ? 49.25100 53.38700 3.94300 1.000 20.80319 120 ILE C CA 1
ATOM 9617 C C . ILE C 1 120 ? 49.48800 53.48500 2.44100 1.000 21.40319 120 ILE C C 1
ATOM 9618 O O . ILE C 1 120 ? 48.73100 54.14400 1.71700 1.000 18.40319 120 ILE C O 1
ATOM 9634 N N . GLU C 1 121 ? 50.53900 52.82800 1.94800 1.000 21.56319 121 GLU C N 1
ATOM 9635 C CA . GLU C 1 121 ? 50.82100 52.82600 0.51900 1.000 22.29319 121 GLU C CA 1
ATOM 9636 C C . GLU C 1 121 ? 49.61900 52.35600 -0.28700 1.000 22.25319 121 GLU C C 1
ATOM 9637 O O . GLU C 1 121 ? 49.29900 52.92500 -1.33600 1.000 19.49319 121 GLU C O 1
ATOM 9649 N N . GLN C 1 122 ? 48.94300 51.30900 0.18500 1.000 22.76319 122 GLN C N 1
ATOM 9650 C CA . GLN C 1 122 ? 47.78500 50.78400 -0.53000 1.000 21.64319 122 GLN C CA 1
ATOM 9651 C C . GLN C 1 122 ? 46.62300 51.76800 -0.48900 1.000 16.94319 122 GLN C C 1
ATOM 9652 O O . GLN C 1 122 ? 45.90500 51.93600 -1.47900 1.000 16.66319 122 GLN C O 1
ATOM 9666 N N . ILE C 1 123 ? 46.42300 52.40900 0.65600 1.000 16.10319 123 ILE C N 1
ATOM 9667 C CA . ILE C 1 123 ? 45.34500 53.37800 0.79800 1.000 17.38319 123 ILE C CA 1
ATOM 9668 C C . ILE C 1 123 ? 45.54200 54.53300 -0.17500 1.000 15.14319 123 ILE C C 1
ATOM 9669 O O . ILE C 1 123 ? 44.60700 54.95000 -0.86800 1.000 17.14319 123 ILE C O 1
ATOM 9685 N N . GLN C 1 124 ? 46.75600 55.07100 -0.24400 1.000 15.91319 124 GLN C N 1
ATOM 9686 C CA . GLN C 1 124 ? 46.96000 56.25900 -1.06100 1.000 18.21319 124 GLN C CA 1
ATOM 9687 C C . GLN C 1 124 ? 46.90300 55.93300 -2.54500 1.000 19.02319 124 GLN C C 1
ATOM 9688 O O . GLN C 1 124 ? 46.52400 56.78500 -3.35800 1.000 18.56319 124 GLN C O 1
ATOM 9702 N N . ARG C 1 125 ? 47.25900 54.70800 -2.91600 1.000 16.52319 125 ARG C N 1
ATOM 9703 C CA . ARG C 1 125 ? 47.17900 54.30900 -4.31300 1.000 19.33319 125 ARG C CA 1
ATOM 9704 C C . ARG C 1 125 ? 45.73600 54.28200 -4.79500 1.000 19.61319 125 ARG C C 1
ATOM 9705 O O . ARG C 1 125 ? 45.44300 54.69700 -5.92100 1.000 20.08319 125 ARG C O 1
ATOM 9726 N N . VAL C 1 126 ? 44.81900 53.78200 -3.96500 1.000 19.06319 126 VAL C N 1
ATOM 9727 C CA . VAL C 1 126 ? 43.40400 53.88400 -4.29800 1.000 18.20319 126 VAL C CA 1
ATOM 9728 C C . VAL C 1 126 ? 42.99800 55.34700 -4.35300 1.000 17.40319 126 VAL C C 1
ATOM 9729 O O . VAL C 1 126 ? 42.31600 55.78700 -5.28700 1.000 18.22319 126 VAL C O 1
ATOM 9742 N N . GLY C 1 127 ? 43.43800 56.13100 -3.36600 1.000 16.57319 127 GLY C N 1
ATOM 9743 C CA . GLY C 1 127 ? 43.10600 57.54100 -3.34900 1.000 16.48319 127 GLY C CA 1
ATOM 9744 C C . GLY C 1 127 ? 43.60900 58.27800 -4.57300 1.000 17.73319 127 GLY C C 1
ATOM 9745 O O . GLY C 1 127 ? 42.92200 59.15400 -5.11300 1.000 17.17319 127 GLY C O 1
ATOM 9749 N N . THR C 1 128 ? 44.81500 57.94000 -5.02700 1.000 16.97319 128 THR C N 1
ATOM 9750 C CA . THR C 1 128 ? 45.37300 58.60400 -6.19800 1.000 16.91319 128 THR C CA 1
ATOM 9751 C C . THR C 1 128 ? 44.45600 58.43800 -7.40300 1.000 16.96319 128 THR C C 1
ATOM 9752 O O . THR C 1 128 ? 44.13800 59.40700 -8.09800 1.000 17.81319 128 THR C O 1
ATOM 9763 N N . ILE C 1 129 ? 43.99400 57.21400 -7.64600 1.000 17.45319 129 ILE C N 1
ATOM 9764 C CA . ILE C 1 129 ? 43.18300 56.93100 -8.82300 1.000 19.53319 129 ILE C CA 1
ATOM 9765 C C . ILE C 1 129 ? 41.74200 57.39300 -8.63500 1.000 16.20319 129 ILE C C 1
ATOM 9766 O O . ILE C 1 129 ? 41.13300 57.93300 -9.56400 1.000 18.55319 129 ILE C O 1
ATOM 9782 N N . ARG C 1 130 ? 41.17500 57.20200 -7.44800 1.000 15.35319 130 ARG C N 1
ATOM 9783 C CA . ARG C 1 130 ? 39.75400 57.45900 -7.26300 1.000 16.85319 130 ARG C CA 1
ATOM 9784 C C . ARG C 1 130 ? 39.44500 58.88500 -6.83900 1.000 18.10319 130 ARG C C 1
ATOM 9785 O O . ARG C 1 130 ? 38.33100 59.35000 -7.09200 1.000 18.47319 130 ARG C O 1
ATOM 9806 N N . PHE C 1 131 ? 40.39900 59.59500 -6.24000 1.000 17.59319 131 PHE C N 1
ATOM 9807 C CA . PHE C 1 131 ? 40.14000 60.91200 -5.66900 1.000 16.10319 131 PHE C CA 1
ATOM 9808 C C . PHE C 1 131 ? 41.06100 61.98600 -6.22600 1.000 15.57319 131 PHE C C 1
ATOM 9809 O O . PHE C 1 131 ? 40.58600 63.00300 -6.74200 1.000 14.48319 131 PHE C O 1
ATOM 9826 N N . THR C 1 132 ? 42.37700 61.77400 -6.15000 1.000 16.20319 132 THR C N 1
ATOM 9827 C CA . THR C 1 132 ? 43.33500 62.79000 -6.57700 1.000 14.94319 132 THR C CA 1
ATOM 9828 C C . THR C 1 132 ? 43.21900 63.06300 -8.07000 1.000 15.26319 132 THR C C 1
ATOM 9829 O O . THR C 1 132 ? 43.14400 64.22000 -8.49500 1.000 15.31319 132 THR C O 1
ATOM 9840 N N . ALA C 1 133 ? 43.17900 62.01400 -8.88400 1.000 13.84319 133 ALA C N 1
ATOM 9841 C CA . ALA C 1 133 ? 43.08800 62.21000 -10.32700 1.000 15.44319 133 ALA C CA 1
ATOM 9842 C C . ALA C 1 133 ? 41.83700 62.98000 -10.73500 1.000 17.25319 133 ALA C C 1
ATOM 9843 O O . ALA C 1 133 ? 41.95900 63.93700 -11.52100 1.000 14.71319 133 ALA C O 1
ATOM 9850 N N . PRO C 1 134 ? 40.63200 62.64600 -10.25800 1.000 15.39319 134 PRO C N 1
ATOM 9851 C CA . PRO C 1 134 ? 39.46000 63.45600 -10.64300 1.000 15.98319 134 PRO C CA 1
ATOM 9852 C C . PRO C 1 134 ? 39.52300 64.86900 -10.10200 1.000 14.58319 134 PRO C C 1
ATOM 9853 O O . PRO C 1 134 ? 38.99200 65.79300 -10.73100 1.000 17.92319 134 PRO C O 1
ATOM 9864 N N . MET C 1 135 ? 40.13900 65.04800 -8.93800 1.000 12.73319 135 MET C N 1
ATOM 9865 C CA . MET C 1 135 ? 40.36600 66.37900 -8.39800 1.000 15.17319 135 MET C CA 1
ATOM 9866 C C . MET C 1 135 ? 41.24500 67.19900 -9.33400 1.000 16.57319 135 MET C C 1
ATOM 9867 O O . MET C 1 135 ? 40.93200 68.35100 -9.65100 1.000 17.25319 135 MET C O 1
ATOM 9881 N N . LEU C 1 136 ? 42.34200 66.61000 -9.81000 1.000 16.86319 136 LEU C N 1
ATOM 9882 C CA . LEU C 1 136 ? 43.26100 67.35600 -10.66400 1.000 15.78319 136 LEU C CA 1
ATOM 9883 C C . LEU C 1 136 ? 42.63400 67.67400 -12.01200 1.000 16.16319 136 LEU C C 1
ATOM 9884 O O . LEU C 1 136 ? 42.88000 68.74600 -12.57400 1.000 18.01319 136 LEU C O 1
ATOM 9900 N N . VAL C 1 137 ? 41.82200 66.76500 -12.55500 1.000 13.45319 137 VAL C N 1
ATOM 9901 C CA . VAL C 1 137 ? 41.06400 67.09000 -13.75300 1.000 14.44319 137 VAL C CA 1
ATOM 9902 C C . VAL C 1 137 ? 40.21800 68.33800 -13.52100 1.000 16.34319 137 VAL C C 1
ATOM 9903 O O . VAL C 1 137 ? 40.13700 69.22800 -14.38000 1.000 17.05319 137 VAL C O 1
ATOM 9916 N N . ALA C 1 138 ? 39.59300 68.42900 -12.35000 1.000 14.00319 138 ALA C N 1
ATOM 9917 C CA . ALA C 1 138 ? 38.76200 69.58600 -12.03600 1.000 17.88319 138 ALA C CA 1
ATOM 9918 C C . ALA C 1 138 ? 39.59700 70.85900 -11.94900 1.000 17.92319 138 ALA C C 1
ATOM 9919 O O . ALA C 1 138 ? 39.18400 71.91100 -12.44600 1.000 18.35319 138 ALA C O 1
ATOM 9926 N N . LYS C 1 139 ? 40.76100 70.78000 -11.30300 1.000 16.40319 139 LYS C N 1
ATOM 9927 C CA . LYS C 1 139 ? 41.67200 71.91700 -11.23500 1.000 18.56319 139 LYS C CA 1
ATOM 9928 C C . LYS C 1 139 ? 42.03600 72.43500 -12.62100 1.000 19.86319 139 LYS C C 1
ATOM 9929 O O . LYS C 1 139 ? 42.07900 73.65100 -12.84800 1.000 19.43319 139 LYS C O 1
ATOM 9948 N N . LEU C 1 140 ? 42.31100 71.52600 -13.55700 1.000 16.95319 140 LEU C N 1
ATOM 9949 C CA . LEU C 1 140 ? 42.83700 71.86900 -14.87000 1.000 19.44319 140 LEU C CA 1
ATOM 9950 C C . LEU C 1 140 ? 41.74900 72.19100 -15.88400 1.000 19.79319 140 LEU C C 1
ATOM 9951 O O . LEU C 1 140 ? 41.96900 73.00500 -16.79000 1.000 19.63319 140 LEU C O 1
ATOM 9967 N N . LEU C 1 141 ? 40.59400 71.54200 -15.75600 1.000 18.24319 141 LEU C N 1
ATOM 9968 C CA . LEU C 1 141 ? 39.46800 71.69700 -16.68000 1.000 23.59319 141 LEU C CA 1
ATOM 9969 C C . LEU C 1 141 ? 39.21300 73.11600 -17.17600 1.000 19.65319 141 LEU C C 1
ATOM 9970 O O . LEU C 1 141 ? 39.01600 73.28700 -18.38700 1.000 20.26319 141 LEU C O 1
ATOM 9986 N N . PRO C 1 142 ? 39.18700 74.15300 -16.33500 1.000 20.16319 142 PRO C N 1
ATOM 9987 C CA . PRO C 1 142 ? 38.74200 75.47300 -16.81700 1.000 21.55319 142 PRO C CA 1
ATOM 9988 C C . PRO C 1 142 ? 39.60900 76.05100 -17.91800 1.000 24.72319 142 PRO C C 1
ATOM 9989 O O . PRO C 1 142 ? 39.14900 76.92700 -18.66300 1.000 22.66319 142 PRO C O 1
ATOM 10000 N N . LYS C 1 143 ? 40.85000 75.59300 -18.04000 1.000 22.34319 143 LYS C N 1
ATOM 10001 C CA . LYS C 1 143 ? 41.71000 76.03800 -19.12200 1.000 22.64319 143 LYS C CA 1
ATOM 10002 C C . LYS C 1 143 ? 41.22100 75.54900 -20.47700 1.000 22.14319 143 LYS C C 1
ATOM 10003 O O . LYS C 1 143 ? 41.51900 76.17700 -21.49500 1.000 21.31319 143 LYS C O 1
ATOM 10022 N N . TYR C 1 144 ? 40.46200 74.45500 -20.50800 1.000 21.55319 144 TYR C N 1
ATOM 10023 C CA . TYR C 1 144 ? 40.14100 73.75900 -21.74400 1.000 19.77319 144 TYR C CA 1
ATOM 10024 C C . TYR C 1 144 ? 38.64500 73.60000 -21.97400 1.000 19.63319 144 TYR C C 1
ATOM 10025 O O . TYR C 1 144 ? 38.24400 72.96600 -22.96200 1.000 18.99319 144 TYR C O 1
ATOM 10043 N N . MET C 1 145 ? 37.81100 74.17200 -21.11100 1.000 20.88319 145 MET C N 1
ATOM 10044 C CA . MET C 1 145 ? 36.40000 73.82400 -21.05800 1.000 19.89319 145 MET C CA 1
ATOM 10045 C C . MET C 1 145 ? 35.63800 74.94500 -20.37600 1.000 21.34319 145 MET C C 1
ATOM 10046 O O . MET C 1 145 ? 36.06400 75.44700 -19.33300 1.000 21.75319 145 MET C O 1
ATOM 10060 N N . GLU C 1 146 ? 34.51300 75.32700 -20.96500 1.000 21.64319 146 GLU C N 1
ATOM 10061 C CA . GLU C 1 146 ? 33.68900 76.39100 -20.41800 1.000 23.72319 146 GLU C CA 1
ATOM 10062 C C . GLU C 1 146 ? 32.82800 75.86800 -19.27300 1.000 24.18319 146 GLU C C 1
ATOM 10063 O O . GLU C 1 146 ? 32.22500 74.79100 -19.35800 1.000 22.43319 146 GLU C O 1
ATOM 10075 N N . LEU C 1 147 ? 32.78300 76.63800 -18.19000 1.000 20.80319 147 LEU C N 1
ATOM 10076 C CA . LEU C 1 147 ? 32.01200 76.27400 -17.00800 1.000 18.36319 147 LEU C CA 1
ATOM 10077 C C . LEU C 1 147 ? 30.60300 76.80900 -17.21500 1.000 22.35319 147 LEU C C 1
ATOM 10078 O O . LEU C 1 147 ? 30.30300 77.97000 -16.92900 1.000 21.00319 147 LEU C O 1
ATOM 10094 N N . CYS C 1 148 ? 29.72900 75.95600 -17.73900 1.000 21.28319 148 CYS C N 1
ATOM 10095 C CA . CYS C 1 148 ? 28.39500 76.37900 -18.13300 1.000 21.25319 148 CYS C CA 1
ATOM 10096 C C . CYS C 1 148 ? 27.48300 75.16400 -18.12100 1.000 20.21319 148 CYS C C 1
ATOM 10097 O O . CYS C 1 148 ? 27.95800 74.02900 -18.24800 1.000 21.81319 148 CYS C O 1
ATOM 10105 N N . PRO C 1 149 ? 26.16900 75.37000 -17.98700 1.000 19.75319 149 PRO C N 1
ATOM 10106 C CA . PRO C 1 149 ? 25.25800 74.21700 -17.88200 1.000 19.78319 149 PRO C CA 1
ATOM 10107 C C . PRO C 1 149 ? 25.19300 73.36600 -19.12900 1.000 19.17319 149 PRO C C 1
ATOM 10108 O O . PRO C 1 149 ? 24.70200 72.23700 -19.05400 1.000 19.69319 149 PRO C O 1
ATOM 10119 N N . GLU C 1 150 ? 25.64100 73.86700 -20.27900 1.000 21.83319 150 GLU C N 1
ATOM 10120 C CA . GLU C 1 150 ? 25.65600 73.04100 -21.47800 1.000 22.80319 150 GLU C CA 1
ATOM 10121 C C . GLU C 1 150 ? 26.69200 71.93300 -21.37100 1.000 19.10319 150 GLU C C 1
ATOM 10122 O O . GLU C 1 150 ? 26.54000 70.88400 -22.00200 1.000 23.59319 150 GLU C O 1
ATOM 10134 N N . ASN C 1 151 ? 27.73800 72.14100 -20.58900 1.000 18.05319 151 ASN C N 1
ATOM 10135 C CA . ASN C 1 151 ? 28.80500 71.16500 -20.46200 1.000 16.95319 151 ASN C CA 1
ATOM 10136 C C . ASN C 1 151 ? 28.62400 70.35900 -19.17900 1.000 16.85319 151 ASN C C 1
ATOM 10137 O O . ASN C 1 151 ? 27.86300 70.73100 -18.28300 1.000 17.77319 151 ASN C O 1
ATOM 10148 N N . SER C 1 152 ? 29.34900 69.24200 -19.09100 1.000 16.29319 152 SER C N 1
ATOM 10149 C CA . SER C 1 152 ? 29.19700 68.35500 -17.94900 1.000 14.94319 152 SER C CA 1
ATOM 10150 C C . SER C 1 152 ? 30.48600 67.59500 -17.68700 1.000 13.25319 152 SER C C 1
ATOM 10151 O O . SER C 1 152 ? 31.27800 67.33700 -18.59700 1.000 14.35319 152 SER C O 1
ATOM 10159 N N . TYR C 1 153 ? 30.68500 67.26500 -16.41900 1.000 13.04319 153 TYR C N 1
ATOM 10160 C CA . TYR C 1 153 ? 31.78600 66.42600 -15.95500 1.000 13.26319 153 TYR C CA 1
ATOM 10161 C C . TYR C 1 153 ? 31.20100 65.36400 -15.03800 1.000 12.97319 153 TYR C C 1
ATOM 10162 O O . TYR C 1 153 ? 30.61000 65.68800 -14.00900 1.000 12.93319 153 TYR C O 1
ATOM 10180 N N . THR C 1 154 ? 31.33200 64.10100 -15.43900 1.000 14.66319 154 THR C N 1
ATOM 10181 C CA . THR C 1 154 ? 30.66000 62.99200 -14.77400 1.000 14.43319 154 THR C CA 1
ATOM 10182 C C . THR C 1 154 ? 31.69500 62.00500 -14.26300 1.000 12.76319 154 THR C C 1
ATOM 10183 O O . THR C 1 154 ? 32.56900 61.57500 -15.01500 1.000 14.69319 154 THR C O 1
ATOM 10194 N N . LEU C 1 155 ? 31.59400 61.67600 -12.97600 1.000 15.02319 155 LEU C N 1
ATOM 10195 C CA . LEU C 1 155 ? 32.43600 60.70600 -12.30300 1.000 14.43319 155 LEU C CA 1
ATOM 10196 C C . LEU C 1 155 ? 31.67100 59.39200 -12.14800 1.000 15.59319 155 LEU C C 1
ATOM 10197 O O . LEU C 1 155 ? 30.50800 59.26600 -12.53900 1.000 14.52319 155 LEU C O 1
ATOM 10213 N N . THR C 1 156 ? 32.32400 58.40600 -11.54700 1.000 14.18319 156 THR C N 1
ATOM 10214 C CA . THR C 1 156 ? 31.73100 57.08000 -11.41200 1.000 17.32319 156 THR C CA 1
ATOM 10215 C C . THR C 1 156 ? 32.01900 56.51900 -10.02800 1.000 16.09319 156 THR C C 1
ATOM 10216 O O . THR C 1 156 ? 33.17800 56.44600 -9.61100 1.000 16.81319 156 THR C O 1
ATOM 10227 N N . SER C 1 157 ? 30.96400 56.12200 -9.31700 1.000 14.60319 157 SER C N 1
ATOM 10228 C CA . SER C 1 157 ? 31.12500 55.45700 -8.03100 1.000 16.66319 157 SER C CA 1
ATOM 10229 C C . SER C 1 157 ? 30.72400 53.98700 -8.17000 1.000 19.34319 157 SER C C 1
ATOM 10230 O O . SER C 1 157 ? 31.42700 53.21300 -8.82400 1.000 21.49319 157 SER C O 1
ATOM 10238 N N . GLY C 1 158 ? 29.61100 53.58500 -7.57600 1.000 18.94319 158 GLY C N 1
ATOM 10239 C CA . GLY C 1 158 ? 29.19700 52.19900 -7.65400 1.000 18.46319 158 GLY C CA 1
ATOM 10240 C C . GLY C 1 158 ? 28.20900 51.82600 -6.57500 1.000 17.75319 158 GLY C C 1
ATOM 10241 O O . GLY C 1 158 ? 28.26500 52.35600 -5.46600 1.000 20.14319 158 GLY C O 1
ATOM 10245 N N . SER C 1 159 ? 27.28900 50.91400 -6.89500 1.000 20.85319 159 SER C N 1
ATOM 10246 C CA . SER C 1 159 ? 26.25000 50.54500 -5.94600 1.000 21.31319 159 SER C CA 1
ATOM 10247 C C . SER C 1 159 ? 26.83000 49.97100 -4.66600 1.000 20.62319 159 SER C C 1
ATOM 10248 O O . SER C 1 159 ? 26.18800 50.04100 -3.61600 1.000 19.60319 159 SER C O 1
ATOM 10256 N N . HIS C 1 160 ? 28.03600 49.39900 -4.72600 1.000 21.07319 160 HIS C N 1
ATOM 10257 C CA . HIS C 1 160 ? 28.67700 48.92400 -3.50600 1.000 21.71319 160 HIS C CA 1
ATOM 10258 C C . HIS C 1 160 ? 29.11200 50.06000 -2.58400 1.000 21.49319 160 HIS C C 1
ATOM 10259 O O . HIS C 1 160 ? 29.56000 49.79100 -1.47100 1.000 19.67319 160 HIS C O 1
ATOM 10273 N N . ALA C 1 161 ? 28.97400 51.31700 -3.00200 1.000 23.67319 161 ALA C N 1
ATOM 10274 C CA . ALA C 1 161 ? 29.13200 52.42000 -2.06000 1.000 24.37319 161 ALA C CA 1
ATOM 10275 C C . ALA C 1 161 ? 28.10000 52.33400 -0.93800 1.000 21.22319 161 ALA C C 1
ATOM 10276 O O . ALA C 1 161 ? 28.41000 52.62100 0.22200 1.000 21.49319 161 ALA C O 1
ATOM 10283 N N . LYS C 1 162 ? 26.86500 51.94400 -1.27100 1.000 23.31319 162 LYS C N 1
ATOM 10284 C CA . LYS C 1 162 ? 25.77800 51.79400 -0.30600 1.000 24.60319 162 LYS C CA 1
ATOM 10285 C C . LYS C 1 162 ? 25.65500 50.37900 0.24400 1.000 20.89319 162 LYS C C 1
ATOM 10286 O O . LYS C 1 162 ? 25.25100 50.20400 1.39900 1.000 20.86319 162 LYS C O 1
ATOM 10305 N N . GLN C 1 163 ? 25.93100 49.37500 -0.59800 1.000 19.09319 163 GLN C N 1
ATOM 10306 C CA . GLN C 1 163 ? 25.89500 47.95900 -0.26300 1.000 21.09319 163 GLN C CA 1
ATOM 10307 C C . GLN C 1 163 ? 27.28700 47.35200 -0.29000 1.000 19.84319 163 GLN C C 1
ATOM 10308 O O . GLN C 1 163 ? 27.65400 46.69500 -1.27200 1.000 21.88319 163 GLN C O 1
ATOM 10322 N N . PRO C 1 164 ? 28.06900 47.52300 0.76900 1.000 18.76319 164 PRO C N 1
ATOM 10323 C CA . PRO C 1 164 ? 29.45600 47.05800 0.73600 1.000 19.36319 164 PRO C CA 1
ATOM 10324 C C . PRO C 1 164 ? 29.53600 45.54400 0.73100 1.000 23.26319 164 PRO C C 1
ATOM 10325 O O . PRO C 1 164 ? 28.80100 44.86100 1.44600 1.000 21.37319 164 PRO C O 1
ATOM 10336 N N . ASP C 1 165 ? 30.44500 45.03000 -0.08000 1.000 25.10319 165 ASP C N 1
ATOM 10337 C CA . ASP C 1 165 ? 30.81100 43.62000 -0.04600 1.000 25.02319 165 ASP C CA 1
ATOM 10338 C C . ASP C 1 165 ? 31.86800 43.39900 1.03300 1.000 24.08319 165 ASP C C 1
ATOM 10339 O O . ASP C 1 165 ? 32.79400 44.20600 1.16200 1.000 25.64319 165 ASP C O 1
ATOM 10348 N N . PRO C 1 166 ? 31.75500 42.33800 1.83100 1.000 25.58319 166 PRO C N 1
ATOM 10349 C CA . PRO C 1 166 ? 32.77100 42.09100 2.86500 1.000 26.79319 166 PRO C CA 1
ATOM 10350 C C . PRO C 1 166 ? 34.15900 41.99000 2.25500 1.000 21.28319 166 PRO C C 1
ATOM 10351 O O . PRO C 1 166 ? 34.36500 41.30700 1.25100 1.000 21.54319 166 PRO C O 1
ATOM 10362 N N . GLY C 1 167 ? 35.11200 42.67700 2.87300 1.000 24.39319 167 GLY C N 1
ATOM 10363 C CA . GLY C 1 167 ? 36.47500 42.70100 2.39500 1.000 22.49319 167 GLY C CA 1
ATOM 10364 C C . GLY C 1 167 ? 36.83500 43.86400 1.50000 1.000 22.03319 167 GLY C C 1
ATOM 10365 O O . GLY C 1 167 ? 37.98300 43.94500 1.05700 1.000 23.04319 167 GLY C O 1
ATOM 10369 N N . TRP C 1 168 ? 35.90600 44.78600 1.24500 1.000 19.35319 168 TRP C N 1
ATOM 10370 C CA . TRP C 1 168 ? 36.11400 45.84300 0.26400 1.000 19.34319 168 TRP C CA 1
ATOM 10371 C C . TRP C 1 168 ? 36.13800 47.23800 0.87900 1.000 18.71319 168 TRP C C 1
ATOM 10372 O O . TRP C 1 168 ? 36.07300 48.22500 0.14000 1.000 17.31319 168 TRP C O 1
ATOM 10393 N N . SER C 1 169 ? 36.26400 47.35100 2.20500 1.000 18.08319 169 SER C N 1
ATOM 10394 C CA . SER C 1 169 ? 36.04600 48.62800 2.88000 1.000 17.98319 169 SER C CA 1
ATOM 10395 C C . SER C 1 169 ? 36.86100 49.77400 2.27700 1.000 20.11319 169 SER C C 1
ATOM 10396 O O . SER C 1 169 ? 36.37000 50.90500 2.18800 1.000 18.22319 169 SER C O 1
ATOM 10404 N N . LEU C 1 170 ? 38.10000 49.51400 1.85200 1.000 19.86319 170 LEU C N 1
ATOM 10405 C CA . LEU C 1 170 ? 38.89600 50.57200 1.23600 1.000 18.46319 170 LEU C CA 1
ATOM 10406 C C . LEU C 1 170 ? 38.24600 51.09100 -0.04000 1.000 17.56319 170 LEU C C 1
ATOM 10407 O O . LEU C 1 170 ? 38.20700 52.30500 -0.27600 1.000 18.00319 170 LEU C O 1
ATOM 10423 N N . VAL C 1 171 ? 37.73400 50.18800 -0.88300 1.000 18.58319 171 VAL C N 1
ATOM 10424 C CA . VAL C 1 171 ? 37.08200 50.59600 -2.12500 1.000 19.77319 171 VAL C CA 1
ATOM 10425 C C . VAL C 1 171 ? 35.75200 51.27700 -1.83600 1.000 18.76319 171 VAL C C 1
ATOM 10426 O O . VAL C 1 171 ? 35.42000 52.30600 -2.43600 1.000 17.77319 171 VAL C O 1
ATOM 10439 N N . THR C 1 172 ? 34.96000 50.70600 -0.93200 1.000 17.31319 172 THR C N 1
ATOM 10440 C CA . THR C 1 172 ? 33.72600 51.35300 -0.50900 1.000 17.71319 172 THR C CA 1
ATOM 10441 C C . THR C 1 172 ? 33.99800 52.75100 0.02300 1.000 18.35319 172 THR C C 1
ATOM 10442 O O . THR C 1 172 ? 33.24800 53.69400 -0.26900 1.000 17.11319 172 THR C O 1
ATOM 10453 N N . GLY C 1 173 ? 35.04500 52.93500 0.81300 1.000 16.76319 173 GLY C N 1
ATOM 10454 C CA . GLY C 1 173 ? 35.34200 54.26400 1.35700 1.000 15.61319 173 GLY C CA 1
ATOM 10455 C C . GLY C 1 173 ? 35.60700 55.30000 0.27700 1.000 17.11319 173 GLY C C 1
ATOM 10456 O O . GLY C 1 173 ? 34.97900 56.31200 0.28500 1.000 18.16319 173 GLY C O 1
ATOM 10460 N N . TYR C 1 174 ? 36.46300 54.99000 -0.68000 1.000 16.09319 174 TYR C N 1
ATOM 10461 C CA . TYR C 1 174 ? 36.81400 55.91400 -1.78200 1.000 18.95319 174 TYR C CA 1
ATOM 10462 C C . TYR C 1 174 ? 35.62100 56.10400 -2.71800 1.000 16.27319 174 TYR C C 1
ATOM 10463 O O . TYR C 1 174 ? 35.56900 57.11200 -3.37000 1.000 17.41319 174 TYR C O 1
ATOM 10481 N N . CYS C 1 175 ? 34.74200 55.12200 -2.83000 1.000 18.41319 175 CYS C N 1
ATOM 10482 C CA . CYS C 1 175 ? 33.49700 55.28200 -3.60200 1.000 20.02319 175 CYS C CA 1
ATOM 10483 C C . CYS C 1 175 ? 32.65100 56.39400 -2.98000 1.000 16.47319 175 CYS C C 1
ATOM 10484 O O . CYS C 1 175 ? 32.15100 57.15000 -3.72100 1.000 17.54319 175 CYS C O 1
ATOM 10492 N N . GLY C 1 176 ? 32.50500 56.44700 -1.65600 1.000 16.55319 176 GLY C N 1
ATOM 10493 C CA . GLY C 1 176 ? 31.84900 57.56000 -1.00400 1.000 16.78319 176 GLY C CA 1
ATOM 10494 C C . GLY C 1 176 ? 32.62400 58.85200 -1.13700 1.000 17.21319 176 GLY C C 1
ATOM 10495 O O . GLY C 1 176 ? 32.04200 59.93600 -1.07000 1.000 16.82319 176 GLY C O 1
ATOM 10499 N N . GLY C 1 177 ? 33.94100 58.75800 -1.32300 1.000 17.16319 177 GLY C N 1
ATOM 10500 C CA . GLY C 1 177 ? 34.73300 59.95300 -1.57000 1.000 15.56319 177 GLY C CA 1
ATOM 10501 C C . GLY C 1 177 ? 34.45300 60.56500 -2.92900 1.000 13.33319 177 GLY C C 1
ATOM 10502 O O . GLY C 1 177 ? 34.36400 61.78700 -3.06300 1.000 15.98319 177 GLY C O 1
ATOM 10506 N N . VAL C 1 178 ? 34.31300 59.72700 -3.95200 1.000 15.06319 178 VAL C N 1
ATOM 10507 C CA . VAL C 1 178 ? 33.94600 60.21000 -5.27900 1.000 15.34319 178 VAL C CA 1
ATOM 10508 C C . VAL C 1 178 ? 32.63000 60.96900 -5.21700 1.000 14.93319 178 VAL C C 1
ATOM 10509 O O . VAL C 1 178 ? 32.49500 62.06500 -5.77100 1.000 15.06319 178 VAL C O 1
ATOM 10522 N N . GLU C 1 179 ? 31.63200 60.39200 -4.53800 1.000 13.44319 179 GLU C N 1
ATOM 10523 C CA . GLU C 1 179 ? 30.32800 61.03500 -4.46900 1.000 13.36319 179 GLU C CA 1
ATOM 10524 C C . GLU C 1 179 ? 30.41400 62.35600 -3.71200 1.000 13.82319 179 GLU C C 1
ATOM 10525 O O . GLU C 1 179 ? 29.82000 63.35600 -4.12600 1.000 13.47319 179 GLU C O 1
ATOM 10537 N N . GLY C 1 180 ? 31.16800 62.39400 -2.61600 1.000 13.51319 180 GLY C N 1
ATOM 10538 C CA . GLY C 1 180 ? 31.36000 63.65300 -1.92300 1.000 14.13319 180 GLY C CA 1
ATOM 10539 C C . GLY C 1 180 ? 32.11000 64.66400 -2.77000 1.000 14.55319 180 GLY C C 1
ATOM 10540 O O . GLY C 1 180 ? 31.77500 65.84800 -2.79100 1.000 14.39319 180 GLY C O 1
ATOM 10544 N N . LEU C 1 181 ? 33.13200 64.21000 -3.48500 1.000 14.69319 181 LEU C N 1
ATOM 10545 C CA . LEU C 1 181 ? 33.88400 65.11600 -4.34100 1.000 15.64319 181 LEU C CA 1
ATOM 10546 C C . LEU C 1 181 ? 32.99300 65.71300 -5.41500 1.000 12.99319 181 LEU C C 1
ATOM 10547 O O . LEU C 1 181 ? 33.07900 66.90700 -5.70900 1.000 16.10319 181 LEU C O 1
ATOM 10563 N N . MET C 1 182 ? 32.14300 64.89700 -6.02200 1.000 12.78319 182 MET C N 1
ATOM 10564 C CA . MET C 1 182 ? 31.19100 65.40600 -6.99400 1.000 14.30319 182 MET C CA 1
ATOM 10565 C C . MET C 1 182 ? 30.40700 66.58000 -6.42500 1.000 13.01319 182 MET C C 1
ATOM 10566 O O . MET C 1 182 ? 30.28700 67.63000 -7.06300 1.000 13.48319 182 MET C O 1
ATOM 10580 N N . ARG C 1 183 ? 29.86600 66.41900 -5.22200 1.000 11.96319 183 ARG C N 1
ATOM 10581 C CA . ARG C 1 183 ? 29.05200 67.48300 -4.64800 1.000 14.92319 183 ARG C CA 1
ATOM 10582 C C . ARG C 1 183 ? 29.89000 68.72900 -4.40300 1.000 14.17319 183 ARG C C 1
ATOM 10583 O O . ARG C 1 183 ? 29.46400 69.84200 -4.73000 1.000 16.00319 183 ARG C O 1
ATOM 10604 N N . GLY C 1 184 ? 31.09500 68.55500 -3.85800 1.000 13.99319 184 GLY C N 1
ATOM 10605 C CA . GLY C 1 184 ? 31.99400 69.68500 -3.68900 1.000 16.38319 184 GLY C CA 1
ATOM 10606 C C . GLY C 1 184 ? 32.33700 70.37000 -5.00000 1.000 15.34319 184 GLY C C 1
ATOM 10607 O O . GLY C 1 184 ? 32.39600 71.59600 -5.07300 1.000 16.28319 184 GLY C O 1
ATOM 10611 N N . LEU C 1 185 ? 32.56900 69.59200 -6.05000 1.000 13.46319 185 LEU C N 1
ATOM 10612 C CA . LEU C 1 185 ? 32.91900 70.17900 -7.33000 1.000 13.67319 185 LEU C CA 1
ATOM 10613 C C . LEU C 1 185 ? 31.71900 70.84700 -7.97600 1.000 15.53319 185 LEU C C 1
ATOM 10614 O O . LEU C 1 185 ? 31.86200 71.88000 -8.63800 1.000 17.66319 185 LEU C O 1
ATOM 10630 N N . ALA C 1 186 ? 30.52700 70.26800 -7.81700 1.000 14.16319 186 ALA C N 1
ATOM 10631 C CA . ALA C 1 186 ? 29.33200 70.88900 -8.37000 1.000 15.24319 186 ALA C CA 1
ATOM 10632 C C . ALA C 1 186 ? 29.16700 72.31000 -7.85500 1.000 15.39319 186 ALA C C 1
ATOM 10633 O O . ALA C 1 186 ? 28.58600 73.15700 -8.53700 1.000 16.61319 186 ALA C O 1
ATOM 10640 N N . VAL C 1 187 ? 29.68100 72.58700 -6.66800 1.000 15.18319 187 VAL C N 1
ATOM 10641 C CA . VAL C 1 187 ? 29.65800 73.93000 -6.11500 1.000 15.50319 187 VAL C CA 1
ATOM 10642 C C . VAL C 1 187 ? 30.86800 74.74000 -6.56100 1.000 17.35319 187 VAL C C 1
ATOM 10643 O O . VAL C 1 187 ? 30.72200 75.85900 -7.05500 1.000 18.81319 187 VAL C O 1
ATOM 10656 N N . ASP C 1 188 ? 32.08300 74.20900 -6.40300 1.000 15.67319 188 ASP C N 1
ATOM 10657 C CA . ASP C 1 188 ? 33.26200 75.01000 -6.70200 1.000 18.41319 188 ASP C CA 1
ATOM 10658 C C . ASP C 1 188 ? 33.44200 75.27400 -8.19400 1.000 20.33319 188 ASP C C 1
ATOM 10659 O O . ASP C 1 188 ? 34.21400 76.16800 -8.56100 1.000 21.73319 188 ASP C O 1
ATOM 10668 N N . MET C 1 189 ? 32.76900 74.52100 -9.06500 1.000 18.38319 189 MET C N 1
ATOM 10669 C CA . MET C 1 189 ? 32.91600 74.68800 -10.50400 1.000 17.58319 189 MET C CA 1
ATOM 10670 C C . MET C 1 189 ? 31.64600 75.18600 -11.17900 1.000 15.58319 189 MET C C 1
ATOM 10671 O O . MET C 1 189 ? 31.56700 75.18400 -12.41000 1.000 16.89319 189 MET C O 1
ATOM 10685 N N . MET C 1 190 ? 30.66100 75.62900 -10.41000 1.000 16.50319 190 MET C N 1
ATOM 10686 C CA . MET C 1 190 ? 29.41900 76.09200 -11.00600 1.000 19.42319 190 MET C CA 1
ATOM 10687 C C . MET C 1 190 ? 29.71800 77.26500 -11.93900 1.000 19.27319 190 MET C C 1
ATOM 10688 O O . MET C 1 190 ? 30.67600 78.00700 -11.71300 1.000 19.01319 190 MET C O 1
ATOM 10702 N N . PRO C 1 191 ? 28.92000 77.46400 -13.00400 1.000 19.01319 191 PRO C N 1
ATOM 10703 C CA . PRO C 1 191 ? 27.72000 76.71500 -13.38100 1.000 17.67319 191 PRO C CA 1
ATOM 10704 C C . PRO C 1 191 ? 28.00200 75.48800 -14.24500 1.000 16.01319 191 PRO C C 1
ATOM 10705 O O . PRO C 1 191 ? 27.08800 75.03300 -14.90600 1.000 18.22319 191 PRO C O 1
ATOM 10716 N N . LEU C 1 192 ? 29.22500 74.97000 -14.26400 1.000 15.90319 192 LEU C N 1
ATOM 10717 C CA . LEU C 1 192 ? 29.44400 73.65100 -14.83900 1.000 16.63319 192 LEU C CA 1
ATOM 10718 C C . LEU C 1 192 ? 28.65500 72.61300 -14.05100 1.000 16.06319 192 LEU C C 1
ATOM 10719 O O . LEU C 1 192 ? 28.56900 72.67700 -12.82100 1.000 15.30319 192 LEU C O 1
ATOM 10735 N N . ARG C 1 193 ? 28.10200 71.63600 -14.76500 1.000 15.42319 193 ARG C N 1
ATOM 10736 C CA . ARG C 1 193 ? 27.35500 70.55300 -14.14200 1.000 13.49319 193 ARG C CA 1
ATOM 10737 C C . ARG C 1 193 ? 28.29400 69.39200 -13.83200 1.000 12.70319 193 ARG C C 1
ATOM 10738 O O . ARG C 1 193 ? 29.09000 68.99000 -14.68100 1.000 13.69319 193 ARG C O 1
ATOM 10759 N N . VAL C 1 194 ? 28.18700 68.86000 -12.61500 1.000 14.49319 194 VAL C N 1
ATOM 10760 C CA . VAL C 1 194 ? 29.02000 67.76000 -12.14500 1.000 14.39319 194 VAL C CA 1
ATOM 10761 C C . VAL C 1 194 ? 28.11100 66.73500 -11.47600 1.000 14.79319 194 VAL C C 1
ATOM 10762 O O . VAL C 1 194 ? 27.28900 67.09500 -10.63100 1.000 13.87319 194 VAL C O 1
ATOM 10775 N N . ASN C 1 195 ? 28.27700 65.46100 -11.84400 1.000 14.67319 195 ASN C N 1
ATOM 10776 C CA . ASN C 1 195 ? 27.35600 64.39000 -11.47300 1.000 12.56319 195 ASN C CA 1
ATOM 10777 C C . ASN C 1 195 ? 28.14300 63.09600 -11.30300 1.000 12.68319 195 ASN C C 1
ATOM 10778 O O . ASN C 1 195 ? 29.31800 63.01200 -11.66400 1.000 12.28319 195 ASN C O 1
ATOM 10789 N N . VAL C 1 196 ? 27.47000 62.07000 -10.76300 1.000 14.43319 196 VAL C N 1
ATOM 10790 C CA . VAL C 1 196 ? 28.04200 60.73100 -10.59100 1.000 14.06319 196 VAL C CA 1
ATOM 10791 C C . VAL C 1 196 ? 27.07000 59.70100 -11.14100 1.000 14.52319 196 VAL C C 1
ATOM 10792 O O . VAL C 1 196 ? 25.86700 59.77000 -10.87200 1.000 15.64319 196 VAL C O 1
ATOM 10805 N N . VAL C 1 197 ? 27.59100 58.74400 -11.90100 1.000 13.29319 197 VAL C N 1
ATOM 10806 C CA . VAL C 1 197 ? 26.85600 57.53800 -12.25200 1.000 13.97319 197 VAL C CA 1
ATOM 10807 C C . VAL C 1 197 ? 27.33200 56.42600 -11.33200 1.000 15.20319 197 VAL C C 1
ATOM 10808 O O . VAL C 1 197 ? 28.53800 56.19900 -11.18900 1.000 14.03319 197 VAL C O 1
ATOM 10821 N N . SER C 1 198 ? 26.38300 55.73900 -10.69700 1.000 15.71319 198 SER C N 1
ATOM 10822 C CA . SER C 1 198 ? 26.67200 54.64900 -9.76800 1.000 13.54319 198 SER C CA 1
ATOM 10823 C C . SER C 1 198 ? 26.08800 53.37800 -10.36800 1.000 14.85319 198 SER C C 1
ATOM 10824 O O . SER C 1 198 ? 24.89000 53.10100 -10.21700 1.000 14.26319 198 SER C O 1
ATOM 10832 N N . PRO C 1 199 ? 26.88500 52.59500 -11.08800 1.000 17.80319 199 PRO C N 1
ATOM 10833 C CA . PRO C 1 199 ? 26.36800 51.37100 -11.70300 1.000 18.40319 199 PRO C CA 1
ATOM 10834 C C . PRO C 1 199 ? 26.48300 50.17100 -10.78000 1.000 16.05319 199 PRO C C 1
ATOM 10835 O O . PRO C 1 199 ? 27.31900 50.11700 -9.88400 1.000 17.08319 199 PRO C O 1
ATOM 10846 N N . GLY C 1 200 ? 25.62200 49.19600 -11.03300 1.000 17.80319 200 GLY C N 1
ATOM 10847 C CA . GLY C 1 200 ? 25.63100 47.96000 -10.28200 1.000 21.48319 200 GLY C CA 1
ATOM 10848 C C . GLY C 1 200 ? 26.32800 46.85300 -11.04100 1.000 33.76319 200 GLY C C 1
ATOM 10849 O O . GLY C 1 200 ? 27.42200 47.06100 -11.58300 1.000 34.97319 200 GLY C O 1
ATOM 10853 N N . ALA C 1 201 ? 25.69400 45.68300 -11.10600 1.000 32.24319 201 ALA C N 1
ATOM 10854 C CA . ALA C 1 201 ? 26.28800 44.51400 -11.75300 1.000 37.33319 201 ALA C CA 1
ATOM 10855 C C . ALA C 1 201 ? 26.10100 44.62000 -13.26200 1.000 29.26319 201 ALA C C 1
ATOM 10856 O O . ALA C 1 201 ? 25.00700 44.39600 -13.78400 1.000 32.72319 201 ALA C O 1
ATOM 10863 N N . VAL C 1 202 ? 27.18400 44.95000 -13.96100 1.000 29.30319 202 VAL C N 1
ATOM 10864 C CA . VAL C 1 202 ? 27.22000 45.04000 -15.41300 1.000 28.75319 202 VAL C CA 1
ATOM 10865 C C . VAL C 1 202 ? 28.14800 43.94400 -15.90000 1.000 29.06319 202 VAL C C 1
ATOM 10866 O O . VAL C 1 202 ? 29.20400 43.71700 -15.30300 1.000 34.09319 202 VAL C O 1
ATOM 10879 N N . LEU C 1 203 ? 27.75500 43.24700 -16.95800 1.000 27.09319 203 LEU C N 1
ATOM 10880 C CA . LEU C 1 203 ? 28.58300 42.15900 -17.48300 1.000 38.89319 203 LEU C CA 1
ATOM 10881 C C . LEU C 1 203 ? 29.51800 42.75800 -18.53300 1.000 36.35319 203 LEU C C 1
ATOM 10882 O O . LEU C 1 203 ? 29.18500 42.81400 -19.71600 1.000 33.74319 203 LEU C O 1
ATOM 10898 N N . THR C 1 204 ? 30.68100 43.26500 -18.08000 1.000 37.89319 204 THR C N 1
ATOM 10899 C CA . THR C 1 204 ? 31.73800 43.76200 -18.95600 1.000 40.46319 204 THR C CA 1
ATOM 10900 C C . THR C 1 204 ? 32.60900 42.59100 -19.40000 1.000 45.51319 204 THR C C 1
ATOM 10901 O O . THR C 1 204 ? 32.62200 41.54800 -18.75200 1.000 45.91319 204 THR C O 1
ATOM 10912 N N . PRO C 1 205 ? 33.35400 42.73700 -20.50400 1.000 53.94319 205 PRO C N 1
ATOM 10913 C CA . PRO C 1 205 ? 34.18800 41.60400 -20.95000 1.000 55.78319 205 PRO C CA 1
ATOM 10914 C C . PRO C 1 205 ? 35.24500 41.26700 -19.92600 1.000 53.65319 205 PRO C C 1
ATOM 10915 O O . PRO C 1 205 ? 35.53500 40.08900 -19.67200 1.000 48.03319 205 PRO C O 1
ATOM 10926 N N . VAL C 1 206 ? 35.82400 42.30700 -19.32100 1.000 56.00319 206 VAL C N 1
ATOM 10927 C CA . VAL C 1 206 ? 36.77100 42.12200 -18.22800 1.000 55.98319 206 VAL C CA 1
ATOM 10928 C C . VAL C 1 206 ? 36.17000 41.19100 -17.18700 1.000 53.80319 206 VAL C C 1
ATOM 10929 O O . VAL C 1 206 ? 36.80400 40.22700 -16.75100 1.000 56.21319 206 VAL C O 1
ATOM 10942 N N . LEU C 1 207 ? 34.91600 41.44800 -16.80900 1.000 50.69319 207 LEU C N 1
ATOM 10943 C CA . LEU C 1 207 ? 34.28000 40.67700 -15.74900 1.000 45.00319 207 LEU C CA 1
ATOM 10944 C C . LEU C 1 207 ? 34.29800 39.18600 -16.05400 1.000 47.29319 207 LEU C C 1
ATOM 10945 O O . LEU C 1 207 ? 34.69200 38.37300 -15.21100 1.000 47.83319 207 LEU C O 1
ATOM 10961 N N . ARG C 1 208 ? 33.85300 38.80300 -17.25100 1.000 48.85319 208 ARG C N 1
ATOM 10962 C CA . ARG C 1 208 ? 33.72400 37.38200 -17.56000 1.000 51.33319 208 ARG C CA 1
ATOM 10963 C C . ARG C 1 208 ? 35.06300 36.65500 -17.51700 1.000 51.34319 208 ARG C C 1
ATOM 10964 O O . ARG C 1 208 ? 35.10500 35.46000 -17.20000 1.000 49.66319 208 ARG C O 1
ATOM 10985 N N . ASP C 1 209 ? 36.16500 37.34300 -17.81200 1.000 52.70319 209 ASP C N 1
ATOM 10986 C CA . ASP C 1 209 ? 37.46900 36.71600 -17.62800 1.000 56.42319 209 ASP C CA 1
ATOM 10987 C C . ASP C 1 209 ? 37.76300 36.48100 -16.15000 1.000 58.91319 209 ASP C C 1
ATOM 10988 O O . ASP C 1 209 ? 38.32400 35.44200 -15.78300 1.000 61.89319 209 ASP C O 1
ATOM 10997 N N . ILE C 1 210 ? 37.37100 37.41900 -15.28200 1.000 57.41319 210 ILE C N 1
ATOM 10998 C CA . ILE C 1 210 ? 37.75900 37.32700 -13.87700 1.000 57.05319 210 ILE C CA 1
ATOM 10999 C C . ILE C 1 210 ? 37.02800 36.17400 -13.20100 1.000 55.83319 210 ILE C C 1
ATOM 11000 O O . ILE C 1 210 ? 37.64400 35.29900 -12.58300 1.000 57.82319 210 ILE C O 1
ATOM 11016 N N . LEU C 1 211 ? 35.69900 36.16000 -13.30200 1.000 50.64319 211 LEU C N 1
ATOM 11017 C CA . LEU C 1 211 ? 34.92600 35.08000 -12.70500 1.000 47.06319 211 LEU C CA 1
ATOM 11018 C C . LEU C 1 211 ? 35.23300 33.75100 -13.38200 1.000 45.51319 211 LEU C C 1
ATOM 11019 O O . LEU C 1 211 ? 35.38600 32.72400 -12.71000 1.000 45.49319 211 LEU C O 1
ATOM 11035 N N . GLY C 1 212 ? 35.32900 33.75400 -14.70200 1.000 44.47319 212 GLY C N 1
ATOM 11036 C CA . GLY C 1 212 ? 35.72200 32.55600 -15.41700 1.000 46.45319 212 GLY C CA 1
ATOM 11037 C C . GLY C 1 212 ? 34.71800 31.44300 -15.20900 1.000 42.97319 212 GLY C C 1
ATOM 11038 O O . GLY C 1 212 ? 33.54700 31.54700 -15.59800 1.000 44.92319 212 GLY C O 1
ATOM 11042 N N . ASP C 1 213 ? 35.18100 30.36100 -14.57600 1.000 41.82319 213 ASP C N 1
ATOM 11043 C CA . ASP C 1 213 ? 34.35000 29.17700 -14.37900 1.000 42.93319 213 ASP C CA 1
ATOM 11044 C C . ASP C 1 213 ? 33.18100 29.47000 -13.45000 1.000 40.51319 213 ASP C C 1
ATOM 11045 O O . ASP C 1 213 ? 32.10100 28.89700 -13.61500 1.000 40.44319 213 ASP C O 1
ATOM 11054 N N . SER C 1 214 ? 33.36800 30.38000 -12.49700 1.000 41.89319 214 SER C N 1
ATOM 11055 C CA . SER C 1 214 ? 32.35500 30.67400 -11.49100 1.000 42.93319 214 SER C CA 1
ATOM 11056 C C . SER C 1 214 ? 31.31800 31.68300 -11.96900 1.000 40.04319 214 SER C C 1
ATOM 11057 O O . SER C 1 214 ? 30.42500 32.04300 -11.19900 1.000 38.85319 214 SER C O 1
ATOM 11065 N N . LEU C 1 215 ? 31.37600 32.09200 -13.23400 1.000 41.72319 215 LEU C N 1
ATOM 11066 C CA . LEU C 1 215 ? 30.57400 33.21400 -13.70700 1.000 44.11319 215 LEU C CA 1
ATOM 11067 C C . LEU C 1 215 ? 29.07900 32.95100 -13.54500 1.000 45.60319 215 LEU C C 1
ATOM 11068 O O . LEU C 1 215 ? 28.34800 33.81200 -13.04300 1.000 46.01319 215 LEU C O 1
ATOM 11084 N N . GLU C 1 216 ? 28.60300 31.75700 -13.93000 1.000 43.50319 216 GLU C N 1
ATOM 11085 C CA . GLU C 1 216 ? 27.16300 31.50700 -13.87700 1.000 42.92319 216 GLU C CA 1
ATOM 11086 C C . GLU C 1 216 ? 26.65200 31.44900 -12.44600 1.000 41.53319 216 GLU C C 1
ATOM 11087 O O . GLU C 1 216 ? 25.49100 31.78100 -12.19500 1.000 42.55319 216 GLU C O 1
ATOM 11099 N N . ILE C 1 217 ? 27.47800 31.00000 -11.50400 1.000 41.64319 217 ILE C N 1
ATOM 11100 C CA . ILE C 1 217 ? 27.13500 31.14900 -10.09300 1.000 41.80319 217 ILE C CA 1
ATOM 11101 C C . ILE C 1 217 ? 26.90300 32.61700 -9.77000 1.000 38.80319 217 ILE C C 1
ATOM 11102 O O . ILE C 1 217 ? 25.84300 33.00600 -9.27300 1.000 35.15319 217 ILE C O 1
ATOM 11118 N N . ALA C 1 218 ? 27.90100 33.45400 -10.07300 1.000 38.27319 218 ALA C N 1
ATOM 11119 C CA . ALA C 1 218 ? 27.86500 34.86200 -9.69100 1.000 42.07319 218 ALA C CA 1
ATOM 11120 C C . ALA C 1 218 ? 26.74800 35.62400 -10.39900 1.000 40.95319 218 ALA C C 1
ATOM 11121 O O . ALA C 1 218 ? 26.19500 36.57300 -9.82700 1.000 36.49319 218 ALA C O 1
ATOM 11128 N N . LEU C 1 219 ? 26.39900 35.23300 -11.63300 1.000 40.37319 219 LEU C N 1
ATOM 11129 C CA . LEU C 1 219 ? 25.34900 35.93600 -12.36700 1.000 35.67319 219 LEU C CA 1
ATOM 11130 C C . LEU C 1 219 ? 23.96100 35.56600 -11.84800 1.000 37.27319 219 LEU C C 1
ATOM 11131 O O . LEU C 1 219 ? 23.06500 36.41400 -11.82900 1.000 36.84319 219 LEU C O 1
ATOM 11147 N N . ASP C 1 220 ? 23.77100 34.32400 -11.38400 1.000 40.67319 220 ASP C N 1
ATOM 11148 C CA . ASP C 1 220 ? 22.52100 33.96800 -10.70800 1.000 38.55319 220 ASP C CA 1
ATOM 11149 C C . ASP C 1 220 ? 22.41500 34.63200 -9.34000 1.000 34.39319 220 ASP C C 1
ATOM 11150 O O . ASP C 1 220 ? 21.31200 34.97000 -8.90000 1.000 32.47319 220 ASP C O 1
ATOM 11159 N N . ALA C 1 221 ? 23.54500 34.84100 -8.66400 1.000 35.13319 221 ALA C N 1
ATOM 11160 C CA . ALA C 1 221 ? 23.54300 35.60000 -7.42100 1.000 33.60319 221 ALA C CA 1
ATOM 11161 C C . ALA C 1 221 ? 23.06200 37.02000 -7.66500 1.000 33.17319 221 ALA C C 1
ATOM 11162 O O . ALA C 1 221 ? 22.10500 37.48600 -7.03400 1.000 31.62319 221 ALA C O 1
ATOM 11169 N N . ALA C 1 222 ? 23.69900 37.71100 -8.61500 1.000 34.85319 222 ALA C N 1
ATOM 11170 C CA . ALA C 1 222 ? 23.34400 39.09300 -8.90300 1.000 33.08319 222 ALA C CA 1
ATOM 11171 C C . ALA C 1 222 ? 21.90100 39.18900 -9.36100 1.000 29.61319 222 ALA C C 1
ATOM 11172 O O . ALA C 1 222 ? 21.16200 40.07200 -8.91100 1.000 27.51319 222 ALA C O 1
ATOM 11179 N N . ARG C 1 223 ? 21.47400 38.26300 -10.22900 1.000 26.85319 223 ARG C N 1
ATOM 11180 C CA . ARG C 1 223 ? 20.09300 38.26000 -10.69500 1.000 27.68319 223 ARG C CA 1
ATOM 11181 C C . ARG C 1 223 ? 19.13000 38.10100 -9.53500 1.000 28.16319 223 ARG C C 1
ATOM 11182 O O . ARG C 1 223 ? 18.03400 38.67500 -9.54600 1.000 26.16319 223 ARG C O 1
ATOM 11203 N N . LYS C 1 224 ? 19.52900 37.33600 -8.52200 1.000 28.03319 224 LYS C N 1
ATOM 11204 C CA . LYS C 1 224 ? 18.67000 37.09300 -7.37100 1.000 29.06319 224 LYS C CA 1
ATOM 11205 C C . LYS C 1 224 ? 18.55600 38.33600 -6.48800 1.000 25.43319 224 LYS C C 1
ATOM 11206 O O . LYS C 1 224 ? 17.49700 38.60400 -5.91100 1.000 25.71319 224 LYS C O 1
ATOM 11225 N N . LYS C 1 225 ? 19.63000 39.11100 -6.38200 1.000 25.73319 225 LYS C N 1
ATOM 11226 C CA . LYS C 1 225 ? 19.62200 40.35300 -5.62400 1.000 25.92319 225 LYS C CA 1
ATOM 11227 C C . LYS C 1 225 ? 18.89800 41.47700 -6.36100 1.000 20.41319 225 LYS C C 1
ATOM 11228 O O . LYS C 1 225 ? 18.44700 42.42500 -5.72800 1.000 22.70319 225 LYS C O 1
ATOM 11247 N N . SER C 1 226 ? 18.80100 41.40800 -7.67700 1.000 20.71319 226 SER C N 1
ATOM 11248 C CA . SER C 1 226 ? 18.16500 42.46700 -8.43900 1.000 19.00319 226 SER C CA 1
ATOM 11249 C C . SER C 1 226 ? 16.65300 42.28500 -8.42700 1.000 20.01319 226 SER C C 1
ATOM 11250 O O . SER C 1 226 ? 16.13300 41.24400 -8.03000 1.000 21.89319 226 SER C O 1
ATOM 11258 N N . THR C 1 227 ? 15.94300 43.31300 -8.88300 1.000 16.81319 227 THR C N 1
ATOM 11259 C CA . THR C 1 227 ? 14.53900 43.15600 -9.22000 1.000 17.79319 227 THR C CA 1
ATOM 11260 C C . THR C 1 227 ? 14.30800 43.01500 -10.71800 1.000 17.00319 227 THR C C 1
ATOM 11261 O O . THR C 1 227 ? 13.23400 42.56500 -11.12100 1.000 18.28319 227 THR C O 1
ATOM 11272 N N . THR C 1 228 ? 15.28400 43.38000 -11.55300 1.000 17.17319 228 THR C N 1
ATOM 11273 C CA . THR C 1 228 ? 15.16500 43.11800 -12.98400 1.000 19.17319 228 THR C CA 1
ATOM 11274 C C . THR C 1 228 ? 15.32000 41.63100 -13.29400 1.000 20.28319 228 THR C C 1
ATOM 11275 O O . THR C 1 228 ? 14.79500 41.14900 -14.30500 1.000 20.19319 228 THR C O 1
ATOM 11286 N N . GLY C 1 229 ? 16.04800 40.90500 -12.45200 1.000 20.84319 229 GLY C N 1
ATOM 11287 C CA . GLY C 1 229 ? 16.30100 39.50400 -12.67900 1.000 21.77319 229 GLY C CA 1
ATOM 11288 C C . GLY C 1 229 ? 17.34800 39.21200 -13.71900 1.000 24.17319 229 GLY C C 1
ATOM 11289 O O . GLY C 1 229 ? 17.53200 38.04500 -14.07900 1.000 26.90319 229 GLY C O 1
ATOM 11293 N N . ARG C 1 230 ? 18.04500 40.22800 -14.22100 1.000 25.51319 230 ARG C N 1
ATOM 11294 C CA . ARG C 1 230 ? 19.07100 40.01000 -15.22500 1.000 26.03319 230 ARG C CA 1
ATOM 11295 C C . ARG C 1 230 ? 20.24200 40.94600 -14.97900 1.000 27.21319 230 ARG C C 1
ATOM 11296 O O . ARG C 1 230 ? 20.16600 41.88800 -14.18200 1.000 23.31319 230 ARG C O 1
ATOM 11317 N N . ILE C 1 231 ? 21.33100 40.66800 -15.68400 1.000 26.80319 231 ILE C N 1
ATOM 11318 C CA . ILE C 1 231 ? 22.58300 41.39800 -15.54100 1.000 24.48319 231 ILE C CA 1
ATOM 11319 C C . ILE C 1 231 ? 22.60000 42.53900 -16.54100 1.000 23.23319 231 ILE C C 1
ATOM 11320 O O . ILE C 1 231 ? 22.21100 42.37700 -17.70100 1.000 25.71319 231 ILE C O 1
ATOM 11336 N N . ALA C 1 232 ? 23.08100 43.68900 -16.09400 1.000 24.70319 232 ALA C N 1
ATOM 11337 C CA . ALA C 1 232 ? 23.12100 44.86000 -16.94700 1.000 23.56319 232 ALA C CA 1
ATOM 11338 C C . ALA C 1 232 ? 24.15200 44.68500 -18.05600 1.000 26.06319 232 ALA C C 1
ATOM 11339 O O . ALA C 1 232 ? 25.20000 44.06300 -17.86600 1.000 24.19319 232 ALA C O 1
ATOM 11346 N N . ARG C 1 233 ? 23.83600 45.22800 -19.22200 1.000 26.78319 233 ARG C N 1
ATOM 11347 C CA . ARG C 1 233 ? 24.72200 45.40900 -20.35900 1.000 23.95319 233 ARG C CA 1
ATOM 11348 C C . ARG C 1 233 ? 25.47600 46.72400 -20.20700 1.000 22.99319 233 ARG C C 1
ATOM 11349 O O . ARG C 1 233 ? 24.92200 47.70200 -19.69500 1.000 18.97319 233 ARG C O 1
ATOM 11370 N N . PRO C 1 234 ? 26.73800 46.79700 -20.64500 1.000 24.25319 234 PRO C N 1
ATOM 11371 C CA . PRO C 1 234 ? 27.42000 48.10000 -20.64000 1.000 23.39319 234 PRO C CA 1
ATOM 11372 C C . PRO C 1 234 ? 26.66700 49.16100 -21.42900 1.000 20.10319 234 PRO C C 1
ATOM 11373 O O . PRO C 1 234 ? 26.69100 50.33900 -21.05400 1.000 18.45319 234 PRO C O 1
ATOM 11384 N N . GLU C 1 235 ? 25.99800 48.76700 -22.51400 1.000 20.73319 235 GLU C N 1
ATOM 11385 C CA . GLU C 1 235 ? 25.23000 49.70800 -23.31900 1.000 21.50319 235 GLU C CA 1
ATOM 11386 C C . GLU C 1 235 ? 24.07500 50.30500 -22.53700 1.000 22.34319 235 GLU C C 1
ATOM 11387 O O . GLU C 1 235 ? 23.65600 51.43400 -22.81500 1.000 21.45319 235 GLU C O 1
ATOM 11399 N N . ASP C 1 236 ? 23.52500 49.55200 -21.58100 1.000 23.78319 236 ASP C N 1
ATOM 11400 C CA . ASP C 1 236 ? 22.45800 50.07600 -20.73300 1.000 21.65319 236 ASP C CA 1
ATOM 11401 C C . ASP C 1 236 ? 22.97100 51.21500 -19.86100 1.000 19.70319 236 ASP C C 1
ATOM 11402 O O . ASP C 1 236 ? 22.39300 52.30500 -19.84700 1.000 21.16319 236 ASP C O 1
ATOM 11411 N N . VAL C 1 237 ? 24.06300 50.97500 -19.13000 1.000 17.04319 237 VAL C N 1
ATOM 11412 C CA . VAL C 1 237 ? 24.61200 51.96800 -18.21300 1.000 16.62319 237 VAL C CA 1
ATOM 11413 C C . VAL C 1 237 ? 25.14400 53.17700 -18.96900 1.000 18.79319 237 VAL C C 1
ATOM 11414 O O . VAL C 1 237 ? 25.09400 54.30700 -18.46200 1.000 17.90319 237 VAL C O 1
ATOM 11427 N N . ALA C 1 238 ? 25.66100 52.97400 -20.18300 1.000 16.94319 238 ALA C N 1
ATOM 11428 C CA . ALA C 1 238 ? 26.18900 54.08800 -20.95700 1.000 14.62319 238 ALA C CA 1
ATOM 11429 C C . ALA C 1 238 ? 25.10200 55.10000 -21.29000 1.000 15.41319 238 ALA C C 1
ATOM 11430 O O . ALA C 1 238 ? 25.40300 56.27400 -21.51900 1.000 14.68319 238 ALA C O 1
ATOM 11437 N N . GLU C 1 239 ? 23.83700 54.66800 -21.33200 1.000 16.15319 239 GLU C N 1
ATOM 11438 C CA . GLU C 1 239 ? 22.75400 55.60900 -21.59400 1.000 18.45319 239 GLU C CA 1
ATOM 11439 C C . GLU C 1 239 ? 22.69400 56.68800 -20.52000 1.000 16.45319 239 GLU C C 1
ATOM 11440 O O . GLU C 1 239 ? 22.32100 57.83000 -20.81100 1.000 17.08319 239 GLU C O 1
ATOM 11452 N N . ALA C 1 240 ? 23.08000 56.34800 -19.28500 1.000 15.31319 240 ALA C N 1
ATOM 11453 C CA . ALA C 1 240 ? 23.03800 57.30300 -18.18200 1.000 15.43319 240 ALA C CA 1
ATOM 11454 C C . ALA C 1 240 ? 24.01600 58.45100 -18.39300 1.000 14.42319 240 ALA C C 1
ATOM 11455 O O . ALA C 1 240 ? 23.68500 59.61100 -18.13100 1.000 15.69319 240 ALA C O 1
ATOM 11462 N N . TYR C 1 241 ? 25.23300 58.14400 -18.84400 1.000 14.58319 241 TYR C N 1
ATOM 11463 C CA . TYR C 1 241 ? 26.21600 59.18700 -19.13400 1.000 16.12319 241 TYR C CA 1
ATOM 11464 C C . TYR C 1 241 ? 25.74300 60.09700 -20.26400 1.000 13.68319 241 TYR C C 1
ATOM 11465 O O . TYR C 1 241 ? 25.88100 61.32000 -20.17700 1.000 14.92319 241 TYR C O 1
ATOM 11483 N N . LEU C 1 242 ? 25.20600 59.51400 -21.34100 1.000 13.30319 242 LEU C N 1
ATOM 11484 C CA . LEU C 1 242 ? 24.63300 60.29500 -22.44100 1.000 17.62319 242 LEU C CA 1
ATOM 11485 C C . LEU C 1 242 ? 23.48700 61.17600 -21.96500 1.000 16.52319 242 LEU C C 1
ATOM 11486 O O . LEU C 1 242 ? 23.37300 62.33800 -22.37500 1.000 17.98319 242 LEU C O 1
ATOM 11502 N N . TYR C 1 243 ? 22.60200 60.62000 -21.14200 1.000 16.42319 243 TYR C N 1
ATOM 11503 C CA . TYR C 1 243 ? 21.54900 61.41300 -20.52500 1.000 15.91319 243 TYR C CA 1
ATOM 11504 C C . TYR C 1 243 ? 22.11000 62.64900 -19.83100 1.000 14.88319 243 TYR C C 1
ATOM 11505 O O . TYR C 1 243 ? 21.65100 63.77000 -20.07000 1.000 15.96319 243 TYR C O 1
ATOM 11523 N N . ILE C 1 244 ? 23.10500 62.46600 -18.96500 1.000 13.33319 244 ILE C N 1
ATOM 11524 C CA . ILE C 1 244 ? 23.63500 63.59300 -18.20500 1.000 14.09319 244 ILE C CA 1
ATOM 11525 C C . ILE C 1 244 ? 24.18500 64.66700 -19.12700 1.000 15.64319 244 ILE C C 1
ATOM 11526 O O . ILE C 1 244 ? 24.09900 65.85900 -18.81800 1.000 16.17319 244 ILE C O 1
ATOM 11542 N N . MET C 1 245 ? 24.76200 64.27200 -20.26400 1.000 14.81319 245 MET C N 1
ATOM 11543 C CA . MET C 1 245 ? 25.26600 65.24800 -21.22300 1.000 13.30319 245 MET C CA 1
ATOM 11544 C C . MET C 1 245 ? 24.14400 66.08500 -21.81900 1.000 17.46319 245 MET C C 1
ATOM 11545 O O . MET C 1 245 ? 24.35000 67.26400 -22.12100 1.000 18.94319 245 MET C O 1
ATOM 11559 N N . LYS C 1 246 ? 22.95800 65.49400 -21.99200 1.000 18.54319 246 LYS C N 1
ATOM 11560 C CA . LYS C 1 246 ? 21.83500 66.13100 -22.67800 1.000 19.24319 246 LYS C CA 1
ATOM 11561 C C . LYS C 1 246 ? 20.97300 66.98900 -21.75500 1.000 19.17319 246 LYS C C 1
ATOM 11562 O O . LYS C 1 246 ? 20.47700 68.03900 -22.18200 1.000 23.05319 246 LYS C O 1
ATOM 11581 N N . ASP C 1 247 ? 20.75300 66.54700 -20.51500 1.000 17.51319 247 ASP C N 1
ATOM 11582 C CA . ASP C 1 247 ? 19.92500 67.26100 -19.54100 1.000 18.84319 247 ASP C CA 1
ATOM 11583 C C . ASP C 1 247 ? 20.75400 68.37800 -18.92500 1.000 18.45319 247 ASP C C 1
ATOM 11584 O O . ASP C 1 247 ? 21.56600 68.14700 -18.03100 1.000 16.07319 247 ASP C O 1
ATOM 11593 N N . GLN C 1 248 ? 20.53300 69.60100 -19.39900 1.000 20.56319 248 GLN C N 1
ATOM 11594 C CA . GLN C 1 248 ? 21.26600 70.77100 -18.93300 1.000 21.76319 248 GLN C CA 1
ATOM 11595 C C . GLN C 1 248 ? 20.77500 71.27600 -17.58800 1.000 18.43319 248 GLN C C 1
ATOM 11596 O O . GLN C 1 248 ? 21.18500 72.35700 -17.16500 1.000 18.10319 248 GLN C O 1
ATOM 11610 N N . ASN C 1 249 ? 19.91600 70.51100 -16.91700 1.000 17.09319 249 ASN C N 1
ATOM 11611 C CA . ASN C 1 249 ? 19.39100 70.85600 -15.61100 1.000 16.65319 249 ASN C CA 1
ATOM 11612 C C . ASN C 1 249 ? 19.96100 70.00400 -14.48700 1.000 14.98319 249 ASN C C 1
ATOM 11613 O O . ASN C 1 249 ? 19.73800 70.32700 -13.31900 1.000 16.63319 249 ASN C O 1
ATOM 11624 N N . ILE C 1 250 ? 20.64300 68.90700 -14.79500 1.000 17.97319 250 ILE C N 1
ATOM 11625 C CA . ILE C 1 250 ? 21.02300 67.92600 -13.78400 1.000 15.27319 250 ILE C CA 1
ATOM 11626 C C . ILE C 1 250 ? 22.44600 68.19300 -13.32700 1.000 13.68319 250 ILE C C 1
ATOM 11627 O O . ILE C 1 250 ? 23.38300 68.15800 -14.12500 1.000 14.75319 250 ILE C O 1
ATOM 11643 N N . THR C 1 251 ? 22.60700 68.43300 -12.03100 1.000 14.70319 251 THR C N 1
ATOM 11644 C CA . THR C 1 251 ? 23.92600 68.58900 -11.43900 1.000 15.15319 251 THR C CA 1
ATOM 11645 C C . THR C 1 251 ? 23.84000 68.28000 -9.95300 1.000 14.14319 251 THR C C 1
ATOM 11646 O O . THR C 1 251 ? 22.80900 68.51000 -9.31700 1.000 14.54319 251 THR C O 1
ATOM 11657 N N . GLY C 1 252 ? 24.93100 67.73800 -9.41900 1.000 12.07319 252 GLY C N 1
ATOM 11658 C CA . GLY C 1 252 ? 25.05000 67.48600 -8.00700 1.000 14.55319 252 GLY C CA 1
ATOM 11659 C C . GLY C 1 252 ? 24.48800 66.17100 -7.51800 1.000 15.93319 252 GLY C C 1
ATOM 11660 O O . GLY C 1 252 ? 24.41100 65.96900 -6.30300 1.000 16.88319 252 GLY C O 1
ATOM 11664 N N . THR C 1 253 ? 24.10700 65.26400 -8.40900 1.000 15.39319 253 THR C N 1
ATOM 11665 C CA . THR C 1 253 ? 23.42600 64.06400 -7.95300 1.000 19.25319 253 THR C CA 1
ATOM 11666 C C . THR C 1 253 ? 24.15100 62.79500 -8.37800 1.000 16.17319 253 THR C C 1
ATOM 11667 O O . THR C 1 253 ? 25.00000 62.79300 -9.27200 1.000 14.89319 253 THR C O 1
ATOM 11678 N N . VAL C 1 254 ? 23.78400 61.71100 -7.69700 1.000 16.74319 254 VAL C N 1
ATOM 11679 C CA . VAL C 1 254 ? 24.29300 60.37100 -7.95400 1.000 16.05319 254 VAL C CA 1
ATOM 11680 C C . VAL C 1 254 ? 23.20900 59.59300 -8.68300 1.000 15.53319 254 VAL C C 1
ATOM 11681 O O . VAL C 1 254 ? 22.13500 59.33900 -8.12300 1.000 18.49319 254 VAL C O 1
ATOM 11694 N N . LEU C 1 255 ? 23.48100 59.21100 -9.92200 1.000 14.99319 255 LEU C N 1
ATOM 11695 C CA . LEU C 1 255 ? 22.51200 58.49900 -10.75000 1.000 15.28319 255 LEU C CA 1
ATOM 11696 C C . LEU C 1 255 ? 22.72700 57.00200 -10.56100 1.000 13.41319 255 LEU C C 1
ATOM 11697 O O . LEU C 1 255 ? 23.74600 56.45500 -10.99200 1.000 14.97319 255 LEU C O 1
ATOM 11713 N N . GLU C 1 256 ? 21.76400 56.35000 -9.92400 1.000 14.94319 256 GLU C N 1
ATOM 11714 C CA . GLU C 1 256 ? 21.86000 54.94300 -9.54600 1.000 14.86319 256 GLU C CA 1
ATOM 11715 C C . GLU C 1 256 ? 21.22400 54.09100 -10.63700 1.000 14.08319 256 GLU C C 1
ATOM 11716 O O . GLU C 1 256 ? 20.01300 54.16100 -10.86700 1.000 17.37319 256 GLU C O 1
ATOM 11728 N N . THR C 1 257 ? 22.03600 53.28800 -11.30600 1.000 15.17319 257 THR C N 1
ATOM 11729 C CA . THR C 1 257 ? 21.56500 52.33700 -12.31200 1.000 15.02319 257 THR C CA 1
ATOM 11730 C C . THR C 1 257 ? 22.17800 50.98700 -11.94300 1.000 14.33319 257 THR C C 1
ATOM 11731 O O . THR C 1 257 ? 23.26700 50.63000 -12.39600 1.000 15.37319 257 THR C O 1
ATOM 11742 N N . SER C 1 258 ? 21.47300 50.24200 -11.08400 1.000 15.42319 258 SER C N 1
ATOM 11743 C CA . SER C 1 258 ? 22.04100 49.05500 -10.45200 1.000 15.64319 258 SER C CA 1
ATOM 11744 C C . SER C 1 258 ? 21.01800 47.93700 -10.25700 1.000 13.23319 258 SER C C 1
ATOM 11745 O O . SER C 1 258 ? 21.12400 47.15800 -9.31000 1.000 15.40319 258 SER C O 1
ATOM 11753 N N . ALA C 1 259 ? 20.03300 47.84700 -11.14800 1.000 14.81319 259 ALA C N 1
ATOM 11754 C CA . ALA C 1 259 ? 19.14500 46.70000 -11.31600 1.000 14.84319 259 ALA C CA 1
ATOM 11755 C C . ALA C 1 259 ? 18.18700 46.45900 -10.16200 1.000 14.12319 259 ALA C C 1
ATOM 11756 O O . ALA C 1 259 ? 17.54300 45.40700 -10.12100 1.000 15.90319 259 ALA C O 1
ATOM 11763 N N . GLY C 1 260 ? 18.05300 47.40300 -9.24000 1.000 13.25319 260 GLY C N 1
ATOM 11764 C CA . GLY C 1 260 ? 17.17800 47.22900 -8.10900 1.000 15.19319 260 GLY C CA 1
ATOM 11765 C C . GLY C 1 260 ? 17.79500 46.52300 -6.92900 1.000 13.17319 260 GLY C C 1
ATOM 11766 O O . GLY C 1 260 ? 17.10100 46.28100 -5.94000 1.000 14.66319 260 GLY C O 1
ATOM 11770 N N . MET C 1 261 ? 19.08000 46.17800 -7.00100 1.000 14.41319 261 MET C N 1
ATOM 11771 C CA . MET C 1 261 ? 19.73600 45.54800 -5.87100 1.000 14.58319 261 MET C CA 1
ATOM 11772 C C . MET C 1 261 ? 19.62100 46.38700 -4.61300 1.000 14.91319 261 MET C C 1
ATOM 11773 O O . MET C 1 261 ? 19.65600 45.84800 -3.50300 1.000 16.09319 261 MET C O 1
ATOM 11787 N N . LEU C 1 262 ? 19.52400 47.71100 -4.76100 1.000 15.22319 262 LEU C N 1
ATOM 11788 C CA . LEU C 1 262 ? 19.49700 48.61000 -3.61600 1.000 15.58319 262 LEU C CA 1
ATOM 11789 C C . LEU C 1 262 ? 18.16900 48.57400 -2.88700 1.000 15.03319 262 LEU C C 1
ATOM 11790 O O . LEU C 1 262 ? 18.07100 49.11500 -1.78600 1.000 15.66319 262 LEU C O 1
ATOM 11806 N N . LEU C 1 263 ? 17.15100 47.96200 -3.48000 1.000 15.41319 263 LEU C N 1
ATOM 11807 C CA . LEU C 1 263 ? 15.87600 47.74400 -2.81500 1.000 18.88319 263 LEU C CA 1
ATOM 11808 C C . LEU C 1 263 ? 15.91100 46.54700 -1.88300 1.000 18.91319 263 LEU C C 1
ATOM 11809 O O . LEU C 1 263 ? 14.95900 46.34200 -1.12900 1.000 17.73319 263 LEU C O 1
ATOM 11825 N N . ARG C 1 264 ? 16.98000 45.75800 -1.92100 1.000 19.97319 264 ARG C N 1
ATOM 11826 C CA . ARG C 1 264 ? 17.04300 44.53900 -1.13900 1.000 23.10319 264 ARG C CA 1
ATOM 11827 C C . ARG C 1 264 ? 18.14100 44.67200 -0.09800 1.000 24.41319 264 ARG C C 1
ATOM 11828 O O . ARG C 1 264 ? 18.84400 45.68100 -0.02700 1.000 23.96319 264 ARG C O 1
ATOM 11850 N N . PRO D 1 3 ? 18.50400 61.38000 -34.01200 1.000 45.90319 3 PRO D N 1
ATOM 11851 C CA . PRO D 1 3 ? 17.76500 60.23900 -33.48100 1.000 44.56319 3 PRO D CA 1
ATOM 11852 C C . PRO D 1 3 ? 18.48700 58.95500 -33.86100 1.000 40.08319 3 PRO D C 1
ATOM 11853 O O . PRO D 1 3 ? 18.16800 58.36600 -34.89000 1.000 41.34319 3 PRO D O 1
ATOM 11864 N N . THR D 1 4 ? 19.45400 58.52900 -33.05500 1.000 37.71319 4 THR D N 1
ATOM 11865 C CA . THR D 1 4 ? 20.35300 57.47900 -33.49800 1.000 35.45319 4 THR D CA 1
ATOM 11866 C C . THR D 1 4 ? 19.57300 56.19200 -33.73200 1.000 37.61319 4 THR D C 1
ATOM 11867 O O . THR D 1 4 ? 18.46200 56.00700 -33.22600 1.000 35.74319 4 THR D O 1
ATOM 11878 N N . ARG D 1 5 ? 20.17200 55.29500 -34.52300 1.000 37.22319 5 ARG D N 1
ATOM 11879 C CA . ARG D 1 5 ? 19.53400 54.01600 -34.81000 1.000 36.79319 5 ARG D CA 1
ATOM 11880 C C . ARG D 1 5 ? 19.31000 53.22900 -33.52300 1.000 35.66319 5 ARG D C 1
ATOM 11881 O O . ARG D 1 5 ? 18.22600 52.67500 -33.30600 1.000 34.10319 5 ARG D O 1
ATOM 11902 N N . ARG D 1 6 ? 20.31500 53.20700 -32.63900 1.000 31.12319 6 ARG D N 1
ATOM 11903 C CA . ARG D 1 6 ? 20.19500 52.48500 -31.37500 1.000 32.37319 6 ARG D CA 1
ATOM 11904 C C . ARG D 1 6 ? 19.01100 52.98200 -30.55100 1.000 33.15319 6 ARG D C 1
ATOM 11905 O O . ARG D 1 6 ? 18.28000 52.18100 -29.96400 1.000 32.90319 6 ARG D O 1
ATOM 11926 N N . SER D 1 7 ? 18.81700 54.30400 -30.48100 1.000 34.62319 7 SER D N 1
ATOM 11927 C CA . SER D 1 7 ? 17.72900 54.87600 -29.69000 1.000 36.40319 7 SER D CA 1
ATOM 11928 C C . SER D 1 7 ? 16.37200 54.58300 -30.31800 1.000 33.98319 7 SER D C 1
ATOM 11929 O O . SER D 1 7 ? 15.39300 54.31600 -29.60400 1.000 31.13319 7 SER D O 1
ATOM 11937 N N . ARG D 1 8 ? 16.29400 54.63900 -31.65400 1.000 34.91319 8 ARG D N 1
ATOM 11938 C CA . ARG D 1 8 ? 15.03900 54.37700 -32.35000 1.000 33.77319 8 ARG D CA 1
ATOM 11939 C C . ARG D 1 8 ? 14.65200 52.90800 -32.23900 1.000 33.79319 8 ARG D C 1
ATOM 11940 O O . ARG D 1 8 ? 13.48000 52.59500 -32.00700 1.000 34.24319 8 ARG D O 1
ATOM 11961 N N . ASP D 1 9 ? 15.62000 51.99200 -32.36100 1.000 30.83319 9 ASP D N 1
ATOM 11962 C CA . ASP D 1 9 ? 15.31400 50.58200 -32.16000 1.000 31.87319 9 ASP D CA 1
ATOM 11963 C C . ASP D 1 9 ? 14.66600 50.36400 -30.80000 1.000 33.53319 9 ASP D C 1
ATOM 11964 O O . ASP D 1 9 ? 13.65200 49.66800 -30.69500 1.000 33.97319 9 ASP D O 1
ATOM 11973 N N . LEU D 1 10 ? 15.20900 50.99600 -29.75400 1.000 31.40319 10 LEU D N 1
ATOM 11974 C CA . LEU D 1 10 ? 14.70100 50.80500 -28.40100 1.000 28.93319 10 LEU D CA 1
ATOM 11975 C C . LEU D 1 10 ? 13.25300 51.23500 -28.27600 1.000 28.22319 10 LEU D C 1
ATOM 11976 O O . LEU D 1 10 ? 12.48900 50.61400 -27.53100 1.000 30.77319 10 LEU D O 1
ATOM 11992 N N . LEU D 1 11 ? 12.84300 52.26700 -29.00200 1.000 27.73319 11 LEU D N 1
ATOM 11993 C CA . LEU D 1 11 ? 11.51700 52.82900 -28.82000 1.000 28.43319 11 LEU D CA 1
ATOM 11994 C C . LEU D 1 11 ? 10.60000 52.70700 -30.02200 1.000 29.39319 11 LEU D C 1
ATOM 11995 O O . LEU D 1 11 ? 9.38200 52.81900 -29.84800 1.000 28.87319 11 LEU D O 1
ATOM 12011 N N . ARG D 1 12 ? 11.12300 52.44000 -31.21300 1.000 30.74319 12 ARG D N 1
ATOM 12012 C CA . ARG D 1 12 ? 10.28300 52.41900 -32.40300 1.000 33.74319 12 ARG D CA 1
ATOM 12013 C C . ARG D 1 12 ? 9.12200 51.45400 -32.21900 1.000 28.03319 12 ARG D C 1
ATOM 12014 O O . ARG D 1 12 ? 9.31700 50.29300 -31.84700 1.000 27.58319 12 ARG D O 1
ATOM 12035 N N . GLY D 1 13 ? 7.91200 51.94700 -32.47300 1.000 30.55319 13 GLY D N 1
ATOM 12036 C CA . GLY D 1 13 ? 6.71000 51.14100 -32.40300 1.000 30.38319 13 GLY D CA 1
ATOM 12037 C C . GLY D 1 13 ? 6.17600 50.88500 -31.01000 1.000 29.83319 13 GLY D C 1
ATOM 12038 O O . GLY D 1 13 ? 5.13000 50.23900 -30.87500 1.000 29.13319 13 GLY D O 1
ATOM 12042 N N . LYS D 1 14 ? 6.85200 51.36500 -29.97200 1.000 29.96319 14 LYS D N 1
ATOM 12043 C CA . LYS D 1 14 ? 6.42300 51.12300 -28.60500 1.000 26.27319 14 LYS D CA 1
ATOM 12044 C C . LYS D 1 14 ? 5.23400 52.01600 -28.25700 1.000 24.96319 14 LYS D C 1
ATOM 12045 O O . LYS D 1 14 ? 5.08900 53.12000 -28.78100 1.000 27.53319 14 LYS D O 1
ATOM 12064 N N . ASN D 1 15 ? 4.37000 51.52100 -27.37400 1.000 23.26319 15 ASN D N 1
ATOM 12065 C CA . ASN D 1 15 ? 3.24600 52.30200 -26.86700 1.000 23.30319 15 ASN D CA 1
ATOM 12066 C C . ASN D 1 15 ? 3.65900 52.98900 -25.57000 1.000 23.24319 15 ASN D C 1
ATOM 12067 O O . ASN D 1 15 ? 4.06200 52.32100 -24.61000 1.000 21.90319 15 ASN D O 1
ATOM 12078 N N . VAL D 1 16 ? 3.54700 54.31700 -25.53900 1.000 23.14319 16 VAL D N 1
ATOM 12079 C CA . VAL D 1 16 ? 3.91800 55.12100 -24.38000 1.000 20.91319 16 VAL D CA 1
ATOM 12080 C C . VAL D 1 16 ? 2.69500 55.91200 -23.94100 1.000 20.65319 16 VAL D C 1
ATOM 12081 O O . VAL D 1 16 ? 2.11300 56.65600 -24.73600 1.000 22.59319 16 VAL D O 1
ATOM 12094 N N . LEU D 1 17 ? 2.30700 55.74700 -22.68500 1.000 18.22319 17 LEU D N 1
ATOM 12095 C CA . LEU D 1 17 ? 1.21900 56.49700 -22.08200 1.000 20.89319 17 LEU D CA 1
ATOM 12096 C C . LEU D 1 17 ? 1.79800 57.59600 -21.20500 1.000 22.67319 17 LEU D C 1
ATOM 12097 O O . LEU D 1 17 ? 2.67600 57.34100 -20.37700 1.000 19.59319 17 LEU D O 1
ATOM 12113 N N . ILE D 1 18 ? 1.29400 58.81300 -21.38000 1.000 25.94319 18 ILE D N 1
ATOM 12114 C CA . ILE D 1 18 ? 1.79900 59.99100 -20.68400 1.000 21.21319 18 ILE D CA 1
ATOM 12115 C C . ILE D 1 18 ? 0.60000 60.62200 -19.99200 1.000 24.55319 18 ILE D C 1
ATOM 12116 O O . ILE D 1 18 ? -0.25000 61.23700 -20.64500 1.000 26.41319 18 ILE D O 1
ATOM 12132 N N . ILE D 1 19 ? 0.51100 60.44800 -18.68000 1.000 21.83319 19 ILE D N 1
ATOM 12133 C CA . ILE D 1 19 ? -0.58000 60.99200 -17.88500 1.000 25.79319 19 ILE D CA 1
ATOM 12134 C C . ILE D 1 19 ? -0.16000 62.38400 -17.42600 1.000 29.39319 19 ILE D C 1
ATOM 12135 O O . ILE D 1 19 ? 0.74100 62.53000 -16.59900 1.000 26.87319 19 ILE D O 1
ATOM 12151 N N . GLY D 1 20 ? -0.83700 63.40100 -17.95300 1.000 31.95319 20 GLY D N 1
ATOM 12152 C CA . GLY D 1 20 ? -0.36800 64.76400 -17.85500 1.000 31.19319 20 GLY D CA 1
ATOM 12153 C C . GLY D 1 20 ? 0.42900 65.22400 -19.04900 1.000 30.10319 20 GLY D C 1
ATOM 12154 O O . GLY D 1 20 ? 1.30400 66.08200 -18.89700 1.000 33.26319 20 GLY D O 1
ATOM 12158 N N . GLY D 1 21 ? 0.15900 64.68400 -20.24200 1.000 29.52319 21 GLY D N 1
ATOM 12159 C CA . GLY D 1 21 ? 0.90100 65.00900 -21.44100 1.000 31.97319 21 GLY D CA 1
ATOM 12160 C C . GLY D 1 21 ? 0.43600 66.24200 -22.18200 1.000 37.57319 21 GLY D C 1
ATOM 12161 O O . GLY D 1 21 ? 0.97400 66.55700 -23.25100 1.000 31.99319 21 GLY D O 1
ATOM 12165 N N . THR D 1 22 ? -0.55300 66.96300 -21.63900 1.000 41.70319 22 THR D N 1
ATOM 12166 C CA . THR D 1 22 ? -1.10600 68.10800 -22.35300 1.000 44.38319 22 THR D CA 1
ATOM 12167 C C . THR D 1 22 ? -0.13200 69.27600 -22.35900 1.000 42.25319 22 THR D C 1
ATOM 12168 O O . THR D 1 22 ? -0.09700 70.04200 -23.32700 1.000 47.30319 22 THR D O 1
ATOM 12179 N N . SER D 1 23 ? 0.67800 69.42000 -21.31600 1.000 40.25319 23 SER D N 1
ATOM 12180 C CA . SER D 1 23 ? 1.51400 70.60400 -21.19800 1.000 45.46319 23 SER D CA 1
ATOM 12181 C C . SER D 1 23 ? 2.72900 70.30900 -20.33600 1.000 36.97319 23 SER D C 1
ATOM 12182 O O . SER D 1 23 ? 2.81300 69.27600 -19.67000 1.000 34.81319 23 SER D O 1
ATOM 12190 N N . GLY D 1 24 ? 3.68000 71.23900 -20.38600 1.000 39.96319 24 GLY D N 1
ATOM 12191 C CA . GLY D 1 24 ? 4.81600 71.21900 -19.48600 1.000 37.16319 24 GLY D CA 1
ATOM 12192 C C . GLY D 1 24 ? 5.72300 70.04900 -19.77700 1.000 25.12319 24 GLY D C 1
ATOM 12193 O O . GLY D 1 24 ? 6.06300 69.76200 -20.92800 1.000 24.43319 24 GLY D O 1
ATOM 12197 N N . ILE D 1 25 ? 6.11400 69.36300 -18.70900 1.000 26.28319 25 ILE D N 1
ATOM 12198 C CA . ILE D 1 25 ? 7.04500 68.24800 -18.82700 1.000 26.93319 25 ILE D CA 1
ATOM 12199 C C . ILE D 1 25 ? 6.42400 67.11400 -19.63100 1.000 23.78319 25 ILE D C 1
ATOM 12200 O O . ILE D 1 25 ? 7.07000 66.53100 -20.50800 1.000 18.99319 25 ILE D O 1
ATOM 12216 N N . GLY D 1 26 ? 5.15400 66.80400 -19.36600 1.000 28.12319 26 GLY D N 1
ATOM 12217 C CA . GLY D 1 26 ? 4.49300 65.74300 -20.10500 1.000 26.68319 26 GLY D CA 1
ATOM 12218 C C . GLY D 1 26 ? 4.51000 65.98100 -21.59900 1.000 25.18319 26 GLY D C 1
ATOM 12219 O O . GLY D 1 26 ? 4.86200 65.09700 -22.37900 1.000 24.29319 26 GLY D O 1
ATOM 12223 N N . PHE D 1 27 ? 4.12400 67.18400 -22.02100 1.000 28.09319 27 PHE D N 1
ATOM 12224 C CA . PHE D 1 27 ? 4.14800 67.50400 -23.44100 1.000 27.71319 27 PHE D CA 1
ATOM 12225 C C . PHE D 1 27 ? 5.53400 67.27500 -24.03100 1.000 22.37319 27 PHE D C 1
ATOM 12226 O O . PHE D 1 27 ? 5.67400 66.70500 -25.11800 1.000 22.78319 27 PHE D O 1
ATOM 12243 N N . ALA D 1 28 ? 6.57700 67.69900 -23.31800 1.000 23.90319 28 ALA D N 1
ATOM 12244 C CA . ALA D 1 28 ? 7.93000 67.58100 -23.84900 1.000 25.80319 28 ALA D CA 1
ATOM 12245 C C . ALA D 1 28 ? 8.34900 66.12500 -23.98100 1.000 24.60319 28 ALA D C 1
ATOM 12246 O O . ALA D 1 28 ? 9.08000 65.76300 -24.91300 1.000 25.56319 28 ALA D O 1
ATOM 12253 N N . VAL D 1 29 ? 7.91700 65.27600 -23.04500 1.000 27.48319 29 VAL D N 1
ATOM 12254 C CA . VAL D 1 29 ? 8.17200 63.84100 -23.16500 1.000 24.02319 29 VAL D CA 1
ATOM 12255 C C . VAL D 1 29 ? 7.46200 63.28700 -24.39100 1.000 24.06319 29 VAL D C 1
ATOM 12256 O O . VAL D 1 29 ? 8.03600 62.52100 -25.17300 1.000 23.87319 29 VAL D O 1
ATOM 12269 N N . ALA D 1 30 ? 6.19700 63.67300 -24.58000 1.000 26.30319 30 ALA D N 1
ATOM 12270 C CA . ALA D 1 30 ? 5.47200 63.27700 -25.78100 1.000 24.39319 30 ALA D CA 1
ATOM 12271 C C . ALA D 1 30 ? 6.26200 63.63900 -27.02800 1.000 26.41319 30 ALA D C 1
ATOM 12272 O O . ALA D 1 30 ? 6.41300 62.82000 -27.94000 1.000 29.12319 30 ALA D O 1
ATOM 12279 N N . GLN D 1 31 ? 6.80200 64.85900 -27.07800 1.000 28.20319 31 GLN D N 1
ATOM 12280 C CA . GLN D 1 31 ? 7.65700 65.23800 -28.19900 1.000 27.17319 31 GLN D CA 1
ATOM 12281 C C . GLN D 1 31 ? 8.79500 64.24200 -28.40100 1.000 27.15319 31 GLN D C 1
ATOM 12282 O O . GLN D 1 31 ? 8.98500 63.71500 -29.49900 1.000 27.83319 31 GLN D O 1
ATOM 12296 N N . LEU D 1 32 ? 9.57400 63.98000 -27.34900 1.000 27.78319 32 LEU D N 1
ATOM 12297 C CA . LEU D 1 32 ? 10.77300 63.16300 -27.50800 1.000 26.56319 32 LEU D CA 1
ATOM 12298 C C . LEU D 1 32 ? 10.44000 61.73700 -27.92400 1.000 25.68319 32 LEU D C 1
ATOM 12299 O O . LEU D 1 32 ? 11.17600 61.12900 -28.70600 1.000 25.83319 32 LEU D O 1
ATOM 12315 N N . VAL D 1 33 ? 9.35100 61.17500 -27.39800 1.000 26.19319 33 VAL D N 1
ATOM 12316 C CA . VAL D 1 33 ? 9.02900 59.78900 -27.71500 1.000 26.04319 33 VAL D CA 1
ATOM 12317 C C . VAL D 1 33 ? 8.57100 59.65800 -29.16500 1.000 25.81319 33 VAL D C 1
ATOM 12318 O O . VAL D 1 33 ? 8.90400 58.68400 -29.84300 1.000 25.63319 33 VAL D O 1
ATOM 12331 N N . ILE D 1 34 ? 7.81500 60.63300 -29.67200 1.000 27.45319 34 ILE D N 1
ATOM 12332 C CA . ILE D 1 34 ? 7.36700 60.52300 -31.05800 1.000 29.34319 34 ILE D CA 1
ATOM 12333 C C . ILE D 1 34 ? 8.51900 60.79000 -32.02200 1.000 30.21319 34 ILE D C 1
ATOM 12334 O O . ILE D 1 34 ? 8.54500 60.24300 -33.12800 1.000 31.28319 34 ILE D O 1
ATOM 12350 N N . GLU D 1 35 ? 9.49700 61.61300 -31.62700 1.000 33.06319 35 GLU D N 1
ATOM 12351 C CA . GLU D 1 35 ? 10.71400 61.72700 -32.42400 1.000 31.08319 35 GLU D CA 1
ATOM 12352 C C . GLU D 1 35 ? 11.36700 60.36600 -32.63000 1.000 29.98319 35 GLU D C 1
ATOM 12353 O O . GLU D 1 35 ? 12.04400 60.14800 -33.63800 1.000 32.86319 35 GLU D O 1
ATOM 12365 N N . HIS D 1 36 ? 11.18300 59.44600 -31.68200 1.000 28.26319 36 HIS D N 1
ATOM 12366 C CA . HIS D 1 36 ? 11.75900 58.11000 -31.74900 1.000 28.81319 36 HIS D CA 1
ATOM 12367 C C . HIS D 1 36 ? 10.87400 57.11200 -32.48200 1.000 33.47319 36 HIS D C 1
ATOM 12368 O O . HIS D 1 36 ? 11.24900 55.94200 -32.59900 1.000 35.36319 36 HIS D O 1
ATOM 12382 N N . GLY D 1 37 ? 9.72200 57.53700 -32.98800 1.000 35.18319 37 GLY D N 1
ATOM 12383 C CA . GLY D 1 37 ? 8.82900 56.61900 -33.66000 1.000 35.95319 37 GLY D CA 1
ATOM 12384 C C . GLY D 1 37 ? 7.98300 55.78800 -32.73100 1.000 30.62319 37 GLY D C 1
ATOM 12385 O O . GLY D 1 37 ? 7.48600 54.73400 -33.14000 1.000 34.69319 37 GLY D O 1
ATOM 12389 N N . ALA D 1 38 ? 7.81500 56.22000 -31.49100 1.000 26.33319 38 ALA D N 1
ATOM 12390 C CA . ALA D 1 38 ? 6.95900 55.52400 -30.55100 1.000 28.30319 38 ALA D CA 1
ATOM 12391 C C . ALA D 1 38 ? 5.55200 56.10400 -30.61700 1.000 30.45319 38 ALA D C 1
ATOM 12392 O O . ALA D 1 38 ? 5.33900 57.22200 -31.08400 1.000 33.03319 38 ALA D O 1
ATOM 12399 N N . MET D 1 39 ? 4.58500 55.31900 -30.15200 1.000 28.58319 39 MET D N 1
ATOM 12400 C CA . MET D 1 39 ? 3.18400 55.72100 -30.16500 1.000 28.80319 39 MET D CA 1
ATOM 12401 C C . MET D 1 39 ? 2.87100 56.36600 -28.82400 1.000 29.38319 39 MET D C 1
ATOM 12402 O O . MET D 1 39 ? 2.91500 55.70200 -27.78500 1.000 28.65319 39 MET D O 1
ATOM 12416 N N . ALA D 1 40 ? 2.56400 57.65600 -28.84300 1.000 32.07319 40 ALA D N 1
ATOM 12417 C CA . ALA D 1 40 ? 2.27300 58.40300 -27.63200 1.000 29.42319 40 ALA D CA 1
ATOM 12418 C C . ALA D 1 40 ? 0.77000 58.56100 -27.46600 1.000 28.88319 40 ALA D C 1
ATOM 12419 O O . ALA D 1 40 ? 0.07900 59.01000 -28.38500 1.000 29.93319 40 ALA D O 1
ATOM 12426 N N . CYS D 1 41 ? 0.27300 58.18400 -26.29700 1.000 26.86319 41 CYS D N 1
ATOM 12427 C CA . CYS D 1 41 ? -1.09600 58.45300 -25.88600 1.000 25.36319 41 CYS D CA 1
ATOM 12428 C C . CYS D 1 41 ? -1.04900 59.41500 -24.70900 1.000 27.90319 41 CYS D C 1
ATOM 12429 O O . CYS D 1 41 ? -0.49700 59.08400 -23.65400 1.000 26.01319 41 CYS D O 1
ATOM 12437 N N . ILE D 1 42 ? -1.62000 60.59400 -24.88400 1.000 26.16319 42 ILE D N 1
ATOM 12438 C CA . ILE D 1 42 ? -1.59300 61.60600 -23.83700 1.000 28.97319 42 ILE D CA 1
ATOM 12439 C C . ILE D 1 42 ? -2.92300 61.61200 -23.10400 1.000 28.85319 42 ILE D C 1
ATOM 12440 O O . ILE D 1 42 ? -3.96900 61.25900 -23.65500 1.000 31.97319 42 ILE D O 1
ATOM 12456 N N . ALA D 1 43 ? -2.87500 62.01200 -21.84000 1.000 24.50319 43 ALA D N 1
ATOM 12457 C CA . ALA D 1 43 ? -4.05700 62.08300 -21.00400 1.000 27.37319 43 ALA D CA 1
ATOM 12458 C C . ALA D 1 43 ? -4.04200 63.39600 -20.24400 1.000 32.92319 43 ALA D C 1
ATOM 12459 O O . ALA D 1 43 ? -2.98100 63.90300 -19.86900 1.000 33.24319 43 ALA D O 1
ATOM 12466 N N . GLY D 1 44 ? -5.23100 63.94800 -20.03100 1.000 39.00319 44 GLY D N 1
ATOM 12467 C CA . GLY D 1 44 ? -5.35000 65.22400 -19.35500 1.000 45.94319 44 GLY D CA 1
ATOM 12468 C C . GLY D 1 44 ? -6.70400 65.37800 -18.70700 1.000 46.33319 44 GLY D C 1
ATOM 12469 O O . GLY D 1 44 ? -7.64500 64.63800 -18.99800 1.000 45.56319 44 GLY D O 1
ATOM 12473 N N . SER D 1 45 ? -6.78500 66.36000 -17.80900 1.000 54.17319 45 SER D N 1
ATOM 12474 C CA . SER D 1 45 ? -8.04500 66.67400 -17.14900 1.000 58.44319 45 SER D CA 1
ATOM 12475 C C . SER D 1 45 ? -8.92200 67.59600 -17.98500 1.000 63.72319 45 SER D C 1
ATOM 12476 O O . SER D 1 45 ? -10.14800 67.57000 -17.83300 1.000 66.19319 45 SER D O 1
ATOM 12484 N N . ASN D 1 46 ? -8.32500 68.39800 -18.87500 1.000 61.79319 46 ASN D N 1
ATOM 12485 C CA . ASN D 1 46 ? -9.06400 69.40100 -19.63000 1.000 63.87319 46 ASN D CA 1
ATOM 12486 C C . ASN D 1 46 ? -9.10900 69.04400 -21.10800 1.000 61.83319 46 ASN D C 1
ATOM 12487 O O . ASN D 1 46 ? -8.05900 68.84900 -21.73500 1.000 59.55319 46 ASN D O 1
ATOM 12498 N N . PRO D 1 47 ? -10.31400 68.97100 -21.69200 1.000 63.87319 47 PRO D N 1
ATOM 12499 C CA . PRO D 1 47 ? -10.44700 68.36100 -23.02700 1.000 61.54319 47 PRO D CA 1
ATOM 12500 C C . PRO D 1 47 ? -9.94000 69.21900 -24.16800 1.000 60.51319 47 PRO D C 1
ATOM 12501 O O . PRO D 1 47 ? -9.40400 68.67700 -25.14400 1.000 61.03319 47 PRO D O 1
ATOM 12512 N N . THR D 1 48 ? -10.12800 70.53200 -24.11300 1.000 58.64319 48 THR D N 1
ATOM 12513 C CA . THR D 1 48 ? -9.61200 71.35600 -25.19200 1.000 61.29319 48 THR D CA 1
ATOM 12514 C C . THR D 1 48 ? -8.18400 71.79600 -24.92800 1.000 61.83319 48 THR D C 1
ATOM 12515 O O . THR D 1 48 ? -7.49300 72.21300 -25.86500 1.000 59.62319 48 THR D O 1
ATOM 12526 N N . LYS D 1 49 ? -7.72000 71.70200 -23.68200 1.000 62.07319 49 LYS D N 1
ATOM 12527 C CA . LYS D 1 49 ? -6.28600 71.78100 -23.46000 1.000 60.05319 49 LYS D CA 1
ATOM 12528 C C . LYS D 1 49 ? -5.60100 70.57000 -24.07600 1.000 54.59319 49 LYS D C 1
ATOM 12529 O O . LYS D 1 49 ? -4.46300 70.67100 -24.54600 1.000 53.23319 49 LYS D O 1
ATOM 12548 N N . LEU D 1 50 ? -6.28800 69.42300 -24.08800 1.000 54.69319 50 LEU D N 1
ATOM 12549 C CA . LEU D 1 50 ? -5.83600 68.28700 -24.88500 1.000 51.79319 50 LEU D CA 1
ATOM 12550 C C . LEU D 1 50 ? -5.85600 68.61300 -26.36900 1.000 49.73319 50 LEU D C 1
ATOM 12551 O O . LEU D 1 50 ? -4.99500 68.14700 -27.12500 1.000 50.40319 50 LEU D O 1
ATOM 12567 N N . GLY D 1 51 ? -6.83200 69.40100 -26.80800 1.000 48.54319 51 GLY D N 1
ATOM 12568 C CA . GLY D 1 51 ? -6.91000 69.77900 -28.20300 1.000 49.76319 51 GLY D CA 1
ATOM 12569 C C . GLY D 1 51 ? -5.65100 70.47800 -28.66500 1.000 48.81319 51 GLY D C 1
ATOM 12570 O O . GLY D 1 51 ? -4.95900 70.00300 -29.57200 1.000 45.38319 51 GLY D O 1
ATOM 12574 N N . LYS D 1 52 ? -5.35900 71.62500 -28.05100 1.000 51.06319 52 LYS D N 1
ATOM 12575 C CA . LYS D 1 52 ? -4.07600 72.29200 -28.22700 1.000 49.22319 52 LYS D CA 1
ATOM 12576 C C . LYS D 1 52 ? -2.95900 71.26400 -28.31300 1.000 52.12319 52 LYS D C 1
ATOM 12577 O O . LYS D 1 52 ? -2.33800 71.08900 -29.36700 1.000 50.97319 52 LYS D O 1
ATOM 12596 N N . ALA D 1 53 ? -2.71300 70.57500 -27.19600 1.000 50.09319 53 ALA D N 1
ATOM 12597 C CA . ALA D 1 53 ? -1.58000 69.66100 -27.11500 1.000 49.11319 53 ALA D CA 1
ATOM 12598 C C . ALA D 1 53 ? -1.63400 68.63300 -28.23100 1.000 47.16319 53 ALA D C 1
ATOM 12599 O O . ALA D 1 53 ? -0.66700 68.46000 -28.98100 1.000 42.25319 53 ALA D O 1
ATOM 12606 N N . LEU D 1 54 ? -2.77300 67.95200 -28.36600 1.000 47.18319 54 LEU D N 1
ATOM 12607 C CA . LEU D 1 54 ? -2.87900 66.88500 -29.35000 1.000 45.15319 54 LEU D CA 1
ATOM 12608 C C . LEU D 1 54 ? -2.55200 67.40000 -30.74200 1.000 50.04319 54 LEU D C 1
ATOM 12609 O O . LEU D 1 54 ? -1.82800 66.74600 -31.50300 1.000 49.81319 54 LEU D O 1
ATOM 12625 N N . ASP D 1 55 ? -3.06700 68.58100 -31.08800 1.000 55.10319 55 ASP D N 1
ATOM 12626 C CA . ASP D 1 55 ? -2.75900 69.17700 -32.38300 1.000 55.91319 55 ASP D CA 1
ATOM 12627 C C . ASP D 1 55 ? -1.30000 69.60500 -32.46700 1.000 51.45319 55 ASP D C 1
ATOM 12628 O O . ASP D 1 55 ? -0.62700 69.35200 -33.47300 1.000 49.92319 55 ASP D O 1
ATOM 12637 N N . ALA D 1 56 ? -0.79900 70.26900 -31.42200 1.000 53.27319 56 ALA D N 1
ATOM 12638 C CA . ALA D 1 56 ? 0.60000 70.68400 -31.40700 1.000 52.62319 56 ALA D CA 1
ATOM 12639 C C . ALA D 1 56 ? 1.52600 69.48300 -31.56800 1.000 50.62319 56 ALA D C 1
ATOM 12640 O O . ALA D 1 56 ? 2.45100 69.50100 -32.39000 1.000 45.95319 56 ALA D O 1
ATOM 12647 N N . LEU D 1 57 ? 1.28800 68.42100 -30.79100 1.000 49.07319 57 LEU D N 1
ATOM 12648 C CA . LEU D 1 57 ? 2.08600 67.20800 -30.93100 1.000 50.32319 57 LEU D CA 1
ATOM 12649 C C . LEU D 1 57 ? 2.05800 66.70100 -32.36400 1.000 51.76319 57 LEU D C 1
ATOM 12650 O O . LEU D 1 57 ? 3.10400 66.48500 -32.98800 1.000 51.11319 57 LEU D O 1
ATOM 12666 N N . LYS D 1 58 ? 0.85500 66.50900 -32.90500 1.000 54.04319 58 LYS D N 1
ATOM 12667 C CA . LYS D 1 58 ? 0.72300 65.92300 -34.23000 1.000 57.37319 58 LYS D CA 1
ATOM 12668 C C . LYS D 1 58 ? 1.44000 66.72800 -35.30200 1.000 52.42319 58 LYS D C 1
ATOM 12669 O O . LYS D 1 58 ? 1.78200 66.16800 -36.34900 1.000 50.29319 58 LYS D O 1
ATOM 12688 N N . GLN D 1 59 ? 1.70900 68.00900 -35.07000 1.000 50.04319 59 GLN D N 1
ATOM 12689 C CA . GLN D 1 59 ? 2.31500 68.83100 -36.10500 1.000 53.87319 59 GLN D CA 1
ATOM 12690 C C . GLN D 1 59 ? 3.77200 69.15700 -35.77100 1.000 58.52319 59 GLN D C 1
ATOM 12691 O O . GLN D 1 59 ? 4.31200 70.16600 -36.23000 1.000 56.40319 59 GLN D O 1
ATOM 12705 N N . HIS D 1 60 ? 4.41500 68.29600 -34.97500 1.000 60.77319 60 HIS D N 1
ATOM 12706 C CA . HIS D 1 60 ? 5.78500 68.53300 -34.52600 1.000 56.37319 60 HIS D CA 1
ATOM 12707 C C . HIS D 1 60 ? 6.77000 68.29200 -35.66800 1.000 50.43319 60 HIS D C 1
ATOM 12708 O O . HIS D 1 60 ? 6.62700 67.32300 -36.42000 1.000 50.89319 60 HIS D O 1
ATOM 12722 N N . PRO D 1 61 ? 7.78300 69.15100 -35.82200 1.000 51.56319 61 PRO D N 1
ATOM 12723 C CA . PRO D 1 61 ? 8.66500 69.01300 -36.99600 1.000 54.29319 61 PRO D CA 1
ATOM 12724 C C . PRO D 1 61 ? 9.51700 67.75500 -36.99900 1.000 50.52319 61 PRO D C 1
ATOM 12725 O O . PRO D 1 61 ? 9.67600 67.12700 -38.05500 1.000 40.63319 61 PRO D O 1
ATOM 12736 N N . ASP D 1 62 ? 10.08300 67.36900 -35.85800 1.000 55.22319 62 ASP D N 1
ATOM 12737 C CA . ASP D 1 62 ? 11.01400 66.24500 -35.79700 1.000 57.51319 62 ASP D CA 1
ATOM 12738 C C . ASP D 1 62 ? 10.31900 64.89900 -35.60400 1.000 54.02319 62 ASP D C 1
ATOM 12739 O O . ASP D 1 62 ? 10.99800 63.89600 -35.35900 1.000 50.16319 62 ASP D O 1
ATOM 12748 N N . ARG D 1 63 ? 8.99200 64.85700 -35.72700 1.000 55.72319 63 ARG D N 1
ATOM 12749 C CA . ARG D 1 63 ? 8.23800 63.62500 -35.52400 1.000 47.21319 63 ARG D CA 1
ATOM 12750 C C . ARG D 1 63 ? 8.63000 62.55000 -36.52900 1.000 45.88319 63 ARG D C 1
ATOM 12751 O O . ARG D 1 63 ? 8.64900 62.78800 -37.74100 1.000 55.36319 63 ARG D O 1
ATOM 12772 N N . ASP D 1 64 ? 8.93100 61.36200 -36.02500 1.000 41.49319 64 ASP D N 1
ATOM 12773 C CA . ASP D 1 64 ? 9.11200 60.21300 -36.90100 1.000 45.54319 64 ASP D CA 1
ATOM 12774 C C . ASP D 1 64 ? 7.83800 60.02400 -37.71700 1.000 44.98319 64 ASP D C 1
ATOM 12775 O O . ASP D 1 64 ? 6.74300 59.99000 -37.14400 1.000 44.96319 64 ASP D O 1
ATOM 12784 N N . PRO D 1 65 ? 7.92700 59.94200 -39.04600 1.000 44.80319 65 PRO D N 1
ATOM 12785 C CA . PRO D 1 65 ? 6.69800 59.82600 -39.84700 1.000 46.15319 65 PRO D CA 1
ATOM 12786 C C . PRO D 1 65 ? 5.75100 58.75500 -39.35400 1.000 46.04319 65 PRO D C 1
ATOM 12787 O O . PRO D 1 65 ? 4.53000 58.88900 -39.51200 1.000 46.07319 65 PRO D O 1
ATOM 12798 N N . ILE D 1 66 ? 6.28700 57.69600 -38.74200 1.000 44.33319 66 ILE D N 1
ATOM 12799 C CA . ILE D 1 66 ? 5.48600 56.54500 -38.33200 1.000 44.20319 66 ILE D CA 1
ATOM 12800 C C . ILE D 1 66 ? 4.81600 56.72400 -36.98000 1.000 45.03319 66 ILE D C 1
ATOM 12801 O O . ILE D 1 66 ? 3.89500 55.96400 -36.65300 1.000 42.97319 66 ILE D O 1
ATOM 12817 N N . ALA D 1 67 ? 5.22200 57.71400 -36.19300 1.000 42.22319 67 ALA D N 1
ATOM 12818 C CA . ALA D 1 67 ? 4.67400 57.87000 -34.85300 1.000 38.95319 67 ALA D CA 1
ATOM 12819 C C . ALA D 1 67 ? 3.22300 58.33400 -34.90900 1.000 42.51319 67 ALA D C 1
ATOM 12820 O O . ALA D 1 67 ? 2.87100 59.23100 -35.67900 1.000 49.49319 67 ALA D O 1
ATOM 12827 N N . ILE D 1 68 ? 2.37900 57.71300 -34.08500 1.000 37.93319 68 ILE D N 1
ATOM 12828 C CA . ILE D 1 68 ? 0.98400 58.10100 -33.95500 1.000 36.56319 68 ILE D CA 1
ATOM 12829 C C . ILE D 1 68 ? 0.82100 58.79500 -32.61200 1.000 35.12319 68 ILE D C 1
ATOM 12830 O O . ILE D 1 68 ? 1.59800 58.59000 -31.67700 1.000 33.29319 68 ILE D O 1
ATOM 12846 N N . VAL D 1 69 ? -0.21600 59.61600 -32.51500 1.000 34.14319 69 VAL D N 1
ATOM 12847 C CA . VAL D 1 69 ? -0.53900 60.31200 -31.28000 1.000 35.55319 69 VAL D CA 1
ATOM 12848 C C . VAL D 1 69 ? -2.03000 60.17300 -31.02500 1.000 37.13319 69 VAL D C 1
ATOM 12849 O O . VAL D 1 69 ? -2.83700 60.12600 -31.95700 1.000 41.76319 69 VAL D O 1
ATOM 12862 N N . GLN D 1 70 ? -2.39600 60.09800 -29.75100 1.000 35.05319 70 GLN D N 1
ATOM 12863 C CA . GLN D 1 70 ? -3.80300 60.05800 -29.38500 1.000 34.01319 70 GLN D CA 1
ATOM 12864 C C . GLN D 1 70 ? -3.96700 60.55100 -27.95900 1.000 34.02319 70 GLN D C 1
ATOM 12865 O O . GLN D 1 70 ? -3.00000 60.66200 -27.20200 1.000 32.50319 70 GLN D O 1
ATOM 12879 N N . SER D 1 71 ? -5.20500 60.88100 -27.61200 1.000 34.59319 71 SER D N 1
ATOM 12880 C CA . SER D 1 71 ? -5.48800 61.54000 -26.35300 1.000 33.88319 71 SER D CA 1
ATOM 12881 C C . SER D 1 71 ? -6.64800 60.85600 -25.64900 1.000 37.48319 71 SER D C 1
ATOM 12882 O O . SER D 1 71 ? -7.25900 59.91100 -26.16100 1.000 41.06319 71 SER D O 1
ATOM 12890 N N . ALA D 1 72 ? -6.95100 61.36800 -24.46200 1.000 35.60319 72 ALA D N 1
ATOM 12891 C CA . ALA D 1 72 ? -8.03400 60.87500 -23.62200 1.000 38.26319 72 ALA D CA 1
ATOM 12892 C C . ALA D 1 72 ? -8.15200 61.79300 -22.40400 1.000 39.02319 72 ALA D C 1
ATOM 12893 O O . ALA D 1 72 ? -7.17100 62.40300 -22.00100 1.000 41.79319 72 ALA D O 1
ATOM 12900 N N . THR D 1 73 ? -9.34700 61.89900 -21.83400 1.000 39.98319 73 THR D N 1
ATOM 12901 C CA . THR D 1 73 ? -9.49500 62.69000 -20.61400 1.000 41.96319 73 THR D CA 1
ATOM 12902 C C . THR D 1 73 ? -9.60100 61.75700 -19.41300 1.000 39.47319 73 THR D C 1
ATOM 12903 O O . THR D 1 73 ? -10.07900 60.62400 -19.52000 1.000 43.99319 73 THR D O 1
ATOM 12914 N N . CYS D 1 74 ? -9.13500 62.23900 -18.26800 1.000 39.40319 74 CYS D N 1
ATOM 12915 C CA . CYS D 1 74 ? -9.13700 61.43000 -17.05600 1.000 38.33319 74 CYS D CA 1
ATOM 12916 C C . CYS D 1 74 ? -8.98200 62.38500 -15.87700 1.000 37.64319 74 CYS D C 1
ATOM 12917 O O . CYS D 1 74 ? -7.93400 63.01800 -15.75200 1.000 42.70319 74 CYS D O 1
ATOM 12925 N N . ASP D 1 75 ? -10.01700 62.52100 -15.04500 1.000 43.24319 75 ASP D N 1
ATOM 12926 C CA . ASP D 1 75 ? -9.96700 63.44500 -13.91000 1.000 46.99319 75 ASP D CA 1
ATOM 12927 C C . ASP D 1 75 ? -9.51300 62.66000 -12.68600 1.000 43.60319 75 ASP D C 1
ATOM 12928 O O . ASP D 1 75 ? -10.19000 61.72300 -12.25300 1.000 47.90319 75 ASP D O 1
ATOM 12937 N N . LEU D 1 76 ? -8.35400 63.00500 -12.15600 1.000 41.85319 76 LEU D N 1
ATOM 12938 C CA . LEU D 1 76 ? -7.73800 62.18100 -11.12900 1.000 41.15319 76 LEU D CA 1
ATOM 12939 C C . LEU D 1 76 ? -8.27000 62.47700 -9.73000 1.000 39.13319 76 LEU D C 1
ATOM 12940 O O . LEU D 1 76 ? -7.73200 61.94400 -8.75200 1.000 36.36319 76 LEU D O 1
ATOM 12956 N N . PHE D 1 77 ? -9.31800 63.29300 -9.61500 1.000 41.01319 77 PHE D N 1
ATOM 12957 C CA . PHE D 1 77 ? -9.92000 63.60400 -8.32700 1.000 44.42319 77 PHE D CA 1
ATOM 12958 C C . PHE D 1 77 ? -11.28400 62.96800 -8.12400 1.000 42.73319 77 PHE D C 1
ATOM 12959 O O . PHE D 1 77 ? -11.67400 62.73700 -6.97800 1.000 41.87319 77 PHE D O 1
ATOM 12976 N N . ASP D 1 78 ? -12.01100 62.67700 -9.20700 1.000 43.81319 78 ASP D N 1
ATOM 12977 C CA . ASP D 1 78 ? -13.33400 62.05400 -9.13800 1.000 42.67319 78 ASP D CA 1
ATOM 12978 C C . ASP D 1 78 ? -13.18200 60.62900 -8.62600 1.000 39.01319 78 ASP D C 1
ATOM 12979 O O . ASP D 1 78 ? -12.90600 59.70400 -9.39000 1.000 38.73319 78 ASP D O 1
ATOM 12988 N N . VAL D 1 79 ? -13.36700 60.44900 -7.32400 1.000 39.07319 79 VAL D N 1
ATOM 12989 C CA . VAL D 1 79 ? -13.07700 59.18000 -6.66000 1.000 40.44319 79 VAL D CA 1
ATOM 12990 C C . VAL D 1 79 ? -14.07500 58.09700 -7.06100 1.000 38.07319 79 VAL D C 1
ATOM 12991 O O . VAL D 1 79 ? -13.64900 56.97600 -7.37700 1.000 37.53319 79 VAL D O 1
ATOM 13004 N N . PRO D 1 80 ? -15.39100 58.35600 -7.06500 1.000 41.33319 80 PRO D N 1
ATOM 13005 C CA . PRO D 1 80 ? -16.33000 57.29200 -7.46500 1.000 38.55319 80 PRO D CA 1
ATOM 13006 C C . PRO D 1 80 ? -16.04300 56.71600 -8.83400 1.000 36.89319 80 PRO D C 1
ATOM 13007 O O . PRO D 1 80 ? -16.40400 55.56300 -9.10100 1.000 38.76319 80 PRO D O 1
ATOM 13018 N N . ASN D 1 81 ? -15.39300 57.48400 -9.70600 1.000 39.97319 81 ASN D N 1
ATOM 13019 C CA . ASN D 1 81 ? -15.14200 57.08400 -11.08500 1.000 35.84319 81 ASN D CA 1
ATOM 13020 C C . ASN D 1 81 ? -13.65600 56.99500 -11.41600 1.000 33.46319 81 ASN D C 1
ATOM 13021 O O . ASN D 1 81 ? -13.30300 56.85400 -12.59200 1.000 30.24319 81 ASN D O 1
ATOM 13032 N N . LEU D 1 82 ? -12.77800 57.06300 -10.41200 1.000 31.29319 82 LEU D N 1
ATOM 13033 C CA . LEU D 1 82 ? -11.34400 57.11800 -10.67600 1.000 29.59319 82 LEU D CA 1
ATOM 13034 C C . LEU D 1 82 ? -10.82700 55.80500 -11.25100 1.000 26.44319 82 LEU D C 1
ATOM 13035 O O . LEU D 1 82 ? -10.12700 55.79100 -12.27000 1.000 24.20319 82 LEU D O 1
ATOM 13051 N N . GLU D 1 83 ? -11.15000 54.68800 -10.60600 1.000 27.97319 83 GLU D N 1
ATOM 13052 C CA . GLU D 1 83 ? -10.57700 53.41300 -11.01800 1.000 25.98319 83 GLU D CA 1
ATOM 13053 C C . GLU D 1 83 ? -11.03000 53.02700 -12.41600 1.000 26.24319 83 GLU D C 1
ATOM 13054 O O . GLU D 1 83 ? -10.26600 52.43800 -13.18600 1.000 25.04319 83 GLU D O 1
ATOM 13066 N N . GLN D 1 84 ? -12.27100 53.35900 -12.77200 1.000 30.81319 84 GLN D N 1
ATOM 13067 C CA . GLN D 1 84 ? -12.77000 52.98800 -14.08800 1.000 29.32319 84 GLN D CA 1
ATOM 13068 C C . GLN D 1 84 ? -12.15900 53.86100 -15.17000 1.000 27.10319 84 GLN D C 1
ATOM 13069 O O . GLN D 1 84 ? -11.74600 53.35800 -16.22200 1.000 27.27319 84 GLN D O 1
ATOM 13083 N N . ASN D 1 85 ? -12.08600 55.17100 -14.93100 1.000 26.09319 85 ASN D N 1
ATOM 13084 C CA . ASN D 1 85 ? -11.51900 56.06700 -15.92900 1.000 30.43319 85 ASN D CA 1
ATOM 13085 C C . ASN D 1 85 ? -10.05300 55.74100 -16.17800 1.000 26.96319 85 ASN D C 1
ATOM 13086 O O . ASN D 1 85 ? -9.58200 55.79100 -17.31800 1.000 24.67319 85 ASN D O 1
ATOM 13097 N N . LEU D 1 86 ? -9.32000 55.39500 -15.11700 1.000 26.82319 86 LEU D N 1
ATOM 13098 C CA . LEU D 1 86 ? -7.95000 54.91600 -15.28400 1.000 27.07319 86 LEU D CA 1
ATOM 13099 C C . LEU D 1 86 ? -7.92500 53.61200 -16.07400 1.000 22.79319 86 LEU D C 1
ATOM 13100 O O . LEU D 1 86 ? -7.13100 53.44800 -17.00500 1.000 24.62319 86 LEU D O 1
ATOM 13116 N N . ASP D 1 87 ? -8.78800 52.66800 -15.71100 1.000 23.66319 87 ASP D N 1
ATOM 13117 C CA . ASP D 1 87 ? -8.87400 51.43200 -16.47200 1.000 24.30319 87 ASP D CA 1
ATOM 13118 C C . ASP D 1 87 ? -9.19600 51.71500 -17.93400 1.000 24.01319 87 ASP D C 1
ATOM 13119 O O . ASP D 1 87 ? -8.57600 51.15100 -18.84200 1.000 24.84319 87 ASP D O 1
ATOM 13128 N N . ASN D 1 88 ? -10.16800 52.58900 -18.18400 1.000 25.46319 88 ASN D N 1
ATOM 13129 C CA . ASN D 1 88 ? -10.50200 52.92800 -19.56100 1.000 27.38319 88 ASN D CA 1
ATOM 13130 C C . ASN D 1 88 ? -9.32700 53.60700 -20.25100 1.000 26.72319 88 ASN D C 1
ATOM 13131 O O . ASN D 1 88 ? -9.04000 53.33600 -21.42600 1.000 25.26319 88 ASN D O 1
ATOM 13142 N N . LEU D 1 89 ? -8.63600 54.49800 -19.53600 1.000 26.48319 89 LEU D N 1
ATOM 13143 C CA . LEU D 1 89 ? -7.44600 55.13200 -20.08600 1.000 24.28319 89 LEU D CA 1
ATOM 13144 C C . LEU D 1 89 ? -6.42000 54.09400 -20.51100 1.000 21.77319 89 LEU D C 1
ATOM 13145 O O . LEU D 1 89 ? -5.93400 54.11300 -21.64700 1.000 24.03319 89 LEU D O 1
ATOM 13161 N N . LEU D 1 90 ? -6.06600 53.18600 -19.60100 1.000 22.76319 90 LEU D N 1
ATOM 13162 C CA . LEU D 1 90 ? -5.07300 52.16500 -19.90800 1.000 20.71319 90 LEU D CA 1
ATOM 13163 C C . LEU D 1 90 ? -5.49700 51.33300 -21.10700 1.000 23.75319 90 LEU D C 1
ATOM 13164 O O . LEU D 1 90 ? -4.69500 51.06600 -22.01000 1.000 23.36319 90 LEU D O 1
ATOM 13180 N N . LYS D 1 91 ? -6.76300 50.91200 -21.13800 1.000 24.64319 91 LYS D N 1
ATOM 13181 C CA . LYS D 1 91 ? -7.24000 50.11300 -22.25900 1.000 24.91319 91 LYS D CA 1
ATOM 13182 C C . LYS D 1 91 ? -6.99500 50.82400 -23.58400 1.000 23.53319 91 LYS D C 1
ATOM 13183 O O . LYS D 1 91 ? -6.60200 50.19500 -24.57300 1.000 24.73319 91 LYS D O 1
ATOM 13202 N N . LEU D 1 92 ? -7.21000 52.14200 -23.61900 1.000 25.01319 92 LEU D N 1
ATOM 13203 C CA . LEU D 1 92 ? -6.95700 52.90900 -24.83700 1.000 25.23319 92 LEU D CA 1
ATOM 13204 C C . LEU D 1 92 ? -5.48600 52.85800 -25.24400 1.000 27.29319 92 LEU D C 1
ATOM 13205 O O . LEU D 1 92 ? -5.15600 52.57900 -26.40200 1.000 29.45319 92 LEU D O 1
ATOM 13221 N N . ALA D 1 93 ? -4.58200 53.14100 -24.30400 1.000 28.73319 93 ALA D N 1
ATOM 13222 C CA . ALA D 1 93 ? -3.16400 53.22100 -24.63700 1.000 26.88319 93 ALA D CA 1
ATOM 13223 C C . ALA D 1 93 ? -2.62700 51.87400 -25.09600 1.000 27.05319 93 ALA D C 1
ATOM 13224 O O . ALA D 1 93 ? -1.75900 51.80900 -25.98100 1.000 28.71319 93 ALA D O 1
ATOM 13231 N N . ALA D 1 94 ? -3.11500 50.78600 -24.49100 1.000 27.15319 94 ALA D N 1
ATOM 13232 C CA . ALA D 1 94 ? -2.70500 49.45100 -24.91500 1.000 24.46319 94 ALA D CA 1
ATOM 13233 C C . ALA D 1 94 ? -3.13700 49.17100 -26.34100 1.000 28.09319 94 ALA D C 1
ATOM 13234 O O . ALA D 1 94 ? -2.43100 48.47700 -27.07900 1.000 28.81319 94 ALA D O 1
ATOM 13241 N N . GLY D 1 95 ? -4.28600 49.70100 -26.74200 1.000 27.63319 95 GLY D N 1
ATOM 13242 C CA . GLY D 1 95 ? -4.80000 49.43100 -28.06800 1.000 30.74319 95 GLY D CA 1
ATOM 13243 C C . GLY D 1 95 ? -4.89500 47.94500 -28.32900 1.000 29.72319 95 GLY D C 1
ATOM 13244 O O . GLY D 1 95 ? -5.43800 47.17500 -27.52700 1.000 30.93319 95 GLY D O 1
ATOM 13248 N N . ASP D 1 96 ? -4.35100 47.53400 -29.46500 1.000 31.67319 96 ASP D N 1
ATOM 13249 C CA . ASP D 1 96 ? -4.39500 46.15000 -29.90100 1.000 35.14319 96 ASP D CA 1
ATOM 13250 C C . ASP D 1 96 ? -3.17500 45.35700 -29.46200 1.000 34.90319 96 ASP D C 1
ATOM 13251 O O . ASP D 1 96 ? -3.00400 44.21700 -29.89800 1.000 34.81319 96 ASP D O 1
ATOM 13260 N N . SER D 1 97 ? -2.32500 45.92900 -28.61600 1.000 32.19319 97 SER D N 1
ATOM 13261 C CA . SER D 1 97 ? -1.19600 45.18700 -28.07300 1.000 32.06319 97 SER D CA 1
ATOM 13262 C C . SER D 1 97 ? -1.10700 45.43500 -26.57500 1.000 27.16319 97 SER D C 1
ATOM 13263 O O . SER D 1 97 ? -2.03900 45.11600 -25.82900 1.000 26.83319 97 SER D O 1
ATOM 13271 N N . LYS D 1 98 ? 0.00600 46.01900 -26.13900 1.000 28.00319 98 LYS D N 1
ATOM 13272 C CA . LYS D 1 98 ? 0.24500 46.30900 -24.73800 1.000 22.82319 98 LYS D CA 1
ATOM 13273 C C . LYS D 1 98 ? 0.85000 47.69300 -24.64000 1.000 21.78319 98 LYS D C 1
ATOM 13274 O O . LYS D 1 98 ? 1.36600 48.23700 -25.61700 1.000 23.66319 98 LYS D O 1
ATOM 13293 N N . ILE D 1 99 ? 0.77200 48.25100 -23.46100 1.000 22.17319 99 ILE D N 1
ATOM 13294 C CA . ILE D 1 99 ? 1.53600 49.44900 -23.15100 1.000 21.36319 99 ILE D CA 1
ATOM 13295 C C . ILE D 1 99 ? 2.95500 49.00600 -22.84500 1.000 21.37319 99 ILE D C 1
ATOM 13296 O O . ILE D 1 99 ? 3.17600 47.93200 -22.28000 1.000 21.43319 99 ILE D O 1
ATOM 13312 N N . HIS D 1 100 ? 3.92800 49.82000 -23.22400 1.000 21.56319 100 HIS D N 1
ATOM 13313 C CA . HIS D 1 100 ? 5.31800 49.51400 -22.92000 1.000 20.11319 100 HIS D CA 1
ATOM 13314 C C . HIS D 1 100 ? 5.93300 50.46200 -21.91100 1.000 18.49319 100 HIS D C 1
ATOM 13315 O O . HIS D 1 100 ? 6.78600 50.03700 -21.13300 1.000 20.34319 100 HIS D O 1
ATOM 13329 N N . HIS D 1 101 ? 5.51000 51.72300 -21.88800 1.000 18.47319 101 HIS D N 1
ATOM 13330 C CA . HIS D 1 101 ? 6.04200 52.69800 -20.95300 1.000 18.32319 101 HIS D CA 1
ATOM 13331 C C . HIS D 1 101 ? 4.91000 53.58200 -20.45900 1.000 18.95319 101 HIS D C 1
ATOM 13332 O O . HIS D 1 101 ? 4.07300 54.02600 -21.24900 1.000 18.50319 101 HIS D 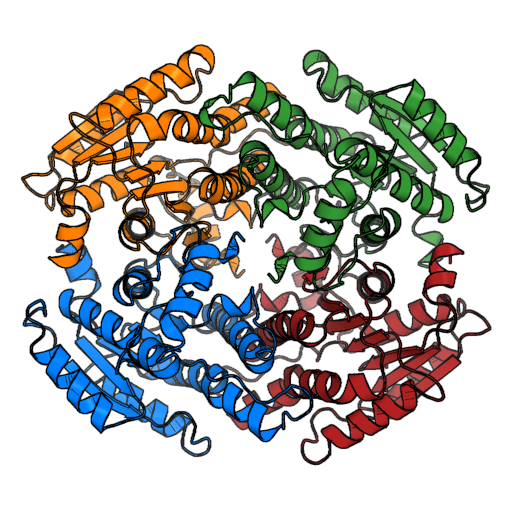O 1
ATOM 13346 N N . ILE D 1 102 ? 4.88300 53.83100 -19.15300 1.000 15.46319 102 ILE D N 1
ATOM 13347 C CA . ILE D 1 102 ? 3.93500 54.75500 -18.55100 1.000 17.37319 102 ILE D CA 1
ATOM 13348 C C . ILE D 1 102 ? 4.72600 55.86200 -17.87600 1.000 17.92319 102 ILE D C 1
ATOM 13349 O O . ILE D 1 102 ? 5.70900 55.59800 -17.17700 1.000 17.69319 102 ILE D O 1
ATOM 13365 N N . VAL D 1 103 ? 4.30100 57.09900 -18.10400 1.000 19.07319 103 VAL D N 1
ATOM 13366 C CA . VAL D 1 103 ? 4.83400 58.26700 -17.42400 1.000 18.72319 103 VAL D CA 1
ATOM 13367 C C . VAL D 1 103 ? 3.68100 58.95000 -16.70400 1.000 20.86319 103 VAL D C 1
ATOM 13368 O O . VAL D 1 103 ? 2.66200 59.27000 -17.32200 1.000 24.04319 103 VAL D O 1
ATOM 13381 N N . PHE D 1 104 ? 3.84000 59.17700 -15.41300 1.000 21.10319 104 PHE D N 1
ATOM 13382 C CA . PHE D 1 104 ? 2.82900 59.86300 -14.61700 1.000 23.32319 104 PHE D CA 1
ATOM 13383 C C . PHE D 1 104 ? 3.47800 61.19700 -14.24500 1.000 26.44319 104 PHE D C 1
ATOM 13384 O O . PHE D 1 104 ? 4.26300 61.26200 -13.29100 1.000 21.29319 104 PHE D O 1
ATOM 13401 N N . THR D 1 105 ? 3.20000 62.24700 -15.01800 1.000 26.56319 105 THR D N 1
ATOM 13402 C CA . THR D 1 105 ? 3.78200 63.55100 -14.72600 1.000 29.28319 105 THR D CA 1
ATOM 13403 C C . THR D 1 105 ? 3.05000 64.16600 -13.53800 1.000 31.86319 105 THR D C 1
ATOM 13404 O O . THR D 1 105 ? 1.85400 63.93400 -13.31900 1.000 32.55319 105 THR D O 1
ATOM 13415 N N . ALA D 1 106 ? 3.80000 64.93200 -12.75100 1.000 38.19319 106 ALA D N 1
ATOM 13416 C CA . ALA D 1 106 ? 3.43200 65.22900 -11.37800 1.000 39.70319 106 ALA D CA 1
ATOM 13417 C C . ALA D 1 106 ? 2.24600 66.17300 -11.31800 1.000 50.76319 106 ALA D C 1
ATOM 13418 O O . ALA D 1 106 ? 1.96700 66.92900 -12.25300 1.000 55.48319 106 ALA D O 1
ATOM 13425 N N . ALA D 1 107 ? 1.53800 66.11500 -10.19300 1.000 55.47319 107 ALA D N 1
ATOM 13426 C CA . ALA D 1 107 ? 0.58300 67.15800 -9.85800 1.000 59.92319 107 ALA D CA 1
ATOM 13427 C C . ALA D 1 107 ? 1.36300 68.41900 -9.51500 1.000 72.22319 107 ALA D C 1
ATOM 13428 O O . ALA D 1 107 ? 2.38100 68.35900 -8.82100 1.000 69.63319 107 ALA D O 1
ATOM 13435 N N . ASP D 1 108 ? 0.86500 69.56100 -9.98800 1.000 80.70319 108 ASP D N 1
ATOM 13436 C CA . ASP D 1 108 ? 1.62600 70.79400 -10.09900 1.000 74.52319 108 ASP D CA 1
ATOM 13437 C C . ASP D 1 108 ? 1.87500 71.43700 -8.73700 1.000 70.97319 108 ASP D C 1
ATOM 13438 O O . ASP D 1 108 ? 1.49800 70.91800 -7.68000 1.000 66.94319 108 ASP D O 1
ATOM 13447 N N . MET D 1 109 ? 2.51700 72.60100 -8.78700 1.000 71.18319 109 MET D N 1
ATOM 13448 C CA . MET D 1 109 ? 2.92900 73.33900 -7.60000 1.000 68.29319 109 MET D CA 1
ATOM 13449 C C . MET D 1 109 ? 1.94500 74.48900 -7.40300 1.000 59.99319 109 MET D C 1
ATOM 13450 O O . MET D 1 109 ? 2.12600 75.59200 -7.92100 1.000 54.78319 109 MET D O 1
ATOM 13464 N N . VAL D 1 110 ? 0.86600 74.19900 -6.68200 1.000 53.18319 110 VAL D N 1
ATOM 13465 C CA . VAL D 1 110 ? -0.04900 75.20600 -6.15800 1.000 49.10319 110 VAL D CA 1
ATOM 13466 C C . VAL D 1 110 ? -0.00600 75.07400 -4.64500 1.000 44.37319 110 VAL D C 1
ATOM 13467 O O . VAL D 1 110 ? -0.27900 73.99400 -4.10600 1.000 36.61319 110 VAL D O 1
ATOM 13480 N N . GLN D 1 111 ? 0.35700 76.15400 -3.96800 1.000 38.75319 111 GLN D N 1
ATOM 13481 C CA . GLN D 1 111 ? 0.55200 76.09400 -2.53000 1.000 33.18319 111 GLN D CA 1
ATOM 13482 C C . GLN D 1 111 ? -0.74300 75.68400 -1.84200 1.000 33.85319 111 GLN D C 1
ATOM 13483 O O . GLN D 1 111 ? -1.80300 76.24800 -2.14000 1.000 35.57319 111 GLN D O 1
ATOM 13497 N N . PRO D 1 112 ? -0.71000 74.70000 -0.94700 1.000 34.85319 112 PRO D N 1
ATOM 13498 C CA . PRO D 1 112 ? -1.92600 74.30900 -0.22900 1.000 36.24319 112 PRO D CA 1
ATOM 13499 C C . PRO D 1 112 ? -2.25100 75.29200 0.88100 1.000 34.98319 112 PRO D C 1
ATOM 13500 O O . PRO D 1 112 ? -1.50700 76.25700 1.11300 1.000 34.88319 112 PRO D O 1
ATOM 13511 N N . PRO D 1 113 ? -3.35500 75.08700 1.58700 1.000 37.84319 113 PRO D N 1
ATOM 13512 C CA . PRO D 1 113 ? -3.72900 76.00800 2.65700 1.000 34.76319 113 PRO D CA 1
ATOM 13513 C C . PRO D 1 113 ? -2.66300 76.04200 3.73100 1.000 34.79319 113 PRO D C 1
ATOM 13514 O O . PRO D 1 113 ? -1.84400 75.11700 3.83200 1.000 34.67319 113 PRO D O 1
ATOM 13525 N N . PRO D 1 114 ? -2.63500 77.08600 4.55200 1.000 34.67319 114 PRO D N 1
ATOM 13526 C CA . PRO D 1 114 ? -1.73000 77.07000 5.70300 1.000 32.81319 114 PRO D CA 1
ATOM 13527 C C . PRO D 1 114 ? -2.04900 75.89200 6.60900 1.000 33.21319 114 PRO D C 1
ATOM 13528 O O . PRO D 1 114 ? -3.21200 75.56500 6.85300 1.000 32.49319 114 PRO D O 1
ATOM 13539 N N . LEU D 1 115 ? -0.99300 75.24300 7.08800 1.000 34.19319 115 LEU D N 1
ATOM 13540 C CA . LEU D 1 115 ? -1.10500 74.11200 7.99800 1.000 33.37319 115 LEU D CA 1
ATOM 13541 C C . LEU D 1 115 ? -2.15300 74.36000 9.06900 1.000 33.71319 115 LEU D C 1
ATOM 13542 O O . LEU D 1 115 ? -2.89500 73.44900 9.44700 1.000 30.14319 115 LEU D O 1
ATOM 13558 N N . ALA D 1 116 ? -2.21400 75.59500 9.56600 1.000 37.55319 116 ALA D N 1
ATOM 13559 C CA . ALA D 1 116 ? -3.12100 75.91700 10.65900 1.000 37.06319 116 ALA D CA 1
ATOM 13560 C C . ALA D 1 116 ? -4.58000 75.74500 10.27500 1.000 33.48319 116 ALA D C 1
ATOM 13561 O O . ALA D 1 116 ? -5.42800 75.60900 11.16300 1.000 33.08319 116 ALA D O 1
ATOM 13568 N N . SER D 1 117 ? -4.89300 75.74800 8.97800 1.000 32.56319 117 SER D N 1
ATOM 13569 C CA . SER D 1 117 ? -6.27200 75.70300 8.51200 1.000 31.36319 117 SER D CA 1
ATOM 13570 C C . SER D 1 117 ? -6.55200 74.53100 7.58600 1.000 30.31319 117 SER D C 1
ATOM 13571 O O . SER D 1 117 ? -7.64000 74.45900 7.00700 1.000 32.86319 117 SER D O 1
ATOM 13579 N N . VAL D 1 118 ? -5.60200 73.62000 7.41000 1.000 30.84319 118 VAL D N 1
ATOM 13580 C CA . VAL D 1 118 ? -5.82400 72.50400 6.50400 1.000 31.79319 118 VAL D CA 1
ATOM 13581 C C . VAL D 1 118 ? -6.86600 71.56600 7.09900 1.000 29.41319 118 VAL D C 1
ATOM 13582 O O . VAL D 1 118 ? -6.90200 71.33600 8.31500 1.000 26.93319 118 VAL D O 1
ATOM 13595 N N . THR D 1 119 ? -7.72300 71.01800 6.23900 1.000 30.57319 119 THR D N 1
ATOM 13596 C CA . THR D 1 119 ? -8.79200 70.11500 6.64600 1.000 30.21319 119 THR D CA 1
ATOM 13597 C C . THR D 1 119 ? -8.55900 68.71300 6.09300 1.000 28.01319 119 THR D C 1
ATOM 13598 O O . THR D 1 119 ? -7.83700 68.51800 5.11400 1.000 25.30319 119 THR D O 1
ATOM 13609 N N . ILE D 1 120 ? -9.22100 67.73500 6.71700 1.000 27.70319 120 ILE D N 1
ATOM 13610 C CA . ILE D 1 120 ? -9.09000 66.34500 6.27900 1.000 27.26319 120 ILE D CA 1
ATOM 13611 C C . ILE D 1 120 ? -9.48700 66.20200 4.81400 1.000 27.91319 120 ILE D C 1
ATOM 13612 O O . ILE D 1 120 ? -8.85000 65.46200 4.05500 1.000 26.90319 120 ILE D O 1
ATOM 13628 N N . GLU D 1 121 ? -10.54200 66.89600 4.39100 1.000 26.73319 121 GLU D N 1
ATOM 13629 C CA . GLU D 1 121 ? -10.92800 66.81700 2.99200 1.000 27.69319 121 GLU D CA 1
ATOM 13630 C C . GLU D 1 121 ? -9.80700 67.32100 2.09700 1.000 25.55319 121 GLU D C 1
ATOM 13631 O O . GLU D 1 121 ? -9.60900 66.81400 0.98700 1.000 25.56319 121 GLU D O 1
ATOM 13643 N N . GLN D 1 122 ? -9.06900 68.32700 2.56500 1.000 27.53319 122 GLN D N 1
ATOM 13644 C CA . GLN D 1 122 ? -7.96400 68.87200 1.78400 1.000 31.11319 122 GLN D CA 1
ATOM 13645 C C . GLN D 1 122 ? -6.79800 67.89100 1.72000 1.000 24.82319 122 GLN D C 1
ATOM 13646 O O . GLN D 1 122 ? -6.23000 67.66200 0.64500 1.000 21.53319 122 GLN D O 1
ATOM 13660 N N . ILE D 1 123 ? -6.45100 67.28900 2.85800 1.000 25.07319 123 ILE D N 1
ATOM 13661 C CA . ILE D 1 123 ? -5.37200 66.30700 2.89500 1.000 23.54319 123 ILE D CA 1
ATOM 13662 C C . ILE D 1 123 ? -5.67200 65.15700 1.94800 1.000 26.45319 123 ILE D C 1
ATOM 13663 O O . ILE D 1 123 ? -4.79800 64.69200 1.20500 1.000 23.57319 123 ILE D O 1
ATOM 13679 N N . GLN D 1 124 ? -6.91400 64.68200 1.95400 1.000 26.86319 124 GLN D N 1
ATOM 13680 C CA . GLN D 1 124 ? -7.25400 63.48200 1.20900 1.000 27.53319 124 GLN D CA 1
ATOM 13681 C C . GLN D 1 124 ? -7.31600 63.72000 -0.28800 1.000 25.73319 124 GLN D C 1
ATOM 13682 O O . GLN D 1 124 ? -7.20200 62.76200 -1.06000 1.000 26.88319 124 GLN D O 1
ATOM 13696 N N . ARG D 1 125 ? -7.48300 64.96200 -0.73100 1.000 26.72319 125 ARG D N 1
ATOM 13697 C CA . ARG D 1 125 ? -7.58200 65.17300 -2.16700 1.000 27.23319 125 ARG D CA 1
ATOM 13698 C C . ARG D 1 125 ? -6.20500 65.25600 -2.81200 1.000 23.73319 125 ARG D C 1
ATOM 13699 O O . ARG D 1 125 ? -6.02400 64.80400 -3.94500 1.000 23.50319 125 ARG D O 1
ATOM 13720 N N . VAL D 1 126 ? -5.22700 65.83400 -2.11300 1.000 24.43319 126 VAL D N 1
ATOM 13721 C CA . VAL D 1 126 ? -3.84700 65.75800 -2.57900 1.000 22.25319 126 VAL D CA 1
ATOM 13722 C C . VAL D 1 126 ? -3.41200 64.30200 -2.67600 1.000 21.87319 126 VAL D C 1
ATOM 13723 O O . VAL D 1 126 ? -2.70600 63.90700 -3.60900 1.000 20.58319 126 VAL D O 1
ATOM 13736 N N . GLY D 1 127 ? -3.84200 63.48000 -1.72000 1.000 21.33319 127 GLY D N 1
ATOM 13737 C CA . GLY D 1 127 ? -3.47000 62.07900 -1.73800 1.000 21.16319 127 GLY D CA 1
ATOM 13738 C C . GLY D 1 127 ? -4.16700 61.28600 -2.82400 1.000 23.01319 127 GLY D C 1
ATOM 13739 O O . GLY D 1 127 ? -3.57700 60.38200 -3.41700 1.000 22.46319 127 GLY D O 1
ATOM 13743 N N . THR D 1 128 ? -5.43200 61.59600 -3.09200 1.000 24.94319 128 THR D N 1
ATOM 13744 C CA . THR D 1 128 ? -6.11600 60.94000 -4.19700 1.000 23.59319 128 THR D CA 1
ATOM 13745 C C . THR D 1 128 ? -5.33100 61.08700 -5.49100 1.000 22.32319 128 THR D C 1
ATOM 13746 O O . THR D 1 128 ? -5.12000 60.11000 -6.22000 1.000 21.97319 128 THR D O 1
ATOM 13757 N N . ILE D 1 129 ? -4.87300 62.30500 -5.78600 1.000 24.61319 129 ILE D N 1
ATOM 13758 C CA . ILE D 1 129 ? -4.20000 62.56200 -7.05600 1.000 26.88319 129 ILE D CA 1
ATOM 13759 C C . ILE D 1 129 ? -2.74300 62.11000 -7.02700 1.000 24.34319 129 ILE D C 1
ATOM 13760 O O . ILE D 1 129 ? -2.24400 61.54600 -8.00500 1.000 22.50319 129 ILE D O 1
ATOM 13776 N N . ARG D 1 130 ? -2.02700 62.37400 -5.93100 1.000 24.40319 130 ARG D N 1
ATOM 13777 C CA . ARG D 1 130 ? -0.59700 62.08600 -5.89900 1.000 25.00319 130 ARG D CA 1
ATOM 13778 C C . ARG D 1 130 ? -0.30000 60.62700 -5.57600 1.000 23.23319 130 ARG D C 1
ATOM 13779 O O . ARG D 1 130 ? 0.71000 60.09200 -6.04300 1.000 22.54319 130 ARG D O 1
ATOM 13800 N N . PHE D 1 131 ? -1.15400 59.96800 -4.79600 1.000 20.60319 131 PHE D N 1
ATOM 13801 C CA . PHE D 1 131 ? -0.86300 58.63200 -4.29900 1.000 18.92319 131 PHE D CA 1
ATOM 13802 C C . PHE D 1 131 ? -1.88400 57.60900 -4.76200 1.000 20.85319 131 PHE D C 1
ATOM 13803 O O . PHE D 1 131 ? -1.51100 56.58900 -5.35300 1.000 20.16319 131 PHE D O 1
ATOM 13820 N N . THR D 1 132 ? -3.17300 57.85600 -4.51500 1.000 22.04319 132 THR D N 1
ATOM 13821 C CA . THR D 1 132 ? -4.19100 56.87500 -4.87300 1.000 21.29319 132 THR D CA 1
ATOM 13822 C C . THR D 1 132 ? -4.16200 56.58400 -6.36500 1.000 17.47319 132 THR D C 1
ATOM 13823 O O . THR D 1 132 ? -4.15300 55.42500 -6.77800 1.000 17.99319 132 THR D O 1
ATOM 13834 N N . ALA D 1 133 ? -4.13200 57.62600 -7.19300 1.000 19.40319 133 ALA D N 1
ATOM 13835 C CA . ALA D 1 133 ? -4.17800 57.41100 -8.63500 1.000 18.49319 133 ALA D CA 1
ATOM 13836 C C . ALA D 1 133 ? -3.00600 56.58100 -9.14100 1.000 16.86319 133 ALA D C 1
ATOM 13837 O O . ALA D 1 133 ? -3.24000 55.59700 -9.85700 1.000 17.41319 133 ALA D O 1
ATOM 13844 N N . PRO D 1 134 ? -1.74800 56.89300 -8.82200 1.000 19.90319 134 PRO D N 1
ATOM 13845 C CA . PRO D 1 134 ? -0.65700 56.01000 -9.27300 1.000 18.69319 134 PRO D CA 1
ATOM 13846 C C . PRO D 1 134 ? -0.73400 54.61800 -8.67900 1.000 16.10319 134 PRO D C 1
ATOM 13847 O O . PRO D 1 134 ? -0.31900 53.65300 -9.32100 1.000 16.28319 134 PRO D O 1
ATOM 13858 N N . MET D 1 135 ? -1.23000 54.50200 -7.44800 1.000 17.07319 135 MET D N 1
ATOM 13859 C CA . MET D 1 135 ? -1.48700 53.19900 -6.85600 1.000 17.15319 135 MET D CA 1
ATOM 13860 C C . MET D 1 135 ? -2.48400 52.40900 -7.69000 1.000 19.16319 135 MET D C 1
ATOM 13861 O O . MET D 1 135 ? -2.28200 51.21500 -7.94300 1.000 18.46319 135 MET D O 1
ATOM 13875 N N . LEU D 1 136 ? -3.55900 53.06300 -8.14900 1.000 19.46319 136 LEU D N 1
ATOM 13876 C CA . LEU D 1 136 ? -4.56400 52.37000 -8.95700 1.000 17.22319 136 LEU D CA 1
ATOM 13877 C C . LEU D 1 136 ? -4.03200 52.03000 -10.34400 1.000 17.22319 136 LEU D C 1
ATOM 13878 O O . LEU D 1 136 ? -4.35500 50.97300 -10.89000 1.000 19.77319 136 LEU D O 1
ATOM 13894 N N . VAL D 1 137 ? -3.22000 52.90200 -10.93700 1.000 14.53319 137 VAL D N 1
ATOM 13895 C CA . VAL D 1 137 ? -2.59300 52.54500 -12.20400 1.000 14.97319 137 VAL D CA 1
ATOM 13896 C C . VAL D 1 137 ? -1.77500 51.27600 -12.05000 1.000 17.18319 137 VAL D C 1
ATOM 13897 O O . VAL D 1 137 ? -1.77500 50.41200 -12.92900 1.000 19.09319 137 VAL D O 1
ATOM 13910 N N . ALA D 1 138 ? -1.05400 51.14600 -10.93400 1.000 18.62319 138 ALA D N 1
ATOM 13911 C CA . ALA D 1 138 ? -0.26700 49.94000 -10.69500 1.000 17.16319 138 ALA D CA 1
ATOM 13912 C C . ALA D 1 138 ? -1.16200 48.72000 -10.50500 1.000 18.90319 138 ALA D C 1
ATOM 13913 O O . ALA D 1 138 ? -0.82600 47.62000 -10.96000 1.000 18.75319 138 ALA D O 1
ATOM 13920 N N . LYS D 1 139 ? -2.29800 48.89600 -9.82500 1.000 20.00319 139 LYS D N 1
ATOM 13921 C CA . LYS D 1 139 ? -3.27700 47.81900 -9.67100 1.000 18.59319 139 LYS D CA 1
ATOM 13922 C C . LYS D 1 139 ? -3.70500 47.26300 -11.02100 1.000 17.86319 139 LYS D C 1
ATOM 13923 O O . LYS D 1 139 ? -3.73900 46.04200 -11.22300 1.000 18.96319 139 LYS D O 1
ATOM 13942 N N . LEU D 1 140 ? -4.03100 48.15200 -11.96000 1.000 19.50319 140 LEU D N 1
ATOM 13943 C CA . LEU D 1 140 ? -4.66000 47.79900 -13.22900 1.000 19.80319 140 LEU D CA 1
ATOM 13944 C C . LEU D 1 140 ? -3.65400 47.49100 -14.32500 1.000 20.42319 140 LEU D C 1
ATOM 13945 O O . LEU D 1 140 ? -3.95100 46.70800 -15.23000 1.000 20.26319 140 LEU D O 1
ATOM 13961 N N . LEU D 1 141 ? -2.47600 48.10500 -14.25700 1.000 19.73319 141 LEU D N 1
ATOM 13962 C CA . LEU D 1 141 ? -1.41800 47.94400 -15.25400 1.000 18.51319 141 LEU D CA 1
ATOM 13963 C C . LEU D 1 141 ? -1.20000 46.51800 -15.73700 1.000 19.54319 141 LEU D C 1
ATOM 13964 O O . LEU D 1 141 ? -1.14100 46.31700 -16.95600 1.000 20.53319 141 LEU D O 1
ATOM 13980 N N . PRO D 1 142 ? -1.05100 45.50800 -14.87800 1.000 22.91319 142 PRO D N 1
ATOM 13981 C CA . PRO D 1 142 ? -0.68600 44.17600 -15.38800 1.000 22.76319 142 PRO D CA 1
ATOM 13982 C C . PRO D 1 142 ? -1.65200 43.65700 -16.42300 1.000 21.98319 142 PRO D C 1
ATOM 13983 O O . PRO D 1 142 ? -1.26400 42.86600 -17.29200 1.000 22.79319 142 PRO D O 1
ATOM 13994 N N . LYS D 1 143 ? -2.90700 44.08500 -16.35400 1.000 21.68319 143 LYS D N 1
ATOM 13995 C CA . LYS D 1 143 ? -3.87700 43.70000 -17.36300 1.000 25.26319 143 LYS D CA 1
ATOM 13996 C C . LYS D 1 143 ? -3.52200 44.26900 -18.73000 1.000 23.49319 143 LYS D C 1
ATOM 13997 O O . LYS D 1 143 ? -3.94700 43.71500 -19.74900 1.000 23.91319 143 LYS D O 1
ATOM 14016 N N . TYR D 1 144 ? -2.71900 45.33000 -18.78200 1.000 20.58319 144 TYR D N 1
ATOM 14017 C CA . TYR D 1 144 ? -2.46900 46.03300 -20.02600 1.000 20.30319 144 TYR D CA 1
ATOM 14018 C C . TYR D 1 144 ? -0.99000 46.15800 -20.35300 1.000 22.79319 144 TYR D C 1
ATOM 14019 O O . TYR D 1 144 ? -0.65300 46.69000 -21.41800 1.000 20.54319 144 TYR D O 1
ATOM 14037 N N . MET D 1 145 ? -0.10200 45.67300 -19.48500 1.000 21.99319 145 MET D N 1
ATOM 14038 C CA . MET D 1 145 ? 1.32400 45.90300 -19.63400 1.000 20.70319 145 MET D CA 1
ATOM 14039 C C . MET D 1 145 ? 2.09200 44.71400 -19.07800 1.000 21.04319 145 MET D C 1
ATOM 14040 O O . MET D 1 145 ? 1.76500 44.20600 -18.00300 1.000 21.89319 145 MET D O 1
ATOM 14054 N N . GLU D 1 146 ? 3.11600 44.28700 -19.81300 1.000 20.84319 146 GLU D N 1
ATOM 14055 C CA . GLU D 1 146 ? 3.94100 43.16400 -19.39500 1.000 23.88319 146 GLU D CA 1
ATOM 14056 C C . GLU D 1 146 ? 4.89800 43.59200 -18.29000 1.000 23.37319 146 GLU D C 1
ATOM 14057 O O . GLU D 1 146 ? 5.45100 44.69400 -18.32200 1.000 21.67319 146 GLU D O 1
ATOM 14069 N N . LEU D 1 147 ? 5.09100 42.71600 -17.30600 1.000 21.59319 147 LEU D N 1
ATOM 14070 C CA . LEU D 1 147 ? 6.04000 42.99600 -16.23400 1.000 20.12319 147 LEU D CA 1
ATOM 14071 C C . LEU D 1 147 ? 7.38900 42.46700 -16.69500 1.000 19.45319 147 LEU D C 1
ATOM 14072 O O . LEU D 1 147 ? 7.72500 41.30400 -16.49000 1.000 22.12319 147 LEU D O 1
ATOM 14088 N N . CYS D 1 148 ? 8.16800 43.32600 -17.33500 1.000 18.26319 148 CYS D N 1
ATOM 14089 C CA . CYS D 1 148 ? 9.48600 42.94800 -17.80900 1.000 20.80319 148 CYS D CA 1
ATOM 14090 C C . CYS D 1 148 ? 10.39000 44.16600 -17.74800 1.000 20.34319 148 CYS D C 1
ATOM 14091 O O . CYS D 1 148 ? 9.90900 45.30500 -17.77600 1.000 19.89319 148 CYS D O 1
ATOM 14099 N N . PRO D 1 149 ? 11.70600 43.96000 -17.66200 1.000 22.27319 149 PRO D N 1
ATOM 14100 C CA . PRO D 1 149 ? 12.62700 45.10200 -17.55900 1.000 19.63319 149 PRO D CA 1
ATOM 14101 C C . PRO D 1 149 ? 12.73700 45.94100 -18.82200 1.000 20.36319 149 PRO D C 1
ATOM 14102 O O . PRO D 1 149 ? 13.34100 47.02200 -18.77100 1.000 18.97319 149 PRO D O 1
ATOM 14113 N N . GLU D 1 150 ? 12.19500 45.49100 -19.95500 1.000 21.29319 150 GLU D N 1
ATOM 14114 C CA . GLU D 1 150 ? 12.16100 46.35000 -21.12500 1.000 18.59319 150 GLU D CA 1
ATOM 14115 C C . GLU D 1 150 ? 11.16100 47.48100 -20.95300 1.000 18.87319 150 GLU D C 1
ATOM 14116 O O . GLU D 1 150 ? 11.24100 48.47500 -21.67700 1.000 21.23319 150 GLU D O 1
ATOM 14128 N N . ASN D 1 151 ? 10.21800 47.34200 -20.03700 1.000 18.11319 151 ASN D N 1
ATOM 14129 C CA . ASN D 1 151 ? 9.17900 48.33900 -19.83900 1.000 19.18319 151 ASN D CA 1
ATOM 14130 C C . ASN D 1 151 ? 9.46000 49.15800 -18.58100 1.000 18.11319 151 ASN D C 1
ATOM 14131 O O . ASN D 1 151 ? 10.28300 48.79100 -17.74300 1.000 19.37319 151 ASN D O 1
ATOM 14142 N N . SER D 1 152 ? 8.77200 50.27000 -18.44900 1.000 16.93319 152 SER D N 1
ATOM 14143 C CA . SER D 1 152 ? 8.95500 51.14400 -17.28000 1.000 15.75319 152 SER D CA 1
ATOM 14144 C C . SER D 1 152 ? 7.65100 51.86300 -16.89600 1.000 16.15319 152 SER D C 1
ATOM 14145 O O . SER D 1 152 ? 6.88200 52.17200 -17.76800 1.000 18.78319 152 SER D O 1
ATOM 14153 N N . TYR D 1 153 ? 7.47500 52.12500 -15.61400 1.000 14.70319 153 TYR D N 1
ATOM 14154 C CA . TYR D 1 153 ? 6.42000 52.95500 -15.01600 1.000 14.09319 153 TYR D CA 1
ATOM 14155 C C . TYR D 1 153 ? 7.21000 54.04400 -14.28900 1.000 14.52319 153 TYR D C 1
ATOM 14156 O O . TYR D 1 153 ? 7.95400 53.70300 -13.42400 1.000 15.39319 153 TYR D O 1
ATOM 14174 N N . THR D 1 154 ? 7.04800 55.29700 -14.67400 1.000 16.55319 154 THR D N 1
ATOM 14175 C CA . THR D 1 154 ? 7.80200 56.39100 -14.06200 1.000 16.78319 154 THR D CA 1
ATOM 14176 C C . THR D 1 154 ? 6.82400 57.38400 -13.45800 1.000 17.59319 154 THR D C 1
ATOM 14177 O O . THR D 1 154 ? 5.92300 57.83600 -14.10300 1.000 16.92319 154 THR D O 1
ATOM 14188 N N . LEU D 1 155 ? 7.07800 57.64500 -12.21600 1.000 14.01319 155 LEU D N 1
ATOM 14189 C CA . LEU D 1 155 ? 6.31600 58.60300 -11.43500 1.000 17.41319 155 LEU D CA 1
ATOM 14190 C C . LEU D 1 155 ? 7.12100 59.89500 -11.31000 1.000 16.04319 155 LEU D C 1
ATOM 14191 O O . LEU D 1 155 ? 8.26500 59.98700 -11.74600 1.000 16.34319 155 LEU D O 1
ATOM 14207 N N . THR D 1 156 ? 6.50300 60.90500 -10.71200 1.000 18.61319 156 THR D N 1
ATOM 14208 C CA . THR D 1 156 ? 7.13900 62.21100 -10.59800 1.000 20.16319 156 THR D CA 1
ATOM 14209 C C . THR D 1 156 ? 6.93400 62.74700 -9.19300 1.000 19.46319 156 THR D C 1
ATOM 14210 O O . THR D 1 156 ? 5.80700 62.77600 -8.69600 1.000 22.77319 156 THR D O 1
ATOM 14221 N N . SER D 1 157 ? 8.02300 63.17000 -8.55500 1.000 20.11319 157 SER D N 1
ATOM 14222 C CA . SER D 1 157 ? 7.95100 63.82200 -7.25100 1.000 23.17319 157 SER D CA 1
ATOM 14223 C C . SER D 1 157 ? 8.33600 65.29500 -7.39300 1.000 23.06319 157 SER D C 1
ATOM 14224 O O . SER D 1 157 ? 7.56300 66.08100 -7.94500 1.000 26.51319 157 SER D O 1
ATOM 14232 N N . GLY D 1 158 ? 9.50700 65.68900 -6.92500 1.000 19.75319 158 GLY D N 1
ATOM 14233 C CA . GLY D 1 158 ? 9.89800 67.08000 -7.02200 1.000 22.94319 158 GLY D CA 1
ATOM 14234 C C . GLY D 1 158 ? 10.95000 67.46300 -6.00800 1.000 21.13319 158 GLY D C 1
ATOM 14235 O O . GLY D 1 158 ? 11.03500 66.85900 -4.94000 1.000 21.80319 158 GLY D O 1
ATOM 14239 N N . SER D 1 159 ? 11.76100 68.47200 -6.33100 1.000 24.22319 159 SER D N 1
ATOM 14240 C CA . SER D 1 159 ? 12.86800 68.83700 -5.45500 1.000 25.90319 159 SER D CA 1
ATOM 14241 C C . SER D 1 159 ? 12.37900 69.28800 -4.08800 1.000 27.13319 159 SER D C 1
ATOM 14242 O O . SER D 1 159 ? 13.09500 69.14100 -3.09400 1.000 27.79319 159 SER D O 1
ATOM 14250 N N . HIS D 1 160 ? 11.17400 69.85400 -4.01800 1.000 24.47319 160 HIS D N 1
ATOM 14251 C CA . HIS D 1 160 ? 10.59900 70.25000 -2.74100 1.000 26.80319 160 HIS D CA 1
ATOM 14252 C C . HIS D 1 160 ? 10.32600 69.06800 -1.82000 1.000 24.14319 160 HIS D C 1
ATOM 14253 O O . HIS D 1 160 ? 10.03100 69.28100 -0.64300 1.000 24.95319 160 HIS D O 1
ATOM 14267 N N . ALA D 1 161 ? 10.43400 67.83300 -2.31000 1.000 25.83319 161 ALA D N 1
ATOM 14268 C CA . ALA D 1 161 ? 10.39800 66.67900 -1.41800 1.000 26.99319 161 ALA D CA 1
ATOM 14269 C C . ALA D 1 161 ? 11.50900 66.75200 -0.37900 1.000 24.94319 161 ALA D C 1
ATOM 14270 O O . ALA D 1 161 ? 11.34600 66.26200 0.74200 1.000 25.98319 161 ALA D O 1
ATOM 14277 N N . LYS D 1 162 ? 12.63800 67.36100 -0.73200 1.000 26.14319 162 LYS D N 1
ATOM 14278 C CA . LYS D 1 162 ? 13.79800 67.44600 0.14800 1.000 26.56319 162 LYS D CA 1
ATOM 14279 C C . LYS D 1 162 ? 14.09200 68.85600 0.62800 1.000 23.73319 162 LYS D C 1
ATOM 14280 O O . LYS D 1 162 ? 14.64000 69.01400 1.72300 1.000 25.96319 162 LYS D O 1
ATOM 14299 N N . GLN D 1 163 ? 13.75900 69.87800 -0.16600 1.000 23.23319 163 GLN D N 1
ATOM 14300 C CA . GLN D 1 163 ? 13.82300 71.27700 0.24200 1.000 26.61319 163 GLN D CA 1
ATOM 14301 C C . GLN D 1 163 ? 12.42100 71.85000 0.38900 1.000 27.33319 163 GLN D C 1
ATOM 14302 O O . GLN D 1 163 ? 11.90200 72.47800 -0.54800 1.000 30.50319 163 GLN D O 1
ATOM 14316 N N . PRO D 1 164 ? 11.77700 71.69900 1.54300 1.000 25.25319 164 PRO D N 1
ATOM 14317 C CA . PRO D 1 164 ? 10.44000 72.27400 1.70700 1.000 28.47319 164 PRO D CA 1
ATOM 14318 C C . PRO D 1 164 ? 10.47600 73.79500 1.70400 1.000 26.98319 164 PRO D C 1
ATOM 14319 O O . PRO D 1 164 ? 11.42400 74.42100 2.18100 1.000 28.86319 164 PRO D O 1
ATOM 14330 N N . ASP D 1 165 ? 9.43800 74.37600 1.15800 1.000 27.79319 165 ASP D N 1
ATOM 14331 C CA . ASP D 1 165 ? 9.14400 75.78400 1.35400 1.000 28.28319 165 ASP D CA 1
ATOM 14332 C C . ASP D 1 165 ? 8.07600 75.95200 2.42600 1.000 27.83319 165 ASP D C 1
ATOM 14333 O O . ASP D 1 165 ? 7.21000 75.08500 2.59400 1.000 27.99319 165 ASP D O 1
ATOM 14342 N N . PRO D 1 166 ? 8.10000 77.04800 3.17800 1.000 29.15319 166 PRO D N 1
ATOM 14343 C CA . PRO D 1 166 ? 7.06200 77.25300 4.19600 1.000 29.94319 166 PRO D CA 1
ATOM 14344 C C . PRO D 1 166 ? 5.67400 77.21400 3.57600 1.000 25.95319 166 PRO D C 1
ATOM 14345 O O . PRO D 1 166 ? 5.42300 77.82300 2.53600 1.000 27.20319 166 PRO D O 1
ATOM 14356 N N . GLY D 1 167 ? 4.78100 76.46800 4.21600 1.000 27.54319 167 GLY D N 1
ATOM 14357 C CA . GLY D 1 167 ? 3.41000 76.34600 3.77500 1.000 29.42319 167 GLY D CA 1
ATOM 14358 C C . GLY D 1 167 ? 3.13000 75.21200 2.81800 1.000 26.82319 167 GLY D C 1
ATOM 14359 O O . GLY D 1 167 ? 1.99300 75.08700 2.35800 1.000 27.02319 167 GLY D O 1
ATOM 14363 N N . TRP D 1 168 ? 4.12400 74.37800 2.50800 1.000 28.68319 168 TRP D N 1
ATOM 14364 C CA . TRP D 1 168 ? 3.98500 73.31400 1.52300 1.000 25.89319 168 TRP D CA 1
ATOM 14365 C C . TRP D 1 168 ? 4.04200 71.92400 2.15700 1.000 24.86319 168 TRP D C 1
ATOM 14366 O O . TRP D 1 168 ? 4.21100 70.93300 1.44300 1.000 24.60319 168 TRP D O 1
ATOM 14387 N N . SER D 1 169 ? 3.88800 71.82800 3.48000 1.000 23.30319 169 SER D N 1
ATOM 14388 C CA . SER D 1 169 ? 4.11500 70.55900 4.16800 1.000 22.75319 169 SER D CA 1
ATOM 14389 C C . SER D 1 169 ? 3.24800 69.42600 3.62400 1.000 24.76319 169 SER D C 1
ATOM 14390 O O . SER D 1 169 ? 3.67800 68.26300 3.62700 1.000 22.02319 169 SER D O 1
ATOM 14398 N N . LEU D 1 170 ? 2.04000 69.73100 3.14900 1.000 22.30319 170 LEU D N 1
ATOM 14399 C CA . LEU D 1 170 ? 1.17100 68.68400 2.61800 1.000 22.87319 170 LEU D CA 1
ATOM 14400 C C . LEU D 1 170 ? 1.72300 68.10400 1.32100 1.000 22.96319 170 LEU D C 1
ATOM 14401 O O . LEU D 1 170 ? 1.73200 66.88000 1.13900 1.000 23.42319 170 LEU D O 1
ATOM 14417 N N . VAL D 1 171 ? 2.18900 68.96300 0.41300 1.000 23.21319 171 VAL D N 1
ATOM 14418 C CA . VAL D 1 171 ? 2.74000 68.50700 -0.86300 1.000 24.07319 171 VAL D CA 1
ATOM 14419 C C . VAL D 1 171 ? 4.08000 67.80400 -0.65500 1.000 21.74319 171 VAL D C 1
ATOM 14420 O O . VAL D 1 171 ? 4.32200 66.72500 -1.20000 1.000 21.79319 171 VAL D O 1
ATOM 14433 N N . THR D 1 172 ? 4.98100 68.41800 0.11200 1.000 22.60319 172 THR D N 1
ATOM 14434 C CA . THR D 1 172 ? 6.20800 67.72900 0.49600 1.000 23.69319 172 THR D CA 1
ATOM 14435 C C . THR D 1 172 ? 5.90100 66.36000 1.09600 1.000 21.39319 172 THR D C 1
ATOM 14436 O O . THR D 1 172 ? 6.63800 65.38900 0.87500 1.000 19.89319 172 THR D O 1
ATOM 14447 N N . GLY D 1 173 ? 4.81800 66.26800 1.86300 1.000 19.78319 173 GLY D N 1
ATOM 14448 C CA . GLY D 1 173 ? 4.43900 64.99900 2.44800 1.000 20.46319 173 GLY D CA 1
ATOM 14449 C C . GLY D 1 173 ? 4.17600 63.93700 1.40200 1.000 18.43319 173 GLY D C 1
ATOM 14450 O O . GLY D 1 173 ? 4.74800 62.84800 1.45400 1.000 18.68319 173 GLY D O 1
ATOM 14454 N N . TYR D 1 174 ? 3.31300 64.23500 0.42500 1.000 21.25319 174 TYR D N 1
ATOM 14455 C CA . TYR D 1 174 ? 3.02800 63.18500 -0.53600 1.000 21.88319 174 TYR D CA 1
ATOM 14456 C C . TYR D 1 174 ? 4.09100 63.02400 -1.62300 1.000 18.80319 174 TYR D C 1
ATOM 14457 O O . TYR D 1 174 ? 4.09400 61.99400 -2.29800 1.000 19.64319 174 TYR D O 1
ATOM 14475 N N . CYS D 1 175 ? 4.98300 63.99700 -1.82600 1.000 20.16319 175 CYS D N 1
ATOM 14476 C CA . CYS D 1 175 ? 6.13300 63.73200 -2.69000 1.000 22.87319 175 CYS D CA 1
ATOM 14477 C C . CYS D 1 175 ? 6.99400 62.60800 -2.12300 1.000 18.55319 175 CYS D C 1
ATOM 14478 O O . CYS D 1 175 ? 7.46000 61.74200 -2.86400 1.000 17.56319 175 CYS D O 1
ATOM 14486 N N . GLY D 1 176 ? 7.21600 62.60700 -0.81200 1.000 17.66319 176 GLY D N 1
ATOM 14487 C CA . GLY D 1 176 ? 7.88400 61.48200 -0.19700 1.000 19.25319 176 GLY D CA 1
ATOM 14488 C C . GLY D 1 176 ? 7.07700 60.21100 -0.31200 1.000 17.75319 176 GLY D C 1
ATOM 14489 O O . GLY D 1 176 ? 7.63800 59.12300 -0.45300 1.000 16.41319 176 GLY D O 1
ATOM 14493 N N . GLY D 1 177 ? 5.75100 60.33100 -0.25800 1.000 19.52319 177 GLY D N 1
ATOM 14494 C CA . GLY D 1 177 ? 4.90600 59.17000 -0.46700 1.000 18.73319 177 GLY D CA 1
ATOM 14495 C C . GLY D 1 177 ? 5.04500 58.60300 -1.86300 1.000 15.10319 177 GLY D C 1
ATOM 14496 O O . GLY D 1 177 ? 5.05200 57.38500 -2.04700 1.000 17.32319 177 GLY D O 1
ATOM 14500 N N . VAL D 1 178 ? 5.16000 59.47600 -2.86500 1.000 15.49319 178 VAL D N 1
ATOM 14501 C CA . VAL D 1 178 ? 5.35300 59.01600 -4.23700 1.000 16.50319 178 VAL D CA 1
ATOM 14502 C C . VAL D 1 178 ? 6.66000 58.23900 -4.35400 1.000 15.85319 178 VAL D C 1
ATOM 14503 O O . VAL D 1 178 ? 6.72700 57.20500 -5.02600 1.000 17.60319 178 VAL D O 1
ATOM 14516 N N . GLU D 1 179 ? 7.72400 58.73900 -3.71800 1.000 16.59319 179 GLU D N 1
ATOM 14517 C CA . GLU D 1 179 ? 9.02000 58.06900 -3.77800 1.000 16.64319 179 GLU D CA 1
ATOM 14518 C C . GLU D 1 179 ? 8.97600 56.73500 -3.04000 1.000 15.80319 179 GLU D C 1
ATOM 14519 O O . GLU D 1 179 ? 9.46600 55.72100 -3.54600 1.000 15.52319 179 GLU D O 1
ATOM 14531 N N . GLY D 1 180 ? 8.37300 56.70900 -1.85500 1.000 15.64319 180 GLY D N 1
ATOM 14532 C CA . GLY D 1 180 ? 8.18400 55.44700 -1.16400 1.000 17.56319 180 GLY D CA 1
ATOM 14533 C C . GLY D 1 180 ? 7.34500 54.46300 -1.95700 1.000 16.64319 180 GLY D C 1
ATOM 14534 O O . GLY D 1 180 ? 7.63500 53.26700 -1.99200 1.000 16.33319 180 GLY D O 1
ATOM 14538 N N . LEU D 1 181 ? 6.28600 54.95200 -2.60400 1.000 17.03319 181 LEU D N 1
ATOM 14539 C CA . LEU D 1 181 ? 5.44500 54.07800 -3.41100 1.000 18.60319 181 LEU D CA 1
ATOM 14540 C C . LEU D 1 181 ? 6.22800 53.48500 -4.57200 1.000 17.94319 181 LEU D C 1
ATOM 14541 O O . LEU D 1 181 ? 6.05800 52.31000 -4.91200 1.000 18.07319 181 LEU D O 1
ATOM 14557 N N . MET D 1 182 ? 7.08200 54.29100 -5.19900 1.000 19.01319 182 MET D N 1
ATOM 14558 C CA . MET D 1 182 ? 7.93200 53.80100 -6.27800 1.000 16.67319 182 MET D CA 1
ATOM 14559 C C . MET D 1 182 ? 8.78200 52.62500 -5.82400 1.000 14.92319 182 MET D C 1
ATOM 1456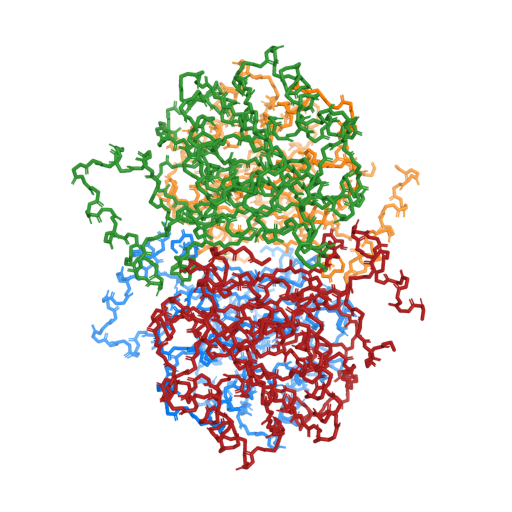0 O O . MET D 1 182 ? 8.89600 51.61400 -6.52500 1.000 15.40319 182 MET D O 1
ATOM 14574 N N . ARG D 1 183 ? 9.41100 52.74700 -4.66400 1.000 15.39319 183 ARG D N 1
ATOM 14575 C CA . ARG D 1 183 ? 10.25600 51.66000 -4.18900 1.000 15.07319 183 ARG D CA 1
ATOM 14576 C C . ARG D 1 183 ? 9.43300 50.41400 -3.88600 1.000 15.08319 183 ARG D C 1
ATOM 14577 O O . ARG D 1 183 ? 9.83900 49.30300 -4.24100 1.000 16.49319 183 ARG D O 1
ATOM 14598 N N . GLY D 1 184 ? 8.27300 50.57500 -3.24900 1.000 14.90319 184 GLY D N 1
ATOM 14599 C CA . GLY D 1 184 ? 7.42500 49.42700 -2.97600 1.000 15.74319 184 GLY D CA 1
ATOM 14600 C C . GLY D 1 184 ? 6.92500 48.75800 -4.24100 1.000 16.06319 184 GLY D C 1
ATOM 14601 O O . GLY D 1 184 ? 6.86100 47.53200 -4.32400 1.000 17.89319 184 GLY D O 1
ATOM 14605 N N . LEU D 1 185 ? 6.55400 49.55900 -5.24200 1.000 17.89319 185 LEU D N 1
ATOM 14606 C CA . LEU D 1 185 ? 6.11800 49.00200 -6.51200 1.000 15.40319 185 LEU D CA 1
ATOM 14607 C C . LEU D 1 185 ? 7.28200 48.42800 -7.29800 1.000 15.96319 185 LEU D C 1
ATOM 14608 O O . LEU D 1 185 ? 7.10700 47.45400 -8.02800 1.000 16.30319 185 LEU D O 1
ATOM 14624 N N . ALA D 1 186 ? 8.46800 49.03300 -7.18600 1.000 17.26319 186 ALA D N 1
ATOM 14625 C CA . ALA D 1 186 ? 9.65400 48.46300 -7.81500 1.000 14.44319 186 ALA D CA 1
ATOM 14626 C C . ALA D 1 186 ? 9.88500 47.03300 -7.35900 1.000 13.65319 186 ALA D C 1
ATOM 14627 O O . ALA D 1 186 ? 10.44300 46.22200 -8.10500 1.000 17.35319 186 ALA D O 1
ATOM 14634 N N . VAL D 1 187 ? 9.46600 46.71100 -6.14500 1.000 14.11319 187 VAL D N 1
ATOM 14635 C CA . VAL D 1 187 ? 9.53200 45.34700 -5.64600 1.000 16.01319 187 VAL D CA 1
ATOM 14636 C C . VAL D 1 187 ? 8.27900 44.55700 -6.01100 1.000 19.16319 187 VAL D C 1
ATOM 14637 O O . VAL D 1 187 ? 8.36700 43.47400 -6.59200 1.000 17.04319 187 VAL D O 1
ATOM 14650 N N . ASP D 1 188 ? 7.08900 45.08500 -5.71100 1.000 19.29319 188 ASP D N 1
ATOM 14651 C CA . ASP D 1 188 ? 5.88500 44.28700 -5.90000 1.000 19.64319 188 ASP D CA 1
ATOM 14652 C C . ASP D 1 188 ? 5.64300 43.94700 -7.36100 1.000 21.51319 188 ASP D C 1
ATOM 14653 O O . ASP D 1 188 ? 5.02100 42.92200 -7.65600 1.000 24.88319 188 ASP D O 1
ATOM 14662 N N . MET D 1 189 ? 6.10800 44.78100 -8.28900 1.000 16.11319 189 MET D N 1
ATOM 14663 C CA . MET D 1 189 ? 5.82000 44.58500 -9.70100 1.000 17.76319 189 MET D CA 1
ATOM 14664 C C . MET D 1 189 ? 7.03900 44.12600 -10.49000 1.000 14.65319 189 MET D C 1
ATOM 14665 O O . MET D 1 189 ? 7.04400 44.21200 -11.71700 1.000 16.91319 189 MET D O 1
ATOM 14679 N N . MET D 1 190 ? 8.06900 43.63600 -9.81600 1.000 17.78319 190 MET D N 1
ATOM 14680 C CA . MET D 1 190 ? 9.25600 43.20000 -10.52400 1.000 16.72319 190 MET D CA 1
ATOM 14681 C C . MET D 1 190 ? 8.89400 42.04400 -11.46000 1.000 18.34319 190 MET D C 1
ATOM 14682 O O . MET D 1 190 ? 7.97600 41.27200 -11.17500 1.000 18.71319 190 MET D O 1
ATOM 14696 N N . PRO D 1 191 ? 9.60800 41.89000 -12.58800 1.000 19.46319 191 PRO D N 1
ATOM 14697 C CA . PRO D 1 191 ? 10.76900 42.67200 -13.01800 1.000 18.01319 191 PRO D CA 1
ATOM 14698 C C . PRO D 1 191 ? 10.43300 43.90800 -13.85300 1.000 15.17319 191 PRO D C 1
ATOM 14699 O O . PRO D 1 191 ? 11.29100 44.39900 -14.57500 1.000 16.45319 191 PRO D O 1
ATOM 14710 N N . LEU D 1 192 ? 9.20500 44.40200 -13.76800 1.000 15.95319 192 LEU D N 1
ATOM 14711 C CA . LEU D 1 192 ? 8.92900 45.72100 -14.31300 1.000 16.34319 192 LEU D CA 1
ATOM 14712 C C . LEU D 1 192 ? 9.78400 46.74800 -13.58500 1.000 14.43319 192 LEU D C 1
ATOM 14713 O O . LEU D 1 192 ? 10.00600 46.64500 -12.37900 1.000 15.80319 192 LEU D O 1
ATOM 14729 N N . ARG D 1 193 ? 10.25000 47.74800 -14.31700 1.000 15.46319 193 ARG D N 1
ATOM 14730 C CA . ARG D 1 193 ? 11.06800 48.80200 -13.73700 1.000 14.6931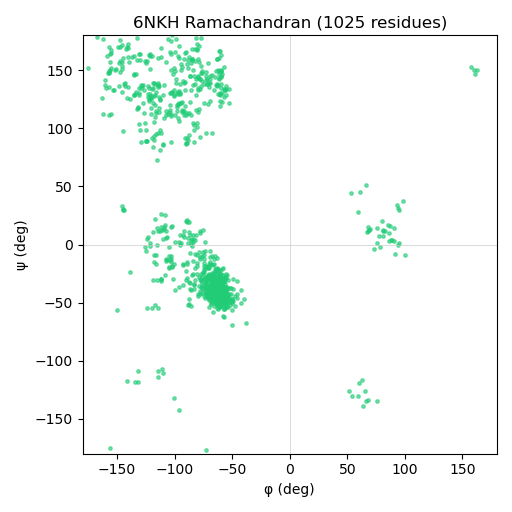9 193 ARG D CA 1
ATOM 14731 C C . ARG D 1 193 ? 10.18900 49.98700 -13.35700 1.000 13.46319 193 ARG D C 1
ATOM 14732 O O . ARG D 1 193 ? 9.38500 50.45300 -14.16700 1.000 14.71319 193 ARG D O 1
ATOM 14753 N N . VAL D 1 194 ? 10.33200 50.45200 -12.11900 1.000 13.49319 194 VAL D N 1
ATOM 14754 C CA . VAL D 1 194 ? 9.59600 51.59800 -11.61100 1.000 13.57319 194 VAL D CA 1
ATOM 14755 C C . VAL D 1 194 ? 10.60200 52.58300 -11.02600 1.000 15.34319 194 VAL D C 1
ATOM 14756 O O . VAL D 1 194 ? 11.53000 52.18500 -10.31800 1.000 14.88319 194 VAL D O 1
ATOM 14769 N N . ASN D 1 195 ? 10.40000 53.87100 -11.31000 1.000 14.44319 195 ASN D N 1
ATOM 14770 C CA . ASN D 1 195 ? 11.34900 54.92000 -10.96200 1.000 15.26319 195 ASN D CA 1
ATOM 14771 C C . ASN D 1 195 ? 10.59300 56.21600 -10.70200 1.000 15.24319 195 ASN D C 1
ATOM 14772 O O . ASN D 1 195 ? 9.40000 56.32900 -10.98100 1.000 15.19319 195 ASN D O 1
ATOM 14783 N N . VAL D 1 196 ? 11.31500 57.20800 -10.18000 1.000 14.89319 196 VAL D N 1
ATOM 14784 C CA . VAL D 1 196 ? 10.78900 58.55200 -9.95900 1.000 15.18319 196 VAL D CA 1
ATOM 14785 C C . VAL D 1 196 ? 11.74800 59.55800 -10.57500 1.000 16.08319 196 VAL D C 1
ATOM 14786 O O . VAL D 1 196 ? 12.96300 59.44800 -10.39700 1.000 14.74319 196 VAL D O 1
ATOM 14799 N N . VAL D 1 197 ? 11.20100 60.53100 -11.29500 1.000 13.93319 197 VAL D N 1
ATOM 14800 C CA . VAL D 1 197 ? 11.94200 61.71500 -11.69800 1.000 15.49319 197 VAL D CA 1
ATOM 14801 C C . VAL D 1 197 ? 11.52300 62.84800 -10.78000 1.000 16.07319 197 VAL D C 1
ATOM 14802 O O . VAL D 1 197 ? 10.32800 63.06200 -10.55400 1.000 16.26319 197 VAL D O 1
ATOM 14815 N N . SER D 1 198 ? 12.50700 63.55800 -10.23600 1.000 17.79319 198 SER D N 1
ATOM 14816 C CA . SER D 1 198 ? 12.28400 64.62700 -9.26600 1.000 17.85319 198 SER D CA 1
ATOM 14817 C C . SER D 1 198 ? 12.79400 65.92300 -9.87800 1.000 17.40319 198 SER D C 1
ATOM 14818 O O . SER D 1 198 ? 13.99100 66.23100 -9.79500 1.000 18.07319 198 SER D O 1
ATOM 14826 N N . PRO D 1 199 ? 11.93200 66.69300 -10.53300 1.000 19.00319 199 PRO D N 1
ATOM 14827 C CA . PRO D 1 199 ? 12.38300 67.92200 -11.18100 1.000 19.83319 199 PRO D CA 1
ATOM 14828 C C . PRO D 1 199 ? 12.36600 69.12400 -10.25200 1.000 20.51319 199 PRO D C 1
ATOM 14829 O O . PRO D 1 199 ? 11.72000 69.14500 -9.20100 1.000 22.11319 199 PRO D O 1
ATOM 14840 N N . GLY D 1 200 ? 13.11200 70.13200 -10.67900 1.000 23.02319 200 GLY D N 1
ATOM 14841 C CA . GLY D 1 200 ? 13.22600 71.37800 -9.95900 1.000 27.42319 200 GLY D CA 1
ATOM 14842 C C . GLY D 1 200 ? 13.72300 72.48100 -10.86500 1.000 33.04319 200 GLY D C 1
ATOM 14843 O O . GLY D 1 200 ? 14.59200 72.25400 -11.71700 1.000 24.07319 200 GLY D O 1
ATOM 14847 N N . ALA D 1 201 ? 13.17100 73.68400 -10.67700 1.000 35.02319 201 ALA D N 1
ATOM 14848 C CA . ALA D 1 201 ? 13.56300 74.86100 -11.44900 1.000 36.08319 201 ALA D CA 1
ATOM 14849 C C . ALA D 1 201 ? 13.18900 74.70800 -12.92400 1.000 35.71319 201 ALA D C 1
ATOM 14850 O O . ALA D 1 201 ? 14.01400 74.92700 -13.81600 1.000 37.25319 201 ALA D O 1
ATOM 14857 N N . VAL D 1 202 ? 11.92800 74.35200 -13.17800 1.000 34.72319 202 VAL D N 1
ATOM 14858 C CA . VAL D 1 202 ? 11.43600 74.11400 -14.53000 1.000 37.75319 202 VAL D CA 1
ATOM 14859 C C . VAL D 1 202 ? 10.36000 75.13700 -14.86600 1.000 38.01319 202 VAL D C 1
ATOM 14860 O O . VAL D 1 202 ? 9.41300 75.33500 -14.09700 1.000 37.01319 202 VAL D O 1
ATOM 14873 N N . LEU D 1 203 ? 10.50300 75.74600 -16.03800 1.000 39.79319 203 LEU D N 1
ATOM 14874 C CA . LEU D 1 203 ? 9.66400 76.84000 -16.51600 1.000 42.91319 203 LEU D CA 1
ATOM 14875 C C . LEU D 1 203 ? 8.67700 76.31200 -17.55700 1.000 45.94319 203 LEU D C 1
ATOM 14876 O O . LEU D 1 203 ? 9.06500 75.97300 -18.67600 1.000 46.51319 203 LEU D O 1
ATOM 14892 N N . THR D 1 204 ? 7.40400 76.27800 -17.20700 1.000 51.65319 204 THR D N 1
ATOM 14893 C CA . THR D 1 204 ? 6.30300 75.78500 -18.02200 1.000 57.76319 204 THR D CA 1
ATOM 14894 C C . THR D 1 204 ? 5.27700 76.88900 -18.15500 1.000 61.96319 204 THR D C 1
ATOM 14895 O O . THR D 1 204 ? 5.26200 77.81900 -17.33700 1.000 56.83319 204 THR D O 1
ATOM 14905 N N . PRO D 1 205 ? 4.42700 76.84300 -19.19100 1.000 68.07319 205 PRO D N 1
ATOM 14906 C CA . PRO D 1 205 ? 3.50800 77.95800 -19.45300 1.000 69.00319 205 PRO D CA 1
ATOM 14907 C C . PRO D 1 205 ? 2.51400 78.21600 -18.35400 1.000 69.65319 205 PRO D C 1
ATOM 14908 O O . PRO D 1 205 ? 2.15900 79.38400 -18.16300 1.000 69.70319 205 PRO D O 1
ATOM 14919 N N . VAL D 1 206 ? 2.03200 77.18800 -17.63700 1.000 68.90319 206 VAL D N 1
ATOM 14920 C CA . VAL D 1 206 ? 1.07200 77.44800 -16.56300 1.000 64.81319 206 VAL D CA 1
ATOM 14921 C C . VAL D 1 206 ? 1.77700 78.16300 -15.41700 1.000 61.86319 206 VAL D C 1
ATOM 14922 O O . VAL D 1 206 ? 1.14300 78.84700 -14.61100 1.000 60.93319 206 VAL D O 1
ATOM 14935 N N . LEU D 1 207 ? 3.08900 77.96100 -15.28900 1.000 63.00319 207 LEU D N 1
ATOM 14936 C CA . LEU D 1 207 ? 3.91100 78.77500 -14.40000 1.000 61.96319 207 LEU D CA 1
ATOM 14937 C C . LEU D 1 207 ? 4.25500 80.11500 -15.05100 1.000 62.69319 207 LEU D C 1
ATOM 14938 O O . LEU D 1 207 ? 4.14100 81.16600 -14.40900 1.000 64.32319 207 LEU D O 1
ATOM 14954 N N . ARG D 1 208 ? 4.64200 80.09400 -16.33000 1.000 62.19319 208 ARG D N 1
ATOM 14955 C CA . ARG D 1 208 ? 4.97700 81.29900 -17.09300 1.000 62.60319 208 ARG D CA 1
ATOM 14956 C C . ARG D 1 208 ? 3.77900 81.74100 -17.91900 1.000 63.88319 208 ARG D C 1
ATOM 14957 O O . ARG D 1 208 ? 3.79500 81.62400 -19.14500 1.000 64.05319 208 ARG D O 1
ATOM 14978 N N . GLU D 1 216 ? 8.65400 87.06200 -12.42100 1.000 70.66319 216 GLU D N 1
ATOM 14979 C CA . GLU D 1 216 ? 10.08400 87.26700 -12.62300 1.000 73.21319 216 GLU D CA 1
ATOM 14980 C C . GLU D 1 216 ? 10.83800 87.25100 -11.30500 1.000 71.43319 216 GLU D C 1
ATOM 14981 O O . GLU D 1 216 ? 12.03900 86.97400 -11.27000 1.000 72.43319 216 GLU D O 1
ATOM 14992 N N . ILE D 1 217 ? 10.13800 87.54900 -10.21500 1.000 68.96319 217 ILE D N 1
ATOM 14993 C CA . ILE D 1 217 ? 10.78100 87.48100 -8.90800 1.000 72.73319 217 ILE D CA 1
ATOM 14994 C C . ILE D 1 217 ? 10.92600 86.03200 -8.46700 1.000 71.09319 217 ILE D C 1
ATOM 14995 O O . ILE D 1 217 ? 11.94000 85.64800 -7.87300 1.000 71.45319 217 ILE D O 1
ATOM 15011 N N . ALA D 1 218 ? 9.92400 85.20300 -8.74700 1.000 71.26319 218 ALA D N 1
ATOM 15012 C CA . ALA D 1 218 ? 10.01600 83.79100 -8.40900 1.000 70.36319 218 ALA D CA 1
ATOM 15013 C C . ALA D 1 218 ? 10.93700 83.02300 -9.35100 1.000 64.36319 218 ALA D C 1
ATOM 15014 O O . ALA D 1 218 ? 11.20700 81.84300 -9.10400 1.000 60.63319 218 ALA D O 1
ATOM 15021 N N . LEU D 1 219 ? 11.43000 83.66400 -10.40800 1.000 64.58319 219 LEU D N 1
ATOM 15022 C CA . LEU D 1 219 ? 12.32500 83.02600 -11.36600 1.000 66.42319 219 LEU D CA 1
ATOM 15023 C C . LEU D 1 219 ? 13.78600 83.39700 -11.14500 1.000 66.84319 219 LEU D C 1
ATOM 15024 O O . LEU D 1 219 ? 14.67300 82.59800 -11.47000 1.000 61.48319 219 LEU D O 1
ATOM 15040 N N . ASP D 1 220 ? 14.05100 84.60100 -10.61500 1.000 72.28319 220 ASP D N 1
ATOM 15041 C CA . ASP D 1 220 ? 15.40000 84.94600 -10.17800 1.000 69.65319 220 ASP D CA 1
ATOM 15042 C C . ASP D 1 220 ? 15.72600 84.28000 -8.84400 1.000 62.62319 220 ASP D C 1
ATOM 15043 O O . ASP D 1 220 ? 16.89500 83.99300 -8.56900 1.000 55.57319 220 ASP D O 1
ATOM 15052 N N . ALA D 1 221 ? 14.70100 84.01100 -8.02600 1.000 61.28319 221 ALA D N 1
ATOM 15053 C CA . ALA D 1 221 ? 14.90200 83.37300 -6.73000 1.000 57.28319 221 ALA D CA 1
ATOM 15054 C C . ALA D 1 221 ? 15.37700 81.93500 -6.88500 1.000 52.83319 221 ALA D C 1
ATOM 15055 O O . ALA D 1 221 ? 16.28900 81.49700 -6.17200 1.000 50.63319 221 ALA D O 1
ATOM 15062 N N . ALA D 1 222 ? 14.78100 81.19200 -7.82200 1.000 53.82319 222 ALA D N 1
ATOM 15063 C CA . ALA D 1 222 ? 15.23000 79.83200 -8.09600 1.000 51.91319 222 ALA D CA 1
ATOM 15064 C C . ALA D 1 222 ? 16.63100 79.83600 -8.69000 1.000 45.04319 222 ALA D C 1
ATOM 15065 O O . ALA D 1 222 ? 17.45700 78.98100 -8.35000 1.000 43.78319 222 ALA D O 1
ATOM 15072 N N . ARG D 1 223 ? 16.92900 80.82100 -9.54400 1.000 44.34319 223 ARG D N 1
ATOM 15073 C CA . ARG D 1 223 ? 18.25300 80.90700 -10.14900 1.000 40.25319 223 ARG D CA 1
ATOM 15074 C C . ARG D 1 223 ? 19.34200 81.07300 -9.10100 1.000 39.26319 223 ARG D C 1
ATOM 15075 O O . ARG D 1 223 ? 20.46100 80.58400 -9.29100 1.000 38.99319 223 ARG D O 1
ATOM 15096 N N . LYS D 1 224 ? 19.04100 81.75400 -7.99300 1.000 41.40319 224 LYS D N 1
ATOM 15097 C CA . LYS D 1 224 ? 20.05200 82.00100 -6.96900 1.000 36.97319 224 LYS D CA 1
ATOM 15098 C C . LYS D 1 224 ? 20.27800 80.78000 -6.08800 1.000 31.85319 224 LYS D C 1
ATOM 15099 O O . LYS D 1 224 ? 21.37700 80.60500 -5.55500 1.000 30.53319 224 LYS D O 1
ATOM 15118 N N . LYS D 1 225 ? 19.26200 79.93000 -5.92300 1.000 33.01319 225 LYS D N 1
ATOM 15119 C CA . LYS D 1 225 ? 19.41400 78.71000 -5.13400 1.000 30.38319 225 LYS D CA 1
ATOM 15120 C C . LYS D 1 225 ? 20.08200 77.58500 -5.92600 1.000 27.66319 225 LYS D C 1
ATOM 15121 O O . LYS D 1 225 ? 20.60100 76.64100 -5.32500 1.000 29.60319 225 LYS D O 1
ATOM 15140 N N . SER D 1 226 ? 20.10200 77.67900 -7.24800 1.000 26.82319 226 SER D N 1
ATOM 15141 C CA . SER D 1 226 ? 20.68100 76.67000 -8.11400 1.000 22.20319 226 SER D CA 1
ATOM 15142 C C . SER D 1 226 ? 22.17800 76.89300 -8.27000 1.000 22.19319 226 SER D C 1
ATOM 15143 O O . SER D 1 226 ? 22.72000 77.93600 -7.90800 1.000 25.41319 226 SER D O 1
ATOM 15151 N N . THR D 1 227 ? 22.85100 75.89300 -8.83500 1.000 20.72319 227 THR D N 1
ATOM 15152 C CA . THR D 1 227 ? 24.23600 76.03900 -9.24900 1.000 18.10319 227 THR D CA 1
ATOM 15153 C C . THR D 1 227 ? 24.38700 76.23800 -10.74700 1.000 17.97319 227 THR D C 1
ATOM 15154 O O . THR D 1 227 ? 25.43000 76.72800 -11.18000 1.000 19.90319 227 THR D O 1
ATOM 15165 N N . THR D 1 228 ? 23.38000 75.87300 -11.54700 1.000 19.64319 228 THR D N 1
ATOM 15166 C CA . THR D 1 228 ? 23.39400 76.20200 -12.96700 1.000 20.40319 228 THR D CA 1
ATOM 15167 C C . THR D 1 228 ? 23.10100 77.68100 -13.21300 1.000 22.12319 228 THR D C 1
ATOM 15168 O O . THR D 1 228 ? 23.43000 78.19800 -14.28400 1.000 20.73319 228 THR D O 1
ATOM 15179 N N . GLY D 1 229 ? 22.47900 78.35900 -12.25100 1.000 23.58319 229 GLY D N 1
ATOM 15180 C CA . GLY D 1 229 ? 22.18500 79.76600 -12.39200 1.000 25.01319 229 GLY D CA 1
ATOM 15181 C C . GLY D 1 229 ? 21.12000 80.10300 -13.40200 1.000 28.10319 229 GLY D C 1
ATOM 15182 O O . GLY D 1 229 ? 20.98400 81.27300 -13.76600 1.000 31.50319 229 GLY D O 1
ATOM 15186 N N . ARG D 1 230 ? 20.35300 79.12300 -13.87300 1.000 27.00319 230 ARG D N 1
ATOM 15187 C CA . ARG D 1 230 ? 19.32800 79.39200 -14.87100 1.000 29.56319 230 ARG D CA 1
ATOM 15188 C C . ARG D 1 230 ? 18.13300 78.48600 -14.63300 1.000 28.15319 230 ARG D C 1
ATOM 15189 O O . ARG D 1 230 ? 18.23900 77.42900 -14.00900 1.000 29.24319 230 ARG D O 1
ATOM 15210 N N . ILE D 1 231 ? 16.98300 78.92700 -15.12400 1.000 30.36319 231 ILE D N 1
ATOM 15211 C CA . ILE D 1 231 ? 15.77400 78.11700 -15.07900 1.000 28.62319 231 ILE D CA 1
ATOM 15212 C C . ILE D 1 231 ? 15.80700 77.12800 -16.23100 1.000 27.71319 231 ILE D C 1
ATOM 15213 O O . ILE D 1 231 ? 16.01300 77.50900 -17.38900 1.000 29.18319 231 ILE D O 1
ATOM 15229 N N . ALA D 1 232 ? 15.60200 75.85600 -15.92000 1.000 33.04319 232 ALA D N 1
ATOM 15230 C CA . ALA D 1 232 ? 15.65300 74.83500 -16.95000 1.000 33.68319 232 ALA D CA 1
ATOM 15231 C C . ALA D 1 232 ? 14.32300 74.75300 -17.69000 1.000 31.34319 232 ALA D C 1
ATOM 15232 O O . ALA D 1 232 ? 13.26300 75.15000 -17.19300 1.000 30.36319 232 ALA D O 1
ATOM 15239 N N . ARG D 1 233 ? 14.40500 74.22900 -18.88500 1.000 32.50319 233 ARG D N 1
ATOM 15240 C CA . ARG D 1 233 ? 13.31800 74.04700 -19.82300 1.000 32.11319 233 ARG D CA 1
ATOM 15241 C C . ARG D 1 233 ? 12.59800 72.73300 -19.55700 1.000 31.64319 233 ARG D C 1
ATOM 15242 O O . ARG D 1 233 ? 13.17500 71.79200 -19.00600 1.000 28.32319 233 ARG D O 1
ATOM 15263 N N . PRO D 1 234 ? 11.33700 72.61800 -19.96400 1.000 30.73319 234 PRO D N 1
ATOM 15264 C CA . PRO D 1 234 ? 10.69300 71.29700 -19.92800 1.000 30.58319 234 PRO D CA 1
ATOM 15265 C C . PRO D 1 234 ? 11.44500 70.25500 -20.73800 1.000 28.91319 234 PRO D C 1
ATOM 15266 O O . PRO D 1 234 ? 11.40700 69.06500 -20.39600 1.000 24.00319 234 PRO D O 1
ATOM 15277 N N . GLU D 1 235 ? 12.14000 70.67500 -21.80100 1.000 30.65319 235 GLU D N 1
ATOM 15278 C CA . GLU D 1 235 ? 12.79500 69.73500 -22.70100 1.000 28.38319 235 GLU D CA 1
ATOM 15279 C C . GLU D 1 235 ? 14.00500 69.07600 -22.05400 1.000 25.75319 235 GLU D C 1
ATOM 15280 O O . GLU D 1 235 ? 14.37100 67.95800 -22.43000 1.000 23.86319 235 GLU D O 1
ATOM 15292 N N . ASP D 1 236 ? 14.64900 69.75900 -21.10500 1.000 25.27319 236 ASP D N 1
ATOM 15293 C CA . ASP D 1 236 ? 15.77600 69.17000 -20.38600 1.000 24.01319 236 ASP D CA 1
ATOM 15294 C C . ASP D 1 236 ? 15.31500 68.03200 -19.48600 1.000 20.36319 236 ASP D C 1
ATOM 15295 O O . ASP D 1 236 ? 15.86600 66.92700 -19.52500 1.000 20.37319 236 ASP D O 1
ATOM 15304 N N . VAL D 1 237 ? 14.30500 68.29400 -18.65800 1.000 20.28319 237 VAL D N 1
ATOM 15305 C CA . VAL D 1 237 ? 13.81400 67.28600 -17.72700 1.000 21.27319 237 VAL D CA 1
ATOM 15306 C C . VAL D 1 237 ? 13.13500 66.14600 -18.47300 1.000 20.44319 237 VAL D C 1
ATOM 15307 O O . VAL D 1 237 ? 13.10400 65.01000 -17.98400 1.000 19.84319 237 VAL D O 1
ATOM 15320 N N . ALA D 1 238 ? 12.59600 66.41100 -19.66600 1.000 20.65319 238 ALA D N 1
ATOM 15321 C CA . ALA D 1 238 ? 11.99800 65.34400 -20.45700 1.000 19.93319 238 ALA D CA 1
ATOM 15322 C C . ALA D 1 238 ? 13.02600 64.28900 -20.84100 1.000 18.60319 238 ALA D C 1
ATOM 15323 O O . ALA D 1 238 ? 12.67700 63.11400 -20.99500 1.000 18.56319 238 ALA D O 1
ATOM 15330 N N . GLU D 1 239 ? 14.29000 64.68300 -21.00500 1.000 17.44319 239 GLU D N 1
ATOM 15331 C CA . GLU D 1 239 ? 15.32700 63.70900 -21.32200 1.000 18.65319 239 GLU D CA 1
ATOM 15332 C C . GLU D 1 239 ? 15.45100 62.64800 -20.22800 1.000 17.93319 239 GLU D C 1
ATOM 15333 O O . GLU D 1 239 ? 15.81800 61.50500 -20.51400 1.000 17.49319 239 GLU D O 1
ATOM 15345 N N . ALA D 1 240 ? 15.12900 62.97600 -18.99200 1.000 15.95319 240 ALA D N 1
ATOM 15346 C CA . ALA D 1 240 ? 15.22600 62.03900 -17.85500 1.000 17.19319 240 ALA D CA 1
ATOM 15347 C C . ALA D 1 240 ? 14.23600 60.88500 -18.05100 1.000 17.84319 240 ALA D C 1
ATOM 15348 O O . ALA D 1 240 ? 14.60100 59.76000 -17.82600 1.000 16.69319 240 ALA D O 1
ATOM 15355 N N . TYR D 1 241 ? 13.02200 61.21100 -18.45800 1.000 15.84319 241 TYR D N 1
ATOM 15356 C CA . TYR D 1 241 ? 11.96800 60.19400 -18.65800 1.000 18.83319 241 TYR D CA 1
ATOM 15357 C C . TYR D 1 241 ? 12.34100 59.27200 -19.81000 1.000 15.73319 241 TYR D C 1
ATOM 15358 O O . TYR D 1 241 ? 12.18400 58.13600 -19.70600 1.000 18.58319 241 TYR D O 1
ATOM 15376 N N . LEU D 1 242 ? 12.85000 59.85300 -20.87300 1.000 16.70319 242 LEU D N 1
ATOM 15377 C CA . LEU D 1 242 ? 13.31800 59.10700 -22.05300 1.000 19.51319 242 LEU D CA 1
ATOM 15378 C C . LEU D 1 242 ? 14.49900 58.21000 -21.65800 1.000 18.79319 242 LEU D C 1
ATOM 15379 O O . LEU D 1 242 ? 14.45800 57.09600 -22.00800 1.000 17.44319 242 LEU D O 1
ATOM 15395 N N . TYR D 1 243 ? 15.50400 58.73100 -20.93800 1.000 17.30319 243 TYR D N 1
ATOM 15396 C CA . TYR D 1 243 ? 16.60400 57.91400 -20.44100 1.000 15.38319 243 TYR D CA 1
ATOM 15397 C C . TYR D 1 243 ? 16.10700 56.68400 -19.68200 1.000 16.36319 243 TYR D C 1
ATOM 15398 O O . TYR D 1 243 ? 16.56500 55.56500 -19.92700 1.000 16.78319 243 TYR D O 1
ATOM 15416 N N . ILE D 1 244 ? 15.17600 56.87800 -18.74200 1.000 16.47319 244 ILE D N 1
ATOM 15417 C CA . ILE D 1 244 ? 14.67200 55.75800 -17.95400 1.000 15.69319 244 ILE D CA 1
ATOM 15418 C C . ILE D 1 244 ? 13.99800 54.71700 -18.84200 1.000 15.68319 244 ILE D C 1
ATOM 15419 O O . ILE D 1 244 ? 14.03900 53.51900 -18.54300 1.000 14.71319 244 ILE D O 1
ATOM 15435 N N . MET D 1 245 ? 13.37800 55.14100 -19.94400 1.000 15.67319 245 MET D N 1
ATOM 15436 C CA . MET D 1 245 ? 12.80300 54.17900 -20.87900 1.000 13.73319 245 MET D CA 1
ATOM 15437 C C . MET D 1 245 ? 13.88300 53.31400 -21.51000 1.000 17.22319 245 MET D C 1
ATOM 15438 O O . MET D 1 245 ? 13.67200 52.11700 -21.74000 1.000 18.10319 245 MET D O 1
ATOM 15452 N N . LYS D 1 246 ? 15.05200 53.89700 -21.78600 1.000 16.11319 246 LYS D N 1
ATOM 15453 C CA . LYS D 1 246 ? 16.06900 53.21800 -22.57500 1.000 18.10319 246 LYS D CA 1
ATOM 15454 C C . LYS D 1 246 ? 17.05000 52.39900 -21.74600 1.000 17.79319 246 LYS D C 1
ATOM 15455 O O . LYS D 1 246 ? 17.58000 51.40000 -22.24900 1.000 19.37319 246 LYS D O 1
ATOM 15474 N N . ASP D 1 247 ? 17.33500 52.80500 -20.50900 1.000 18.40319 247 ASP D N 1
ATOM 15475 C CA . ASP D 1 247 ? 18.22800 52.04100 -19.63400 1.000 17.61319 247 ASP D CA 1
ATOM 15476 C C . ASP D 1 247 ? 17.41700 50.93700 -18.96600 1.000 16.83319 247 ASP D C 1
ATOM 15477 O O . ASP D 1 247 ? 16.67500 51.17400 -18.01200 1.000 17.16319 247 ASP D O 1
ATOM 15486 N N . GLN D 1 248 ? 17.56900 49.71700 -19.46400 1.000 16.92319 248 GLN D N 1
ATOM 15487 C CA . GLN D 1 248 ? 16.84700 48.57400 -18.92800 1.000 19.29319 248 GLN D CA 1
ATOM 15488 C C . GLN D 1 248 ? 17.45700 48.05300 -17.63100 1.000 16.50319 248 GLN D C 1
ATOM 15489 O O . GLN D 1 248 ? 17.07900 46.97200 -17.17000 1.000 18.04319 248 GLN D O 1
ATOM 15503 N N . ASN D 1 249 ? 18.37200 48.81100 -17.03000 1.000 16.00319 249 ASN D N 1
ATOM 15504 C CA . ASN D 1 249 ? 18.99700 48.44800 -15.77200 1.000 14.57319 249 ASN D CA 1
ATOM 15505 C C . ASN D 1 249 ? 18.50700 49.28400 -14.59600 1.000 14.64319 249 ASN D C 1
ATOM 15506 O O . ASN D 1 249 ? 18.79900 48.93500 -13.45400 1.000 16.47319 249 ASN D O 1
ATOM 15517 N N . ILE D 1 250 ? 17.80700 50.39200 -14.83800 1.000 15.73319 250 ILE D N 1
ATOM 15518 C CA . ILE D 1 250 ? 17.51600 51.37000 -13.79400 1.000 15.08319 250 ILE D CA 1
ATOM 15519 C C . ILE D 1 250 ? 16.13000 51.11300 -13.21800 1.000 13.73319 250 ILE D C 1
ATOM 15520 O O . ILE D 1 250 ? 15.12600 51.14100 -13.93800 1.000 14.76319 250 ILE D O 1
ATOM 15536 N N . THR D 1 251 ? 16.07300 50.87500 -11.91100 1.000 14.84319 251 THR D N 1
ATOM 15537 C CA . THR D 1 251 ? 14.80600 50.70300 -11.22300 1.000 14.28319 251 THR D CA 1
ATOM 15538 C C . THR D 1 251 ? 14.99500 51.01700 -9.74800 1.000 13.84319 251 THR D C 1
ATOM 15539 O O . THR D 1 251 ? 16.07900 50.83400 -9.19000 1.000 14.80319 251 THR D O 1
ATOM 15550 N N . GLY D 1 252 ? 13.93000 51.52500 -9.13600 1.000 14.14319 252 GLY D N 1
ATOM 15551 C CA . GLY D 1 252 ? 13.90100 51.79600 -7.71800 1.000 14.16319 252 GLY D CA 1
ATOM 15552 C C . GLY D 1 252 ? 14.54700 53.08700 -7.27100 1.000 14.36319 252 GLY D C 1
ATOM 15553 O O . GLY D 1 252 ? 14.73600 53.27700 -6.06600 1.000 13.49319 252 GLY D O 1
ATOM 15557 N N . THR D 1 253 ? 14.88400 53.98600 -8.18500 1.000 14.74319 253 THR D N 1
ATOM 15558 C CA . THR D 1 253 ? 15.63000 55.16300 -7.78300 1.000 19.88319 253 THR D CA 1
ATOM 15559 C C . THR D 1 253 ? 14.86500 56.44100 -8.09600 1.000 15.23319 253 THR D C 1
ATOM 15560 O O . THR D 1 253 ? 13.92400 56.46400 -8.89600 1.000 14.39319 253 THR D O 1
ATOM 15571 N N . VAL D 1 254 ? 15.30000 57.49900 -7.43000 1.000 16.22319 254 VAL D N 1
ATOM 15572 C CA . VAL D 1 254 ? 14.79700 58.84600 -7.63400 1.000 17.15319 254 VAL D CA 1
ATOM 15573 C C . VAL D 1 254 ? 15.86700 59.59900 -8.41200 1.000 16.67319 254 VAL D C 1
ATOM 15574 O O . VAL D 1 254 ? 16.97300 59.82600 -7.90800 1.000 18.84319 254 VAL D O 1
ATOM 15587 N N . LEU D 1 255 ? 15.54400 59.97400 -9.64400 1.000 15.77319 255 LEU D N 1
ATOM 15588 C CA . LEU D 1 255 ? 16.44900 60.72000 -10.50900 1.000 15.30319 255 LEU D CA 1
ATOM 15589 C C . LEU D 1 255 ? 16.22600 62.21100 -10.27300 1.000 17.69319 255 LEU D C 1
ATOM 15590 O O . LEU D 1 255 ? 15.16600 62.74700 -10.60800 1.000 16.66319 255 LEU D O 1
ATOM 15606 N N . GLU D 1 256 ? 17.23700 62.88200 -9.71600 1.000 19.41319 256 GLU D N 1
ATOM 15607 C CA . GLU D 1 256 ? 17.13000 64.26900 -9.26800 1.000 16.02319 256 GLU D CA 1
ATOM 15608 C C . GLU D 1 256 ? 17.67100 65.19500 -10.34900 1.000 16.81319 256 GLU D C 1
ATOM 15609 O O . GLU D 1 256 ? 18.88100 65.26800 -10.56200 1.000 16.34319 256 GLU D O 1
ATOM 15621 N N . THR D 1 257 ? 16.78100 65.92700 -11.00900 1.000 17.65319 257 THR D N 1
ATOM 15622 C CA . THR D 1 257 ? 17.17400 66.91800 -12.01200 1.000 16.75319 257 THR D CA 1
ATOM 15623 C C . THR D 1 257 ? 16.57900 68.26200 -11.58500 1.000 17.53319 257 THR D C 1
ATOM 15624 O O . THR D 1 257 ? 15.47000 68.63000 -11.96700 1.000 16.29319 257 THR D O 1
ATOM 15635 N N . SER D 1 258 ? 17.34900 69.00100 -10.77700 1.000 18.59319 258 SER D N 1
ATOM 15636 C CA . SER D 1 258 ? 16.84800 70.19500 -10.09700 1.000 19.30319 258 SER D CA 1
ATOM 15637 C C . SER D 1 258 ? 17.92500 71.27500 -9.96000 1.000 17.74319 258 SER D C 1
ATOM 15638 O O . SER D 1 258 ? 17.94400 72.01100 -8.96600 1.000 17.15319 258 SER D O 1
ATOM 15646 N N . ALA D 1 259 ? 18.82800 71.36300 -10.92600 1.000 18.84319 259 ALA D N 1
ATOM 15647 C CA . ALA D 1 259 ? 19.68200 72.52400 -11.15400 1.000 17.22319 259 ALA D CA 1
ATOM 15648 C C . ALA D 1 259 ? 20.71500 72.75400 -10.06500 1.000 16.86319 259 ALA D C 1
ATOM 15649 O O . ALA D 1 259 ? 21.31500 73.82900 -10.01300 1.000 17.90319 259 ALA D O 1
ATOM 15656 N N . GLY D 1 260 ? 20.96100 71.77500 -9.20300 1.000 16.48319 260 GLY D N 1
ATOM 15657 C CA . GLY D 1 260 ? 21.88200 71.96500 -8.10800 1.000 16.23319 260 GLY D CA 1
ATOM 15658 C C . GLY D 1 260 ? 21.30100 72.68600 -6.91600 1.000 13.41319 260 GLY D C 1
ATOM 15659 O O . GLY D 1 260 ? 22.04100 73.01900 -5.99100 1.000 16.87319 260 GLY D O 1
ATOM 15663 N N . MET D 1 261 ? 19.99600 72.94000 -6.90800 1.000 17.62319 261 MET D N 1
ATOM 15664 C CA . MET D 1 261 ? 19.38600 73.57300 -5.74800 1.000 18.40319 261 MET D CA 1
ATOM 15665 C C . MET D 1 261 ? 19.53500 72.72500 -4.49900 1.000 17.21319 261 MET D C 1
ATOM 15666 O O . MET D 1 261 ? 19.57400 73.25900 -3.39000 1.000 18.26319 261 MET D O 1
ATOM 15680 N N . LEU D 1 262 ? 19.58200 71.40500 -4.65200 1.000 18.51319 262 LEU D N 1
ATOM 15681 C CA . LEU D 1 262 ? 19.70200 70.52100 -3.50400 1.000 17.83319 262 LEU D CA 1
ATOM 15682 C C . LEU D 1 262 ? 21.06700 70.62000 -2.84200 1.000 18.23319 262 LEU D C 1
ATOM 15683 O O . LEU D 1 262 ? 21.22100 70.18300 -1.70000 1.000 19.96319 262 LEU D O 1
ATOM 15699 N N . LEU D 1 263 ? 22.05900 71.16600 -3.53500 1.000 17.85319 263 LEU D N 1
ATOM 15700 C CA . LEU D 1 263 ? 23.36600 71.38100 -2.94000 1.000 19.18319 263 LEU D CA 1
ATOM 15701 C C . LEU D 1 263 ? 23.38800 72.57600 -2.00000 1.000 21.92319 263 LEU D C 1
ATOM 15702 O O . LEU D 1 263 ? 24.37300 72.76300 -1.27800 1.000 21.37319 263 LEU D O 1
ATOM 15718 N N . ARG D 1 264 ? 22.33100 73.37400 -1.98100 1.000 22.10319 264 ARG D N 1
ATOM 15719 C CA . ARG D 1 264 ? 22.29400 74.57100 -1.16300 1.000 26.58319 264 ARG D CA 1
ATOM 15720 C C . ARG D 1 264 ? 21.16300 74.50500 -0.15400 1.000 30.39319 264 ARG D C 1
ATOM 15721 O O . ARG D 1 264 ? 21.03900 75.38900 0.68800 1.000 40.24319 264 ARG D O 1
#

Foldseek 3Di:
DVLLLVLAAAAFEEQEPCLWFLNVLLLQVNQLSNHEYEYEYADVVSQVVSQVCNCPPVSGDPNYHYYYDYADQQPVVCLLVSLLVSLCVRLPPHAHFEYEYDDPDDDQDDAPVPDDPVNLVSLCSNLPVNVVSNLVNRVVGYPAALLGEYEYEAAPCLVVPDPRRVSNNVSSVVNLVVQLVSVVVSPPYAGEYEYEAAEDIVVLCVVCPVPPVVVQCVLLVLAPQSGHHYSNNSSVVSSVSSNDSPDHSYYHYHHRHSVVD/DVLLLVLAAAAQEEQEQCLWFLNVLLLQVSQLSNHAYEYEEADVVSFVVSQVVNVPDDSGDPNHHYHYAYADQQPVVCRLVSLLVSLCVSLPPHAHFEYEYDDPLDDFAAAPVDDDPVSLVSLCRNLPVNVVSCLVNRVVRHPAALLGEYEYEAAPCLVVPDHRRVSSVVSSVVNLVVQLVSVPVSPPYAGEYEYEAQEDIPVQDDPCSVVVNCVLLVLAPQSDRHYSNVSSVVSSVSSSPSPDHSYYHYHHRHSSVD/DLLCLQAAAQEEQEVCLWFLNVLLLQVNQLSHHEYEYEEADVVSQVVSQVCSVVPPSGDVNHHYYYDYADLQPVVCLLVRLLVSLVVSLPVHAHFEYEYEAPPDDQDAAPVPDDPVNLVSNCSRLPVNVVSNLVNRVVGYPAALLGEYEYEAAPCLVVPDPRRVSNNVSSVVNLVVQLVSVPVRPPHAGEYEYEAFEDIVVVCVVCPPCVVVVQQVLLVLAPQSGGHYSNVSSVVSVVSNSPSPDHSYYHYHYRHSVVD/DDPLLLVLQAAAQEEQEPLLWFLNVLLLQVSQLSNHEYEYEEADVVSNVVSQVCSVPDDSGDPNYHYYYYYADLQPVVCRLVSLLVSLCVSLDPHAHFEYEYEADDDDQAAAPVPDDPVNLVRNCSRLPVNVVSNLVNRVVGHPAALLGEYEYEAAPCLPVPDHRRVSSVVSSVVNLVVQLVSVPVRPPHAYEYEYEAQEDIVVNPVPVNQVLLVLAPQSHRDYSNVSSVVSSVSNRPSPDHSYYHYHHRRSSVD

Solvent-accessible surface area: 36053 Å² total; per-residue (Å²): 10,91,104,3,90,67,35,0,90,46,58,24,2,0,0,6,25,0,25,27,9,9,0,39,4,0,0,30,4,0,0,11,2,0,0,36,1,3,0,0,11,91,65,90,92,81,8,37,152,7,40,105,52,0,90,161,28,124,44,65,16,113,87,3,99,8,67,34,13,81,5,76,24,107,53,48,118,74,0,54,123,44,0,29,74,5,0,116,75,2,5,58,155,67,94,1,40,2,1,1,13,13,27,62,104,97,107,101,16,50,92,27,75,55,2,52,26,101,48,0,50,118,30,3,4,42,25,0,3,0,4,1,0,0,0,33,10,1,69,104,22,3,115,57,18,10,75,6,1,0,1,2,3,5,1,9,50,1,96,26,10,72,91,21,28,4,4,14,0,0,8,0,3,1,3,22,0,0,0,26,0,0,0,4,36,2,52,48,1,0,0,0,0,0,4,11,18,34,13,47,14,76,73,31,112,108,108,40,42,156,66,13,99,134,35,7,81,59,15,80,159,64,1,1,5,34,103,20,3,120,21,50,13,0,0,10,0,1,1,5,0,4,8,0,36,1,0,9,12,11,29,2,23,0,5,6,1,21,40,6,60,22,152,56,3,92,77,53,0,113,38,56,18,0,0,0,5,28,0,17,27,13,15,1,41,2,0,0,33,14,0,0,15,2,1,0,47,3,6,0,0,8,80,72,90,94,68,7,36,141,6,47,77,52,0,126,118,32,123,46,66,29,116,80,3,113,20,84,33,19,76,2,63,19,93,50,48,122,78,0,56,104,44,0,27,75,5,1,135,66,8,3,56,151,64,75,0,36,4,0,2,17,8,34,88,27,85,125,98,15,46,84,22,81,57,2,54,29,112,47,0,49,113,30,4,6,46,16,0,2,0,3,0,0,0,0,30,28,0,63,142,19,1,106,66,26,2,64,5,1,0,1,1,8,2,0,9,17,1,86,25,8,78,93,18,29,4,6,9,0,0,6,0,2,0,3,20,0,0,0,45,0,0,0,6,38,2,59,44,1,0,0,0,0,0,2,15,8,18,25,43,15,86,90,82,153,74,152,84,23,94,132,63,18,80,66,19,80,171,69,2,3,7,43,73,19,5,117,17,61,16,0,0,9,0,1,2,6,0,4,6,0,38,3,0,8,11,12,32,1,32,0,4,0,2,18,32,5,76,152,18,123,66,30,2,120,37,60,16,1,0,0,6,28,0,34,43,11,27,1,38,2,0,0,27,3,0,0,12,24,0,0,47,2,3,0,1,12,92,51,91,98,128,4,31,148,5,31,80,45,0,101,139,28,130,47,71,36,119,82,3,122,6,61,36,21,78,6,72,24,102,50,48,123,73,0,59,100,48,0,20,68,6,1,110,69,5,6,54,151,67,106,0,35,4,1,2,10,19,29,44,114,71,108,95,9,56,89,28,74,56,5,52,28,116,52,0,48,105,9,3,5,19,21,0,3,0,6,1,0,0,0,34,8,0,63,121,35,3,103,56,12,2,59,4,1,0,2,2,4,3,1,9,55,1,100,23,10,73,97,20,56,5,6,15,0,0,6,0,2,0,2,22,0,0,0,50,0,0,0,5,37,3,62,48,1,0,0,0,0,0,4,14,19,32,13,34,11,74,77,49,122,124,108,53,38,159,47,23,106,133,31,10,85,48,21,79,160,58,4,4,6,38,103,20,4,120,20,42,11,0,0,9,0,0,2,6,0,5,17,0,20,1,0,8,11,12,28,5,26,0,4,2,2,20,38,5,77,70,19,147,54,4,63,72,49,1,102,42,52,21,1,0,0,5,27,0,18,20,13,29,0,25,3,0,0,38,10,0,0,24,13,0,0,38,1,4,0,1,8,91,78,89,107,66,6,30,104,0,34,94,40,0,95,152,33,122,77,79,8,111,114,7,108,10,66,34,22,79,8,59,22,95,47,52,124,74,0,58,103,44,0,31,74,6,0,139,71,3,5,55,154,56,98,0,39,3,1,2,11,15,38,32,100,89,108,102,18,44,87,24,81,59,3,57,26,113,58,0,46,111,31,3,5,26,15,0,3,0,5,2,0,0,0,29,28,0,64,154,26,4,110,63,16,2,58,4,1,0,1,2,3,4,2,12,25,0,80,9,8,65,88,16,41,5,5,15,0,0,8,0,2,1,2,8,0,0,0,47,0,0,0,5,38,4,56,46,1,0,0,0,0,0,4,16,4,14,15,56,22,87,122,98,206,140,151,82,50,55,58,21,64,141,65,0,0,6,37,100,27,6,90,20,62,8,0,0,8,0,0,5,4,0,5,6,0,37,2,0,9,11,11,26,6,44,0,4,0,1,10,46,5,67

Radius of gyration: 28.2 Å; Cα contacts (8 Å, |Δi|>4): 2527; chains: 4; bounding box: 72×61×83 Å